Protein AF-A0A9P1CNX4-F1 (afdb_monomer_lite)

Organism: NCBI:txid2562237

Secondary structure (DSSP, 8-state):
------S---EEEEEE---------PPPPPGGGTTS---SSEEEEEEEEEE-TT--S--EEETTEEESEEEEEEEEETTT-HHHHHHHHHHHHTTTTTTEEE--BTTBEE-BPP--GGGTTS--SSTTSPPPEE--EEEBTT-SSEEES--TTTTT-TTPPBSS-TTSTT-EEE--BTTBTT-EETT-EEE--------------EEEEEEE-GGGBTTS-EEEEEEEE-SSB----EEE--EE--TT-EEEEE--SS-BSSS---TTT-TT---BTTB--PPEEEEEEPPSEE--EEESSSEEEETT--EEEEEEE--SS---BGGGTSSB-B-HHHHHHHHHHH-SSHHHHHHHHHHHHHHH-B--SSSSSTTSEEEEEEE-TT--EEEEEEEEPPP-SS--GGGTTTTTEEEEEEEPPTTEEEEEESS----B--TT-TTTEEE-TTHHHHHHHTTS--SSS--BHHHHHS--TTT--SSTTSPP-TTTTHHHHHHHHHHH-GGG-PPP-S-GGGS-S-EE-SSPBPHHHHHHHTS-S-TTSTT-TTSSGGGTTTT-------SSHHHHS-------SS-TTEEEEEEEEESS-SS-EEEEEES-GGG---EEEEHHHHHHSTT----GGGSS-BTTB--SS-TTSPPPHHHHHHHHHHHHGGGHHHHIIIIIHHHHHHHHHHHHHHHHHHHHH-SSHHHHHHHHHHHHHHHHHHHHHHHHHHHHHEETTEEE--TTSTT-EEE----HHHHHHTT--TTTTS---S---SS---SS-HHHHHHTT---HHHHHTTS-S---------SS-SS-SSSHHHHHHHHHHHHHHHSS-SS-------

Foldseek 3Di:
DDDDDDFDFWKAKAKDDDWDFDDDDAQDDDPVCPPAFWDRGKTKIKMKIAHDPPDPDDADDDVHDGDRMDIDIAIQGRRQPTRQSRLVVVCNVVRVRGGWTWGPDPQWRWFTDDPDPCQPQADDPDVVHDFDWAWQWWAFPPDSDTDTFDDCVRVVNPPTDTPDDPPDQQDKDQDAPPPGRGRRGNGTIMHGHGPDDPPPFQFPWWKKWKWFFLLLAPVSWTKIKIQGQGQAAFQFKFKFAKDFDDAQDKDFFFDQQRNHVVNFQDVPGGVLNHADVPGHGTHTQDIDGDDRMWFMFIAGSATAATLLLKGKYKTFAFWQAAADGVVRVGFAPDEPRRLRRVLNGPDNAPVSSLVSSLQNCQQRAYHFNDPDRLRQKMWMWIDHAARWTKIKIKGAFADDPPDPPVSPRRRRMWMKMFTADRQKMAMWTRHDQQFFDDPPPPPGMDTDPCNVVRCVRNVLDPPPDGCTPRSSIHDQQCQDPSGPLFGRALQRTQLLRVLLCCQFPVVVVDDRDSGSNVDHRIDRGPHRDYVVSVLVSLQDQSPPDPLNQQDDPQVPLQSNSEDDPDACVCSVPPDDHHDYSFYQSRQKMWMFIHYNDPWTWIFIWGGGSNQTATATDTSQLNVFDNPPFDSQQSRDDGPVDDDCADPVRGGHQNNLRSLLVVLCSVNVNCLSPPPRNVCRVVLNVVNVVQLVVLVVPDPTSVSSRVSRVVSVSVRSVVSNVSSVVSCQQQPPQWGQDDPVCRVDIGHNDGDPVNCVVLVNDPPVVPPPDPDPDPFDRDSDDPVVCVVVVPDTPVVVVPPDDDDDDDDDDDPDDPPDDPPPVVVVVVVVVVVVVVVVVPPDDDDDDDD

Sequence (847 aa):
MLSWVCPSFPWHVSFLHSPTIKRITVQQVPAEYANLPRLDGRAVIEFTVKRGPEAGTKVYSLDSELYNEAKFKLTVDGWSSPLSAGDFVDLVQRGFYDGMPIQRADGFIIQTGDPGPEKGGGFQPTPGGPVRLIPLEVGIRGRPETLYGETVDEARLVGKEVKIPFQADGTVALARREFDNDTAPTRRLLFALLGLQKTSGFDIDGCTSIIVNADAMVDGSAVASHANDCADCDWRVVYVPAKDHPKGSERMIYDGVWSQYPRLVDPSRSKQYQPALGITSSAILGRIPQVKHTYALWEASYGLMNEHGLGLGESTCSSFLVGTGISQGGTALFSIGNLMAIALERCKTARCAIQTMGDLGATYGFYGEDPGMGGAGEAVTLVDKTGEAWVFHICGGVPSKEANATWAHQRGALWAAQRVPSGHVAVVANSMIIREVDVHDKENFMVHPGLVDLLKEAKLWDGTAPLDWQKLVAPNMETFSYFPGLAPIPMYSTLRMWGVYRQAAPSANIHATKDLSSFPFSVPVDGKATILDVMNWFRTHYEGTEFDMRYGSLAGPFQTPNRFEGGDGPKAVPGQFARSTSIPRTSYTVLLQSGPISQPRVWYAPDASASSIFVPFFASALSGADGKFDVAAYGTGSMKSFSFASKDEIMPAWWAHDFVANWMDLCYQNMSEQYIYPKVSSLQREVYEETEDAIKKAENPMKLAELASGIQRKVTEEWWQLAEKMIVRYNDHFFNYPEFAPTSVGPVGYPAFWLEMIGYDQEFYRPHWFQRSPFVPSMLPETVQEQLGFASPIQVLSQAPAWAPMPSYGVLGFFLITPATALMTYFMGYRRGLQASQADGYSQLSA

InterPro domains:
  IPR002130 Cyclophilin-type peptidyl-prolyl cis-trans isomerase domain [PF00160] (70-184)
  IPR005322 Peptidase C69 [PF03577] (207-672)
  IPR005322 Peptidase C69 [PTHR12994] (205-717)
  IPR029000 Cyclophilin-like domain superfamily [G3DSA:2.40.100.10] (67-197)
  IPR029000 Cyclophilin-like domain superfamily [SSF50891] (72-178)

Structure (mmCIF, N/CA/C/O backbone):
data_AF-A0A9P1CNX4-F1
#
_entry.id   AF-A0A9P1CNX4-F1
#
loop_
_atom_site.group_PDB
_atom_site.id
_atom_site.type_symbol
_atom_site.label_atom_id
_atom_site.label_alt_id
_atom_site.label_comp_id
_atom_site.label_asym_id
_atom_site.label_entity_id
_atom_site.label_seq_id
_atom_site.pdbx_PDB_ins_code
_atom_site.Cartn_x
_atom_site.Cartn_y
_atom_site.Cartn_z
_atom_site.occupancy
_atom_site.B_iso_or_equiv
_atom_site.auth_seq_id
_atom_site.auth_comp_id
_atom_site.auth_asym_id
_atom_site.auth_atom_id
_atom_site.pdbx_PDB_model_num
ATOM 1 N N . MET A 1 1 ? 11.044 28.013 -7.253 1.00 24.77 1 MET A N 1
ATOM 2 C CA . MET A 1 1 ? 12.234 27.857 -8.120 1.00 24.77 1 MET A CA 1
ATOM 3 C C . MET A 1 1 ? 11.772 27.827 -9.569 1.00 24.77 1 MET A C 1
ATOM 5 O O . MET A 1 1 ? 10.769 27.190 -9.854 1.00 24.77 1 MET A O 1
ATOM 9 N N . LEU A 1 2 ? 12.418 28.585 -10.457 1.00 20.50 2 LEU A N 1
ATOM 10 C CA . LEU A 1 2 ? 12.000 28.745 -11.855 1.00 20.50 2 LEU A CA 1
ATOM 11 C C . LEU A 1 2 ? 12.333 27.493 -12.680 1.00 20.50 2 LEU A C 1
ATOM 13 O O . LEU A 1 2 ? 13.503 27.166 -12.863 1.00 20.50 2 LEU A O 1
ATOM 17 N N . SER A 1 3 ? 11.309 26.826 -13.209 1.00 19.81 3 SER A N 1
ATOM 18 C CA . SER A 1 3 ? 11.436 25.755 -14.201 1.00 19.81 3 SER A CA 1
ATOM 19 C C . SER A 1 3 ? 11.512 26.343 -15.612 1.00 19.81 3 SER A C 1
ATOM 21 O O . SER A 1 3 ? 10.605 27.074 -16.014 1.00 19.81 3 SER A O 1
ATOM 23 N N . TRP A 1 4 ? 12.522 25.978 -16.402 1.00 22.89 4 TRP A N 1
ATOM 24 C CA . TRP A 1 4 ? 12.503 26.194 -17.852 1.00 22.89 4 TRP A CA 1
ATOM 25 C C . TRP A 1 4 ? 13.163 25.023 -18.582 1.00 22.89 4 TRP A C 1
ATOM 27 O O . TRP A 1 4 ? 14.301 24.671 -18.283 1.00 22.89 4 TRP A O 1
ATOM 37 N N . VAL A 1 5 ? 12.426 24.474 -19.552 1.00 24.95 5 VAL A N 1
ATOM 38 C CA . VAL A 1 5 ? 12.809 23.425 -20.513 1.00 24.95 5 VAL A CA 1
ATOM 39 C C . VAL A 1 5 ? 12.940 24.062 -21.912 1.00 24.95 5 VAL A C 1
ATOM 41 O O . VAL A 1 5 ? 12.185 24.993 -22.206 1.00 24.95 5 VAL A O 1
ATOM 44 N N . CYS A 1 6 ? 13.852 23.519 -22.738 1.00 23.44 6 CYS A N 1
ATOM 45 C CA . CYS A 1 6 ? 14.101 23.655 -24.200 1.00 23.44 6 CYS A CA 1
ATOM 46 C C . CYS A 1 6 ? 15.483 24.214 -24.638 1.00 23.44 6 CYS A C 1
ATOM 48 O O . CYS A 1 6 ? 16.088 25.004 -23.913 1.00 23.44 6 CYS A O 1
ATOM 50 N N . PRO A 1 7 ? 15.986 23.781 -25.821 1.00 33.06 7 PRO A N 1
ATOM 51 C CA . PRO A 1 7 ? 17.408 23.690 -26.145 1.00 33.06 7 PRO A CA 1
ATOM 52 C C . PRO A 1 7 ? 17.974 24.968 -26.783 1.00 33.06 7 PRO A C 1
ATOM 54 O O . PRO A 1 7 ? 17.295 25.639 -27.555 1.00 33.06 7 PRO A O 1
ATOM 57 N N . SER A 1 8 ? 19.255 25.237 -26.497 1.00 32.25 8 SER A N 1
ATOM 58 C CA . SER A 1 8 ? 20.139 26.257 -27.105 1.00 32.25 8 SER A CA 1
ATOM 59 C C . SER A 1 8 ? 19.641 27.720 -27.091 1.00 32.25 8 SER A C 1
ATOM 61 O O . SER A 1 8 ? 18.754 28.098 -27.846 1.00 32.25 8 SER A O 1
ATOM 63 N N . PHE A 1 9 ? 20.291 28.582 -26.292 1.00 36.81 9 PHE A N 1
ATOM 64 C CA . PHE A 1 9 ? 20.092 30.046 -26.284 1.00 36.81 9 PHE A CA 1
ATOM 65 C C . PHE A 1 9 ? 21.429 30.804 -26.463 1.00 36.81 9 PHE A C 1
ATOM 67 O O . PHE A 1 9 ? 22.450 30.295 -26.008 1.00 36.81 9 PHE A O 1
ATOM 74 N N . PRO A 1 10 ? 21.450 32.029 -27.038 1.00 36.50 10 PRO A N 1
ATOM 75 C CA . PRO A 1 10 ? 22.666 32.827 -27.215 1.00 36.50 10 PRO A CA 1
ATOM 76 C C . PRO A 1 10 ? 22.800 33.936 -26.147 1.00 36.50 10 PRO A C 1
ATOM 78 O O . PRO A 1 10 ? 22.099 34.949 -26.184 1.00 36.50 10 PRO A O 1
ATOM 81 N N . TRP A 1 11 ? 23.731 33.778 -25.201 1.00 38.03 11 TRP A N 1
ATOM 82 C CA . TRP A 1 11 ? 24.048 34.750 -24.129 1.00 38.03 11 TRP A CA 1
ATOM 83 C C . TRP A 1 11 ? 25.535 35.078 -24.121 1.00 38.03 11 TRP A C 1
ATOM 85 O O . TRP A 1 11 ? 26.305 34.148 -24.264 1.00 38.03 11 TRP A O 1
ATOM 95 N N . HIS A 1 12 ? 25.955 36.331 -23.922 1.00 39.53 12 HIS A N 1
ATOM 96 C CA . HIS A 1 12 ? 27.375 36.728 -24.021 1.00 39.53 12 HIS A CA 1
ATOM 97 C C . HIS A 1 12 ? 27.977 37.090 -22.647 1.00 39.53 12 HIS A C 1
ATOM 99 O O . HIS A 1 12 ? 27.274 37.678 -21.823 1.00 39.53 12 HIS A O 1
ATOM 105 N N . VAL A 1 13 ? 29.261 36.787 -22.401 1.00 37.34 13 VAL A N 1
ATOM 106 C CA . VAL A 1 13 ? 29.996 37.142 -21.157 1.00 37.34 13 VAL A CA 1
ATOM 107 C C . VAL A 1 13 ? 30.951 38.325 -21.378 1.00 37.34 13 VAL A C 1
ATOM 109 O O . VAL A 1 13 ? 31.491 38.476 -22.466 1.00 37.34 13 VAL A O 1
ATOM 112 N N . SER A 1 14 ? 31.197 39.177 -20.379 1.00 33.53 14 SER A N 1
ATOM 113 C CA . SER A 1 14 ? 32.303 40.159 -20.379 1.00 33.53 14 SER A CA 1
ATOM 114 C C . SER A 1 14 ? 32.942 40.291 -18.995 1.00 33.53 14 SER A C 1
ATOM 116 O O . SER A 1 14 ? 32.216 40.411 -18.008 1.00 33.53 14 SER A O 1
ATOM 118 N N . PHE A 1 15 ? 34.270 40.295 -18.908 1.00 37.62 15 PHE A N 1
ATOM 119 C CA . PHE A 1 15 ? 35.031 40.329 -17.652 1.00 37.62 15 PHE A CA 1
ATOM 120 C C . PHE A 1 15 ? 35.589 41.734 -17.331 1.00 37.62 15 PHE A C 1
ATOM 122 O O . PHE A 1 15 ? 35.954 42.480 -18.234 1.00 37.62 15 PHE A O 1
ATOM 129 N N . LEU A 1 16 ? 35.656 42.117 -16.045 1.00 34.19 16 LEU A N 1
ATOM 130 C CA . LEU A 1 16 ? 36.257 43.382 -15.575 1.00 34.19 16 LEU A CA 1
ATOM 131 C C . LEU A 1 16 ? 37.658 43.158 -14.971 1.00 34.19 16 LEU A C 1
ATOM 133 O O . LEU A 1 16 ? 37.859 42.279 -14.131 1.00 34.19 16 LEU A O 1
ATOM 137 N N . HIS A 1 17 ? 38.632 43.985 -15.367 1.00 38.59 17 HIS A N 1
ATOM 138 C CA . HIS A 1 17 ? 40.053 43.834 -15.022 1.00 38.59 17 HIS A CA 1
ATOM 139 C C . HIS A 1 17 ? 40.451 44.577 -13.739 1.00 38.59 17 HIS A C 1
ATOM 141 O O . HIS A 1 17 ? 40.625 45.793 -13.788 1.00 38.59 17 HIS A O 1
ATOM 147 N N . SER A 1 18 ? 40.670 43.856 -12.625 1.00 33.84 18 SER A N 1
ATOM 148 C CA . SER A 1 18 ? 41.701 44.144 -11.588 1.00 33.84 18 SER A CA 1
ATOM 149 C C . SER A 1 18 ? 41.620 43.181 -10.378 1.00 33.84 18 SER A C 1
ATOM 151 O O . SER A 1 18 ? 40.831 43.426 -9.465 1.00 33.84 18 SER A O 1
ATOM 153 N N . PRO A 1 19 ? 42.442 42.114 -10.289 1.00 36.19 19 PRO A N 1
ATOM 154 C CA . PRO A 1 19 ? 42.494 41.262 -9.097 1.00 36.19 19 PRO A CA 1
ATOM 155 C C . PRO A 1 19 ? 43.424 41.834 -8.006 1.00 36.19 19 PRO A C 1
ATOM 157 O O . PRO A 1 19 ? 44.553 42.238 -8.277 1.00 36.19 19 PRO A O 1
ATOM 160 N N . THR A 1 20 ? 42.975 41.829 -6.745 1.00 36.09 20 THR A N 1
ATOM 161 C CA . THR A 1 20 ? 43.812 42.145 -5.569 1.00 36.09 20 THR A CA 1
ATOM 162 C C . THR A 1 20 ? 44.397 40.853 -4.982 1.00 36.09 20 THR A C 1
ATOM 164 O O . THR A 1 20 ? 43.640 39.958 -4.616 1.00 36.09 20 THR A O 1
ATOM 167 N N . ILE A 1 21 ? 45.728 40.745 -4.871 1.00 39.38 21 ILE A N 1
ATOM 168 C CA . ILE A 1 21 ? 46.435 39.520 -4.440 1.00 39.38 21 ILE A CA 1
ATOM 169 C C . ILE A 1 21 ? 46.967 39.685 -3.002 1.00 39.38 21 ILE A C 1
ATOM 171 O O . ILE A 1 21 ? 47.698 40.634 -2.720 1.00 39.38 21 ILE A O 1
ATOM 175 N N . LYS A 1 22 ? 46.658 38.747 -2.091 1.00 33.22 22 LYS A N 1
ATOM 176 C CA . LYS A 1 22 ? 47.314 38.604 -0.767 1.00 33.22 22 LYS A CA 1
ATOM 177 C C . LYS A 1 22 ? 48.237 37.370 -0.774 1.00 33.22 22 LYS A C 1
ATOM 179 O O . LYS A 1 22 ? 47.794 36.291 -1.150 1.00 33.22 22 LYS A O 1
ATOM 184 N N . ARG A 1 23 ? 49.508 37.526 -0.364 1.00 32.12 23 ARG A N 1
ATOM 185 C CA . ARG A 1 23 ? 50.580 36.497 -0.414 1.00 32.12 23 ARG A CA 1
ATOM 186 C C . ARG A 1 23 ? 50.770 35.743 0.911 1.00 32.12 23 ARG A C 1
ATOM 188 O O . ARG A 1 23 ? 51.099 36.418 1.880 1.00 32.12 23 ARG A O 1
ATOM 195 N N . ILE A 1 24 ? 50.718 34.397 0.896 1.00 36.91 24 ILE A N 1
ATOM 196 C CA . ILE A 1 24 ? 51.451 33.430 1.766 1.00 36.91 24 ILE A CA 1
ATOM 197 C C . ILE A 1 24 ? 51.664 32.100 0.978 1.00 36.91 24 ILE A C 1
ATOM 199 O O . ILE A 1 24 ? 50.866 31.791 0.099 1.00 36.91 24 ILE A O 1
ATOM 203 N N . THR A 1 25 ? 52.777 31.406 1.277 1.00 43.53 25 THR A N 1
ATOM 204 C CA . THR A 1 25 ? 53.411 30.143 0.800 1.00 43.53 25 THR A CA 1
ATOM 205 C C . THR A 1 25 ? 52.846 29.402 -0.427 1.00 43.53 25 THR A C 1
ATOM 207 O O . THR A 1 25 ? 51.726 28.906 -0.426 1.00 43.53 25 THR A O 1
ATOM 210 N N . VAL A 1 26 ? 53.703 29.256 -1.447 1.00 52.00 26 VAL A N 1
ATOM 211 C CA . VAL A 1 26 ? 53.408 28.759 -2.804 1.00 52.00 26 VAL A CA 1
ATOM 212 C C . VAL A 1 26 ? 53.739 27.268 -2.951 1.00 52.00 26 VAL A C 1
ATOM 214 O O . VAL A 1 26 ? 54.816 26.834 -2.540 1.00 52.00 26 VAL A O 1
ATOM 217 N N . GLN A 1 27 ? 52.846 26.495 -3.575 1.00 57.81 27 GLN A N 1
ATOM 218 C CA . GLN A 1 27 ? 53.094 25.102 -3.958 1.00 57.81 27 GLN A CA 1
ATOM 219 C C . GLN A 1 27 ? 54.127 25.036 -5.103 1.00 57.81 27 GLN A C 1
ATOM 221 O O . GLN A 1 27 ? 54.034 25.795 -6.068 1.00 57.81 27 GLN A O 1
ATOM 226 N N . GLN A 1 28 ? 55.140 24.163 -5.009 1.00 63.53 28 GLN A N 1
ATOM 227 C CA . GLN A 1 28 ? 56.135 24.023 -6.081 1.00 63.53 28 GLN A CA 1
ATOM 228 C C . GLN A 1 28 ? 55.520 23.308 -7.293 1.00 63.53 28 GLN A C 1
ATOM 230 O O . GLN A 1 28 ? 55.053 22.178 -7.185 1.00 63.53 28 GLN A O 1
ATOM 235 N N . VAL A 1 29 ? 55.526 23.989 -8.440 1.00 75.56 29 VAL A N 1
ATOM 236 C CA . VAL A 1 29 ? 55.130 23.440 -9.743 1.00 75.56 29 VAL A CA 1
ATOM 237 C C . VAL A 1 29 ? 56.359 22.789 -10.397 1.00 75.56 29 VAL A C 1
ATOM 239 O O . VAL A 1 29 ? 57.440 23.387 -10.324 1.00 75.56 29 VAL A O 1
ATOM 242 N N . PRO A 1 30 ? 56.231 21.611 -11.038 1.00 80.25 30 PRO A N 1
ATOM 243 C CA . PRO A 1 30 ? 57.327 20.969 -11.764 1.00 80.25 30 PRO A CA 1
ATOM 244 C C . PRO A 1 30 ? 58.002 21.892 -12.791 1.00 80.25 30 PRO A C 1
ATOM 246 O O . PRO A 1 30 ? 57.346 22.699 -13.451 1.00 80.25 30 PRO A O 1
ATOM 249 N N . ALA A 1 31 ? 59.324 21.758 -12.954 1.00 78.12 31 ALA A N 1
ATOM 250 C CA . ALA A 1 31 ? 60.123 22.630 -13.826 1.00 78.12 31 ALA A CA 1
ATOM 251 C C . ALA A 1 31 ? 59.689 22.581 -15.305 1.00 78.12 31 ALA A C 1
ATOM 253 O O . ALA A 1 31 ? 59.812 23.575 -16.018 1.00 78.12 31 ALA A O 1
ATOM 254 N N . GLU A 1 32 ? 59.137 21.453 -15.750 1.00 79.75 32 GLU A N 1
ATOM 255 C CA . GLU A 1 32 ? 58.577 21.257 -17.094 1.00 79.75 32 GLU A CA 1
ATOM 256 C C . GLU A 1 32 ? 57.364 22.155 -17.398 1.00 79.75 32 GLU A C 1
ATOM 258 O O . GLU A 1 32 ? 57.164 22.538 -18.550 1.00 79.75 32 GLU A O 1
ATOM 263 N N . TYR A 1 33 ? 56.621 22.595 -16.376 1.00 83.69 33 TYR A N 1
ATOM 264 C CA . TYR A 1 33 ? 55.483 23.513 -16.518 1.00 83.69 33 TYR A CA 1
ATOM 265 C C . TYR A 1 33 ? 55.819 24.962 -16.146 1.00 83.69 33 TYR A C 1
ATOM 267 O O . TYR A 1 33 ? 54.933 25.814 -16.125 1.00 83.69 33 TYR A O 1
ATOM 275 N N . ALA A 1 34 ? 57.092 25.282 -15.886 1.00 78.25 34 ALA A N 1
ATOM 276 C CA . ALA A 1 34 ? 57.512 26.621 -15.460 1.00 78.25 34 ALA A CA 1
ATOM 277 C C . ALA A 1 34 ? 57.191 27.730 -16.483 1.00 78.25 34 ALA A C 1
ATOM 279 O O . ALA A 1 34 ? 57.130 28.903 -16.123 1.00 78.25 34 ALA A O 1
ATOM 280 N N . ASN A 1 35 ? 56.973 27.357 -17.748 1.00 79.38 35 ASN A N 1
ATOM 281 C CA . ASN A 1 35 ? 56.637 28.275 -18.837 1.00 79.38 35 ASN A CA 1
ATOM 282 C C . ASN A 1 35 ? 55.123 28.543 -18.981 1.00 79.38 35 ASN A C 1
ATOM 284 O O . ASN A 1 35 ? 54.730 29.316 -19.857 1.00 79.38 35 ASN A O 1
ATOM 288 N N . LEU A 1 36 ? 54.268 27.908 -18.168 1.00 83.88 36 LEU A N 1
ATOM 289 C CA . LEU A 1 36 ? 52.816 28.115 -18.182 1.00 83.88 36 LEU A CA 1
ATOM 290 C C . LEU A 1 36 ? 52.390 29.231 -17.207 1.00 83.88 36 LEU A C 1
ATOM 292 O O . LEU A 1 36 ? 53.066 29.461 -16.200 1.00 83.88 36 LEU A O 1
ATOM 296 N N . PRO A 1 37 ? 51.269 29.934 -17.472 1.00 83.81 37 PRO A N 1
ATOM 297 C CA . PRO A 1 37 ? 50.722 30.896 -16.520 1.00 83.81 37 PRO A CA 1
ATOM 298 C C . PRO A 1 37 ? 50.397 30.233 -15.178 1.00 83.81 37 PRO A C 1
ATOM 300 O O . PRO A 1 37 ? 49.820 29.149 -15.135 1.00 83.81 37 PRO A O 1
ATOM 303 N N . ARG A 1 38 ? 50.734 30.911 -14.078 1.00 82.62 38 ARG A N 1
ATOM 304 C CA . ARG A 1 38 ? 50.548 30.411 -12.712 1.00 82.62 38 ARG A CA 1
ATOM 305 C C . ARG A 1 38 ? 49.868 31.454 -11.836 1.00 82.62 38 ARG A C 1
ATOM 307 O O . ARG A 1 38 ? 50.236 32.628 -11.888 1.00 82.62 38 ARG A O 1
ATOM 314 N N . LEU A 1 39 ? 48.926 31.027 -10.996 1.00 82.00 39 LEU A N 1
ATOM 315 C CA . LEU A 1 39 ? 48.323 31.875 -9.968 1.00 82.00 39 LEU A CA 1
ATOM 316 C C . LEU A 1 39 ? 48.838 31.502 -8.571 1.00 82.00 39 LEU A C 1
ATOM 318 O O . LEU A 1 39 ? 48.412 30.516 -7.984 1.00 82.00 39 LEU A O 1
ATOM 322 N N . ASP A 1 40 ? 49.703 32.342 -8.003 1.00 77.12 40 ASP A N 1
ATOM 323 C CA . ASP A 1 40 ? 50.265 32.161 -6.653 1.00 77.12 40 ASP A CA 1
ATOM 324 C C . ASP A 1 40 ? 49.397 32.807 -5.571 1.00 77.12 40 ASP A C 1
ATOM 326 O O . ASP A 1 40 ? 49.813 33.740 -4.874 1.00 77.12 40 ASP A O 1
ATOM 330 N N . GLY A 1 41 ? 48.149 32.363 -5.468 1.00 72.75 41 GLY A N 1
ATOM 331 C CA . GLY A 1 41 ? 47.185 32.974 -4.564 1.00 72.75 41 GLY A CA 1
ATOM 332 C C . GLY A 1 41 ? 45.745 32.730 -4.967 1.00 72.75 41 GLY A C 1
ATOM 333 O O . GLY A 1 41 ? 45.443 31.849 -5.762 1.00 72.75 41 GLY A O 1
ATOM 334 N N . ARG A 1 42 ? 44.851 33.575 -4.458 1.00 75.56 42 ARG A N 1
ATOM 335 C CA . ARG A 1 42 ? 43.487 33.691 -4.976 1.00 75.56 42 ARG A CA 1
ATOM 336 C C . ARG A 1 42 ? 43.355 34.933 -5.841 1.00 75.56 42 ARG A C 1
ATOM 338 O O . ARG A 1 42 ? 43.920 35.976 -5.513 1.00 75.56 42 ARG A O 1
ATOM 345 N N . ALA A 1 43 ? 42.579 34.826 -6.909 1.00 72.12 43 ALA A N 1
ATOM 346 C CA . ALA A 1 43 ? 42.130 35.959 -7.705 1.00 72.12 43 ALA A CA 1
ATOM 347 C C . ALA A 1 43 ? 40.614 36.084 -7.577 1.00 72.12 43 ALA A C 1
ATOM 349 O O . ALA A 1 43 ? 39.914 35.092 -7.416 1.00 72.12 43 ALA A O 1
ATOM 350 N N . VAL A 1 44 ? 40.102 37.305 -7.654 1.00 74.69 44 VAL A N 1
ATOM 351 C CA . VAL A 1 44 ? 38.664 37.552 -7.728 1.00 74.69 44 VAL A CA 1
ATOM 352 C C . VAL A 1 44 ? 38.379 38.167 -9.083 1.00 74.69 44 VAL A C 1
ATOM 354 O O . VAL A 1 44 ? 39.034 39.130 -9.477 1.00 74.69 44 VAL A O 1
ATOM 357 N N . ILE A 1 45 ? 37.433 37.573 -9.793 1.00 72.44 45 ILE A N 1
ATOM 358 C CA . ILE A 1 45 ? 37.060 37.917 -11.152 1.00 72.44 45 ILE A CA 1
ATOM 359 C C . ILE A 1 45 ? 35.595 38.328 -11.144 1.00 72.44 45 ILE A C 1
ATOM 361 O O . ILE A 1 45 ? 34.737 37.583 -10.675 1.00 72.44 45 ILE A O 1
ATOM 365 N N . GLU A 1 46 ? 35.305 39.506 -11.680 1.00 73.69 46 GLU A N 1
ATOM 366 C CA . GLU A 1 46 ? 33.936 39.966 -11.883 1.00 73.69 46 GLU A CA 1
ATOM 367 C C . GLU A 1 46 ? 33.587 39.848 -13.361 1.00 73.69 46 GLU A C 1
ATOM 369 O O . GLU A 1 46 ? 34.359 40.263 -14.229 1.00 73.69 46 GLU A O 1
ATOM 374 N N . PHE A 1 47 ? 32.434 39.256 -13.653 1.00 69.19 47 PHE A N 1
ATOM 375 C CA . PHE A 1 47 ? 31.969 39.083 -15.019 1.00 69.19 47 PHE A CA 1
ATOM 376 C C . PHE A 1 47 ? 30.489 39.353 -15.149 1.00 69.19 47 PHE A C 1
ATOM 378 O O . PHE A 1 47 ? 29.706 39.213 -14.217 1.00 69.19 47 PHE A O 1
ATOM 385 N N . THR A 1 48 ? 30.114 39.771 -16.340 1.00 71.31 48 THR A N 1
ATOM 386 C CA . THR A 1 48 ? 28.775 40.212 -16.669 1.00 71.31 48 THR A CA 1
ATOM 387 C C . THR A 1 48 ? 28.224 39.306 -17.747 1.00 71.31 48 THR A C 1
ATOM 389 O O . THR A 1 48 ? 28.855 39.142 -18.787 1.00 71.31 48 THR A O 1
ATOM 392 N N . VAL A 1 49 ? 27.045 38.741 -17.519 1.00 71.19 49 VAL A N 1
ATOM 393 C CA . VAL A 1 49 ? 26.305 37.980 -18.525 1.00 71.19 49 VAL A CA 1
ATOM 394 C C . VAL A 1 49 ? 25.195 38.864 -19.074 1.00 71.19 49 VAL A C 1
ATOM 396 O O . VAL A 1 49 ? 24.387 39.407 -18.317 1.00 71.19 49 VAL A O 1
ATOM 399 N N . LYS A 1 50 ? 25.166 39.018 -20.399 1.00 67.00 50 LYS A N 1
ATOM 400 C CA . LYS A 1 50 ? 24.204 39.857 -21.120 1.00 67.00 50 LYS A CA 1
ATOM 401 C C . LYS A 1 50 ? 23.357 39.037 -22.078 1.00 67.00 50 LYS A C 1
ATOM 403 O O . LYS A 1 50 ? 23.829 38.082 -22.702 1.00 67.00 50 LYS A O 1
ATOM 408 N N . ARG A 1 51 ? 22.103 39.461 -22.228 1.00 62.56 51 ARG A N 1
ATOM 409 C CA . ARG A 1 51 ? 21.167 38.904 -23.207 1.00 62.56 51 ARG A CA 1
ATOM 410 C C . ARG A 1 51 ? 21.646 39.162 -24.633 1.00 62.56 51 ARG A C 1
ATOM 412 O O . ARG A 1 51 ? 21.915 40.305 -24.994 1.00 62.56 51 ARG A O 1
ATOM 419 N N . GLY A 1 52 ? 21.739 38.103 -25.438 1.00 59.91 52 GLY A N 1
ATOM 420 C CA . GLY A 1 52 ? 22.025 38.217 -26.866 1.00 59.91 52 GLY A CA 1
ATOM 421 C C . GLY A 1 52 ? 20.801 38.689 -27.670 1.00 59.91 52 GLY A C 1
ATOM 422 O O . GLY A 1 52 ? 19.665 38.499 -27.227 1.00 59.91 52 GLY A O 1
ATOM 423 N N . PRO A 1 53 ? 21.007 39.276 -28.863 1.00 53.12 53 PRO A N 1
ATOM 424 C CA . PRO A 1 53 ? 19.940 39.852 -29.690 1.00 53.12 53 PRO A CA 1
ATOM 425 C C . PRO A 1 53 ? 18.881 38.848 -30.196 1.00 53.12 53 PRO A C 1
ATOM 427 O O . PRO A 1 53 ? 17.808 39.273 -30.609 1.00 53.12 53 PRO A O 1
ATOM 430 N N . GLU A 1 54 ? 19.131 37.536 -30.121 1.00 51.16 54 GLU A N 1
ATOM 431 C CA . GLU A 1 54 ? 18.218 36.475 -30.598 1.00 51.16 54 GLU A CA 1
ATOM 432 C C . GLU A 1 54 ? 17.398 35.789 -29.482 1.00 51.16 54 GLU A C 1
ATOM 434 O O . GLU A 1 54 ? 16.619 34.871 -29.735 1.00 51.16 54 GLU A O 1
ATOM 439 N N . ALA A 1 55 ? 17.539 36.210 -28.221 1.00 50.62 55 ALA A N 1
ATOM 440 C CA . ALA A 1 55 ? 16.773 35.632 -27.117 1.00 50.62 55 ALA A CA 1
ATOM 441 C C . ALA A 1 55 ? 15.308 36.127 -27.150 1.00 50.62 55 ALA A C 1
ATOM 443 O O . ALA A 1 55 ? 15.067 37.321 -26.984 1.00 50.62 55 ALA A O 1
ATOM 444 N N . GLY A 1 56 ? 14.327 35.231 -27.336 1.00 52.25 56 GLY A N 1
ATOM 445 C CA . GLY A 1 56 ? 12.877 35.530 -27.331 1.00 52.25 56 GLY A CA 1
ATOM 446 C C . GLY A 1 56 ? 12.322 36.132 -26.018 1.00 52.25 56 GLY A C 1
ATOM 447 O O . GLY A 1 56 ? 13.073 36.505 -25.129 1.00 52.25 56 GLY A O 1
ATOM 448 N N . THR A 1 57 ? 10.996 36.239 -25.849 1.00 46.53 57 THR A N 1
ATOM 449 C CA . THR A 1 57 ? 10.301 37.047 -24.802 1.00 46.53 57 THR A CA 1
ATOM 450 C C . THR A 1 57 ? 10.455 36.620 -23.325 1.00 46.53 57 THR A C 1
ATOM 452 O O . THR A 1 57 ? 9.818 37.217 -22.460 1.00 46.53 57 THR A O 1
ATOM 455 N N . LYS A 1 58 ? 11.286 35.629 -22.989 1.00 44.41 58 LYS A N 1
ATOM 456 C CA . LYS A 1 58 ? 11.476 35.148 -21.605 1.00 44.41 58 LYS A CA 1
ATOM 457 C C . LYS A 1 58 ? 12.687 35.825 -20.955 1.00 44.41 58 LYS A C 1
ATOM 459 O O . LYS A 1 58 ? 13.726 35.960 -21.595 1.00 44.41 58 LYS A O 1
ATOM 464 N N . VAL A 1 59 ? 12.555 36.247 -19.696 1.00 44.75 59 VAL A N 1
ATOM 465 C CA . VAL A 1 59 ? 13.553 37.075 -18.991 1.00 44.75 59 VAL A CA 1
ATOM 466 C C . VAL A 1 59 ? 14.020 36.390 -17.695 1.00 44.75 59 VAL A C 1
ATOM 468 O O . VAL A 1 59 ? 13.272 35.612 -17.104 1.00 44.75 59 VAL A O 1
ATOM 471 N N . TYR A 1 60 ? 15.266 36.648 -17.279 1.00 40.66 60 TYR A N 1
ATOM 472 C CA . TYR A 1 60 ? 15.819 36.211 -15.991 1.00 40.66 60 TYR A CA 1
ATOM 473 C C . TYR A 1 60 ? 14.986 36.785 -14.844 1.00 40.66 60 TYR A C 1
ATOM 475 O O . TYR A 1 60 ? 14.738 37.984 -14.844 1.00 40.66 60 TYR A O 1
ATOM 483 N N . SER A 1 61 ? 14.609 35.959 -13.868 1.00 44.53 61 SER A N 1
ATOM 484 C CA . SER A 1 61 ? 13.992 36.409 -12.618 1.00 44.53 61 SER A CA 1
ATOM 485 C C . SER A 1 61 ? 14.863 35.968 -11.446 1.00 44.53 61 SER A C 1
ATOM 487 O O . SER A 1 61 ? 14.872 34.785 -11.109 1.00 44.53 61 SER A O 1
ATOM 489 N N . LEU A 1 62 ? 15.559 36.908 -10.813 1.00 38.88 62 LEU A N 1
ATOM 490 C CA . LEU A 1 62 ? 15.955 36.763 -9.411 1.00 38.88 62 LEU A CA 1
ATOM 491 C C . LEU A 1 62 ? 14.913 37.518 -8.587 1.00 38.88 62 LEU A C 1
ATOM 493 O O . LEU A 1 62 ? 14.540 38.626 -8.955 1.00 38.88 62 LEU A O 1
ATOM 497 N N . ASP A 1 63 ? 14.385 36.892 -7.538 1.00 40.94 63 ASP A N 1
ATOM 498 C CA . ASP A 1 63 ? 13.440 37.516 -6.599 1.00 40.94 63 ASP A CA 1
ATOM 499 C C . ASP A 1 63 ? 12.199 38.177 -7.234 1.00 40.94 63 ASP A C 1
ATOM 501 O O . ASP A 1 63 ? 11.579 39.060 -6.650 1.00 40.94 63 ASP A O 1
ATOM 505 N N . SER A 1 64 ? 11.756 37.677 -8.394 1.00 41.69 64 SER A N 1
ATOM 506 C CA . SER A 1 64 ? 10.591 38.168 -9.156 1.00 41.69 64 SER A CA 1
ATOM 507 C C . SER A 1 64 ? 10.805 39.477 -9.934 1.00 41.69 64 SER A C 1
ATOM 509 O O . SER A 1 64 ? 9.834 40.032 -10.450 1.00 41.69 64 SER A O 1
ATOM 511 N N . GLU A 1 65 ? 12.049 39.940 -10.098 1.00 40.28 65 GLU A N 1
ATOM 512 C CA . GLU A 1 65 ? 12.396 41.079 -10.961 1.00 40.28 65 GLU A CA 1
ATOM 513 C C . GLU A 1 65 ? 13.152 40.655 -12.227 1.00 40.28 65 GLU A C 1
ATOM 515 O O . GLU A 1 65 ? 13.971 39.736 -12.216 1.00 40.28 65 GLU A O 1
ATOM 520 N N . LEU A 1 66 ? 12.868 41.337 -13.344 1.00 51.44 66 LEU A N 1
ATOM 521 C CA . LEU A 1 66 ? 13.396 40.999 -14.666 1.00 51.44 66 LEU A CA 1
ATOM 522 C C . LEU A 1 66 ? 14.698 41.755 -14.971 1.00 51.44 66 LEU A C 1
ATOM 524 O O . LEU A 1 66 ? 14.672 42.963 -15.201 1.00 51.44 66 LEU A O 1
ATOM 528 N N . TYR A 1 67 ? 15.828 41.044 -15.045 1.00 54.56 67 TYR A N 1
ATOM 529 C CA . TYR A 1 67 ? 17.142 41.649 -15.313 1.00 54.56 67 TYR A CA 1
ATOM 530 C C . TYR A 1 67 ? 17.628 41.379 -16.752 1.00 54.56 67 TYR A C 1
ATOM 532 O O . TYR A 1 67 ? 17.605 40.247 -17.234 1.00 54.56 67 TYR A O 1
ATOM 540 N N . ASN A 1 68 ? 18.099 42.425 -17.446 1.00 57.72 68 ASN A N 1
ATOM 541 C CA . ASN A 1 68 ? 18.696 42.336 -18.796 1.00 57.72 68 ASN A CA 1
ATOM 542 C C . ASN A 1 68 ? 20.203 42.004 -18.776 1.00 57.72 68 ASN A C 1
ATOM 544 O O . ASN A 1 68 ? 20.790 41.658 -19.804 1.00 57.72 68 ASN A O 1
ATOM 548 N N . GLU A 1 69 ? 20.816 42.133 -17.603 1.00 66.19 69 GLU A N 1
ATOM 549 C CA . GLU A 1 69 ? 22.236 41.961 -17.335 1.00 66.19 69 GLU A CA 1
ATOM 550 C C . GLU A 1 69 ? 22.386 41.390 -15.920 1.00 66.19 69 GLU A C 1
ATOM 552 O O . GLU A 1 69 ? 21.726 41.868 -14.998 1.00 66.19 69 GLU A O 1
ATOM 557 N N . ALA A 1 70 ? 23.246 40.387 -15.744 1.00 63.62 70 ALA A N 1
ATOM 558 C CA . ALA A 1 70 ? 23.585 39.831 -14.436 1.00 63.62 70 ALA A CA 1
ATOM 559 C C . ALA A 1 70 ? 25.096 39.925 -14.206 1.00 63.62 70 ALA A C 1
ATOM 561 O O . ALA A 1 70 ? 25.884 39.544 -15.073 1.00 63.62 70 ALA A O 1
ATOM 562 N N . LYS A 1 71 ? 25.499 40.433 -13.037 1.00 68.25 71 LYS A N 1
ATOM 563 C CA . LYS A 1 71 ? 26.904 40.545 -12.630 1.00 68.25 71 LYS A CA 1
ATOM 564 C C . LYS A 1 71 ? 27.235 39.454 -11.622 1.00 68.25 71 LYS A C 1
ATOM 566 O O . LYS A 1 71 ? 26.555 39.312 -10.612 1.00 68.25 71 LYS A O 1
ATOM 571 N N . PHE A 1 72 ? 28.298 38.717 -11.895 1.00 67.06 72 PHE A N 1
ATOM 572 C CA . PHE A 1 72 ? 28.797 37.614 -11.093 1.00 67.06 72 PHE A CA 1
ATOM 573 C C . PHE A 1 72 ? 30.191 37.932 -10.576 1.00 67.06 72 PHE A C 1
ATOM 575 O O . PHE A 1 72 ? 30.977 38.622 -11.228 1.00 67.06 72 PHE A O 1
ATOM 582 N N . LYS A 1 73 ? 30.503 37.380 -9.406 1.00 67.50 73 LYS A N 1
ATOM 583 C CA . LYS A 1 73 ? 31.810 37.480 -8.772 1.00 67.50 73 LYS A CA 1
ATOM 584 C C . LYS A 1 73 ? 32.315 36.078 -8.467 1.00 67.50 73 LYS A C 1
ATOM 586 O O . LYS A 1 73 ? 31.692 35.349 -7.704 1.00 67.50 73 LYS A O 1
ATOM 591 N N . LEU A 1 74 ? 33.436 35.713 -9.071 1.00 69.50 74 LEU A N 1
ATOM 592 C CA . LEU A 1 74 ? 34.073 34.408 -8.961 1.00 69.50 74 LEU A CA 1
ATOM 593 C C . LEU A 1 74 ? 35.401 34.547 -8.218 1.00 69.50 74 LEU A C 1
ATOM 595 O O . LEU A 1 74 ? 36.220 35.392 -8.570 1.00 69.50 74 LEU A O 1
ATOM 599 N N . THR A 1 75 ? 35.637 33.707 -7.212 1.00 73.00 75 THR A N 1
ATOM 600 C CA . THR A 1 75 ? 36.953 33.600 -6.566 1.00 73.00 75 THR A CA 1
ATOM 601 C C . THR A 1 75 ? 37.680 32.383 -7.127 1.00 73.00 75 THR A C 1
ATOM 603 O O . THR A 1 75 ? 37.210 31.263 -6.973 1.00 73.00 75 THR A O 1
ATOM 606 N N . VAL A 1 76 ? 38.820 32.601 -7.774 1.00 71.88 76 VAL A N 1
ATOM 607 C CA . VAL A 1 76 ? 39.665 31.570 -8.384 1.00 71.88 76 VAL A CA 1
ATOM 608 C C . VAL A 1 76 ? 40.784 31.197 -7.414 1.00 71.88 76 VAL A C 1
ATOM 610 O O . VAL A 1 76 ? 41.531 32.074 -6.973 1.00 71.88 76 VAL A O 1
ATOM 613 N N . ASP A 1 77 ? 40.898 29.908 -7.082 1.00 73.38 77 ASP A N 1
ATOM 614 C CA . ASP A 1 77 ? 41.855 29.393 -6.097 1.00 73.38 77 ASP A CA 1
ATOM 615 C C . ASP A 1 77 ? 43.119 28.805 -6.736 1.00 73.38 77 ASP A C 1
ATOM 617 O O . ASP A 1 77 ? 43.172 27.639 -7.114 1.00 73.38 77 ASP A O 1
ATOM 621 N N . GLY A 1 78 ? 44.176 29.609 -6.817 1.00 72.94 78 GLY A N 1
ATOM 622 C CA . GLY A 1 78 ? 45.497 29.168 -7.266 1.00 72.94 78 GLY A CA 1
ATOM 623 C C . GLY A 1 78 ? 46.320 28.458 -6.189 1.00 72.94 78 GLY A C 1
ATOM 624 O O . GLY A 1 78 ? 47.381 27.928 -6.494 1.00 72.94 78 GLY A O 1
ATOM 625 N N . TRP A 1 79 ? 45.853 28.395 -4.935 1.00 72.25 79 TRP A N 1
ATOM 626 C CA . TRP A 1 79 ? 46.537 27.613 -3.896 1.00 72.25 79 TRP A CA 1
ATOM 627 C C . TRP A 1 79 ? 46.429 26.109 -4.120 1.00 72.25 79 TRP A C 1
ATOM 629 O O . TRP A 1 79 ? 47.364 25.375 -3.811 1.00 72.25 79 TRP A O 1
ATOM 639 N N . SER A 1 80 ? 45.283 25.663 -4.625 1.00 72.81 80 SER A N 1
ATOM 640 C CA . SER A 1 80 ? 44.976 24.245 -4.793 1.00 72.81 80 SER A CA 1
ATOM 641 C C . SER A 1 80 ? 45.210 23.757 -6.228 1.00 72.81 80 SER A C 1
ATOM 643 O O . SER A 1 80 ? 45.490 22.576 -6.424 1.00 72.81 80 SER A O 1
ATOM 645 N N . SER A 1 81 ? 45.111 24.661 -7.210 1.00 77.75 81 SER A N 1
ATOM 646 C CA . SER A 1 81 ? 45.304 24.387 -8.642 1.00 77.75 81 SER A CA 1
ATOM 647 C C . SER A 1 81 ? 46.027 25.556 -9.347 1.00 77.75 81 SER A C 1
ATOM 649 O O . SER A 1 81 ? 45.387 26.324 -10.077 1.00 77.75 81 SER A O 1
ATOM 651 N N . PRO A 1 82 ? 47.328 25.776 -9.072 1.00 80.19 82 PRO A N 1
ATOM 652 C CA . PRO A 1 82 ? 48.079 26.945 -9.538 1.00 80.19 82 PRO A CA 1
ATOM 653 C C . PRO A 1 82 ? 48.170 27.103 -11.065 1.00 80.19 82 PRO A C 1
ATOM 655 O O . PRO A 1 82 ? 48.124 28.243 -11.539 1.00 80.19 82 PRO A O 1
ATOM 658 N N . LEU A 1 83 ? 48.290 26.017 -11.838 1.00 83.94 83 LEU A N 1
ATOM 659 C CA . LEU A 1 83 ? 48.378 26.082 -13.306 1.00 83.94 83 LEU A CA 1
ATOM 660 C C . LEU A 1 83 ? 47.007 26.297 -13.953 1.00 83.94 83 LEU A C 1
ATOM 662 O O . LEU A 1 83 ? 46.858 27.153 -14.824 1.00 83.94 83 LEU A O 1
ATOM 666 N N . SER A 1 84 ? 45.988 25.575 -13.486 1.00 81.00 84 SER A N 1
ATOM 667 C CA . SER A 1 84 ? 44.621 25.683 -14.012 1.00 81.00 84 SER A CA 1
ATOM 668 C C . SER A 1 84 ? 44.017 27.059 -13.716 1.00 81.00 84 SER A C 1
ATOM 670 O O . SER A 1 84 ? 43.414 27.693 -14.584 1.00 81.00 84 SER A O 1
ATOM 672 N N . ALA A 1 85 ? 44.230 27.562 -12.496 1.00 78.75 85 ALA A N 1
ATOM 673 C CA . ALA A 1 85 ? 43.818 28.902 -12.094 1.00 78.75 85 ALA A CA 1
ATOM 674 C C . ALA A 1 85 ? 44.611 29.998 -12.822 1.00 78.75 85 ALA A C 1
ATOM 676 O O . ALA A 1 85 ? 44.040 31.018 -13.212 1.00 78.75 85 ALA A O 1
ATOM 677 N N . GLY A 1 86 ? 45.921 29.793 -13.001 1.00 82.44 86 GLY A N 1
ATOM 678 C CA . GLY A 1 86 ? 46.803 30.723 -13.702 1.00 82.44 86 GLY A CA 1
ATOM 679 C C . GLY A 1 86 ? 46.404 30.920 -15.156 1.00 82.44 86 GLY A C 1
ATOM 680 O O . GLY A 1 86 ? 46.299 32.057 -15.617 1.00 82.44 86 GLY A O 1
ATOM 681 N N . ASP A 1 87 ? 46.130 29.827 -15.861 1.00 82.38 87 ASP A N 1
ATOM 682 C CA . ASP A 1 87 ? 45.703 29.871 -17.255 1.00 82.38 87 ASP A CA 1
ATOM 683 C C . ASP A 1 87 ? 44.330 30.542 -17.423 1.00 82.38 87 ASP A C 1
ATOM 685 O O . ASP A 1 87 ? 44.172 31.427 -18.267 1.00 82.38 87 ASP A O 1
ATOM 689 N N . PHE A 1 88 ? 43.365 30.224 -16.553 1.00 77.50 88 PHE A N 1
ATOM 690 C CA . PHE A 1 88 ? 42.056 30.877 -16.579 1.00 77.50 88 PHE A CA 1
ATOM 691 C C . PHE A 1 88 ? 42.155 32.397 -16.358 1.00 77.50 88 PHE A C 1
ATOM 693 O O . PHE A 1 88 ? 41.553 33.170 -17.109 1.00 77.50 88 PHE A O 1
ATOM 700 N N . VAL A 1 89 ? 42.954 32.843 -15.381 1.00 79.56 89 VAL A N 1
ATOM 701 C CA . VAL A 1 89 ? 43.184 34.274 -15.119 1.00 79.56 89 VAL A CA 1
ATOM 702 C C . VAL A 1 89 ? 43.908 34.958 -16.287 1.00 79.56 89 VAL A C 1
ATOM 704 O O . VAL A 1 89 ? 43.514 36.063 -16.660 1.00 79.56 89 VAL A O 1
ATOM 707 N N . ASP A 1 90 ? 44.919 34.326 -16.897 1.00 82.50 90 ASP A N 1
ATOM 708 C CA . ASP A 1 90 ? 45.634 34.866 -18.071 1.00 82.50 90 ASP A CA 1
ATOM 709 C C . ASP A 1 90 ? 44.683 35.067 -19.261 1.00 82.50 90 ASP A C 1
ATOM 711 O O . ASP A 1 90 ? 44.701 36.116 -19.907 1.00 82.50 90 ASP A O 1
ATOM 715 N N . LEU A 1 91 ? 43.790 34.109 -19.522 1.00 77.56 91 LEU A N 1
ATOM 716 C CA . LEU A 1 91 ? 42.800 34.228 -20.594 1.00 77.56 91 LEU A CA 1
ATOM 717 C C . LEU A 1 91 ? 41.741 35.300 -20.323 1.00 77.56 91 LEU A C 1
ATOM 719 O O . LEU A 1 91 ? 41.369 36.035 -21.242 1.00 77.56 91 LEU A O 1
ATOM 723 N N . VAL A 1 92 ? 41.298 35.443 -19.072 1.00 76.75 92 VAL A N 1
ATOM 724 C CA . VAL A 1 92 ? 40.416 36.547 -18.664 1.00 76.75 92 VAL A CA 1
ATOM 725 C C . VAL A 1 92 ? 41.108 37.897 -18.874 1.00 76.75 92 VAL A C 1
ATOM 727 O O . VAL A 1 92 ? 40.524 38.802 -19.464 1.00 76.75 92 VAL A O 1
ATOM 730 N N . GLN A 1 93 ? 42.379 38.035 -18.483 1.00 77.38 93 GLN A N 1
ATOM 731 C CA . GLN A 1 93 ? 43.138 39.275 -18.687 1.00 77.38 93 GLN A CA 1
ATOM 732 C C . GLN A 1 93 ? 43.305 39.632 -20.168 1.00 77.38 93 GLN A C 1
ATOM 734 O O . GLN A 1 93 ? 43.294 40.810 -20.522 1.00 77.38 93 GLN A O 1
ATOM 739 N N . ARG A 1 94 ? 43.400 38.625 -21.039 1.00 75.38 94 ARG A N 1
ATOM 740 C CA . ARG A 1 94 ? 43.490 38.789 -22.497 1.00 75.38 94 ARG A CA 1
ATOM 741 C C . ARG A 1 94 ? 42.144 39.066 -23.175 1.00 75.38 94 ARG A C 1
ATOM 743 O O . ARG A 1 94 ? 42.121 39.191 -24.397 1.00 75.38 94 ARG A O 1
ATOM 750 N N . GLY A 1 95 ? 41.044 39.134 -22.419 1.00 71.06 95 GLY A N 1
ATOM 751 C CA . GLY A 1 95 ? 39.693 39.326 -22.954 1.00 71.06 95 GLY A CA 1
ATOM 752 C C . GLY A 1 95 ? 39.211 38.144 -23.797 1.00 71.06 95 GLY A C 1
ATOM 753 O O . GLY A 1 95 ? 38.331 38.295 -24.638 1.00 71.06 95 GLY A O 1
ATOM 754 N N . PHE A 1 96 ? 39.803 36.957 -23.616 1.00 72.69 96 PHE A N 1
ATOM 755 C CA . PHE A 1 96 ? 39.528 35.795 -24.464 1.00 72.69 96 PHE A CA 1
ATOM 756 C C . PHE A 1 96 ? 38.055 35.373 -24.411 1.00 72.69 96 PHE A C 1
ATOM 758 O O . PHE A 1 96 ? 37.506 34.943 -25.419 1.00 72.69 96 PHE A O 1
ATOM 765 N N . TYR A 1 97 ? 37.419 35.526 -23.249 1.00 69.25 97 TYR A N 1
ATOM 766 C CA . TYR A 1 97 ? 36.028 35.141 -23.014 1.00 69.25 97 TYR A CA 1
ATOM 767 C C . TYR A 1 97 ? 35.013 36.264 -23.284 1.00 69.25 97 TYR A C 1
ATOM 769 O O . TYR A 1 97 ? 33.806 36.034 -23.174 1.00 69.25 97 TYR A O 1
ATOM 777 N N . ASP A 1 98 ? 35.472 37.470 -23.630 1.00 73.19 98 ASP A N 1
ATOM 778 C CA . ASP A 1 98 ? 34.588 38.611 -23.850 1.00 73.19 98 ASP A CA 1
ATOM 779 C C . ASP A 1 98 ? 33.773 38.424 -25.138 1.00 73.19 98 ASP A C 1
ATOM 781 O O . ASP A 1 98 ? 34.300 38.130 -26.210 1.00 73.19 98 ASP A O 1
ATOM 785 N N . GLY A 1 99 ? 32.456 38.585 -25.035 1.00 65.81 99 GLY A N 1
ATOM 786 C CA . GLY A 1 99 ? 31.525 38.382 -26.138 1.00 65.81 99 GLY A CA 1
ATOM 787 C C . GLY A 1 99 ? 31.281 36.912 -26.495 1.00 65.81 99 GLY A C 1
ATOM 788 O O . GLY A 1 99 ? 30.735 36.647 -27.560 1.00 65.81 99 GLY A O 1
ATOM 789 N N . MET A 1 100 ? 31.664 35.942 -25.656 1.00 67.56 100 MET A N 1
ATOM 790 C CA . MET A 1 100 ? 31.442 34.525 -25.978 1.00 67.56 100 MET A CA 1
ATOM 791 C C . MET A 1 100 ? 30.016 34.049 -25.661 1.00 67.56 100 MET A C 1
ATOM 793 O O . MET A 1 100 ? 29.552 34.292 -24.544 1.00 67.56 100 MET A O 1
ATOM 797 N N . PRO A 1 101 ? 29.353 33.313 -26.581 1.00 59.94 101 PRO A N 1
ATOM 798 C CA . PRO A 1 101 ? 28.060 32.693 -26.326 1.00 59.94 101 PRO A CA 1
ATOM 799 C C . PRO A 1 101 ? 28.150 31.562 -25.278 1.00 59.94 101 PRO A C 1
ATOM 801 O O . PRO A 1 101 ? 29.077 30.750 -25.326 1.00 59.94 101 PRO A O 1
ATOM 804 N N . ILE A 1 102 ? 27.171 31.478 -24.369 1.00 62.19 102 ILE A N 1
ATOM 805 C CA . ILE A 1 102 ? 27.050 30.443 -23.321 1.00 62.19 102 ILE A CA 1
ATOM 806 C C . ILE A 1 102 ? 25.966 29.424 -23.686 1.00 62.19 102 ILE A C 1
ATOM 808 O O . ILE A 1 102 ? 24.869 29.811 -24.092 1.00 62.19 102 ILE A O 1
ATOM 812 N N . GLN A 1 103 ? 26.240 28.135 -23.468 1.00 53.16 103 GLN A N 1
ATOM 813 C CA . GLN A 1 103 ? 25.257 27.047 -23.542 1.00 53.16 103 GLN A CA 1
ATOM 814 C C . GLN A 1 103 ? 24.978 26.456 -22.144 1.00 53.16 103 GLN A C 1
ATOM 816 O O . GLN A 1 103 ? 25.760 26.631 -21.211 1.00 53.16 103 GLN A O 1
ATOM 821 N N . ARG A 1 104 ? 23.824 25.797 -21.969 1.00 51.84 104 ARG A N 1
ATOM 822 C CA . ARG A 1 104 ? 23.420 25.130 -20.716 1.00 51.84 104 ARG A CA 1
ATOM 823 C C . ARG A 1 104 ? 23.147 23.650 -20.988 1.00 51.84 104 ARG A C 1
ATOM 825 O O . ARG A 1 104 ? 22.526 23.340 -22.001 1.00 51.84 104 ARG A O 1
ATOM 832 N N . ALA A 1 105 ? 23.532 22.782 -20.052 1.00 44.16 105 ALA A N 1
ATOM 833 C CA . ALA A 1 105 ? 23.095 21.387 -19.976 1.00 44.16 105 ALA A CA 1
ATOM 834 C C . ALA A 1 105 ? 22.434 21.123 -18.604 1.00 44.16 105 ALA A C 1
ATOM 836 O O . ALA A 1 105 ? 22.479 21.971 -17.711 1.00 44.16 105 ALA A O 1
ATOM 837 N N . ASP A 1 106 ? 21.756 19.993 -18.423 1.00 39.19 106 ASP A N 1
ATOM 838 C CA . ASP A 1 106 ? 21.053 19.708 -17.166 1.00 39.19 106 ASP A CA 1
ATOM 839 C C . ASP A 1 106 ? 22.037 19.488 -16.002 1.00 39.19 106 ASP A C 1
ATOM 841 O O . ASP A 1 106 ? 23.010 18.748 -16.117 1.00 39.19 106 ASP A O 1
ATOM 845 N N . GLY A 1 107 ? 21.810 20.189 -14.883 1.00 43.59 107 GLY A N 1
ATOM 846 C CA . GLY A 1 107 ? 22.645 20.140 -13.669 1.00 43.59 107 GLY A CA 1
ATOM 847 C C . GLY A 1 107 ? 23.941 20.968 -13.694 1.00 43.59 107 GLY A C 1
ATOM 848 O O . GLY A 1 107 ? 24.517 21.212 -12.639 1.00 43.59 107 GLY A O 1
ATOM 849 N N . PHE A 1 108 ? 24.374 21.465 -14.859 1.00 38.91 108 PHE A N 1
ATOM 850 C CA . PHE A 1 108 ? 25.621 22.224 -15.030 1.00 38.91 108 PHE A CA 1
ATOM 851 C C . PHE A 1 108 ? 25.462 23.305 -16.112 1.00 38.91 108 PHE A C 1
ATOM 853 O O . PHE A 1 108 ? 24.854 23.070 -17.155 1.00 38.91 108 PHE A O 1
ATOM 860 N N . ILE A 1 109 ? 26.067 24.487 -15.965 1.00 43.28 109 ILE A N 1
ATOM 861 C CA . ILE A 1 109 ? 26.263 25.349 -17.142 1.00 43.28 109 ILE A CA 1
ATOM 862 C C . ILE A 1 109 ? 27.437 24.750 -17.927 1.00 43.28 109 ILE A C 1
ATOM 864 O O . ILE A 1 109 ? 28.604 24.962 -17.588 1.00 43.28 109 ILE A O 1
ATOM 868 N N . ILE A 1 110 ? 27.116 23.949 -18.949 1.00 43.25 110 ILE A N 1
ATOM 869 C CA . ILE A 1 110 ? 28.100 23.366 -19.862 1.00 43.25 110 ILE A CA 1
ATOM 870 C C . ILE A 1 110 ? 28.180 24.200 -21.141 1.00 43.25 110 ILE A C 1
ATOM 872 O O . ILE A 1 110 ? 27.239 24.251 -21.929 1.00 43.25 110 ILE A O 1
ATOM 876 N N . GLN A 1 111 ? 29.396 24.705 -21.357 1.00 52.44 111 GLN A N 1
ATOM 877 C CA . GLN A 1 111 ? 30.064 24.979 -22.631 1.00 52.44 111 GLN A CA 1
ATOM 878 C C . GLN A 1 111 ? 30.188 26.444 -23.070 1.00 52.44 111 GLN A C 1
ATOM 880 O O . GLN A 1 111 ? 29.222 27.136 -23.388 1.00 52.44 111 GLN A O 1
ATOM 885 N N . THR A 1 112 ? 31.452 26.855 -23.187 1.00 50.09 112 THR A N 1
ATOM 886 C CA . THR A 1 112 ? 31.949 27.985 -23.977 1.00 50.09 112 THR A CA 1
ATOM 887 C C . THR A 1 112 ? 31.901 27.640 -25.469 1.00 50.09 112 THR A C 1
ATOM 889 O O . THR A 1 112 ? 32.280 26.539 -25.888 1.00 50.09 112 THR A O 1
ATOM 892 N N . GLY A 1 113 ? 31.398 28.581 -26.270 1.00 41.12 113 GLY A N 1
ATOM 893 C CA . GLY A 1 113 ? 31.218 28.430 -27.711 1.00 41.12 113 GLY A CA 1
ATOM 894 C C . GLY A 1 113 ? 32.490 28.066 -28.485 1.00 41.12 113 GLY A C 1
ATOM 895 O O . GLY A 1 113 ? 33.615 28.351 -28.079 1.00 41.12 113 GLY A O 1
ATOM 896 N N . ASP A 1 114 ? 32.294 27.438 -29.643 1.00 47.53 114 ASP A N 1
ATOM 897 C CA . ASP A 1 114 ? 33.327 27.353 -30.670 1.00 47.53 114 ASP A CA 1
ATOM 898 C C . ASP A 1 114 ? 33.601 28.780 -31.183 1.00 47.53 114 ASP A C 1
ATOM 900 O O . ASP A 1 114 ? 32.651 29.410 -31.653 1.00 47.53 114 ASP A O 1
ATOM 904 N N . PRO A 1 115 ? 34.827 29.339 -31.108 1.00 45.81 115 PRO A N 1
ATOM 905 C CA . PRO A 1 115 ? 35.107 30.721 -31.529 1.00 45.81 115 PRO A CA 1
ATOM 906 C C . PRO A 1 115 ? 35.029 30.941 -33.057 1.00 45.81 115 PRO A C 1
ATOM 908 O O . PRO A 1 115 ? 35.580 31.910 -33.579 1.00 45.81 115 PRO A O 1
ATOM 911 N N . GLY A 1 116 ? 34.338 30.054 -33.772 1.00 44.72 116 GLY A N 1
ATOM 912 C CA . GLY A 1 116 ? 34.249 30.003 -35.221 1.00 44.72 116 GLY A CA 1
ATOM 913 C C . GLY A 1 116 ? 35.454 29.303 -35.869 1.00 44.72 116 GLY A C 1
ATOM 914 O O . GLY A 1 116 ? 36.533 29.213 -35.273 1.00 44.72 116 GLY A O 1
ATOM 915 N N . PRO A 1 117 ? 35.291 28.823 -37.115 1.00 41.25 117 PRO A N 1
ATOM 916 C CA . PRO A 1 117 ? 36.308 28.065 -37.852 1.00 41.25 117 PRO A CA 1
ATOM 917 C C . PRO A 1 117 ? 37.623 28.833 -38.090 1.00 41.25 117 PRO A C 1
ATOM 919 O O . PRO A 1 117 ? 38.637 28.217 -38.405 1.00 41.25 117 PRO A O 1
ATOM 922 N N . GLU A 1 118 ? 37.645 30.152 -37.884 1.00 44.81 118 GLU A N 1
ATOM 923 C CA . GLU A 1 118 ? 38.828 30.998 -38.088 1.00 44.81 118 GLU A CA 1
ATOM 924 C C . GLU A 1 118 ? 39.795 31.045 -36.884 1.00 44.81 118 GLU A C 1
ATOM 926 O O . GLU A 1 118 ? 40.889 31.592 -37.004 1.00 44.81 118 GLU A O 1
ATOM 931 N N . LYS A 1 119 ? 39.446 30.451 -35.726 1.00 48.22 119 LYS A N 1
ATOM 932 C CA . LYS A 1 119 ? 40.268 30.480 -34.489 1.00 48.22 119 LYS A CA 1
ATOM 933 C C . LYS A 1 119 ? 40.671 29.102 -33.928 1.00 48.22 119 LYS A C 1
ATOM 935 O O . LYS A 1 119 ? 40.886 28.955 -32.728 1.00 48.22 119 LYS A O 1
ATOM 940 N N . GLY A 1 120 ? 40.812 28.089 -34.785 1.00 48.38 120 GLY A N 1
ATOM 941 C CA . GLY A 1 120 ? 41.788 27.000 -34.591 1.00 48.38 120 GLY A CA 1
ATOM 942 C C . GLY A 1 120 ? 41.784 26.191 -33.276 1.00 48.38 120 GLY A C 1
ATOM 943 O O . GLY A 1 120 ? 42.853 25.797 -32.820 1.00 48.38 120 GLY A O 1
ATOM 944 N N . GLY A 1 121 ? 40.628 25.891 -32.671 1.00 52.78 121 GLY A N 1
ATOM 945 C CA . GLY A 1 121 ? 40.496 24.788 -31.697 1.00 52.78 121 GLY A CA 1
ATOM 946 C C . GLY A 1 121 ? 41.087 24.971 -30.282 1.00 52.78 121 GLY A C 1
ATOM 947 O O . GLY A 1 121 ? 41.064 24.006 -29.516 1.00 52.78 121 GLY A O 1
ATOM 948 N N . GLY A 1 122 ? 41.558 26.165 -29.898 1.00 60.44 122 GLY A N 1
ATOM 949 C CA . GLY A 1 122 ? 42.056 26.503 -28.549 1.00 60.44 122 GLY A CA 1
ATOM 950 C C . GLY A 1 122 ? 42.895 27.792 -28.537 1.00 60.44 122 GLY A C 1
ATOM 951 O O . GLY A 1 122 ? 43.114 28.380 -29.596 1.00 60.44 122 GLY A O 1
ATOM 952 N N . PHE A 1 123 ? 43.365 28.264 -27.372 1.00 66.94 123 PHE A N 1
ATOM 953 C CA . PHE A 1 123 ? 44.207 29.468 -27.324 1.00 66.94 123 PHE A CA 1
ATOM 954 C C . PHE A 1 123 ? 45.597 29.172 -27.899 1.00 66.94 123 PHE A C 1
ATOM 956 O O . PHE A 1 123 ? 46.304 28.286 -27.420 1.00 66.94 123 PHE A O 1
ATOM 963 N N . GLN A 1 124 ? 46.002 29.936 -28.912 1.00 70.94 124 GLN A N 1
ATOM 964 C CA . GLN A 1 124 ? 47.340 29.880 -29.495 1.00 70.94 124 GLN A CA 1
ATOM 965 C C . GLN A 1 124 ? 48.125 31.116 -29.030 1.00 70.94 124 GLN A C 1
ATOM 967 O O . GLN A 1 124 ? 47.733 32.237 -29.361 1.00 70.94 124 GLN A O 1
ATOM 972 N N . PRO A 1 125 ? 49.233 30.958 -28.278 1.00 67.62 125 PRO A N 1
ATOM 973 C CA . PRO A 1 125 ? 50.027 32.093 -27.797 1.00 67.62 125 PRO A CA 1
ATOM 974 C C . PRO A 1 125 ? 50.616 32.960 -28.921 1.00 67.62 125 PRO A C 1
ATOM 976 O O . PRO A 1 125 ? 50.948 34.121 -28.695 1.00 67.62 125 PRO A O 1
ATOM 979 N N . THR A 1 126 ? 50.749 32.392 -30.124 1.00 68.06 126 THR A N 1
ATOM 980 C CA . THR A 1 126 ? 51.174 33.072 -31.352 1.00 68.06 126 THR A CA 1
ATOM 981 C C . THR A 1 126 ? 50.186 32.754 -32.481 1.00 68.06 126 THR A C 1
ATOM 983 O O . THR A 1 126 ? 49.727 31.612 -32.557 1.00 68.06 126 THR A O 1
ATOM 986 N N . PRO A 1 127 ? 49.830 33.717 -33.356 1.00 66.56 127 PRO A N 1
ATOM 987 C CA . PRO A 1 127 ? 48.899 33.464 -34.458 1.00 66.56 127 PRO A CA 1
ATOM 988 C C . PRO A 1 127 ? 49.389 32.323 -35.366 1.00 66.56 127 PRO A C 1
ATOM 990 O O . PRO A 1 127 ? 50.468 32.424 -35.946 1.00 66.56 127 PRO A O 1
ATOM 993 N N . GLY A 1 128 ? 48.611 31.239 -35.479 1.00 62.81 128 GLY A N 1
ATOM 994 C CA . GLY A 1 128 ? 48.960 30.054 -36.277 1.00 62.81 128 GLY A CA 1
ATOM 995 C C . GLY A 1 128 ? 49.924 29.068 -35.598 1.00 62.81 128 GLY A C 1
ATOM 996 O O . GLY A 1 128 ? 50.350 28.106 -36.235 1.00 62.81 128 GLY A O 1
ATOM 997 N N . GLY A 1 129 ? 50.283 29.299 -34.331 1.00 65.50 129 GLY A N 1
ATOM 998 C CA . GLY A 1 129 ? 51.123 28.410 -33.524 1.00 65.50 129 GLY A CA 1
ATOM 999 C C . GLY A 1 129 ? 50.349 27.258 -32.860 1.00 65.50 129 GLY A C 1
ATOM 1000 O O . GLY A 1 129 ? 49.130 27.154 -33.006 1.00 65.50 129 GLY A O 1
ATOM 1001 N N . PRO A 1 130 ? 51.030 26.372 -32.108 1.00 68.00 130 PRO A N 1
ATOM 1002 C CA . PRO A 1 130 ? 50.367 25.283 -31.396 1.00 68.00 130 PRO A CA 1
ATOM 1003 C C . PRO A 1 130 ? 49.420 25.809 -30.305 1.00 68.00 130 PRO A C 1
ATOM 1005 O O . PRO A 1 130 ? 49.656 26.856 -29.696 1.00 68.00 130 PRO A O 1
ATOM 1008 N N . VAL A 1 131 ? 48.347 25.057 -30.048 1.00 70.69 131 VAL A N 1
ATOM 1009 C CA . VAL A 1 131 ? 47.397 25.335 -28.960 1.00 70.69 131 VAL A CA 1
ATOM 1010 C C . VAL A 1 131 ? 48.091 25.134 -27.612 1.00 70.69 131 VAL A C 1
ATOM 1012 O O . VAL A 1 131 ? 48.791 24.142 -27.417 1.00 70.69 131 VAL A O 1
ATOM 1015 N N . ARG A 1 132 ? 47.887 26.064 -26.675 1.00 75.88 132 ARG A N 1
ATOM 1016 C CA . ARG A 1 132 ? 48.354 25.933 -25.293 1.00 75.88 132 ARG A CA 1
ATOM 1017 C C . ARG A 1 132 ? 47.566 24.828 -24.587 1.00 75.88 132 ARG A C 1
ATOM 1019 O O . ARG A 1 132 ? 46.336 24.884 -24.541 1.00 75.88 132 ARG A O 1
ATOM 1026 N N . LEU A 1 133 ? 48.290 23.880 -24.004 1.00 76.88 133 LEU A N 1
ATOM 1027 C CA . LEU A 1 133 ? 47.750 22.772 -23.223 1.00 76.88 133 LEU A CA 1
ATOM 1028 C C . LEU A 1 133 ? 48.133 22.925 -21.749 1.00 76.88 133 LEU A C 1
ATOM 1030 O O . LEU A 1 133 ? 49.235 23.387 -21.447 1.00 76.88 133 LEU A O 1
ATOM 1034 N N . ILE A 1 134 ? 47.217 22.550 -20.854 1.00 80.12 134 ILE A N 1
ATOM 1035 C CA . ILE A 1 134 ? 47.407 22.583 -19.398 1.00 80.12 134 ILE A CA 1
ATOM 1036 C C . ILE A 1 134 ? 47.308 21.147 -18.858 1.00 80.12 134 ILE A C 1
ATOM 1038 O O . ILE A 1 134 ? 46.307 20.478 -19.144 1.00 80.12 134 ILE A O 1
ATOM 1042 N N . PRO A 1 135 ? 48.287 20.660 -18.069 1.00 78.81 135 PRO A N 1
ATOM 1043 C CA . PRO A 1 135 ? 48.275 19.287 -17.566 1.00 78.81 135 PRO A CA 1
ATOM 1044 C C . PRO A 1 135 ? 47.112 19.035 -16.602 1.00 78.81 135 PRO A C 1
ATOM 1046 O O . PRO A 1 135 ? 46.502 19.978 -16.081 1.00 78.81 135 PRO A O 1
ATOM 1049 N N . LEU A 1 136 ? 46.761 17.765 -16.377 1.00 77.19 136 LEU A N 1
ATOM 1050 C CA . LEU A 1 136 ? 45.789 17.402 -15.337 1.00 77.19 136 LEU A CA 1
ATOM 1051 C C . LEU A 1 136 ? 46.365 17.721 -13.963 1.00 77.19 136 LEU A C 1
ATOM 1053 O O . LEU A 1 136 ? 47.353 17.127 -13.579 1.00 77.19 136 LEU A O 1
ATOM 1057 N N . GLU A 1 137 ? 45.756 18.654 -13.237 1.00 78.00 137 GLU A N 1
ATOM 1058 C CA . GLU A 1 137 ? 46.246 19.126 -11.942 1.00 78.00 137 GLU A CA 1
ATOM 1059 C C . GLU A 1 137 ? 45.281 18.686 -10.837 1.00 78.00 137 GLU A C 1
ATOM 1061 O O . GLU A 1 137 ? 44.167 19.205 -10.735 1.00 78.00 137 GLU A O 1
ATOM 1066 N N . VAL A 1 138 ? 45.687 17.705 -10.025 1.00 75.25 138 VAL A N 1
ATOM 1067 C CA . VAL A 1 138 ? 44.831 17.116 -8.981 1.00 75.25 138 VAL A CA 1
ATOM 1068 C C . VAL A 1 138 ? 45.540 17.132 -7.633 1.00 75.25 138 VAL A C 1
ATOM 1070 O O . VAL A 1 138 ? 46.441 16.342 -7.349 1.00 75.25 138 VAL A O 1
ATOM 1073 N N . GLY A 1 139 ? 45.118 18.043 -6.759 1.00 75.44 139 GLY A N 1
ATOM 1074 C CA . GLY A 1 139 ? 45.547 18.045 -5.364 1.00 75.44 139 GLY A CA 1
ATOM 1075 C C . GLY A 1 139 ? 44.787 16.993 -4.554 1.00 75.44 139 GLY A C 1
ATOM 1076 O O . GLY A 1 139 ? 43.563 16.955 -4.613 1.00 75.44 139 GLY A O 1
ATOM 1077 N N . ILE A 1 140 ? 45.481 16.191 -3.741 1.00 72.69 140 ILE A N 1
ATOM 1078 C CA . ILE A 1 140 ? 44.863 15.193 -2.844 1.00 72.69 140 ILE A CA 1
ATOM 1079 C C . ILE A 1 140 ? 44.894 15.686 -1.393 1.00 72.69 140 ILE A C 1
ATOM 1081 O O . ILE A 1 140 ? 45.931 16.152 -0.905 1.00 72.69 140 ILE A O 1
ATOM 1085 N N . ARG A 1 141 ? 43.762 15.608 -0.682 1.00 63.88 141 ARG A N 1
ATOM 1086 C CA . ARG A 1 141 ? 43.658 16.062 0.713 1.00 63.88 141 ARG A CA 1
ATOM 1087 C C . ARG A 1 141 ? 44.581 15.219 1.601 1.00 63.88 141 ARG A C 1
ATOM 1089 O O . ARG A 1 141 ? 44.624 13.997 1.503 1.00 63.88 141 ARG A O 1
ATOM 1096 N N . GLY A 1 142 ? 45.381 15.885 2.436 1.00 61.22 142 GLY A N 1
ATOM 1097 C CA . GLY A 1 142 ? 46.384 15.228 3.284 1.00 61.22 142 GLY A CA 1
ATOM 1098 C C . GLY A 1 142 ? 47.711 14.882 2.592 1.00 61.22 142 GLY A C 1
ATOM 1099 O O . GLY A 1 142 ? 48.609 14.377 3.261 1.00 61.22 142 GLY A O 1
ATOM 1100 N N . ARG A 1 143 ? 47.882 15.187 1.293 1.00 62.62 143 ARG A N 1
ATOM 1101 C CA . ARG A 1 143 ? 49.182 15.106 0.607 1.00 62.62 143 ARG A CA 1
ATOM 1102 C C . ARG A 1 143 ? 49.766 16.497 0.309 1.00 62.62 143 ARG A C 1
ATOM 1104 O O . ARG A 1 143 ? 49.037 17.395 -0.135 1.00 62.62 143 ARG A O 1
ATOM 1111 N N . PRO A 1 144 ? 51.078 16.700 0.538 1.00 58.09 144 PRO A N 1
ATOM 1112 C CA . PRO A 1 144 ? 51.742 17.956 0.192 1.00 58.09 144 PRO A CA 1
ATOM 1113 C C . PRO A 1 144 ? 51.898 18.127 -1.330 1.00 58.09 144 PRO A C 1
ATOM 1115 O O . PRO A 1 144 ? 51.806 19.245 -1.836 1.00 58.09 144 PRO A O 1
ATOM 1118 N N . GLU A 1 145 ? 52.059 17.026 -2.062 1.00 65.19 145 GLU A N 1
ATOM 1119 C CA . GLU A 1 145 ? 52.273 17.005 -3.512 1.00 65.19 145 GLU A CA 1
ATOM 1120 C C . GLU A 1 145 ? 50.943 16.971 -4.289 1.00 65.19 145 GLU A C 1
ATOM 1122 O O . GLU A 1 145 ? 49.974 16.340 -3.858 1.00 65.19 145 GLU A O 1
ATOM 1127 N N . THR A 1 146 ? 50.898 17.686 -5.417 1.00 75.75 146 THR A N 1
ATOM 1128 C CA . THR A 1 146 ? 49.792 17.671 -6.394 1.00 75.75 146 THR A CA 1
ATOM 1129 C C . THR A 1 146 ? 50.191 16.770 -7.555 1.00 75.75 146 THR A C 1
ATOM 1131 O O . THR A 1 146 ? 51.344 16.809 -7.981 1.00 75.75 146 THR A O 1
ATOM 1134 N N . LEU A 1 147 ? 49.245 15.971 -8.047 1.00 76.75 147 LEU A N 1
ATOM 1135 C CA . LEU A 1 147 ? 49.439 15.139 -9.230 1.00 76.75 147 LEU A CA 1
ATOM 1136 C C . LEU A 1 147 ? 49.365 16.019 -10.482 1.00 76.75 147 LEU A C 1
ATOM 1138 O O . LEU A 1 147 ? 48.480 16.876 -10.571 1.00 76.75 147 LEU A O 1
ATOM 1142 N N . TYR A 1 148 ? 50.281 15.792 -11.424 1.00 80.44 148 TYR A N 1
ATOM 1143 C CA . TYR A 1 148 ? 50.311 16.452 -12.727 1.00 80.44 148 TYR A CA 1
ATOM 1144 C C . TYR A 1 148 ? 50.291 15.394 -13.839 1.00 80.44 148 TYR A C 1
ATOM 1146 O O . TYR A 1 148 ? 51.126 14.496 -13.832 1.00 80.44 148 TYR A O 1
ATOM 1154 N N . GLY A 1 149 ? 49.339 15.494 -14.767 1.00 70.88 149 GLY A N 1
ATOM 1155 C CA . GLY A 1 149 ? 49.230 14.642 -15.964 1.00 70.88 149 GLY A CA 1
ATOM 1156 C C . GLY A 1 149 ? 48.726 13.212 -15.745 1.00 70.88 149 GLY A C 1
ATOM 1157 O O . GLY A 1 149 ? 48.596 12.445 -16.698 1.00 70.88 149 GLY A O 1
ATOM 1158 N N . GLU A 1 150 ? 48.355 12.862 -14.516 1.00 71.94 150 GLU A N 1
ATOM 1159 C CA . GLU A 1 150 ? 47.819 11.547 -14.159 1.00 71.94 150 GLU A CA 1
ATOM 1160 C C . GLU A 1 150 ? 46.519 11.657 -13.354 1.00 71.94 150 GLU A C 1
ATOM 1162 O O . GLU A 1 150 ? 46.299 12.600 -12.585 1.00 71.94 150 GLU A O 1
ATOM 1167 N N . THR A 1 151 ? 45.630 10.686 -13.547 1.00 70.88 151 THR A N 1
ATOM 1168 C CA . THR A 1 151 ? 44.374 10.556 -12.803 1.00 70.88 151 THR A CA 1
ATOM 1169 C C . THR A 1 151 ? 44.594 9.934 -11.422 1.00 70.88 151 THR A C 1
ATOM 1171 O O . THR A 1 151 ? 45.605 9.292 -11.137 1.00 70.88 151 THR A O 1
ATOM 1174 N N . VAL A 1 152 ? 43.595 10.075 -10.546 1.00 68.00 152 VAL A N 1
ATOM 1175 C CA . VAL A 1 152 ? 43.581 9.434 -9.220 1.00 68.00 152 VAL A CA 1
ATOM 1176 C C . VAL A 1 152 ? 43.659 7.903 -9.340 1.00 68.00 152 VAL A C 1
ATOM 1178 O O . VAL A 1 152 ? 44.282 7.253 -8.498 1.00 68.00 152 VAL A O 1
ATOM 1181 N N . ASP A 1 153 ? 43.085 7.334 -10.402 1.00 65.06 153 ASP A N 1
ATOM 1182 C CA . ASP A 1 153 ? 43.089 5.895 -10.666 1.00 65.06 153 ASP A CA 1
ATOM 1183 C C . ASP A 1 153 ? 44.468 5.404 -11.132 1.00 65.06 153 ASP A C 1
ATOM 1185 O O . ASP A 1 153 ? 44.979 4.415 -10.602 1.00 65.06 153 ASP A O 1
ATOM 1189 N N . GLU A 1 154 ? 45.119 6.131 -12.048 1.00 66.62 154 GLU A N 1
ATOM 1190 C CA . GLU A 1 154 ? 46.486 5.839 -12.514 1.00 66.62 154 GLU A CA 1
ATOM 1191 C C . GLU A 1 154 ? 47.510 5.945 -11.376 1.00 66.62 154 GLU A C 1
ATOM 1193 O O . GLU A 1 154 ? 48.371 5.074 -11.228 1.00 66.62 154 GLU A O 1
ATOM 1198 N N . ALA A 1 155 ? 47.335 6.929 -10.489 1.00 69.62 155 ALA A N 1
ATOM 1199 C CA . ALA A 1 155 ? 48.134 7.086 -9.276 1.00 69.62 155 ALA A CA 1
ATOM 1200 C C . ALA A 1 155 ? 47.808 6.045 -8.176 1.00 69.62 155 ALA A C 1
ATOM 1202 O O . ALA A 1 155 ? 48.447 6.040 -7.119 1.00 69.62 155 ALA A O 1
ATOM 1203 N N . ARG A 1 156 ? 46.832 5.145 -8.402 1.00 67.69 156 ARG A N 1
ATOM 1204 C CA . ARG A 1 156 ? 46.334 4.120 -7.456 1.00 67.69 156 ARG A CA 1
ATOM 1205 C C . ARG A 1 156 ? 45.787 4.693 -6.146 1.00 67.69 156 ARG A C 1
ATOM 1207 O O . ARG A 1 156 ? 45.972 4.120 -5.070 1.00 67.69 156 ARG A O 1
ATOM 1214 N N . LEU A 1 157 ? 45.110 5.831 -6.231 1.00 63.09 157 LEU A N 1
ATOM 1215 C CA . LEU A 1 157 ? 44.536 6.563 -5.100 1.00 63.09 157 LEU A CA 1
ATOM 1216 C C . LEU A 1 157 ? 43.000 6.533 -5.093 1.00 63.09 157 LEU A C 1
ATOM 1218 O O . LEU A 1 157 ? 42.375 7.415 -4.507 1.00 63.09 157 LEU A O 1
ATOM 1222 N N . VAL A 1 158 ? 42.395 5.515 -5.713 1.00 55.59 158 VAL A N 1
ATOM 1223 C CA . VAL A 1 158 ? 40.938 5.320 -5.800 1.00 55.59 158 VAL A CA 1
ATOM 1224 C C . VAL A 1 158 ? 40.285 5.469 -4.418 1.00 55.59 158 VAL A C 1
ATOM 1226 O O . VAL A 1 158 ? 40.693 4.822 -3.452 1.00 55.59 158 VAL A O 1
ATOM 1229 N N . GLY A 1 159 ? 39.290 6.353 -4.309 1.00 54.59 159 GLY A N 1
ATOM 1230 C CA . GLY A 1 159 ? 38.582 6.645 -3.055 1.00 54.59 159 GLY A CA 1
ATOM 1231 C C . GLY A 1 159 ? 39.259 7.667 -2.129 1.00 54.59 159 GLY A C 1
ATOM 1232 O O . GLY A 1 159 ? 38.795 7.863 -1.007 1.00 54.59 159 GLY A O 1
ATOM 1233 N N . LYS A 1 160 ? 40.350 8.326 -2.549 1.00 55.56 160 LYS A N 1
ATOM 1234 C CA . LYS A 1 160 ? 40.943 9.464 -1.820 1.00 55.56 160 LYS A CA 1
ATOM 1235 C C . LYS A 1 160 ? 40.307 10.791 -2.234 1.00 55.56 160 LYS A C 1
ATOM 1237 O O . LYS A 1 160 ? 40.085 11.048 -3.412 1.00 55.56 160 LYS A O 1
ATOM 1242 N N . GLU A 1 161 ? 40.057 11.648 -1.248 1.00 62.22 161 GLU A N 1
ATOM 1243 C CA . GLU A 1 161 ? 39.404 12.944 -1.439 1.00 62.22 161 GLU A CA 1
ATOM 1244 C C . GLU A 1 161 ? 40.348 13.972 -2.095 1.00 62.22 161 GLU A C 1
ATOM 1246 O O . GLU A 1 161 ? 41.506 14.137 -1.689 1.00 62.22 161 GLU A O 1
ATOM 1251 N N . VAL A 1 162 ? 39.852 14.688 -3.105 1.00 67.06 162 VAL A N 1
ATOM 1252 C CA . VAL A 1 162 ? 40.572 15.781 -3.780 1.00 67.06 162 VAL A CA 1
ATOM 1253 C C . VAL A 1 162 ? 40.486 17.083 -2.968 1.00 67.06 162 VAL A C 1
ATOM 1255 O O . VAL A 1 162 ? 39.495 17.336 -2.291 1.00 67.06 162 VAL A O 1
ATOM 1258 N N . LYS A 1 163 ? 41.516 17.940 -3.030 1.00 66.69 163 LYS A N 1
ATOM 1259 C CA . LYS A 1 163 ? 41.575 19.224 -2.295 1.00 66.69 163 LYS A CA 1
ATOM 1260 C C . LYS A 1 163 ? 40.460 20.194 -2.703 1.00 66.69 163 LYS A C 1
ATOM 1262 O O . LYS A 1 163 ? 40.004 20.960 -1.860 1.00 66.69 163 LYS A O 1
ATOM 1267 N N . ILE A 1 164 ? 40.044 20.161 -3.971 1.00 62.72 164 ILE A N 1
ATOM 1268 C CA . ILE A 1 164 ? 38.886 20.902 -4.484 1.00 62.72 164 ILE A CA 1
ATOM 1269 C C . ILE A 1 164 ? 37.865 19.875 -4.986 1.00 62.72 164 ILE A C 1
ATOM 1271 O O . ILE A 1 164 ? 38.039 19.344 -6.086 1.00 62.72 164 ILE A O 1
ATOM 1275 N N . PRO A 1 165 ? 36.819 19.552 -4.211 1.00 56.41 165 PRO A N 1
ATOM 1276 C CA . PRO A 1 165 ? 35.757 18.683 -4.690 1.00 56.41 165 PRO A CA 1
ATOM 1277 C C . PRO A 1 165 ? 34.954 19.394 -5.783 1.00 56.41 165 PRO A C 1
ATOM 1279 O O . PRO A 1 165 ? 34.592 20.562 -5.645 1.00 56.41 165 PRO A O 1
ATOM 1282 N N . PHE A 1 166 ? 34.603 18.670 -6.848 1.00 52.03 166 PHE A N 1
ATOM 1283 C CA . PHE A 1 166 ? 33.800 19.181 -7.971 1.00 52.03 166 PHE A CA 1
ATOM 1284 C C . PHE A 1 166 ? 32.333 19.519 -7.591 1.00 52.03 166 PHE A C 1
ATOM 1286 O O . PHE A 1 166 ? 31.500 19.773 -8.455 1.00 52.03 166 PHE A O 1
ATOM 1293 N N . GLN A 1 167 ? 32.013 19.520 -6.292 1.00 47.56 167 GLN A N 1
ATOM 1294 C CA . GLN A 1 167 ? 30.683 19.743 -5.717 1.00 47.56 167 GLN A CA 1
ATOM 1295 C C . GLN A 1 167 ? 30.545 21.078 -4.962 1.00 47.56 167 GLN A C 1
ATOM 1297 O O . GLN A 1 167 ? 29.471 21.361 -4.441 1.00 47.56 167 GLN A O 1
ATOM 1302 N N . ALA A 1 168 ? 31.592 21.910 -4.881 1.00 45.84 168 ALA A N 1
ATOM 1303 C CA . ALA A 1 168 ? 31.468 23.236 -4.272 1.00 45.84 168 ALA A CA 1
ATOM 1304 C C . ALA A 1 168 ? 30.773 24.222 -5.234 1.00 45.84 168 ALA A C 1
ATOM 1306 O O . ALA A 1 168 ? 31.128 24.299 -6.415 1.00 45.84 168 ALA A O 1
ATOM 1307 N N . ASP A 1 169 ? 29.801 24.993 -4.742 1.00 46.06 169 ASP A N 1
ATOM 1308 C CA . ASP A 1 169 ? 29.089 26.000 -5.539 1.00 46.06 169 ASP A CA 1
ATOM 1309 C C . ASP A 1 169 ? 30.058 27.002 -6.185 1.00 46.06 169 ASP A C 1
ATOM 1311 O O . ASP A 1 169 ? 30.909 27.595 -5.519 1.00 46.06 169 ASP A O 1
ATOM 1315 N N . GLY A 1 170 ? 29.933 27.199 -7.502 1.00 48.19 170 GLY A N 1
ATOM 1316 C CA . GLY A 1 170 ? 30.815 28.088 -8.262 1.00 48.19 170 GLY A CA 1
ATOM 1317 C C . GLY A 1 170 ? 32.154 27.468 -8.673 1.00 48.19 170 GLY A C 1
ATOM 1318 O O . GLY A 1 170 ? 33.038 28.202 -9.119 1.00 48.19 170 GLY A O 1
ATOM 1319 N N . THR A 1 171 ? 32.317 26.144 -8.559 1.00 54.12 171 THR A N 1
ATOM 1320 C CA . THR A 1 171 ? 33.514 25.446 -9.054 1.00 54.12 171 THR A CA 1
ATOM 1321 C C . THR A 1 171 ? 33.623 25.557 -10.570 1.00 54.12 171 THR A C 1
ATOM 1323 O O . THR A 1 171 ? 32.653 25.354 -11.308 1.00 54.12 171 THR A O 1
ATOM 1326 N N . VAL A 1 172 ? 34.841 25.864 -11.018 1.00 59.72 172 VAL A N 1
ATOM 1327 C CA . VAL A 1 172 ? 35.204 26.006 -12.423 1.00 59.72 172 VAL A CA 1
ATOM 1328 C C . VAL A 1 172 ? 36.198 24.917 -12.799 1.00 59.72 172 VAL A C 1
ATOM 1330 O O . VAL A 1 172 ? 37.247 24.804 -12.169 1.00 59.72 172 VAL A O 1
ATOM 1333 N N . ALA A 1 173 ? 35.886 24.129 -13.829 1.00 60.94 173 ALA A N 1
ATOM 1334 C CA . ALA A 1 173 ? 36.794 23.101 -14.344 1.00 60.94 173 ALA A CA 1
ATOM 1335 C C . ALA A 1 173 ? 37.134 23.304 -15.818 1.00 60.94 173 ALA A C 1
ATOM 1337 O O . ALA A 1 173 ? 36.314 23.785 -16.602 1.00 60.94 173 ALA A O 1
ATOM 1338 N N . LEU A 1 174 ? 38.345 22.879 -16.179 1.00 63.78 174 LEU A N 1
ATOM 1339 C CA . LEU A 1 174 ? 38.836 22.819 -17.550 1.00 63.78 174 LEU A CA 1
ATOM 1340 C C . LEU A 1 174 ? 38.447 21.475 -18.174 1.00 63.78 174 LEU A C 1
ATOM 1342 O O . LEU A 1 174 ? 38.778 20.422 -17.628 1.00 63.78 174 LEU A O 1
ATOM 1346 N N . ALA A 1 175 ? 37.764 21.494 -19.319 1.00 58.25 175 ALA A N 1
ATOM 1347 C CA . ALA A 1 175 ? 37.420 20.252 -20.011 1.00 58.25 175 ALA A CA 1
ATOM 1348 C C . ALA A 1 175 ? 38.624 19.673 -20.772 1.00 58.25 175 ALA A C 1
ATOM 1350 O O . ALA A 1 175 ? 39.415 20.407 -21.369 1.00 58.25 175 ALA A O 1
ATOM 1351 N N . ARG A 1 176 ? 38.717 18.342 -20.797 1.00 60.56 176 ARG A N 1
ATOM 1352 C CA . ARG A 1 176 ? 39.801 17.563 -21.421 1.00 60.56 176 ARG A CA 1
ATOM 1353 C C . ARG A 1 176 ? 39.239 16.624 -22.489 1.00 60.56 176 ARG A C 1
ATOM 1355 O O . ARG A 1 176 ? 38.022 16.446 -22.567 1.00 60.56 176 ARG A O 1
ATOM 1362 N N . ARG A 1 177 ? 40.096 16.056 -23.346 1.00 56.84 177 ARG A N 1
ATOM 1363 C CA . ARG A 1 177 ? 39.675 14.971 -24.250 1.00 56.84 177 ARG A CA 1
ATOM 1364 C C . ARG A 1 177 ? 39.571 13.675 -23.450 1.00 56.84 177 ARG A C 1
ATOM 1366 O O . ARG A 1 177 ? 40.346 13.459 -22.530 1.00 56.84 177 ARG A O 1
ATOM 1373 N N . GLU A 1 178 ? 38.624 12.826 -23.833 1.00 44.53 178 GLU A N 1
ATOM 1374 C CA . GLU A 1 178 ? 38.198 11.627 -23.092 1.00 44.53 178 GLU A CA 1
ATOM 1375 C C . GLU A 1 178 ? 39.326 10.623 -22.778 1.00 44.53 178 GLU A C 1
ATOM 1377 O O . GLU A 1 178 ? 39.209 9.865 -21.824 1.00 44.53 178 GLU A O 1
ATOM 1382 N N . PHE A 1 179 ? 40.436 10.650 -23.523 1.00 51.41 179 PHE A N 1
ATOM 1383 C CA . PHE A 1 179 ? 41.541 9.690 -23.386 1.00 51.41 179 PHE A CA 1
ATOM 1384 C C . PHE A 1 179 ? 42.929 10.347 -23.327 1.00 51.41 179 PHE A C 1
ATOM 1386 O O . PHE A 1 179 ? 43.921 9.702 -23.654 1.00 51.41 179 PHE A O 1
ATOM 1393 N N . ASP A 1 180 ? 43.013 11.636 -22.978 1.00 60.25 180 ASP A N 1
ATOM 1394 C CA . ASP A 1 180 ? 44.301 12.330 -22.871 1.00 60.25 180 ASP A CA 1
ATOM 1395 C C . ASP A 1 180 ? 44.290 13.377 -21.745 1.00 60.25 180 ASP A C 1
ATOM 1397 O O . ASP A 1 180 ? 43.684 14.453 -21.859 1.00 60.25 180 ASP A O 1
ATOM 1401 N N . ASN A 1 181 ? 44.984 13.044 -20.654 1.00 55.88 181 ASN A N 1
ATOM 1402 C CA . ASN A 1 181 ? 45.014 13.814 -19.413 1.00 55.88 181 ASN A CA 1
ATOM 1403 C C . ASN A 1 181 ? 45.631 15.204 -19.582 1.00 55.88 181 ASN A C 1
ATOM 1405 O O . ASN A 1 181 ? 45.223 16.125 -18.876 1.00 55.88 181 ASN A O 1
ATOM 1409 N N . ASP A 1 182 ? 46.530 15.407 -20.543 1.00 57.72 182 ASP A N 1
ATOM 1410 C CA . ASP A 1 182 ? 47.249 16.674 -20.717 1.00 57.72 182 ASP A CA 1
ATOM 1411 C C . ASP A 1 182 ? 46.655 17.555 -21.811 1.00 57.72 182 ASP A C 1
ATOM 1413 O O . ASP A 1 182 ? 47.155 18.639 -22.102 1.00 57.72 182 ASP A O 1
ATOM 1417 N N . THR A 1 183 ? 45.535 17.140 -22.403 1.00 57.16 183 THR A N 1
ATOM 1418 C CA . THR A 1 183 ? 44.971 17.840 -23.558 1.00 57.16 183 THR A CA 1
ATOM 1419 C C . THR A 1 183 ? 44.043 18.986 -23.250 1.00 57.16 183 THR A C 1
ATOM 1421 O O . THR A 1 183 ? 43.418 19.396 -24.218 1.00 57.16 183 THR A O 1
ATOM 1424 N N . ALA A 1 184 ? 43.917 19.510 -22.017 1.00 54.16 184 ALA A N 1
ATOM 1425 C CA . ALA A 1 184 ? 42.976 20.605 -21.730 1.00 54.16 184 ALA A CA 1
ATOM 1426 C C . ALA A 1 184 ? 43.158 21.723 -22.767 1.00 54.16 184 ALA A C 1
ATOM 1428 O O . ALA A 1 184 ? 44.085 22.531 -22.643 1.00 54.16 184 ALA A O 1
ATOM 1429 N N . PRO A 1 185 ? 42.326 21.771 -23.829 1.00 51.94 185 PRO A N 1
ATOM 1430 C CA . PRO A 1 185 ? 42.444 22.832 -24.786 1.00 51.94 185 PRO A CA 1
ATOM 1431 C C . PRO A 1 185 ? 41.873 24.006 -24.015 1.00 51.94 185 PRO A C 1
ATOM 1433 O O . PRO A 1 185 ? 40.874 23.862 -23.305 1.00 51.94 185 PRO A O 1
ATOM 1436 N N . THR A 1 186 ? 42.484 25.168 -24.151 1.00 50.91 186 THR A N 1
ATOM 1437 C CA . THR A 1 186 ? 42.080 26.440 -23.534 1.00 50.91 186 THR A CA 1
ATOM 1438 C C . THR A 1 186 ? 40.734 26.953 -24.093 1.00 50.91 186 THR A C 1
ATOM 1440 O O . THR A 1 186 ? 40.573 28.102 -24.485 1.00 50.91 186 THR A O 1
ATOM 1443 N N . ARG A 1 187 ? 39.762 26.047 -24.238 1.00 52.28 187 ARG A N 1
ATOM 1444 C CA . ARG A 1 187 ? 38.534 26.118 -25.023 1.00 52.28 187 ARG A CA 1
ATOM 1445 C C . ARG A 1 187 ? 37.293 25.918 -24.159 1.00 52.28 187 ARG A C 1
ATOM 1447 O O . ARG A 1 187 ? 36.231 26.292 -24.637 1.00 52.28 187 ARG A O 1
ATOM 1454 N N . ARG A 1 188 ? 37.359 25.299 -22.967 1.00 47.91 188 ARG A N 1
ATOM 1455 C CA . ARG A 1 188 ? 36.159 24.842 -22.231 1.00 47.91 188 ARG A CA 1
ATOM 1456 C C . ARG A 1 188 ? 36.244 25.019 -20.715 1.00 47.91 188 ARG A C 1
ATOM 1458 O O . ARG A 1 188 ? 36.981 24.288 -20.063 1.00 47.91 188 ARG A O 1
ATOM 1465 N N . LEU A 1 189 ? 35.429 25.933 -20.187 1.00 48.97 189 LEU A N 1
ATOM 1466 C CA . LEU A 1 189 ? 35.149 26.084 -18.754 1.00 48.97 189 LEU A CA 1
ATOM 1467 C C . LEU A 1 189 ? 33.754 25.540 -18.434 1.00 48.97 189 LEU A C 1
ATOM 1469 O O . LEU A 1 189 ? 32.796 25.852 -19.144 1.00 48.97 189 LEU A O 1
ATOM 1473 N N . LEU A 1 190 ? 33.641 24.752 -17.366 1.00 43.97 190 LEU A N 1
ATOM 1474 C CA . LEU A 1 190 ? 32.362 24.360 -16.763 1.00 43.97 190 LEU A CA 1
ATOM 1475 C C . LEU A 1 190 ? 32.048 25.276 -15.576 1.00 43.97 190 LEU A C 1
ATOM 1477 O O . LEU A 1 190 ? 32.932 25.493 -14.757 1.00 43.97 190 LEU A O 1
ATOM 1481 N N . PHE A 1 191 ? 30.806 25.751 -15.449 1.00 41.91 191 PHE A N 1
ATOM 1482 C CA . PHE A 1 191 ? 30.308 26.393 -14.225 1.00 41.91 191 PHE A CA 1
ATOM 1483 C C . PHE A 1 191 ? 29.300 25.460 -13.542 1.00 41.91 191 PHE A C 1
ATOM 1485 O O . PHE A 1 191 ? 28.231 25.181 -14.096 1.00 41.91 191 PHE A O 1
ATOM 1492 N N . ALA A 1 192 ? 29.615 24.992 -12.333 1.00 35.72 192 ALA A N 1
ATOM 1493 C CA . ALA A 1 192 ? 28.663 24.268 -11.494 1.00 35.72 192 ALA A CA 1
ATOM 1494 C C . ALA A 1 192 ? 27.833 25.265 -10.660 1.00 35.72 192 ALA A C 1
ATOM 1496 O O . ALA A 1 192 ? 28.335 25.887 -9.725 1.00 35.72 192 ALA A O 1
ATOM 1497 N N . LEU A 1 193 ? 26.559 25.432 -11.023 1.00 31.45 193 LEU A N 1
ATOM 1498 C CA . LEU A 1 193 ? 25.515 25.994 -10.161 1.00 31.45 193 LEU A CA 1
ATOM 1499 C C . LEU A 1 193 ? 24.617 24.816 -9.787 1.00 31.45 193 LEU A C 1
ATOM 1501 O O . LEU A 1 193 ? 23.739 24.439 -10.567 1.00 31.45 193 LEU A O 1
ATOM 1505 N N . LEU A 1 194 ? 24.885 24.187 -8.644 1.00 30.83 194 LEU A N 1
ATOM 1506 C CA . LEU A 1 194 ? 24.096 23.053 -8.181 1.00 30.83 194 LEU A CA 1
ATOM 1507 C C . LEU A 1 194 ? 22.766 23.575 -7.630 1.00 30.83 194 LEU A C 1
ATOM 1509 O O . LEU A 1 194 ? 22.650 24.027 -6.496 1.00 30.83 194 LEU A O 1
ATOM 1513 N N . GLY A 1 195 ? 21.715 23.473 -8.442 1.00 27.81 195 GLY A N 1
ATOM 1514 C CA . GLY A 1 195 ? 20.401 23.217 -7.869 1.00 27.81 195 GLY A CA 1
ATOM 1515 C C . GLY A 1 195 ? 20.475 21.837 -7.234 1.00 27.81 195 GLY A C 1
ATOM 1516 O O . GLY A 1 195 ? 20.697 20.884 -7.972 1.00 27.81 195 GLY A O 1
ATOM 1517 N N . LEU A 1 196 ? 20.365 21.773 -5.901 1.00 24.48 196 LEU A N 1
ATOM 1518 C CA . LEU A 1 196 ? 20.249 20.570 -5.064 1.00 24.48 196 LEU A CA 1
ATOM 1519 C C . LEU A 1 196 ? 19.845 19.327 -5.876 1.00 24.48 196 LEU A C 1
ATOM 1521 O O . LEU A 1 196 ? 18.659 19.035 -6.039 1.00 24.48 196 LEU A O 1
ATOM 1525 N N . GLN A 1 197 ? 20.828 18.589 -6.398 1.00 23.98 197 GLN A N 1
ATOM 1526 C CA . GLN A 1 197 ? 20.583 17.222 -6.818 1.00 23.98 197 GLN A CA 1
ATOM 1527 C C . GLN A 1 197 ? 20.403 16.447 -5.523 1.00 23.98 197 GLN A C 1
ATOM 1529 O O . GLN A 1 197 ? 21.329 16.355 -4.717 1.00 23.98 197 GLN A O 1
ATOM 1534 N N . LYS A 1 198 ? 19.189 15.928 -5.316 1.00 26.62 198 LYS A N 1
ATOM 1535 C CA . LYS A 1 198 ? 18.951 14.839 -4.376 1.00 26.62 198 LYS A CA 1
ATOM 1536 C C . LYS A 1 198 ? 20.043 13.803 -4.630 1.00 26.62 198 LYS A C 1
ATOM 1538 O O . LYS A 1 198 ? 20.053 13.164 -5.679 1.00 26.62 198 LYS A O 1
ATOM 1543 N N . THR A 1 199 ? 20.960 13.643 -3.681 1.00 24.61 199 THR A N 1
ATOM 1544 C CA . THR A 1 199 ? 21.605 12.349 -3.490 1.00 24.61 199 THR A CA 1
ATOM 1545 C C . THR A 1 199 ? 20.457 11.353 -3.441 1.00 24.61 199 THR A C 1
ATOM 1547 O O . THR A 1 199 ? 19.585 11.500 -2.583 1.00 24.61 199 THR A O 1
ATOM 1550 N N . SER A 1 200 ? 20.383 10.431 -4.398 1.00 30.59 200 SER A N 1
ATOM 1551 C CA . SER A 1 200 ? 19.473 9.297 -4.315 1.00 30.59 200 SER A CA 1
ATOM 1552 C C . SER A 1 200 ? 19.797 8.589 -3.003 1.00 30.59 200 SER A C 1
ATOM 1554 O O . SER A 1 200 ? 20.802 7.880 -2.904 1.00 30.59 200 SER A O 1
ATOM 1556 N N . GLY A 1 201 ? 19.010 8.881 -1.966 1.00 33.38 201 GLY A N 1
ATOM 1557 C CA . GLY A 1 201 ? 18.950 8.040 -0.789 1.00 33.38 201 GLY A CA 1
ATOM 1558 C C . GLY A 1 201 ? 18.603 6.635 -1.258 1.00 33.38 201 GLY A C 1
ATOM 1559 O O . GLY A 1 201 ? 17.989 6.461 -2.310 1.00 33.38 201 GLY A O 1
ATOM 1560 N N . PHE A 1 202 ? 19.058 5.634 -0.517 1.00 38.94 202 PHE A N 1
ATOM 1561 C CA . PHE A 1 202 ? 18.534 4.289 -0.693 1.00 38.94 202 PHE A CA 1
ATOM 1562 C C . PHE A 1 202 ? 17.026 4.379 -0.475 1.00 38.94 202 PHE A C 1
ATOM 1564 O O . PHE A 1 202 ? 16.611 4.688 0.641 1.00 38.94 202 PHE A O 1
ATOM 1571 N N . ASP A 1 203 ? 16.246 4.194 -1.537 1.00 47.38 203 ASP A N 1
ATOM 1572 C CA . ASP A 1 203 ? 14.805 4.070 -1.400 1.00 47.38 203 ASP A CA 1
ATOM 1573 C C . ASP A 1 203 ? 14.539 2.685 -0.816 1.00 47.38 203 ASP A C 1
ATOM 1575 O O . ASP A 1 203 ? 14.974 1.671 -1.371 1.00 47.38 203 ASP A O 1
ATOM 1579 N N . ILE A 1 204 ? 13.971 2.658 0.386 1.00 55.50 204 ILE A N 1
ATOM 1580 C CA . ILE A 1 204 ? 13.636 1.426 1.102 1.00 55.50 204 ILE A CA 1
ATOM 1581 C C . ILE A 1 204 ? 12.123 1.380 1.154 1.00 55.50 204 ILE A C 1
ATOM 1583 O O . ILE A 1 204 ? 11.531 1.431 2.231 1.00 55.50 204 ILE A O 1
ATOM 1587 N N . ASP A 1 205 ? 11.520 1.317 -0.024 1.00 65.12 205 ASP A N 1
ATOM 1588 C CA . ASP A 1 205 ? 10.088 1.172 -0.194 1.00 65.12 205 ASP A CA 1
ATOM 1589 C C . ASP A 1 205 ? 9.736 -0.305 -0.389 1.00 65.12 205 ASP A C 1
ATOM 1591 O O . ASP A 1 205 ? 10.569 -1.170 -0.685 1.00 65.12 205 ASP A O 1
ATOM 1595 N N . GLY A 1 206 ? 8.494 -0.646 -0.078 1.00 78.62 206 GLY A N 1
ATOM 1596 C CA . GLY A 1 206 ? 7.949 -1.945 -0.425 1.00 78.62 206 GLY A CA 1
ATOM 1597 C C . GLY A 1 206 ? 6.631 -2.195 0.272 1.00 78.62 206 GLY A C 1
ATOM 1598 O O . GLY A 1 206 ? 6.434 -1.747 1.387 1.00 78.62 206 GLY A O 1
ATOM 1599 N N . CYS A 1 207 ? 5.755 -2.969 -0.346 1.00 90.38 207 CYS A N 1
ATOM 1600 C CA . CYS A 1 207 ? 4.363 -3.011 0.068 1.00 90.38 207 CYS A CA 1
ATOM 1601 C C . CYS A 1 207 ? 3.899 -4.440 0.344 1.00 90.38 207 CYS A C 1
ATOM 1603 O O . CYS A 1 207 ? 4.557 -5.425 -0.013 1.00 90.38 207 CYS A O 1
ATOM 1605 N N . THR A 1 208 ? 2.745 -4.560 0.999 1.00 96.19 208 THR A N 1
ATOM 1606 C CA . THR A 1 208 ? 2.023 -5.834 1.115 1.00 96.19 208 THR A CA 1
ATOM 1607 C C . THR A 1 208 ? 0.574 -5.642 0.689 1.00 96.19 208 THR A C 1
ATOM 1609 O O . THR A 1 208 ? -0.119 -4.758 1.190 1.00 96.19 208 THR A O 1
ATOM 1612 N N . SER A 1 209 ? 0.108 -6.505 -0.206 1.00 97.81 209 SER A N 1
ATOM 1613 C CA . SER A 1 209 ? -1.251 -6.524 -0.740 1.00 97.81 209 SER A CA 1
ATOM 1614 C C . SER A 1 209 ? -1.917 -7.856 -0.403 1.00 97.81 209 SER A C 1
ATOM 1616 O O . SER A 1 209 ? -1.400 -8.918 -0.739 1.00 97.81 209 SER A O 1
ATOM 1618 N N . ILE A 1 210 ? -3.086 -7.813 0.228 1.00 98.62 210 ILE A N 1
ATOM 1619 C CA . ILE A 1 210 ? -3.948 -8.977 0.476 1.00 98.62 210 ILE A CA 1
ATOM 1620 C C . ILE A 1 210 ? -5.227 -8.812 -0.341 1.00 98.62 210 ILE A C 1
ATOM 1622 O O . ILE A 1 210 ? -5.835 -7.739 -0.346 1.00 98.62 210 ILE A O 1
ATOM 1626 N N . ILE A 1 211 ? -5.663 -9.877 -1.007 1.00 98.75 211 ILE A N 1
ATOM 1627 C CA . ILE A 1 211 ? -6.939 -9.899 -1.715 1.00 98.75 211 ILE A CA 1
ATOM 1628 C C . ILE A 1 211 ? -7.778 -11.107 -1.307 1.00 98.75 211 ILE A C 1
ATOM 1630 O O . ILE A 1 211 ? -7.302 -12.241 -1.312 1.00 98.75 211 ILE A O 1
ATOM 1634 N N . VAL A 1 212 ? -9.038 -10.855 -0.961 1.00 98.75 212 VAL A N 1
ATOM 1635 C CA . VAL A 1 212 ? -10.005 -11.850 -0.492 1.00 98.75 212 VAL A CA 1
ATOM 1636 C C . VAL A 1 212 ? -11.219 -11.842 -1.412 1.00 98.75 212 VAL A C 1
ATOM 1638 O O . VAL A 1 212 ? -11.813 -10.792 -1.673 1.00 98.75 212 VAL A O 1
ATOM 1641 N N . ASN A 1 213 ? -11.586 -13.018 -1.913 1.00 98.31 213 ASN A N 1
ATOM 1642 C CA . ASN A 1 213 ? -12.759 -13.191 -2.762 1.00 98.31 213 ASN A CA 1
ATOM 1643 C C . ASN A 1 213 ? -14.074 -13.040 -1.966 1.00 98.31 213 ASN A C 1
ATOM 1645 O O . ASN A 1 213 ? -14.138 -13.401 -0.792 1.00 98.31 213 ASN A O 1
ATOM 1649 N N . ALA A 1 214 ? -15.137 -12.579 -2.637 1.00 98.00 214 ALA A N 1
ATOM 1650 C CA . ALA A 1 214 ? -16.469 -12.377 -2.063 1.00 98.00 214 ALA A CA 1
ATOM 1651 C C . ALA A 1 214 ? -17.026 -13.568 -1.268 1.00 98.00 214 ALA A C 1
ATOM 1653 O O . ALA A 1 214 ? -17.557 -13.399 -0.169 1.00 98.00 214 ALA A O 1
ATOM 1654 N N . ASP A 1 215 ? -16.870 -14.786 -1.784 1.00 97.75 215 ASP A N 1
ATOM 1655 C CA . ASP A 1 215 ? -17.398 -15.986 -1.130 1.00 97.75 215 ASP A CA 1
ATOM 1656 C C . ASP A 1 215 ? -16.608 -16.378 0.126 1.00 97.75 215 ASP A C 1
ATOM 1658 O O . ASP A 1 215 ? -17.120 -17.118 0.971 1.00 97.75 215 ASP A O 1
ATOM 1662 N N . ALA A 1 216 ? -15.392 -15.846 0.277 1.00 98.00 216 ALA A N 1
ATOM 1663 C CA . ALA A 1 216 ? -14.559 -16.025 1.458 1.00 98.00 216 ALA A CA 1
ATOM 1664 C C . ALA A 1 216 ? -14.883 -15.015 2.571 1.00 98.00 216 ALA A C 1
ATOM 1666 O O . ALA A 1 216 ? -14.349 -15.148 3.666 1.00 98.00 216 ALA A O 1
ATOM 1667 N N . MET A 1 217 ? -15.759 -14.033 2.333 1.00 98.38 217 MET A N 1
ATOM 1668 C CA . MET A 1 217 ? -16.155 -13.037 3.332 1.00 98.38 217 MET A CA 1
ATOM 1669 C C . MET A 1 217 ? -17.552 -13.316 3.898 1.00 98.38 217 MET A C 1
ATOM 1671 O O . MET A 1 217 ? -18.446 -13.840 3.220 1.00 98.38 217 MET A O 1
ATOM 1675 N N . VAL A 1 218 ? -17.759 -12.960 5.170 1.00 98.00 218 VAL A N 1
ATOM 1676 C CA . VAL A 1 218 ? -19.032 -13.168 5.888 1.00 98.00 218 VAL A CA 1
ATOM 1677 C C . VAL A 1 218 ? -20.179 -12.378 5.257 1.00 98.00 218 VAL A C 1
ATOM 1679 O O . VAL A 1 218 ? -21.284 -12.901 5.126 1.00 98.00 218 VAL A O 1
ATOM 1682 N N . ASP A 1 219 ? -19.917 -11.143 4.841 1.00 96.56 219 ASP A N 1
ATOM 1683 C CA . ASP A 1 219 ? -20.907 -10.216 4.280 1.00 96.56 219 ASP A CA 1
ATOM 1684 C C . ASP A 1 219 ? -21.056 -10.317 2.750 1.00 96.56 219 ASP A C 1
ATOM 1686 O O . ASP A 1 219 ? -21.829 -9.567 2.155 1.00 96.56 219 ASP A O 1
ATOM 1690 N N . GLY A 1 220 ? -20.325 -11.239 2.110 1.00 96.88 220 GLY A N 1
ATOM 1691 C CA . GLY A 1 220 ? -20.302 -11.400 0.656 1.00 96.88 220 GLY A CA 1
ATOM 1692 C C . GLY A 1 220 ? -19.560 -10.286 -0.090 1.00 96.88 220 GLY A C 1
ATOM 1693 O O . GLY A 1 220 ? -19.697 -10.188 -1.308 1.00 96.88 220 GLY A O 1
ATOM 1694 N N . SER A 1 221 ? -18.809 -9.429 0.610 1.00 98.06 221 SER A N 1
ATOM 1695 C CA . SER A 1 221 ? -17.944 -8.418 -0.004 1.00 98.06 221 SER A CA 1
ATOM 1696 C C . SER A 1 221 ? -16.624 -9.022 -0.484 1.00 98.06 221 SER A C 1
ATOM 1698 O O . SER A 1 221 ? -16.122 -9.955 0.119 1.00 98.06 221 SER A O 1
ATOM 1700 N N . ALA A 1 222 ? -16.028 -8.485 -1.545 1.00 98.56 222 ALA A N 1
ATOM 1701 C CA . ALA A 1 222 ? -14.634 -8.754 -1.895 1.00 98.56 222 ALA A CA 1
ATOM 1702 C C . ALA A 1 222 ? -13.742 -7.638 -1.334 1.00 98.56 222 ALA A C 1
ATOM 1704 O O . ALA A 1 222 ? -14.154 -6.473 -1.294 1.00 98.56 222 ALA A O 1
ATOM 1705 N N . VAL A 1 223 ? -12.516 -7.977 -0.931 1.00 98.81 223 VAL A N 1
ATOM 1706 C CA . VAL A 1 223 ? -11.577 -7.021 -0.324 1.00 98.81 223 VAL A CA 1
ATOM 1707 C C . VAL A 1 223 ? -10.240 -7.058 -1.053 1.00 98.81 223 VAL A C 1
ATOM 1709 O O . VAL A 1 223 ? -9.605 -8.103 -1.098 1.00 98.81 223 VAL A O 1
ATOM 1712 N N . ALA A 1 224 ? -9.804 -5.923 -1.595 1.00 98.75 224 ALA A N 1
ATOM 1713 C CA . ALA A 1 224 ? -8.406 -5.674 -1.967 1.00 98.75 224 ALA A CA 1
ATOM 1714 C C . ALA A 1 224 ? -7.740 -4.819 -0.881 1.00 98.75 224 ALA A C 1
ATOM 1716 O O . ALA A 1 224 ? -8.433 -4.201 -0.073 1.00 98.75 224 ALA A O 1
ATOM 1717 N N . SER A 1 225 ? -6.414 -4.752 -0.831 1.00 98.38 225 SER A N 1
ATOM 1718 C CA . SER A 1 225 ? -5.728 -3.957 0.192 1.00 98.38 225 SER A CA 1
ATOM 1719 C C . SER A 1 225 ? -4.348 -3.509 -0.244 1.00 98.38 225 SER A C 1
ATOM 1721 O O . SER A 1 225 ? -3.832 -3.985 -1.248 1.00 98.38 225 SER A O 1
ATOM 1723 N N . HIS A 1 226 ? -3.775 -2.579 0.513 1.00 97.00 226 HIS A N 1
ATOM 1724 C CA . HIS A 1 226 ? -2.423 -2.083 0.313 1.00 97.00 226 HIS A CA 1
ATOM 1725 C C . HIS A 1 226 ? -1.879 -1.543 1.644 1.00 97.00 226 HIS A C 1
ATOM 1727 O O . HIS A 1 226 ? -2.414 -0.564 2.167 1.00 97.00 226 HIS A O 1
ATOM 1733 N N . ALA A 1 227 ? -0.833 -2.166 2.188 1.00 96.69 227 ALA A N 1
ATOM 1734 C CA . ALA A 1 227 ? 0.074 -1.538 3.149 1.00 96.69 227 ALA A CA 1
ATOM 1735 C C . ALA A 1 227 ? 1.183 -0.821 2.373 1.00 96.69 227 ALA A C 1
ATOM 1737 O O . ALA A 1 227 ? 2.045 -1.482 1.790 1.00 96.69 227 ALA A O 1
ATOM 1738 N N . ASN A 1 228 ? 1.078 0.507 2.304 1.00 94.19 228 ASN A N 1
ATOM 1739 C CA . ASN A 1 2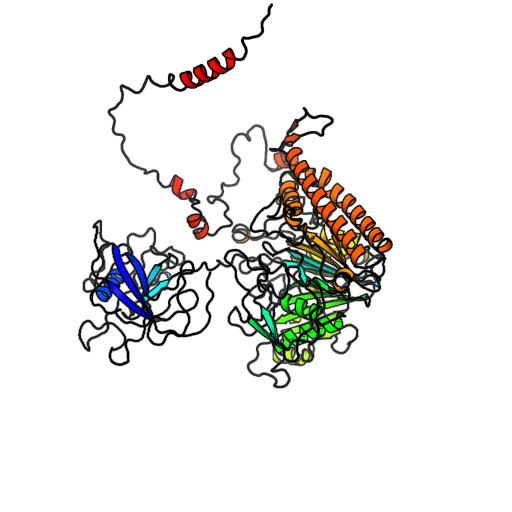28 ? 2.003 1.369 1.581 1.00 94.19 228 ASN A CA 1
ATOM 1740 C C . ASN A 1 228 ? 3.196 1.684 2.486 1.00 94.19 228 ASN A C 1
ATOM 1742 O O . ASN A 1 228 ? 3.175 2.691 3.208 1.00 94.19 228 ASN A O 1
ATOM 1746 N N . ASP A 1 229 ? 4.205 0.809 2.486 1.00 91.19 229 ASP A N 1
ATOM 1747 C CA . ASP A 1 229 ? 5.417 1.014 3.277 1.00 91.19 229 ASP A CA 1
ATOM 1748 C C . ASP A 1 229 ? 6.406 1.884 2.498 1.00 91.19 229 ASP A C 1
ATOM 1750 O O . ASP A 1 229 ? 7.266 1.397 1.764 1.00 91.19 229 ASP A O 1
ATOM 1754 N N . CYS A 1 230 ? 6.246 3.191 2.695 1.00 86.44 230 CYS A N 1
ATOM 1755 C CA . CYS A 1 230 ? 7.006 4.248 2.056 1.00 86.44 230 CYS A CA 1
ATOM 1756 C C . CYS A 1 230 ? 7.419 5.295 3.090 1.00 86.44 230 CYS A C 1
ATOM 1758 O O . CYS A 1 230 ? 6.569 5.841 3.804 1.00 86.44 230 CYS A O 1
ATOM 1760 N N . ALA A 1 231 ? 8.719 5.581 3.168 1.00 80.50 231 ALA A N 1
ATOM 1761 C CA . ALA A 1 231 ? 9.295 6.377 4.254 1.00 80.50 231 ALA A CA 1
ATOM 1762 C C . ALA A 1 231 ? 8.954 7.876 4.181 1.00 80.50 231 ALA A C 1
ATOM 1764 O O . ALA A 1 231 ? 9.061 8.579 5.189 1.00 80.50 231 ALA A O 1
ATOM 1765 N N . ASP A 1 232 ? 8.585 8.393 3.006 1.00 83.00 232 ASP A N 1
ATOM 1766 C CA . ASP A 1 232 ? 8.259 9.812 2.852 1.00 83.00 232 ASP A CA 1
ATOM 1767 C C . ASP A 1 232 ? 7.155 10.141 1.834 1.00 83.00 232 ASP A C 1
ATOM 1769 O O . ASP A 1 232 ? 7.040 11.286 1.364 1.00 83.00 232 ASP A O 1
ATOM 1773 N N . CYS A 1 233 ? 6.291 9.164 1.552 1.00 88.81 233 CYS A N 1
ATOM 1774 C CA . CYS A 1 233 ? 5.131 9.352 0.695 1.00 88.81 233 CYS A CA 1
ATOM 1775 C C . CYS A 1 233 ? 4.135 10.352 1.291 1.00 88.81 233 CYS A C 1
ATOM 1777 O O . CYS A 1 233 ? 3.881 10.433 2.492 1.00 88.81 233 CYS A O 1
ATOM 1779 N N . ASP A 1 234 ? 3.497 11.117 0.414 1.00 90.06 234 ASP A N 1
ATOM 1780 C CA . ASP A 1 234 ? 2.346 11.929 0.767 1.00 90.06 234 ASP A CA 1
ATOM 1781 C C . ASP A 1 234 ? 1.205 10.987 1.179 1.00 90.06 234 ASP A C 1
ATOM 1783 O O . ASP A 1 234 ? 0.711 10.197 0.390 1.00 90.06 234 ASP A O 1
ATOM 1787 N N . TRP A 1 235 ? 0.765 11.023 2.425 1.00 91.56 235 TRP A N 1
ATOM 1788 C CA . TRP A 1 235 ? -0.281 10.122 2.921 1.00 91.56 235 TRP A CA 1
ATOM 1789 C C . TRP A 1 235 ? -1.686 10.710 2.748 1.00 91.56 235 TRP A C 1
ATOM 1791 O O . TRP A 1 235 ? -2.676 10.028 2.959 1.00 91.56 235 TRP A O 1
ATOM 1801 N N . ARG A 1 236 ? -1.822 11.986 2.370 1.00 92.69 236 ARG A N 1
ATOM 1802 C CA . ARG A 1 236 ? -3.127 12.667 2.401 1.00 92.69 236 ARG A CA 1
ATOM 1803 C C . ARG A 1 236 ? -4.181 11.948 1.548 1.00 92.69 236 ARG A C 1
ATOM 1805 O O . ARG A 1 236 ? -3.930 11.653 0.384 1.00 92.69 236 ARG A O 1
ATOM 1812 N N . VAL A 1 237 ? -5.382 11.749 2.078 1.00 94.06 237 VAL A N 1
ATOM 1813 C CA . VAL A 1 237 ? -6.536 11.315 1.284 1.00 94.06 237 VAL A CA 1
ATOM 1814 C C . VAL A 1 237 ? -7.089 12.518 0.524 1.00 94.06 237 VAL A C 1
ATOM 1816 O O . VAL A 1 237 ? -7.330 13.591 1.084 1.00 94.06 237 VAL A O 1
ATOM 1819 N N . VAL A 1 238 ? -7.295 12.345 -0.774 1.00 91.25 238 VAL A N 1
ATOM 1820 C CA . VAL A 1 238 ? -7.731 13.373 -1.708 1.00 91.25 238 VAL A CA 1
ATOM 1821 C C . VAL A 1 238 ? -9.012 12.936 -2.400 1.00 91.25 238 VAL A C 1
ATOM 1823 O O . VAL A 1 238 ? -9.169 11.799 -2.836 1.00 91.25 238 VAL A O 1
ATOM 1826 N N . TYR A 1 239 ? -9.936 13.885 -2.501 1.00 91.31 239 TYR A N 1
ATOM 1827 C CA . TYR A 1 239 ? -11.117 13.768 -3.341 1.00 91.31 239 TYR A CA 1
ATOM 1828 C C . TYR A 1 239 ? -10.796 14.315 -4.733 1.00 91.31 239 TYR A C 1
ATOM 1830 O O . TYR A 1 239 ? -10.404 15.481 -4.864 1.00 91.31 239 TYR A O 1
ATOM 1838 N N . VAL A 1 240 ? -11.000 13.495 -5.761 1.00 91.75 240 VAL A N 1
ATOM 1839 C CA . VAL A 1 240 ? -10.935 13.907 -7.166 1.00 91.75 240 VAL A CA 1
ATOM 1840 C C . VAL A 1 240 ? -12.362 13.885 -7.731 1.00 91.75 240 VAL A C 1
ATOM 1842 O O . VAL A 1 240 ? -12.992 12.827 -7.717 1.00 91.75 240 VAL A O 1
ATOM 1845 N N . PRO A 1 241 ? -12.906 15.023 -8.200 1.00 91.44 241 PRO A N 1
ATOM 1846 C CA . PRO A 1 241 ? -14.266 15.097 -8.717 1.00 91.44 241 PRO A CA 1
ATOM 1847 C C . PRO A 1 241 ? -14.405 14.463 -10.102 1.00 91.44 241 PRO A C 1
ATOM 1849 O O . PRO A 1 241 ? -13.489 14.516 -10.926 1.00 91.44 241 PRO A O 1
ATOM 1852 N N . ALA A 1 242 ? -15.607 13.958 -10.383 1.00 92.81 242 ALA A N 1
ATOM 1853 C CA . ALA A 1 242 ? -16.019 13.593 -11.731 1.00 92.81 242 ALA A CA 1
ATOM 1854 C C . ALA A 1 242 ? -16.001 14.827 -12.647 1.00 92.81 242 ALA A C 1
ATOM 1856 O O . ALA A 1 242 ? -16.251 15.955 -12.203 1.00 92.81 242 ALA A O 1
ATOM 1857 N N . LYS A 1 243 ? -15.706 14.629 -13.934 1.00 92.38 243 LYS A N 1
ATOM 1858 C CA . LYS A 1 243 ? -15.544 15.741 -14.877 1.00 92.38 243 LYS A CA 1
ATOM 1859 C C . LYS A 1 243 ? -15.954 15.363 -16.290 1.00 92.38 243 LYS A C 1
ATOM 1861 O O . LYS A 1 243 ? -15.578 14.315 -16.807 1.00 92.38 243 LYS A O 1
ATOM 1866 N N . ASP A 1 244 ? -16.674 16.273 -16.938 1.00 95.50 244 ASP A N 1
ATOM 1867 C CA . ASP A 1 244 ? -16.919 16.212 -18.374 1.00 95.50 244 ASP A CA 1
ATOM 1868 C C . ASP A 1 244 ? -15.822 16.955 -19.141 1.00 95.50 244 ASP A C 1
ATOM 1870 O O . ASP A 1 244 ? -15.381 18.046 -18.765 1.00 95.50 244 ASP A O 1
ATOM 1874 N N . HIS A 1 245 ? -15.407 16.370 -20.259 1.00 95.19 245 HIS A N 1
ATOM 1875 C CA . HIS A 1 245 ? -14.351 16.890 -21.112 1.00 95.19 245 HIS A CA 1
ATOM 1876 C C . HIS A 1 245 ? -14.864 17.147 -22.537 1.00 95.19 245 HIS A C 1
ATOM 1878 O O . HIS A 1 245 ? -15.542 16.294 -23.124 1.00 95.19 245 HIS A O 1
ATOM 1884 N N . PRO A 1 246 ? -14.514 18.297 -23.147 1.00 96.69 246 PRO A N 1
ATOM 1885 C CA . PRO A 1 246 ? -14.776 18.546 -24.560 1.00 96.69 246 PRO A CA 1
ATOM 1886 C C . PRO A 1 246 ? -14.156 17.474 -25.464 1.00 96.69 246 PRO A C 1
ATOM 1888 O O . PRO A 1 246 ? -13.094 16.918 -25.170 1.00 96.69 246 PRO A O 1
ATOM 1891 N N . LYS A 1 247 ? -14.783 17.219 -26.616 1.00 95.50 247 LYS A N 1
ATOM 1892 C CA . LYS A 1 247 ? -14.239 16.303 -27.627 1.00 95.50 247 LYS A CA 1
ATOM 1893 C C . LYS A 1 247 ? -12.846 16.767 -28.077 1.00 95.50 247 LYS A C 1
ATOM 1895 O O . LYS A 1 247 ? -12.671 17.934 -28.406 1.00 95.50 247 LYS A O 1
ATOM 1900 N N . GLY A 1 248 ? -11.891 15.838 -28.136 1.00 94.12 248 GLY A N 1
ATOM 1901 C CA . GLY A 1 248 ? -10.504 16.125 -28.524 1.00 94.12 248 GLY A CA 1
ATOM 1902 C C . GLY A 1 248 ? -9.620 16.634 -27.383 1.00 94.12 248 GLY A C 1
ATOM 1903 O O . GLY A 1 248 ? -8.478 16.995 -27.635 1.00 94.12 248 GLY A O 1
ATOM 1904 N N . SER A 1 249 ? -10.126 16.658 -26.144 1.00 96.19 249 SER A N 1
ATOM 1905 C CA . SER A 1 249 ? -9.300 16.952 -24.969 1.00 96.19 249 SER A CA 1
ATOM 1906 C C . SER A 1 249 ? -8.221 15.884 -24.764 1.00 96.19 249 SER A C 1
ATOM 1908 O O . SER A 1 249 ? -8.390 14.724 -25.148 1.00 96.19 249 SER A O 1
ATOM 1910 N N . GLU A 1 250 ? -7.142 16.268 -24.090 1.00 95.44 250 GLU A N 1
ATOM 1911 C CA . GLU A 1 250 ? -6.039 15.380 -23.722 1.00 95.44 250 GLU A CA 1
ATOM 1912 C C . GLU A 1 250 ? -5.917 15.273 -22.196 1.00 95.44 250 GLU A C 1
ATOM 1914 O O . GLU A 1 250 ? -6.152 16.240 -21.468 1.00 95.44 250 GLU A O 1
ATOM 1919 N N . ARG A 1 251 ? -5.545 14.088 -21.706 1.00 94.56 251 ARG A N 1
ATOM 1920 C CA . ARG A 1 251 ? -5.211 13.819 -20.304 1.00 94.56 251 ARG A CA 1
ATOM 1921 C C . ARG A 1 251 ? -3.698 13.923 -20.149 1.00 94.56 251 ARG A C 1
ATOM 1923 O O . ARG A 1 251 ? -2.965 13.128 -20.733 1.00 94.56 251 ARG A O 1
ATOM 1930 N N . MET A 1 252 ? -3.250 14.912 -19.378 1.00 94.00 252 MET A N 1
ATOM 1931 C CA . MET A 1 252 ? -1.833 15.123 -19.058 1.00 94.00 252 MET A CA 1
ATOM 1932 C C . MET A 1 252 ? -1.335 14.004 -18.156 1.00 94.00 252 MET A C 1
ATOM 1934 O O . MET A 1 252 ? -2.026 13.677 -17.200 1.00 94.00 252 MET A O 1
ATOM 1938 N N . ILE A 1 253 ? -0.166 13.441 -18.429 1.00 93.56 253 ILE A N 1
ATOM 1939 C CA . ILE A 1 253 ? 0.508 12.472 -17.561 1.00 93.56 253 ILE A CA 1
ATOM 1940 C C . ILE A 1 253 ? 1.633 13.205 -16.847 1.00 93.56 253 ILE A C 1
ATOM 1942 O O . ILE A 1 253 ? 2.413 13.901 -17.498 1.00 93.56 253 ILE A O 1
ATOM 1946 N N . TYR A 1 254 ? 1.678 13.093 -15.525 1.00 89.19 254 TYR A N 1
ATOM 1947 C CA . TYR A 1 254 ? 2.635 13.806 -14.687 1.00 89.19 254 TYR A CA 1
ATOM 1948 C C . TYR A 1 254 ? 3.741 12.876 -14.219 1.00 89.19 254 TYR A C 1
ATOM 1950 O O . TYR A 1 254 ? 3.529 11.671 -14.114 1.00 89.19 254 TYR A O 1
ATOM 1958 N N . ASP A 1 255 ? 4.894 13.462 -13.914 1.00 80.94 255 ASP A N 1
ATOM 1959 C CA . ASP A 1 255 ? 6.005 12.742 -13.304 1.00 80.94 255 ASP A CA 1
ATOM 1960 C C . ASP A 1 255 ? 5.565 12.194 -11.945 1.00 80.94 255 ASP A C 1
ATOM 1962 O O . ASP A 1 255 ? 5.252 12.955 -11.030 1.00 80.94 255 ASP A O 1
ATOM 1966 N N . GLY A 1 256 ? 5.436 10.872 -11.873 1.00 62.22 256 GLY A N 1
ATOM 1967 C CA . GLY A 1 256 ? 4.762 10.162 -10.786 1.00 62.22 256 GLY A CA 1
ATOM 1968 C C . GLY A 1 256 ? 5.668 9.196 -10.038 1.00 62.22 256 GLY A C 1
ATOM 1969 O O . GLY A 1 256 ? 5.162 8.209 -9.528 1.00 62.22 256 GLY A O 1
ATOM 1970 N N . VAL A 1 257 ? 6.986 9.423 -10.041 1.00 55.94 257 VAL A N 1
ATOM 1971 C CA . VAL A 1 257 ? 7.958 8.413 -9.581 1.00 55.94 257 VAL A CA 1
ATOM 1972 C C . VAL A 1 257 ? 8.041 8.310 -8.057 1.00 55.94 257 VAL A C 1
ATOM 1974 O O . VAL A 1 257 ? 8.381 7.254 -7.563 1.00 55.94 257 VAL A O 1
ATOM 1977 N N . TRP A 1 258 ? 7.722 9.361 -7.294 1.00 62.69 258 TRP A N 1
ATOM 1978 C CA . TRP A 1 258 ? 8.151 9.386 -5.885 1.00 62.69 258 TRP A CA 1
ATOM 1979 C C . TRP A 1 258 ? 7.041 9.494 -4.851 1.00 62.69 258 TRP A C 1
ATOM 1981 O O . TRP A 1 258 ? 7.357 9.480 -3.673 1.00 62.69 258 TRP A O 1
ATOM 1991 N N . SER A 1 259 ? 5.772 9.687 -5.241 1.00 77.75 259 SER A N 1
ATOM 1992 C CA . SER A 1 259 ? 4.617 9.832 -4.324 1.00 77.75 259 SER A CA 1
ATOM 1993 C C . SER A 1 259 ? 4.776 10.836 -3.152 1.00 77.75 259 SER A C 1
ATOM 1995 O O . SER A 1 259 ? 3.868 10.982 -2.339 1.00 77.75 259 SER A O 1
ATOM 1997 N N . GLN A 1 260 ? 5.890 11.570 -3.084 1.00 83.06 260 GLN A N 1
ATOM 1998 C CA . GLN A 1 260 ? 6.366 12.430 -2.003 1.00 83.06 260 GLN A CA 1
ATOM 1999 C C . GLN A 1 260 ? 5.618 13.744 -1.949 1.00 83.06 260 GLN A C 1
ATOM 2001 O O . GLN A 1 260 ? 5.248 14.291 -2.979 1.00 83.06 260 GLN A O 1
ATOM 2006 N N . TYR A 1 261 ? 5.479 14.326 -0.760 1.00 82.44 261 TYR A N 1
ATOM 2007 C CA . TYR A 1 261 ? 4.775 15.598 -0.617 1.00 82.44 261 TYR A CA 1
ATOM 2008 C C . TYR A 1 261 ? 5.496 16.780 -1.315 1.00 82.44 261 TYR A C 1
ATOM 2010 O O . TYR A 1 261 ? 6.663 17.044 -1.006 1.00 82.44 261 TYR A O 1
ATOM 2018 N N . PRO A 1 262 ? 4.788 17.589 -2.134 1.00 81.25 262 PRO A N 1
ATOM 2019 C CA . PRO A 1 262 ? 3.448 17.341 -2.671 1.00 81.25 262 PRO A CA 1
ATOM 2020 C C . PRO A 1 262 ? 3.502 16.346 -3.841 1.00 81.25 262 PRO A C 1
ATOM 2022 O O . PRO A 1 262 ? 4.218 16.592 -4.812 1.00 81.25 262 PRO A O 1
ATOM 2025 N N . ARG A 1 263 ? 2.697 15.269 -3.790 1.00 86.38 263 ARG A N 1
ATOM 2026 C CA . ARG A 1 263 ? 2.766 14.197 -4.812 1.00 86.38 263 ARG A CA 1
ATOM 2027 C C . ARG A 1 263 ? 2.391 14.682 -6.211 1.00 86.38 263 ARG A C 1
ATOM 2029 O O . ARG A 1 263 ? 2.819 14.141 -7.222 1.00 86.38 263 ARG A O 1
ATOM 2036 N N . LEU A 1 264 ? 1.528 15.692 -6.248 1.00 87.75 264 LEU A N 1
ATOM 2037 C CA . LEU A 1 264 ? 0.995 16.309 -7.445 1.00 87.75 264 LEU A CA 1
ATOM 2038 C C . LEU A 1 264 ? 0.613 17.752 -7.126 1.00 87.75 264 LEU A C 1
ATOM 2040 O O . LEU A 1 264 ? 0.008 18.040 -6.090 1.00 87.75 264 LEU A O 1
ATOM 2044 N N . VAL A 1 265 ? 0.928 18.649 -8.053 1.00 88.31 265 VAL A N 1
ATOM 2045 C CA . VAL A 1 265 ? 0.457 20.031 -8.058 1.00 88.31 265 VAL A CA 1
ATOM 2046 C C . VAL A 1 265 ? -0.292 20.268 -9.364 1.00 88.31 265 VAL A C 1
ATOM 2048 O O . VAL A 1 265 ? 0.298 20.630 -10.384 1.00 88.31 265 VAL A O 1
ATOM 2051 N N . ASP A 1 266 ? -1.600 20.028 -9.306 1.00 88.62 266 ASP A N 1
ATOM 2052 C CA . ASP A 1 266 ? -2.577 20.292 -10.360 1.00 88.62 266 ASP A CA 1
ATOM 2053 C C . ASP A 1 266 ? -3.889 20.787 -9.721 1.00 88.62 266 ASP A C 1
ATOM 2055 O O . ASP A 1 266 ? -4.769 19.986 -9.376 1.00 88.62 266 ASP A O 1
ATOM 2059 N N . PRO A 1 267 ? -4.058 22.116 -9.589 1.00 86.56 267 PRO A N 1
ATOM 2060 C CA . PRO A 1 267 ? -5.272 22.712 -9.038 1.00 86.56 267 PRO A CA 1
ATOM 2061 C C . PRO A 1 267 ? -6.546 22.344 -9.802 1.00 86.56 267 PRO A C 1
ATOM 2063 O O . PRO A 1 267 ? -7.643 22.478 -9.263 1.00 86.56 267 PRO A O 1
ATOM 2066 N N . SER A 1 268 ? -6.422 21.908 -11.062 1.00 86.44 268 SER A N 1
ATOM 2067 C CA . SER A 1 268 ? -7.560 21.515 -11.891 1.00 86.44 268 SER A CA 1
ATOM 2068 C C . SER A 1 268 ? -8.050 20.090 -11.612 1.00 86.44 268 SER A C 1
ATOM 2070 O O . SER A 1 268 ? -9.180 19.767 -11.999 1.00 86.44 268 SER A O 1
ATOM 2072 N N . ARG A 1 269 ? -7.226 19.265 -10.941 1.00 88.19 269 ARG A N 1
ATOM 2073 C CA . ARG A 1 269 ? -7.563 17.907 -10.493 1.00 88.19 269 ARG A CA 1
ATOM 2074 C C . ARG A 1 269 ? -8.261 17.913 -9.142 1.00 88.19 269 ARG A C 1
ATOM 2076 O O . ARG A 1 269 ? -9.256 17.221 -8.988 1.00 88.19 269 ARG A O 1
ATOM 2083 N N . SER A 1 270 ? -7.752 18.658 -8.160 1.00 87.75 270 SER A N 1
ATOM 2084 C CA . SER A 1 270 ? -8.348 18.688 -6.820 1.00 87.75 270 SER A CA 1
ATOM 2085 C C . SER A 1 270 ? -8.012 19.963 -6.045 1.00 87.75 270 SER A C 1
ATOM 2087 O O . SER A 1 270 ? -6.931 20.538 -6.192 1.00 87.75 270 SER A O 1
ATOM 2089 N N . LYS A 1 271 ? -8.911 20.362 -5.132 1.00 84.88 271 LYS A N 1
ATOM 2090 C CA . LYS A 1 271 ? -8.670 21.468 -4.190 1.00 84.88 271 LYS A CA 1
ATOM 2091 C C . LYS A 1 271 ? -7.493 21.184 -3.245 1.00 84.88 271 LYS A C 1
ATOM 2093 O O . LYS A 1 271 ? -6.932 22.134 -2.721 1.00 84.88 271 LYS A O 1
ATOM 2098 N N . GLN A 1 272 ? -7.089 19.922 -3.055 1.00 83.31 272 GLN A N 1
ATOM 2099 C CA . GLN A 1 272 ? -5.932 19.542 -2.229 1.00 83.31 272 GLN A CA 1
ATOM 2100 C C . GLN A 1 272 ? -4.579 19.595 -2.972 1.00 83.31 272 GLN A C 1
ATOM 2102 O O . GLN A 1 272 ? -3.530 19.580 -2.323 1.00 83.31 272 GLN A O 1
ATOM 2107 N N . TYR A 1 273 ? -4.578 19.688 -4.308 1.00 87.00 273 TYR A N 1
ATOM 2108 C CA . TYR A 1 273 ? -3.365 19.722 -5.144 1.00 87.00 273 TYR A CA 1
ATOM 2109 C C . TYR A 1 273 ? -2.979 21.148 -5.555 1.00 87.00 273 TYR A C 1
ATOM 2111 O O . TYR A 1 273 ? -2.752 21.448 -6.728 1.00 87.00 273 TYR A O 1
ATOM 2119 N N . GLN A 1 274 ? -2.923 22.041 -4.566 1.00 83.00 274 GLN A N 1
ATOM 2120 C CA . GLN A 1 274 ? -2.533 23.441 -4.752 1.00 83.00 274 GLN A CA 1
ATOM 2121 C C . GLN A 1 274 ? -1.008 23.623 -4.693 1.00 83.00 274 GLN A C 1
ATOM 2123 O O . GLN A 1 274 ? -0.318 22.810 -4.071 1.00 83.00 274 GLN A O 1
ATOM 2128 N N . PRO A 1 275 ? -0.466 24.700 -5.296 1.00 77.62 275 PRO A N 1
ATOM 2129 C CA . PRO A 1 275 ? 0.940 25.057 -5.149 1.00 77.62 275 PRO A CA 1
ATOM 2130 C C . PRO A 1 275 ? 1.332 25.262 -3.682 1.00 77.62 275 PRO A C 1
ATOM 2132 O O . PRO A 1 275 ? 0.545 25.760 -2.875 1.00 77.62 275 PRO A O 1
ATOM 2135 N N . ALA A 1 276 ? 2.580 24.933 -3.357 1.00 67.06 276 ALA A N 1
ATOM 2136 C CA . ALA A 1 276 ? 3.175 25.140 -2.039 1.00 67.06 276 ALA A CA 1
ATOM 2137 C C . ALA A 1 276 ? 4.371 26.103 -2.136 1.00 67.06 276 ALA A C 1
ATOM 2139 O O . ALA A 1 276 ? 4.837 26.432 -3.229 1.00 67.06 276 ALA A O 1
ATOM 2140 N N . LEU A 1 277 ? 4.887 26.580 -0.997 1.00 57.47 277 LEU A N 1
ATOM 2141 C CA . LEU A 1 277 ? 6.019 27.513 -0.984 1.00 57.47 277 LEU A CA 1
ATOM 2142 C C . LEU A 1 277 ? 7.228 26.894 -1.711 1.00 57.47 277 LEU A C 1
ATOM 2144 O O . LEU A 1 277 ? 7.772 25.885 -1.277 1.00 57.47 277 LEU A O 1
ATOM 2148 N N . GLY A 1 278 ? 7.628 27.495 -2.834 1.00 61.19 278 GLY A N 1
ATOM 2149 C CA . GLY A 1 278 ? 8.742 27.022 -3.662 1.00 61.19 278 GLY A CA 1
ATOM 2150 C C . GLY A 1 278 ? 8.384 26.014 -4.767 1.00 61.19 278 GLY A C 1
ATOM 2151 O O . GLY A 1 278 ? 9.231 25.811 -5.641 1.00 61.19 278 GLY A O 1
ATOM 2152 N N . ILE A 1 279 ? 7.154 25.474 -4.795 1.00 67.31 279 ILE A N 1
ATOM 2153 C CA . ILE A 1 279 ? 6.691 24.423 -5.724 1.00 67.31 279 ILE A CA 1
ATOM 2154 C C . ILE A 1 279 ? 5.434 24.895 -6.474 1.00 67.31 279 ILE A C 1
ATOM 2156 O O . ILE A 1 279 ? 4.375 25.068 -5.873 1.00 67.31 279 ILE A O 1
ATOM 2160 N N . THR A 1 280 ? 5.541 25.104 -7.791 1.00 70.50 280 THR A N 1
ATOM 2161 C CA . THR A 1 280 ? 4.488 25.750 -8.599 1.00 70.50 280 THR A CA 1
ATOM 2162 C C . THR A 1 280 ? 3.597 24.789 -9.392 1.00 70.50 280 THR A C 1
ATOM 2164 O O . THR A 1 280 ? 2.389 25.007 -9.432 1.00 70.50 280 THR A O 1
ATOM 2167 N N . SER A 1 281 ? 4.137 23.754 -10.046 1.00 79.75 281 SER A N 1
ATOM 2168 C CA . SER A 1 281 ? 3.363 22.750 -10.807 1.00 79.75 281 SER A CA 1
ATOM 2169 C C . SER A 1 281 ? 4.177 21.476 -11.035 1.00 79.75 281 SER A C 1
ATOM 2171 O O . SER A 1 281 ? 5.398 21.555 -11.179 1.00 79.75 281 SER A O 1
ATOM 2173 N N . SER A 1 282 ? 3.509 20.322 -11.110 1.00 85.94 282 SER A N 1
ATOM 2174 C CA . SER A 1 282 ? 4.162 19.052 -11.461 1.00 85.94 282 SER A CA 1
ATOM 2175 C C . SER A 1 282 ? 4.572 19.013 -12.936 1.00 85.94 282 SER A C 1
ATOM 2177 O O . SER A 1 282 ? 3.886 19.561 -13.802 1.00 85.94 282 SER A O 1
ATOM 2179 N N . ALA A 1 283 ? 5.692 18.348 -13.229 1.00 85.62 283 ALA A N 1
ATOM 2180 C CA . ALA A 1 283 ? 6.186 18.178 -14.592 1.00 85.62 283 ALA A CA 1
ATOM 2181 C C . ALA A 1 283 ? 5.270 17.242 -15.396 1.00 85.62 283 ALA A C 1
ATOM 2183 O O . ALA A 1 283 ? 4.827 16.214 -14.889 1.00 85.62 283 ALA A O 1
ATOM 2184 N N . ILE A 1 284 ? 4.994 17.599 -16.652 1.00 90.44 284 ILE A N 1
ATOM 2185 C CA . ILE A 1 284 ? 4.204 16.782 -17.581 1.00 90.44 284 ILE A CA 1
ATOM 2186 C C . ILE A 1 284 ? 5.166 15.886 -18.369 1.00 90.44 284 ILE A C 1
ATOM 2188 O O . ILE A 1 284 ? 6.038 16.404 -19.064 1.00 90.44 284 ILE A O 1
ATOM 2192 N N . LEU A 1 285 ? 4.975 14.568 -18.298 1.00 90.94 285 LEU A N 1
ATOM 2193 C CA . LEU A 1 285 ? 5.735 13.567 -19.058 1.00 90.94 285 LEU A CA 1
ATOM 2194 C C . LEU A 1 285 ? 5.163 13.326 -20.455 1.00 90.94 285 LEU A C 1
ATOM 2196 O O . LEU A 1 285 ? 5.902 13.075 -21.403 1.00 90.94 285 LEU A O 1
ATOM 2200 N N . GLY A 1 286 ? 3.842 13.411 -20.600 1.00 93.69 286 GLY A N 1
ATOM 2201 C CA . GLY A 1 286 ? 3.180 13.145 -21.870 1.00 93.69 286 GLY A CA 1
ATOM 2202 C C . GLY A 1 286 ? 1.679 13.366 -21.811 1.00 93.69 286 GLY A C 1
ATOM 2203 O O . GLY A 1 286 ? 1.152 13.946 -20.860 1.00 93.69 286 GLY A O 1
ATOM 2204 N N . ARG A 1 287 ? 0.985 12.950 -22.870 1.00 95.06 287 ARG A N 1
ATOM 2205 C CA . ARG A 1 287 ? -0.455 13.158 -23.041 1.00 95.06 287 ARG A CA 1
ATOM 2206 C C . ARG A 1 287 ? -1.086 11.947 -23.704 1.00 95.06 287 ARG A C 1
ATOM 2208 O O . ARG A 1 287 ? -0.483 11.356 -24.595 1.00 95.06 287 ARG A O 1
ATOM 2215 N N . ILE A 1 288 ? -2.311 11.628 -23.303 1.00 96.62 288 ILE A N 1
ATOM 2216 C CA . ILE A 1 288 ? -3.151 10.631 -23.976 1.00 96.62 288 ILE A CA 1
ATOM 2217 C C . ILE A 1 288 ? -4.515 11.229 -24.333 1.00 96.62 288 ILE A C 1
ATOM 2219 O O . ILE A 1 288 ? -4.947 12.186 -23.680 1.00 96.62 288 ILE A O 1
ATOM 2223 N N . PRO A 1 289 ? -5.244 10.661 -25.310 1.00 96.75 289 PRO A N 1
ATOM 2224 C CA . PRO A 1 289 ? -6.621 11.058 -25.574 1.00 96.75 289 PRO A CA 1
ATOM 2225 C C . PRO A 1 289 ? -7.482 10.974 -24.309 1.00 96.75 289 PRO A C 1
ATOM 2227 O O . PRO A 1 289 ? -7.424 9.984 -23.566 1.00 96.75 289 PRO A O 1
ATOM 2230 N N . GLN A 1 290 ? -8.277 12.016 -24.059 1.00 96.31 290 GLN A N 1
ATOM 2231 C CA . GLN A 1 290 ? -9.180 12.053 -22.915 1.00 96.31 290 GLN A CA 1
ATOM 2232 C C . GLN A 1 290 ? -10.562 11.496 -23.264 1.00 96.31 290 GLN A C 1
ATOM 2234 O O . GLN A 1 290 ? -11.071 11.672 -24.374 1.00 96.31 290 GLN A O 1
ATOM 2239 N N . VAL A 1 291 ? -11.181 10.829 -22.291 1.00 96.62 291 VAL A N 1
ATOM 2240 C CA . VAL A 1 291 ? -12.564 10.345 -22.391 1.00 96.62 291 VAL A CA 1
ATOM 2241 C C . VAL A 1 291 ? -13.561 11.483 -22.167 1.00 96.62 291 VAL A C 1
ATOM 2243 O O . VAL A 1 291 ? -13.244 12.479 -21.526 1.00 96.62 291 VAL A O 1
ATOM 2246 N N . LYS A 1 292 ? -14.792 11.341 -22.674 1.00 97.06 292 LYS A N 1
ATOM 2247 C CA . LYS A 1 292 ? -15.836 12.373 -22.529 1.00 97.06 292 LYS A CA 1
ATOM 2248 C C . LYS A 1 292 ? -16.177 12.671 -21.063 1.00 97.06 292 LYS A C 1
ATOM 2250 O O . LYS A 1 292 ? -16.494 13.811 -20.754 1.00 97.06 292 LYS A O 1
ATOM 2255 N N . HIS A 1 293 ? -16.136 11.659 -20.204 1.00 96.75 293 HIS A N 1
ATOM 2256 C CA . HIS A 1 293 ? -16.513 11.750 -18.801 1.00 96.75 293 HIS A CA 1
ATOM 2257 C C . HIS A 1 293 ? -15.545 10.920 -17.960 1.00 96.75 293 HIS A C 1
ATOM 2259 O O . HIS A 1 293 ? -15.276 9.772 -18.324 1.00 96.75 293 HIS A O 1
ATOM 2265 N N . THR A 1 294 ? -15.041 11.491 -16.869 1.00 96.50 294 THR A N 1
ATOM 2266 C CA . THR A 1 294 ? -14.264 10.782 -15.847 1.00 96.50 294 THR A CA 1
ATOM 2267 C C . THR A 1 294 ? -15.044 10.691 -14.547 1.00 96.50 294 THR A C 1
ATOM 2269 O O . THR A 1 294 ? -15.730 11.644 -14.181 1.00 96.50 294 THR A O 1
ATOM 2272 N N . TYR A 1 295 ? -14.886 9.579 -13.835 1.00 95.94 295 TYR A N 1
ATOM 2273 C CA . TYR A 1 295 ? -15.528 9.344 -12.543 1.00 95.94 295 TYR A CA 1
ATOM 2274 C C . TYR A 1 295 ? -14.818 10.050 -11.388 1.00 95.94 295 TYR A C 1
ATOM 2276 O O . TYR A 1 295 ? -13.626 10.356 -11.465 1.00 95.94 295 TYR A O 1
ATOM 2284 N N . ALA A 1 296 ? -15.556 10.271 -10.303 1.00 94.44 296 ALA A N 1
ATOM 2285 C CA . ALA A 1 296 ? -14.997 10.725 -9.038 1.00 94.44 296 ALA A CA 1
ATOM 2286 C C . ALA A 1 296 ? -14.274 9.575 -8.316 1.00 94.44 296 ALA A C 1
ATOM 2288 O O . ALA A 1 296 ? -14.724 8.425 -8.370 1.00 94.44 296 ALA A O 1
ATOM 2289 N N . LEU A 1 297 ? -13.181 9.876 -7.607 1.00 94.25 297 LEU A N 1
ATOM 2290 C CA . LEU A 1 297 ? -12.416 8.887 -6.842 1.00 94.25 297 LEU A CA 1
ATOM 2291 C C . LEU A 1 297 ? -11.804 9.432 -5.547 1.00 94.25 297 LEU A C 1
ATOM 2293 O O . LEU A 1 297 ? -11.516 10.625 -5.417 1.00 94.25 297 LEU A O 1
ATOM 2297 N N . TRP A 1 298 ? -11.585 8.513 -4.608 1.00 95.31 298 TRP A N 1
ATOM 2298 C CA . TRP A 1 298 ? -10.651 8.666 -3.501 1.00 95.31 298 TRP A CA 1
ATOM 2299 C C . TRP A 1 298 ? -9.243 8.306 -3.974 1.00 95.31 298 TRP A C 1
ATOM 2301 O O . TRP A 1 298 ? -9.035 7.261 -4.595 1.00 95.31 298 TRP A O 1
ATOM 2311 N N . GLU A 1 299 ? -8.281 9.163 -3.662 1.00 93.50 299 GLU A N 1
ATOM 2312 C CA . GLU A 1 299 ? -6.879 9.039 -4.062 1.00 93.50 299 GLU A CA 1
ATOM 2313 C C . GLU A 1 299 ? -5.975 9.298 -2.851 1.00 93.50 299 GLU A C 1
ATOM 2315 O O . GLU A 1 299 ? -6.240 10.197 -2.060 1.00 93.50 299 GLU A O 1
ATOM 2320 N N . ALA A 1 300 ? -4.916 8.510 -2.692 1.00 93.06 300 ALA A N 1
ATOM 2321 C CA . ALA A 1 300 ? -3.794 8.802 -1.804 1.00 93.06 300 ALA A CA 1
ATOM 2322 C C . ALA A 1 300 ? -2.513 8.725 -2.644 1.00 93.06 300 ALA A C 1
ATOM 2324 O O . ALA A 1 300 ? -2.438 9.398 -3.674 1.00 93.06 300 ALA A O 1
ATOM 2325 N N . SER A 1 301 ? -1.475 7.980 -2.231 1.00 90.31 301 SER A N 1
ATOM 2326 C CA . SER A 1 301 ? -0.280 7.804 -3.093 1.00 90.31 301 SER A CA 1
ATOM 2327 C C . SER A 1 301 ? -0.665 7.094 -4.382 1.00 90.31 301 SER A C 1
ATOM 2329 O O . SER A 1 301 ? -0.165 7.424 -5.450 1.00 90.31 301 SER A O 1
ATOM 2331 N N . TYR A 1 302 ? -1.662 6.220 -4.268 1.00 92.81 302 TYR A N 1
ATOM 2332 C CA . TYR A 1 302 ? -2.283 5.496 -5.359 1.00 92.81 302 TYR A CA 1
ATOM 2333 C C . TYR A 1 302 ? -3.774 5.828 -5.421 1.00 92.81 302 TYR A C 1
ATOM 2335 O O . TYR A 1 302 ? -4.378 6.316 -4.458 1.00 92.81 302 TYR A O 1
ATOM 2343 N N . GLY A 1 303 ? -4.390 5.541 -6.564 1.00 94.69 303 GLY A N 1
ATOM 2344 C CA . GLY A 1 303 ? -5.842 5.582 -6.683 1.00 94.69 303 GLY A CA 1
ATOM 2345 C C . GLY A 1 303 ? -6.479 4.492 -5.817 1.00 94.69 303 GLY A C 1
ATOM 2346 O O . GLY A 1 303 ? -6.109 3.331 -5.947 1.00 94.69 303 GLY A O 1
ATOM 2347 N N . LEU A 1 304 ? -7.430 4.853 -4.949 1.00 97.62 304 LEU A N 1
ATOM 2348 C CA . LEU A 1 304 ? -8.001 3.932 -3.959 1.00 97.62 304 LEU A CA 1
ATOM 2349 C C . LEU A 1 304 ? -9.306 3.305 -4.455 1.00 97.62 304 LEU A C 1
ATOM 2351 O O . LEU A 1 304 ? -9.391 2.099 -4.662 1.00 97.62 304 LEU A O 1
ATOM 2355 N N . MET A 1 305 ? -10.349 4.117 -4.640 1.00 98.12 305 MET A N 1
ATOM 2356 C CA . MET A 1 305 ? -11.675 3.637 -5.039 1.00 98.12 305 MET A CA 1
ATOM 2357 C C . MET A 1 305 ? -12.471 4.735 -5.738 1.00 98.12 305 MET A C 1
ATOM 2359 O O . MET A 1 305 ? -12.432 5.887 -5.310 1.00 98.12 305 MET A O 1
ATOM 2363 N N . ASN A 1 306 ? -13.230 4.385 -6.779 1.00 97.50 306 ASN A N 1
ATOM 2364 C CA . ASN A 1 306 ? -14.114 5.330 -7.467 1.00 97.50 306 ASN A CA 1
ATOM 2365 C C . ASN A 1 306 ? -15.579 5.240 -7.017 1.00 97.50 306 ASN A C 1
ATOM 2367 O O . ASN A 1 306 ? -15.978 4.343 -6.273 1.00 97.50 306 ASN A O 1
ATOM 2371 N N . GLU A 1 307 ? -16.411 6.159 -7.505 1.00 95.25 307 GLU A N 1
ATOM 2372 C CA . GLU A 1 307 ? -17.843 6.241 -7.173 1.00 95.25 307 GLU A CA 1
ATOM 2373 C C . GLU A 1 307 ? -18.657 4.989 -7.555 1.00 95.25 307 GLU A C 1
ATOM 2375 O O . GLU A 1 307 ? -19.754 4.744 -7.044 1.00 95.25 307 GLU A O 1
ATOM 2380 N N . HIS A 1 308 ? -18.112 4.146 -8.434 1.00 96.44 308 HIS A N 1
ATOM 2381 C CA . HIS A 1 308 ? -18.714 2.877 -8.821 1.00 96.44 308 HIS A CA 1
ATOM 2382 C C . HIS A 1 308 ? -18.327 1.715 -7.905 1.00 96.44 308 HIS A C 1
ATOM 2384 O O . HIS A 1 308 ? -18.886 0.632 -8.064 1.00 96.44 308 HIS A O 1
ATOM 2390 N N . GLY A 1 309 ? -17.464 1.935 -6.911 1.00 97.25 309 GLY A N 1
ATOM 2391 C CA . GLY A 1 309 ? -16.982 0.898 -6.003 1.00 97.25 309 GLY A CA 1
ATOM 2392 C C . GLY A 1 309 ? -15.910 0.000 -6.621 1.00 97.25 309 GLY A C 1
ATOM 2393 O O . GLY A 1 309 ? -15.672 -1.080 -6.097 1.00 97.25 309 GLY A O 1
ATOM 2394 N N . LEU A 1 310 ? -15.275 0.401 -7.725 1.00 98.69 310 LEU A N 1
ATOM 2395 C CA . LEU A 1 310 ? -14.044 -0.245 -8.185 1.00 98.69 310 LEU A CA 1
ATOM 2396 C C . LEU A 1 310 ? -12.911 0.186 -7.249 1.00 98.69 310 LEU A C 1
ATOM 2398 O O . LEU A 1 310 ? -12.663 1.386 -7.141 1.00 98.69 310 LEU A O 1
ATOM 2402 N N . GLY A 1 311 ? -12.261 -0.767 -6.582 1.00 98.56 311 GLY A N 1
ATOM 2403 C CA . GLY A 1 311 ? -11.140 -0.537 -5.669 1.00 98.56 311 GLY A CA 1
ATOM 2404 C C . GLY A 1 311 ? -9.857 -1.210 -6.155 1.00 98.56 311 GLY A C 1
ATOM 2405 O O . GLY A 1 311 ? -9.918 -2.343 -6.633 1.00 98.56 311 GLY A O 1
ATOM 2406 N N . LEU A 1 312 ? -8.721 -0.513 -6.032 1.00 98.69 312 LEU A N 1
ATOM 2407 C CA . LEU A 1 312 ? -7.390 -0.963 -6.453 1.00 98.69 312 LEU A CA 1
ATOM 24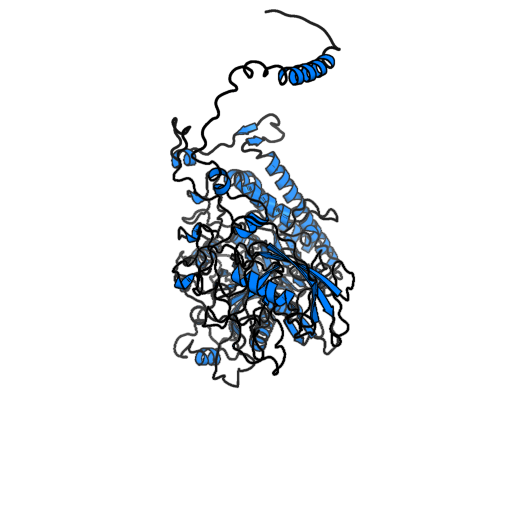08 C C . LEU A 1 312 ? -6.363 -0.879 -5.304 1.00 98.69 312 LEU A C 1
ATOM 2410 O O . LEU A 1 312 ? -6.036 0.213 -4.846 1.00 98.69 312 LEU A O 1
ATOM 2414 N N . GLY A 1 313 ? -5.857 -2.021 -4.841 1.00 97.38 313 GLY A N 1
ATOM 2415 C CA . GLY A 1 313 ? -4.676 -2.116 -3.978 1.00 97.38 313 GLY A CA 1
ATOM 2416 C C . GLY A 1 313 ? -3.417 -2.385 -4.803 1.00 97.38 313 GLY A C 1
ATOM 2417 O O . GLY A 1 313 ? -3.522 -2.725 -5.980 1.00 97.38 313 GLY A O 1
ATOM 2418 N N . GLU A 1 314 ? -2.236 -2.232 -4.214 1.00 94.25 314 GLU A N 1
ATOM 2419 C CA . GLU A 1 314 ? -0.958 -2.268 -4.935 1.00 94.25 314 GLU A CA 1
ATOM 2420 C C . GLU A 1 314 ? 0.126 -2.978 -4.089 1.00 94.25 314 GLU A C 1
ATOM 2422 O O . GLU A 1 314 ? 0.072 -2.977 -2.852 1.00 94.25 314 GLU A O 1
ATOM 2427 N N . SER A 1 315 ? 1.038 -3.696 -4.745 1.00 94.12 315 SER A N 1
ATOM 2428 C CA . SER A 1 315 ? 2.348 -4.039 -4.200 1.00 94.12 315 SER A CA 1
ATOM 2429 C C . SER A 1 315 ? 3.410 -4.066 -5.297 1.00 94.12 315 SER A C 1
ATOM 2431 O O . SER A 1 315 ? 3.338 -4.901 -6.208 1.00 94.12 315 SER A O 1
ATOM 2433 N N . THR A 1 316 ? 4.483 -3.306 -5.084 1.00 91.56 316 THR A N 1
ATOM 2434 C CA . THR A 1 316 ? 5.705 -3.354 -5.896 1.00 91.56 316 THR A CA 1
ATOM 2435 C C . THR A 1 316 ? 6.206 -4.771 -6.077 1.00 91.56 316 THR A C 1
ATOM 2437 O O . THR A 1 316 ? 5.994 -5.604 -5.205 1.00 91.56 316 THR A O 1
ATOM 2440 N N . CYS A 1 317 ? 6.831 -5.106 -7.203 1.00 92.44 317 CYS A N 1
ATOM 2441 C CA . CYS A 1 317 ? 7.310 -6.454 -7.500 1.00 92.44 317 CYS A CA 1
ATOM 2442 C C . CYS A 1 317 ? 8.645 -6.435 -8.251 1.00 92.44 317 CYS A C 1
ATOM 2444 O O . CYS A 1 317 ? 8.829 -5.734 -9.244 1.00 92.44 317 CYS A O 1
ATOM 2446 N N . SER A 1 318 ? 9.571 -7.306 -7.854 1.00 90.50 318 SER A N 1
ATOM 2447 C CA . SER A 1 318 ? 10.811 -7.464 -8.611 1.00 90.50 318 SER A CA 1
ATOM 2448 C C . SER A 1 318 ? 10.574 -8.087 -9.983 1.00 90.50 318 SER A C 1
ATOM 2450 O O . SER A 1 318 ? 9.801 -9.036 -10.134 1.00 90.50 318 SER A O 1
ATOM 2452 N N . SER A 1 319 ? 11.282 -7.569 -10.984 1.00 91.69 319 SER A N 1
ATOM 2453 C CA . SER A 1 319 ? 11.193 -8.010 -12.374 1.00 91.69 319 SER A CA 1
ATOM 2454 C C . SER A 1 319 ? 12.540 -7.856 -13.072 1.00 91.69 319 SER A C 1
ATOM 2456 O O . SER A 1 319 ? 13.264 -6.889 -12.844 1.00 91.69 319 SER A O 1
ATOM 2458 N N . PHE A 1 320 ? 12.881 -8.787 -13.962 1.00 88.69 320 PHE A N 1
ATOM 2459 C CA . PHE A 1 320 ? 14.045 -8.620 -14.839 1.00 88.69 320 PHE A CA 1
ATOM 2460 C C . PHE A 1 320 ? 13.737 -7.797 -16.096 1.00 88.69 320 PHE A C 1
ATOM 2462 O O . PHE A 1 320 ? 14.657 -7.328 -16.769 1.00 88.69 320 PHE A O 1
ATOM 2469 N N . LEU A 1 321 ? 12.456 -7.614 -16.422 1.00 90.31 321 LEU A N 1
ATOM 2470 C CA . LEU A 1 321 ? 12.011 -6.719 -17.482 1.00 90.31 321 LEU A CA 1
ATOM 2471 C C . LEU A 1 321 ? 11.845 -5.318 -16.909 1.00 90.31 321 LEU A C 1
ATOM 2473 O O . LEU A 1 321 ? 10.878 -5.039 -16.198 1.00 90.31 321 LEU A O 1
ATOM 2477 N N . VAL A 1 322 ? 12.815 -4.459 -17.219 1.00 90.44 322 VAL A N 1
ATOM 2478 C CA . VAL A 1 322 ? 12.918 -3.095 -16.699 1.00 90.44 322 VAL A CA 1
ATOM 2479 C C . VAL A 1 322 ? 12.515 -2.106 -17.786 1.00 90.44 322 VAL A C 1
ATOM 2481 O O . VAL A 1 322 ? 13.137 -2.044 -18.848 1.00 90.44 322 VAL A O 1
ATOM 2484 N N . GLY A 1 323 ? 11.478 -1.320 -17.514 1.00 89.06 323 GLY A N 1
ATOM 2485 C CA . GLY A 1 323 ? 11.155 -0.139 -18.304 1.00 89.06 323 GLY A CA 1
ATOM 2486 C C . GLY A 1 323 ? 11.836 1.100 -17.734 1.00 89.06 323 GLY A C 1
ATOM 2487 O O . GLY A 1 323 ? 11.981 1.230 -16.523 1.00 89.06 323 GLY A O 1
ATOM 2488 N N . THR A 1 324 ? 12.247 2.023 -18.600 1.00 88.00 324 THR A N 1
ATOM 2489 C CA . THR A 1 324 ? 12.840 3.301 -18.183 1.00 88.00 324 THR A CA 1
ATOM 2490 C C . THR A 1 324 ? 11.882 4.433 -18.524 1.00 88.00 324 THR A C 1
ATOM 2492 O O . THR A 1 324 ? 11.486 4.581 -19.687 1.00 88.00 324 THR A O 1
ATOM 2495 N N . GLY A 1 325 ? 11.510 5.218 -17.513 1.00 88.12 325 GLY A N 1
ATOM 2496 C CA . GLY A 1 325 ? 10.596 6.348 -17.660 1.00 88.12 325 GLY A CA 1
ATOM 2497 C C . GLY A 1 325 ? 11.178 7.488 -18.497 1.00 88.12 325 GLY A C 1
ATOM 2498 O O . GLY A 1 325 ? 12.395 7.675 -18.555 1.00 88.12 325 GLY A O 1
ATOM 2499 N N . ILE A 1 326 ? 10.311 8.288 -19.123 1.00 89.00 326 ILE A N 1
ATOM 2500 C CA . ILE A 1 326 ? 10.712 9.463 -19.925 1.00 89.00 326 ILE A CA 1
ATOM 2501 C C . ILE A 1 326 ? 11.539 10.463 -19.100 1.00 89.00 326 ILE A C 1
ATOM 2503 O O . ILE A 1 326 ? 12.530 10.994 -19.602 1.00 89.00 326 ILE A O 1
ATOM 2507 N N . SER A 1 327 ? 11.192 10.687 -17.826 1.00 81.44 327 SER A N 1
ATOM 2508 C CA . SER A 1 327 ? 11.958 11.567 -16.925 1.00 81.44 327 SER A CA 1
ATOM 2509 C C . SER A 1 327 ? 13.375 11.062 -16.639 1.00 81.44 327 SER A C 1
ATOM 2511 O O . SER A 1 327 ? 14.242 11.851 -16.278 1.00 81.44 327 SER A O 1
ATOM 2513 N N . GLN A 1 328 ? 13.630 9.772 -16.859 1.00 81.25 328 GLN A N 1
ATOM 2514 C CA . GLN A 1 328 ? 14.928 9.121 -16.674 1.00 81.25 328 GLN A CA 1
ATOM 2515 C C . GLN A 1 328 ? 15.649 8.859 -18.012 1.00 81.25 328 GLN A C 1
ATOM 2517 O O . GLN A 1 328 ? 16.597 8.081 -18.070 1.00 81.25 328 GLN A O 1
ATOM 2522 N N . GLY A 1 329 ? 15.204 9.491 -19.107 1.00 85.62 329 GLY A N 1
ATOM 2523 C CA . GLY A 1 329 ? 15.801 9.339 -20.440 1.00 85.62 329 GLY A CA 1
ATOM 2524 C C . GLY A 1 329 ? 15.363 8.084 -21.202 1.00 85.62 329 GLY A C 1
ATOM 2525 O O . GLY A 1 329 ? 15.950 7.758 -22.234 1.00 85.62 329 GLY A O 1
ATOM 2526 N N . GLY A 1 330 ? 14.346 7.376 -20.710 1.00 88.25 330 GLY A N 1
ATOM 2527 C CA . GLY A 1 330 ? 13.744 6.233 -21.384 1.00 88.25 330 GLY A CA 1
ATOM 2528 C C . GLY A 1 330 ? 12.555 6.600 -22.274 1.00 88.25 330 GLY A C 1
ATOM 2529 O O . GLY A 1 330 ? 12.390 7.740 -22.704 1.00 88.25 330 GLY A O 1
ATOM 2530 N N . THR A 1 331 ? 11.719 5.605 -22.573 1.00 89.88 331 THR A N 1
ATOM 2531 C CA . THR A 1 331 ? 10.559 5.748 -23.477 1.00 89.88 331 THR A CA 1
ATOM 2532 C C . THR A 1 331 ? 9.223 5.446 -22.810 1.00 89.88 331 THR A C 1
ATOM 2534 O O . THR A 1 331 ? 8.185 5.733 -23.400 1.00 89.88 331 THR A O 1
ATOM 2537 N N . ALA A 1 332 ? 9.230 4.887 -21.599 1.00 92.12 332 ALA A N 1
ATOM 2538 C CA . ALA A 1 332 ? 8.010 4.509 -20.911 1.00 92.12 332 ALA A CA 1
ATOM 2539 C C . ALA A 1 332 ? 7.307 5.733 -20.315 1.00 92.12 332 ALA A C 1
ATOM 2541 O O . ALA A 1 332 ? 7.917 6.539 -19.608 1.00 92.12 332 ALA A O 1
ATOM 2542 N N . LEU A 1 333 ? 6.016 5.868 -20.608 1.00 94.25 333 LEU A N 1
ATOM 2543 C CA . LEU A 1 333 ? 5.213 7.006 -20.172 1.00 94.25 333 LEU A CA 1
ATOM 2544 C C . LEU A 1 333 ? 4.594 6.812 -18.784 1.00 94.25 333 LEU A C 1
ATOM 2546 O O . LEU A 1 333 ? 4.359 7.804 -18.099 1.00 94.25 333 LEU A O 1
ATOM 2550 N N . PHE A 1 334 ? 4.299 5.574 -18.385 1.00 94.88 334 PHE A N 1
ATOM 2551 C CA . PHE A 1 334 ? 3.453 5.304 -17.224 1.00 94.88 334 PHE A CA 1
ATOM 2552 C C . PHE A 1 334 ? 4.181 4.620 -16.066 1.00 94.88 334 PHE A C 1
ATOM 2554 O O . PHE A 1 334 ? 4.765 3.555 -16.263 1.00 94.88 334 PHE A O 1
ATOM 2561 N N . SER A 1 335 ? 4.022 5.178 -14.860 1.00 92.81 335 SER A N 1
ATOM 2562 C CA . SER A 1 335 ? 4.128 4.434 -13.596 1.00 92.81 335 SER A CA 1
ATOM 2563 C C . SER A 1 335 ? 2.793 3.776 -13.227 1.00 92.81 335 SER A C 1
ATOM 2565 O O . SER A 1 335 ? 1.745 4.088 -13.814 1.00 92.81 335 SER A O 1
ATOM 2567 N N . ILE A 1 336 ? 2.792 2.892 -12.225 1.00 93.69 336 ILE A N 1
ATOM 2568 C CA . ILE A 1 336 ? 1.565 2.205 -11.800 1.00 93.69 336 ILE A CA 1
ATOM 2569 C C . ILE A 1 336 ? 0.553 3.149 -11.163 1.00 93.69 336 ILE A C 1
ATOM 2571 O O . ILE A 1 336 ? -0.629 3.078 -11.507 1.00 93.69 336 ILE A O 1
ATOM 2575 N N . GLY A 1 337 ? 1.002 4.123 -10.362 1.00 92.81 337 GLY A N 1
ATOM 2576 C CA . GLY A 1 337 ? 0.128 5.162 -9.816 1.00 92.81 337 GLY A CA 1
ATOM 2577 C C . GLY A 1 337 ? -0.648 5.917 -10.906 1.00 92.81 337 GLY A C 1
ATOM 2578 O O . GLY A 1 337 ? -1.847 6.175 -10.762 1.00 92.81 337 GLY A O 1
ATOM 2579 N N . ASN A 1 338 ? -0.018 6.203 -12.055 1.00 94.12 338 ASN A N 1
ATOM 2580 C CA . ASN A 1 338 ? -0.714 6.812 -13.193 1.00 94.12 338 ASN A CA 1
ATOM 2581 C C . ASN A 1 338 ? -1.763 5.875 -13.809 1.00 94.12 338 ASN A C 1
ATOM 2583 O O . ASN A 1 338 ? -2.876 6.317 -14.109 1.00 94.12 338 ASN A O 1
ATOM 2587 N N . LEU A 1 339 ? -1.416 4.601 -14.011 1.00 97.06 339 LEU A N 1
ATOM 2588 C CA . LEU A 1 339 ? -2.317 3.607 -14.597 1.00 97.06 339 LEU A CA 1
ATOM 2589 C C . LEU A 1 339 ? -3.542 3.365 -13.710 1.00 97.06 339 LEU A C 1
ATOM 2591 O O . LEU A 1 339 ? -4.665 3.390 -14.217 1.00 97.06 339 LEU A O 1
ATOM 2595 N N . MET A 1 340 ? -3.348 3.218 -12.397 1.00 97.44 340 MET A N 1
ATOM 2596 C CA . MET A 1 340 ? -4.430 3.046 -11.422 1.00 97.44 340 MET A CA 1
ATOM 2597 C C . MET A 1 340 ? -5.379 4.248 -11.414 1.00 97.44 340 MET A C 1
ATOM 2599 O O . MET A 1 340 ? -6.598 4.076 -11.486 1.00 97.44 340 MET A O 1
ATOM 2603 N N . ALA A 1 341 ? -4.840 5.473 -11.397 1.00 95.81 341 ALA A N 1
ATOM 2604 C CA . ALA A 1 341 ? -5.650 6.689 -11.452 1.00 95.81 341 ALA A CA 1
ATOM 2605 C C . ALA A 1 341 ? -6.495 6.753 -12.737 1.00 95.81 341 ALA A C 1
ATOM 2607 O O . ALA A 1 341 ? -7.696 7.017 -12.683 1.00 95.81 341 ALA A O 1
ATOM 2608 N N . ILE A 1 342 ? -5.901 6.453 -13.898 1.00 97.69 342 ILE A N 1
ATOM 2609 C CA . ILE A 1 342 ? -6.614 6.449 -15.185 1.00 97.69 342 ILE A CA 1
ATOM 2610 C C . ILE A 1 342 ? -7.674 5.344 -15.238 1.00 97.69 342 ILE A C 1
ATOM 2612 O O . ILE A 1 342 ? -8.763 5.561 -15.776 1.00 97.69 342 ILE A O 1
ATOM 2616 N N . ALA A 1 343 ? -7.387 4.166 -14.682 1.00 98.56 343 ALA A N 1
ATOM 2617 C CA . ALA A 1 343 ? -8.352 3.080 -14.604 1.00 98.56 343 ALA A CA 1
ATOM 2618 C C . ALA A 1 343 ? -9.571 3.487 -13.766 1.00 98.56 343 ALA A C 1
ATOM 2620 O O . ALA A 1 343 ? -10.703 3.331 -14.222 1.00 98.56 343 ALA A O 1
ATOM 2621 N N . LEU A 1 344 ? -9.366 4.086 -12.591 1.00 98.56 344 LEU A N 1
ATOM 2622 C CA . LEU A 1 344 ? -10.458 4.573 -11.743 1.00 98.56 344 LEU A CA 1
ATOM 2623 C C . LEU A 1 344 ? -11.244 5.723 -12.379 1.00 98.56 344 LEU A C 1
ATOM 2625 O O . LEU A 1 344 ? -12.465 5.765 -12.232 1.00 98.56 344 LEU A O 1
ATOM 2629 N N . GLU A 1 345 ? -10.581 6.602 -13.132 1.00 97.69 345 GLU A N 1
ATOM 2630 C CA . GLU A 1 345 ? -11.230 7.675 -13.895 1.00 97.69 345 GLU A CA 1
ATOM 2631 C C . GLU A 1 345 ? -12.163 7.132 -14.995 1.00 97.69 345 GLU A C 1
ATOM 2633 O O . GLU A 1 345 ? -13.113 7.818 -15.368 1.00 97.69 345 GLU A O 1
ATOM 2638 N N . ARG A 1 346 ? -11.908 5.932 -15.543 1.00 98.06 346 ARG A N 1
ATOM 2639 C CA . ARG A 1 346 ? -12.546 5.446 -16.788 1.00 98.06 346 ARG A CA 1
ATOM 2640 C C . ARG A 1 346 ? -13.405 4.192 -16.630 1.00 98.06 346 ARG A C 1
ATOM 2642 O O . ARG A 1 346 ? -14.313 3.974 -17.436 1.00 98.06 346 ARG A O 1
ATOM 2649 N N . CYS A 1 347 ? -13.148 3.368 -15.619 1.00 98.56 347 CYS A N 1
ATOM 2650 C CA . CYS A 1 347 ? -13.719 2.029 -15.491 1.00 98.56 347 CYS A CA 1
ATOM 2651 C C . CYS A 1 347 ? -14.657 1.863 -14.298 1.00 98.56 347 CYS A C 1
ATOM 2653 O O . CYS A 1 347 ? -14.541 2.537 -13.284 1.00 98.56 347 CYS A O 1
ATOM 2655 N N . LYS A 1 348 ? -15.586 0.907 -14.416 1.00 98.00 348 LYS A N 1
ATOM 2656 C CA . LYS A 1 348 ? -16.519 0.526 -13.336 1.00 98.00 348 LYS A CA 1
ATOM 2657 C C . LYS A 1 348 ? -16.242 -0.855 -12.741 1.00 98.00 348 LYS A C 1
ATOM 2659 O O . LYS A 1 348 ? -16.796 -1.185 -11.702 1.00 98.00 348 LYS A O 1
ATOM 2664 N N . THR A 1 349 ? -15.436 -1.661 -13.427 1.00 98.56 349 THR A N 1
ATOM 2665 C CA . THR A 1 349 ? -15.211 -3.085 -13.137 1.00 98.56 349 THR A CA 1
ATOM 2666 C C . THR A 1 349 ? -13.721 -3.410 -13.181 1.00 98.56 349 THR A C 1
ATOM 2668 O O . THR A 1 349 ? -13.006 -2.803 -13.986 1.00 98.56 349 THR A O 1
ATOM 2671 N N . ALA A 1 350 ? -13.283 -4.420 -12.433 1.00 98.62 350 ALA A N 1
ATOM 2672 C CA . ALA A 1 350 ? -11.917 -4.925 -12.378 1.00 98.62 350 ALA A CA 1
ATOM 2673 C C . ALA A 1 350 ? -11.401 -5.308 -13.771 1.00 98.62 350 ALA A C 1
ATOM 2675 O O . ALA A 1 350 ? -10.335 -4.857 -14.175 1.00 98.62 350 ALA A O 1
ATOM 2676 N N . ARG A 1 351 ? -12.196 -6.026 -14.575 1.00 98.69 351 ARG A N 1
ATOM 2677 C CA . ARG A 1 351 ? -11.807 -6.417 -15.945 1.00 98.69 351 ARG A CA 1
ATOM 2678 C C . ARG A 1 351 ? -11.536 -5.219 -16.862 1.00 98.69 351 ARG A C 1
ATOM 2680 O O . ARG A 1 351 ? -10.524 -5.187 -17.554 1.00 98.69 351 ARG A O 1
ATOM 2687 N N . CYS A 1 352 ? -12.402 -4.201 -16.834 1.00 98.69 352 CYS A N 1
ATOM 2688 C CA . CYS A 1 352 ? -12.166 -2.937 -17.551 1.00 98.69 352 CYS A CA 1
ATOM 2689 C C . CYS A 1 352 ? -10.856 -2.276 -17.108 1.00 98.69 352 CYS A C 1
ATOM 2691 O O . CYS A 1 352 ? -10.094 -1.807 -17.954 1.00 98.69 352 CYS A O 1
ATOM 2693 N N . ALA A 1 353 ? -10.597 -2.239 -15.797 1.00 98.75 353 ALA A N 1
ATOM 2694 C CA . ALA A 1 353 ? -9.391 -1.639 -15.244 1.00 98.75 353 ALA A CA 1
ATOM 2695 C C . ALA A 1 353 ? -8.132 -2.391 -15.696 1.00 98.75 353 ALA A C 1
ATOM 2697 O O . ALA A 1 353 ? -7.224 -1.757 -16.221 1.00 98.75 353 ALA A O 1
ATOM 2698 N N . ILE A 1 354 ? -8.122 -3.725 -15.592 1.00 98.88 354 ILE A N 1
ATOM 2699 C CA . ILE A 1 354 ? -7.034 -4.596 -16.071 1.00 98.88 354 ILE A CA 1
ATOM 2700 C C . ILE A 1 354 ? -6.732 -4.312 -17.541 1.00 98.88 354 ILE A C 1
ATOM 2702 O O . ILE A 1 354 ? -5.591 -4.023 -17.890 1.00 98.88 354 ILE A O 1
ATOM 2706 N N . GLN A 1 355 ? -7.761 -4.333 -18.391 1.00 98.69 355 GLN A N 1
ATOM 2707 C CA . GLN A 1 355 ? -7.589 -4.095 -19.821 1.00 98.69 355 GLN A CA 1
ATOM 2708 C C . GLN A 1 355 ? -7.056 -2.682 -20.097 1.00 98.69 355 GLN A C 1
ATOM 2710 O O . GLN A 1 355 ? -6.113 -2.516 -20.860 1.00 98.69 355 GLN A O 1
ATOM 2715 N N . THR A 1 356 ? -7.615 -1.664 -19.436 1.00 98.62 356 THR A N 1
ATOM 2716 C CA . THR A 1 356 ? -7.200 -0.265 -19.618 1.00 98.62 356 THR A CA 1
ATOM 2717 C C . THR A 1 356 ? -5.746 -0.049 -19.206 1.00 98.62 356 THR A C 1
ATOM 2719 O O . THR A 1 356 ? -4.994 0.582 -19.945 1.00 98.62 356 THR A O 1
ATOM 2722 N N . MET A 1 357 ? -5.338 -0.569 -18.044 1.00 98.69 357 MET A N 1
ATOM 2723 C CA . MET A 1 357 ? -3.957 -0.457 -17.568 1.00 98.69 357 MET A CA 1
ATOM 2724 C C . MET A 1 357 ? -2.998 -1.224 -18.481 1.00 98.69 357 MET A C 1
ATOM 2726 O O . MET A 1 357 ? -1.973 -0.678 -18.889 1.00 98.69 357 MET A O 1
ATOM 2730 N N . GLY A 1 358 ? -3.363 -2.453 -18.852 1.00 98.44 358 GLY A N 1
ATOM 2731 C CA . GLY A 1 358 ? -2.583 -3.303 -19.742 1.00 98.44 358 GLY A CA 1
ATOM 2732 C C . GLY A 1 358 ? -2.371 -2.693 -21.128 1.00 98.44 358 GLY A C 1
ATOM 2733 O O . GLY A 1 358 ? -1.239 -2.649 -21.605 1.00 98.44 358 GLY A O 1
ATOM 2734 N N . ASP A 1 359 ? -3.424 -2.168 -21.758 1.00 97.94 359 ASP A N 1
ATOM 2735 C CA . ASP A 1 359 ? -3.348 -1.551 -23.089 1.00 97.94 359 ASP A CA 1
ATOM 2736 C C . ASP A 1 359 ? -2.508 -0.271 -23.081 1.00 97.94 359 ASP A C 1
ATOM 2738 O O . ASP A 1 359 ? -1.717 -0.034 -23.998 1.00 97.94 359 ASP A O 1
ATOM 2742 N N . LEU A 1 360 ? -2.654 0.559 -22.044 1.00 97.81 360 LEU A N 1
ATOM 2743 C CA . LEU A 1 360 ? -1.873 1.786 -21.899 1.00 97.81 360 LEU A CA 1
ATOM 2744 C C . LEU A 1 360 ? -0.391 1.488 -21.666 1.00 97.81 360 LEU A C 1
ATOM 2746 O O . LEU A 1 360 ? 0.448 2.078 -22.348 1.00 97.81 360 LEU A O 1
ATOM 2750 N N . GLY A 1 361 ? -0.071 0.556 -20.763 1.00 97.06 361 GLY A N 1
ATOM 2751 C CA . GLY A 1 361 ? 1.306 0.129 -20.510 1.00 97.06 361 GLY A CA 1
ATOM 2752 C C . GLY A 1 361 ? 1.948 -0.502 -21.746 1.00 97.06 361 GLY A C 1
ATOM 2753 O O . GLY A 1 361 ? 3.061 -0.141 -22.121 1.00 97.06 361 GLY A O 1
ATOM 2754 N N . ALA A 1 362 ? 1.224 -1.380 -22.443 1.00 96.31 362 ALA A N 1
ATOM 2755 C CA . ALA A 1 362 ? 1.682 -1.987 -23.690 1.00 96.31 362 ALA A CA 1
ATOM 2756 C C . ALA A 1 362 ? 1.965 -0.929 -24.770 1.00 96.31 362 ALA A C 1
ATOM 2758 O O . ALA A 1 362 ? 3.000 -0.979 -25.438 1.00 96.31 362 ALA A O 1
ATOM 2759 N N . THR A 1 363 ? 1.068 0.050 -24.919 1.00 95.25 363 THR A N 1
ATOM 2760 C CA . THR A 1 363 ? 1.132 1.040 -26.003 1.00 95.25 363 THR A CA 1
ATOM 2761 C C . THR A 1 363 ? 2.169 2.134 -25.771 1.00 95.25 363 THR A C 1
ATOM 2763 O O . THR A 1 363 ? 2.909 2.497 -26.684 1.00 95.25 363 THR A O 1
ATOM 2766 N N . TYR A 1 364 ? 2.214 2.686 -24.559 1.00 95.50 364 TYR A N 1
ATOM 2767 C CA . TYR A 1 364 ? 3.019 3.871 -24.240 1.00 95.50 364 TYR A CA 1
ATOM 2768 C C . TYR A 1 364 ? 4.209 3.567 -23.324 1.00 95.50 364 TYR A C 1
ATOM 2770 O O . TYR A 1 364 ? 4.966 4.468 -22.973 1.00 95.50 364 TYR A O 1
ATOM 2778 N N . GLY A 1 365 ? 4.386 2.304 -22.947 1.00 94.88 365 GLY A N 1
ATOM 2779 C CA . GLY A 1 365 ? 5.453 1.854 -22.071 1.00 94.88 365 GLY A CA 1
ATOM 2780 C C . GLY A 1 365 ? 5.127 2.009 -20.591 1.00 94.88 365 GLY A C 1
ATOM 2781 O O . GLY A 1 365 ? 4.493 2.976 -20.162 1.00 94.88 365 GLY A O 1
ATOM 2782 N N . PHE A 1 366 ? 5.611 1.039 -19.824 1.00 95.06 366 PHE A N 1
ATOM 2783 C CA . PHE A 1 366 ? 5.511 0.982 -18.373 1.00 95.06 366 PHE A CA 1
ATOM 2784 C C . PHE A 1 366 ? 6.909 1.019 -17.751 1.00 95.06 366 PHE A C 1
ATOM 2786 O O . PHE A 1 366 ? 7.820 0.367 -18.264 1.00 95.06 366 PHE A O 1
ATOM 2793 N N . TYR A 1 367 ? 7.077 1.767 -16.666 1.00 91.75 367 TYR A N 1
ATOM 2794 C CA . TYR A 1 367 ? 8.261 1.723 -15.813 1.00 91.75 367 TYR A CA 1
ATOM 2795 C C . TYR A 1 367 ? 7.821 1.556 -14.357 1.00 91.75 367 TYR A C 1
ATOM 2797 O O . TYR A 1 367 ? 6.797 2.108 -13.953 1.00 91.75 367 TYR A O 1
ATOM 2805 N N . GLY A 1 368 ? 8.576 0.765 -13.601 1.00 85.38 368 GLY A N 1
ATOM 2806 C CA . GLY A 1 368 ? 8.298 0.531 -12.187 1.00 85.38 368 GLY A CA 1
ATOM 2807 C C . GLY A 1 368 ? 8.813 1.657 -11.289 1.00 85.38 368 GLY A C 1
ATOM 2808 O O . GLY A 1 368 ? 9.531 2.547 -11.758 1.00 85.38 368 GLY A O 1
ATOM 2809 N N . GLU A 1 369 ? 8.386 1.652 -10.030 1.00 76.00 369 GLU A N 1
ATOM 2810 C CA . GLU A 1 369 ? 8.627 2.759 -9.095 1.00 76.00 369 GLU A CA 1
ATOM 2811 C C . GLU A 1 369 ? 10.078 2.806 -8.598 1.00 76.00 369 GLU A C 1
ATOM 2813 O O . GLU A 1 369 ? 10.689 3.879 -8.593 1.00 76.00 369 GLU A O 1
ATOM 2818 N N . ASP A 1 370 ? 10.680 1.644 -8.325 1.00 73.62 370 ASP A N 1
ATOM 2819 C CA . ASP A 1 370 ? 12.078 1.569 -7.899 1.00 73.62 370 ASP A CA 1
ATOM 2820 C C . ASP A 1 370 ? 13.035 1.450 -9.099 1.00 73.62 370 ASP A C 1
ATOM 2822 O O . ASP A 1 370 ? 12.810 0.656 -10.023 1.00 73.62 370 ASP A O 1
ATOM 2826 N N . PRO A 1 371 ? 14.181 2.156 -9.089 1.00 65.19 371 PRO A N 1
ATOM 2827 C CA . PRO A 1 371 ? 15.190 1.991 -10.123 1.00 65.19 371 PRO A CA 1
ATOM 2828 C C . PRO A 1 371 ? 15.793 0.578 -10.102 1.00 65.19 371 PRO A C 1
ATOM 2830 O O . PRO A 1 371 ? 16.161 0.028 -9.064 1.00 65.19 371 PRO A O 1
ATOM 2833 N N . GLY A 1 372 ? 16.000 0.011 -11.291 1.00 78.62 372 GLY A N 1
ATOM 2834 C CA . GLY A 1 372 ? 16.594 -1.317 -11.448 1.00 78.62 372 GLY A CA 1
ATOM 2835 C C . GLY A 1 372 ? 15.564 -2.439 -11.340 1.00 78.62 372 GLY A C 1
ATOM 2836 O O . GLY A 1 372 ? 14.398 -2.244 -11.636 1.00 78.62 372 GLY A O 1
ATOM 2837 N N . MET A 1 373 ? 16.006 -3.648 -10.985 1.00 84.12 373 MET A N 1
ATOM 2838 C CA . MET A 1 373 ? 15.149 -4.846 -10.997 1.00 84.12 373 MET A CA 1
ATOM 2839 C C . MET A 1 373 ? 14.276 -5.004 -9.740 1.00 84.12 373 MET A C 1
ATOM 2841 O O . MET A 1 373 ? 13.360 -5.825 -9.753 1.00 84.12 373 MET A O 1
ATOM 2845 N N . GLY A 1 374 ? 14.568 -4.261 -8.662 1.00 80.06 374 GLY A N 1
ATOM 2846 C CA . GLY A 1 374 ? 13.903 -4.386 -7.355 1.00 80.06 374 GLY A CA 1
ATOM 2847 C C . GLY A 1 374 ? 12.407 -4.091 -7.427 1.00 80.06 374 GLY A C 1
ATOM 2848 O O . GLY A 1 374 ? 11.614 -4.932 -7.016 1.00 80.06 374 GLY A O 1
ATOM 2849 N N . GLY A 1 375 ? 12.035 -2.993 -8.082 1.00 82.00 375 GLY A N 1
ATOM 2850 C CA . GLY A 1 375 ? 10.646 -2.604 -8.331 1.00 82.00 375 GLY A CA 1
ATOM 2851 C C . GLY A 1 375 ? 10.388 -2.291 -9.797 1.00 82.00 375 GLY A C 1
ATOM 2852 O O . GLY A 1 375 ? 9.753 -1.304 -10.116 1.00 82.00 375 GLY A O 1
ATOM 2853 N N . ALA A 1 376 ? 10.910 -3.116 -10.711 1.00 87.88 376 ALA A N 1
ATOM 2854 C CA . ALA A 1 376 ? 10.656 -2.985 -12.152 1.00 87.88 376 ALA A CA 1
ATOM 2855 C C . ALA A 1 376 ? 9.280 -3.510 -12.602 1.00 87.88 376 ALA A C 1
ATOM 2857 O O . ALA A 1 376 ? 8.906 -3.357 -13.771 1.00 87.88 376 ALA A O 1
ATOM 2858 N N . GLY A 1 377 ? 8.561 -4.196 -11.719 1.00 92.94 377 GLY A N 1
ATOM 2859 C CA . GLY A 1 377 ? 7.211 -4.682 -11.945 1.00 92.94 377 GLY A CA 1
ATOM 2860 C C . GLY A 1 377 ? 6.303 -4.320 -10.781 1.00 92.94 377 GLY A C 1
ATOM 2861 O O . GLY A 1 377 ? 6.761 -3.925 -9.718 1.00 92.94 377 GLY A O 1
ATOM 2862 N N . GLU A 1 378 ? 5.002 -4.462 -10.988 1.00 94.69 378 GLU A N 1
ATOM 2863 C CA . GLU A 1 378 ? 3.987 -4.030 -10.026 1.00 94.69 378 GLU A CA 1
ATOM 2864 C C . GLU A 1 378 ? 2.825 -5.015 -10.038 1.00 94.69 378 GLU A C 1
ATOM 2866 O O . GLU A 1 378 ? 2.525 -5.640 -11.068 1.00 94.69 378 GLU A O 1
ATOM 2871 N N . ALA A 1 379 ? 2.163 -5.136 -8.893 1.00 97.19 379 ALA A N 1
ATOM 2872 C CA . ALA A 1 379 ? 0.983 -5.958 -8.726 1.00 97.19 379 ALA A CA 1
ATOM 2873 C C . ALA A 1 379 ? -0.188 -5.122 -8.229 1.00 97.19 379 ALA A C 1
ATOM 2875 O O . ALA A 1 379 ? -0.142 -4.557 -7.146 1.00 97.19 379 ALA A O 1
ATOM 2876 N N . VAL A 1 380 ? -1.288 -5.119 -8.974 1.00 98.50 380 VAL A N 1
ATOM 2877 C CA . VAL A 1 380 ? -2.528 -4.464 -8.557 1.00 98.50 380 VAL A CA 1
ATOM 2878 C C . VAL A 1 380 ? -3.525 -5.525 -8.117 1.00 98.50 380 VAL A C 1
ATOM 2880 O O . VAL A 1 380 ? -3.814 -6.463 -8.862 1.00 98.50 380 VAL A O 1
ATOM 2883 N N . THR A 1 381 ? -4.077 -5.373 -6.917 1.00 98.69 381 THR A N 1
ATOM 2884 C CA . THR A 1 381 ? -5.218 -6.160 -6.438 1.00 98.69 381 THR A CA 1
ATOM 2885 C C . THR A 1 381 ? -6.506 -5.398 -6.735 1.00 98.69 381 THR A C 1
ATOM 2887 O O . THR A 1 381 ? -6.636 -4.230 -6.388 1.00 98.69 381 THR A O 1
ATOM 2890 N N . LEU A 1 382 ? -7.468 -6.020 -7.417 1.00 98.81 382 LEU A N 1
ATOM 2891 C CA . LEU A 1 382 ? -8.680 -5.345 -7.886 1.00 98.81 382 LEU A CA 1
ATOM 2892 C C . LEU A 1 382 ? -9.932 -6.026 -7.360 1.00 98.81 382 LEU A C 1
ATOM 2894 O O . LEU A 1 382 ? -10.077 -7.240 -7.498 1.00 98.81 382 LEU A O 1
ATOM 2898 N N . VAL A 1 383 ? -10.868 -5.222 -6.861 1.00 98.81 383 VAL A N 1
ATOM 2899 C CA . VAL A 1 383 ? -12.231 -5.655 -6.533 1.00 98.81 383 VAL A CA 1
ATOM 2900 C C . VAL A 1 383 ? -13.263 -4.676 -7.069 1.00 98.81 383 VAL A C 1
ATOM 2902 O O . VAL A 1 383 ? -13.001 -3.480 -7.207 1.00 98.81 383 VAL A O 1
ATOM 2905 N N . ASP A 1 384 ? -14.462 -5.163 -7.364 1.00 98.25 384 ASP A N 1
ATOM 2906 C CA . ASP A 1 384 ? -15.570 -4.323 -7.814 1.00 98.25 384 ASP A CA 1
ATOM 2907 C C . ASP A 1 384 ? -16.930 -4.818 -7.295 1.00 98.25 384 ASP A C 1
ATOM 2909 O O . ASP A 1 384 ? -17.026 -5.833 -6.606 1.00 98.25 384 ASP A O 1
ATOM 2913 N N . LYS A 1 385 ? -18.008 -4.102 -7.643 1.00 96.69 385 LYS A N 1
ATOM 2914 C CA . LYS A 1 385 ? -19.380 -4.409 -7.201 1.00 96.69 385 LYS A CA 1
ATOM 2915 C C . LYS A 1 385 ? -19.929 -5.761 -7.666 1.00 96.69 385 LYS A C 1
ATOM 2917 O O . LYS A 1 385 ? -20.953 -6.196 -7.148 1.00 96.69 385 LYS A O 1
ATOM 2922 N N . THR A 1 386 ? -19.298 -6.419 -8.634 1.00 95.75 386 THR A N 1
ATOM 2923 C CA . THR A 1 386 ? -19.705 -7.764 -9.066 1.00 95.75 386 THR A CA 1
ATOM 2924 C C . THR A 1 386 ? -19.266 -8.842 -8.073 1.00 95.75 386 THR A C 1
ATOM 2926 O O . THR A 1 386 ? -19.796 -9.948 -8.113 1.00 95.75 386 THR A O 1
ATOM 2929 N N . GLY A 1 387 ? -18.334 -8.520 -7.167 1.00 95.25 387 GLY A N 1
ATOM 2930 C CA . GLY A 1 387 ? -17.721 -9.473 -6.239 1.00 95.25 387 GLY A CA 1
ATOM 2931 C C . GLY A 1 387 ? -16.498 -10.181 -6.824 1.00 95.25 387 GLY A C 1
ATOM 2932 O O . GLY A 1 387 ? -15.917 -11.042 -6.164 1.00 95.25 387 GLY A O 1
ATOM 2933 N N . GLU A 1 388 ? -16.085 -9.833 -8.047 1.00 96.44 388 GLU A N 1
ATOM 2934 C CA . GLU A 1 388 ? -14.830 -10.319 -8.608 1.00 96.44 388 GLU A CA 1
ATOM 2935 C C . GLU A 1 388 ? -13.618 -9.758 -7.856 1.00 96.44 388 GLU A C 1
ATOM 2937 O O . GLU A 1 388 ? -13.581 -8.585 -7.485 1.00 96.44 388 GLU A O 1
ATOM 2942 N N . ALA A 1 389 ? -12.615 -10.618 -7.683 1.00 98.62 389 ALA A N 1
ATOM 2943 C CA . ALA A 1 389 ? -11.323 -10.318 -7.088 1.00 98.62 389 ALA A CA 1
ATOM 2944 C C . ALA A 1 389 ? -10.220 -10.771 -8.055 1.00 98.62 389 ALA A C 1
ATOM 2946 O O . ALA A 1 389 ? -10.235 -11.917 -8.508 1.00 98.62 389 ALA A O 1
ATOM 2947 N N . TRP A 1 390 ? -9.283 -9.885 -8.388 1.00 98.88 390 TRP A N 1
ATOM 2948 C CA . TRP A 1 390 ? -8.229 -10.126 -9.377 1.00 98.88 390 TRP A CA 1
ATOM 2949 C C . TRP A 1 390 ? -6.860 -9.654 -8.895 1.00 98.88 390 TRP A C 1
ATOM 2951 O O . TRP A 1 390 ? -6.755 -8.625 -8.235 1.00 98.88 390 TRP A O 1
ATOM 2961 N N . VAL A 1 391 ? -5.810 -10.367 -9.298 1.00 98.88 391 VAL A N 1
ATOM 2962 C CA . VAL A 1 391 ? -4.417 -9.911 -9.200 1.00 98.88 391 VAL A CA 1
ATOM 2963 C C . VAL A 1 391 ? -3.916 -9.637 -10.613 1.00 98.88 391 VAL A C 1
ATOM 2965 O O . VAL A 1 391 ? -3.984 -10.524 -11.460 1.00 98.88 391 VAL A O 1
ATOM 2968 N N . PHE A 1 392 ? -3.433 -8.426 -10.874 1.00 98.81 392 PHE A N 1
ATOM 2969 C CA . PHE A 1 392 ? -2.853 -7.989 -12.144 1.00 98.81 392 PHE A CA 1
ATOM 2970 C C . PHE A 1 392 ? -1.370 -7.695 -11.959 1.00 98.81 392 PHE A C 1
ATOM 2972 O O . PHE A 1 392 ? -1.020 -6.836 -11.163 1.00 98.81 392 PHE A O 1
ATOM 2979 N N . HIS A 1 393 ? -0.515 -8.369 -12.717 1.00 98.62 393 HIS A N 1
ATOM 2980 C CA . HIS A 1 393 ? 0.914 -8.101 -12.783 1.00 98.62 393 HIS A CA 1
ATOM 2981 C C . HIS A 1 393 ? 1.269 -7.361 -14.065 1.00 98.62 393 HIS A C 1
ATOM 2983 O O . HIS A 1 393 ? 0.833 -7.752 -15.150 1.00 98.62 393 HIS A O 1
ATOM 2989 N N . ILE A 1 394 ? 2.130 -6.356 -13.944 1.00 97.94 394 ILE A N 1
ATOM 2990 C CA . ILE A 1 394 ? 2.722 -5.627 -15.066 1.00 97.94 394 ILE A CA 1
ATOM 2991 C C . ILE A 1 394 ? 4.221 -5.432 -14.838 1.00 97.94 394 ILE A C 1
ATOM 2993 O O . ILE A 1 394 ? 4.683 -5.317 -13.708 1.00 97.94 394 ILE A O 1
ATOM 2997 N N . CYS A 1 395 ? 4.994 -5.427 -15.917 1.00 95.81 395 CYS A N 1
ATOM 2998 C CA . CYS A 1 395 ? 6.425 -5.145 -15.900 1.00 95.81 395 CYS A CA 1
ATOM 2999 C C . CYS A 1 395 ? 6.860 -4.477 -17.209 1.00 95.81 395 CYS A C 1
ATOM 3001 O O . CYS A 1 395 ? 6.049 -4.279 -18.122 1.00 95.81 395 CYS A O 1
ATOM 3003 N N . GLY A 1 396 ? 8.144 -4.119 -17.295 1.00 93.12 396 GLY A N 1
ATOM 3004 C CA . GLY A 1 396 ? 8.727 -3.536 -18.495 1.00 93.12 396 GLY A CA 1
ATOM 3005 C C . GLY A 1 396 ? 8.506 -4.381 -19.754 1.00 93.12 396 GLY A C 1
ATOM 3006 O O . GLY A 1 396 ? 8.272 -5.590 -19.722 1.00 93.12 396 GLY A O 1
ATOM 3007 N N . GLY A 1 397 ? 8.567 -3.714 -20.900 1.00 89.81 397 GLY A N 1
ATOM 3008 C CA . GLY A 1 397 ? 8.473 -4.353 -22.204 1.00 89.81 397 GLY A CA 1
ATOM 3009 C C . GLY A 1 397 ? 9.657 -5.257 -22.551 1.00 89.81 397 GLY A C 1
ATOM 3010 O O . GLY A 1 397 ? 10.719 -5.207 -21.932 1.00 89.81 397 GLY A O 1
ATOM 3011 N N . VAL A 1 398 ? 9.508 -6.046 -23.617 1.00 84.31 398 VAL A N 1
ATOM 3012 C CA . VAL A 1 398 ? 10.607 -6.861 -24.157 1.00 84.31 398 VAL A CA 1
ATOM 3013 C C . VAL A 1 398 ? 11.499 -6.039 -25.102 1.00 84.31 398 VAL A C 1
ATOM 3015 O O . VAL A 1 398 ? 10.988 -5.477 -26.080 1.00 84.31 398 VAL A O 1
ATOM 3018 N N . PRO A 1 399 ? 12.828 -5.981 -24.889 1.00 72.00 399 PRO A N 1
ATOM 3019 C CA . PRO A 1 399 ? 13.746 -5.303 -25.800 1.00 72.00 399 PRO A CA 1
ATOM 3020 C C . PRO A 1 399 ? 14.021 -6.178 -27.035 1.00 72.00 399 PRO A C 1
ATOM 3022 O O . PRO A 1 399 ? 14.470 -7.312 -26.899 1.00 72.00 399 PRO A O 1
ATOM 3025 N N . SER A 1 400 ? 13.795 -5.678 -28.257 1.00 62.84 400 SER A N 1
ATOM 3026 C CA . SER A 1 400 ? 14.223 -6.384 -29.481 1.00 62.84 400 SER A CA 1
ATOM 3027 C C . SER A 1 400 ? 14.613 -5.432 -30.605 1.00 62.84 400 SER A C 1
ATOM 3029 O O . SER A 1 400 ? 13.986 -4.393 -30.809 1.00 62.84 400 SER A O 1
ATOM 3031 N N . LYS A 1 401 ? 15.649 -5.832 -31.354 1.00 58.00 401 LYS A N 1
ATOM 3032 C CA . LYS A 1 401 ? 16.085 -5.206 -32.614 1.00 58.00 401 LYS A CA 1
ATOM 3033 C C . LYS A 1 401 ? 15.334 -5.763 -33.830 1.00 58.00 401 LYS A C 1
ATOM 3035 O O . LYS A 1 401 ? 15.216 -5.073 -34.836 1.00 58.00 401 LYS A O 1
ATOM 3040 N N . GLU A 1 402 ? 14.822 -6.987 -33.724 1.00 60.03 402 GLU A N 1
ATOM 3041 C CA . GLU A 1 402 ? 14.017 -7.678 -34.734 1.00 60.03 402 GLU A CA 1
ATOM 3042 C C . GLU A 1 402 ? 12.580 -7.725 -34.216 1.00 60.03 402 GLU A C 1
ATOM 3044 O O . GLU A 1 402 ? 12.126 -8.715 -33.648 1.00 60.03 402 GLU A O 1
ATOM 3049 N N . ALA A 1 403 ? 11.893 -6.587 -34.301 1.00 62.69 403 ALA A N 1
ATOM 3050 C CA . ALA A 1 403 ? 10.528 -6.473 -33.812 1.00 62.69 403 ALA A CA 1
ATOM 3051 C C . ALA A 1 403 ? 9.571 -7.210 -34.751 1.00 62.69 403 ALA A C 1
ATOM 3053 O O . ALA A 1 403 ? 9.499 -6.879 -35.939 1.00 62.69 403 ALA A O 1
ATOM 3054 N N . ASN A 1 404 ? 8.774 -8.142 -34.224 1.00 67.00 404 ASN A N 1
ATOM 3055 C CA . ASN A 1 404 ? 7.585 -8.575 -34.943 1.00 67.00 404 ASN A CA 1
ATOM 3056 C C . ASN A 1 404 ? 6.693 -7.346 -35.187 1.00 67.00 404 ASN A C 1
ATOM 3058 O O . ASN A 1 404 ? 6.200 -6.722 -34.243 1.00 67.00 404 ASN A O 1
ATOM 3062 N N . ALA A 1 405 ? 6.479 -6.997 -36.460 1.00 74.94 405 ALA A N 1
ATOM 3063 C CA . ALA A 1 405 ? 5.698 -5.823 -36.851 1.00 74.94 405 ALA A CA 1
ATOM 3064 C C . ALA A 1 405 ? 4.276 -5.832 -36.257 1.00 74.94 405 ALA A C 1
ATOM 3066 O O . ALA A 1 405 ? 3.710 -4.768 -36.022 1.00 74.94 405 ALA A O 1
ATOM 3067 N N . THR A 1 406 ? 3.733 -7.017 -35.958 1.00 85.12 406 THR A N 1
ATOM 3068 C CA . THR A 1 406 ? 2.408 -7.204 -35.347 1.00 85.12 406 THR A CA 1
ATOM 3069 C C . THR A 1 406 ? 2.289 -6.504 -33.992 1.00 85.12 406 THR A C 1
ATOM 3071 O O . THR A 1 406 ? 1.264 -5.891 -33.707 1.00 85.12 406 THR A O 1
ATOM 3074 N N . TRP A 1 407 ? 3.343 -6.554 -33.172 1.00 86.81 407 TRP A N 1
ATOM 3075 C CA . TRP A 1 407 ? 3.327 -6.070 -31.785 1.00 86.81 407 TRP A CA 1
ATOM 3076 C C . TRP A 1 407 ? 4.194 -4.825 -31.570 1.00 86.81 407 TRP A C 1
ATOM 3078 O O . TRP A 1 407 ? 4.393 -4.397 -30.434 1.00 86.81 407 TRP A O 1
ATOM 3088 N N . ALA A 1 408 ? 4.692 -4.205 -32.646 1.00 82.94 408 ALA A N 1
ATOM 3089 C CA . ALA A 1 408 ? 5.628 -3.081 -32.574 1.00 82.94 408 ALA A CA 1
ATOM 3090 C C . ALA A 1 408 ? 5.117 -1.911 -31.710 1.00 82.94 408 ALA A C 1
ATOM 3092 O O . ALA A 1 408 ? 5.901 -1.292 -30.994 1.00 82.94 408 ALA A O 1
ATOM 3093 N N . HIS A 1 409 ? 3.807 -1.648 -31.733 1.00 86.38 409 HIS A N 1
ATOM 3094 C CA . HIS A 1 409 ? 3.161 -0.581 -30.963 1.00 86.38 409 HIS A CA 1
ATOM 3095 C C . HIS A 1 409 ? 2.604 -1.025 -29.606 1.00 86.38 409 HIS A C 1
ATOM 3097 O O . HIS A 1 409 ? 1.957 -0.219 -28.959 1.00 86.38 409 HIS A O 1
ATOM 3103 N N . GLN A 1 410 ? 2.790 -2.283 -29.194 1.00 88.19 410 GLN A N 1
ATOM 3104 C CA . GLN A 1 410 ? 2.251 -2.822 -27.935 1.00 88.19 410 GLN A CA 1
ATOM 3105 C C . GLN A 1 410 ? 3.324 -3.514 -27.081 1.00 88.19 410 GLN A C 1
ATOM 3107 O O . GLN A 1 410 ? 3.025 -4.224 -26.134 1.00 88.19 410 GLN A O 1
ATOM 3112 N N . ARG A 1 411 ? 4.605 -3.323 -27.397 1.00 90.19 411 ARG A N 1
ATOM 3113 C CA . ARG A 1 411 ? 5.704 -3.997 -26.691 1.00 90.19 411 ARG A CA 1
ATOM 3114 C C . ARG A 1 411 ? 6.191 -3.271 -25.438 1.00 90.19 411 ARG A C 1
ATOM 3116 O O . ARG A 1 411 ? 7.176 -3.713 -24.859 1.00 90.19 411 ARG A O 1
ATOM 3123 N N . GLY A 1 412 ? 5.588 -2.138 -25.076 1.00 92.62 412 GLY A N 1
ATOM 3124 C CA . GLY A 1 412 ? 6.064 -1.246 -24.015 1.00 92.62 412 GLY A CA 1
ATOM 3125 C C . GLY A 1 412 ? 5.946 -1.819 -22.600 1.00 92.62 412 GLY A C 1
ATOM 3126 O O . GLY A 1 412 ? 6.630 -1.342 -21.695 1.00 92.62 412 GLY A O 1
ATOM 3127 N N . ALA A 1 413 ? 5.127 -2.855 -22.423 1.00 95.75 413 ALA A N 1
ATOM 3128 C CA . ALA A 1 413 ? 4.952 -3.587 -21.177 1.00 95.75 413 ALA A CA 1
ATOM 3129 C C . ALA A 1 413 ? 4.539 -5.033 -21.466 1.00 95.75 413 ALA A C 1
ATOM 3131 O O . ALA A 1 413 ? 3.905 -5.305 -22.487 1.00 95.75 413 ALA A O 1
ATOM 3132 N N . LEU A 1 414 ? 4.831 -5.942 -20.537 1.00 96.56 414 LEU A N 1
ATOM 3133 C CA . LEU A 1 414 ? 4.175 -7.246 -20.462 1.00 96.56 414 LEU A CA 1
ATOM 3134 C C . LEU A 1 414 ? 3.292 -7.303 -19.222 1.00 96.56 414 LEU A C 1
ATOM 3136 O O . LEU A 1 414 ? 3.664 -6.798 -18.163 1.00 96.56 414 LEU A O 1
ATOM 3140 N N . TRP A 1 415 ? 2.130 -7.942 -19.349 1.00 98.06 415 TRP A N 1
ATOM 3141 C CA . TRP A 1 415 ? 1.190 -8.080 -18.245 1.00 98.06 415 TRP A CA 1
ATOM 3142 C C . TRP A 1 415 ? 0.360 -9.364 -18.319 1.00 98.06 415 TRP A C 1
ATOM 3144 O O . TRP A 1 415 ? 0.072 -9.889 -19.403 1.00 98.06 415 TRP A O 1
ATOM 3154 N N . ALA A 1 416 ? -0.050 -9.837 -17.145 1.00 98.56 416 ALA A N 1
ATOM 3155 C CA . ALA A 1 416 ? -0.964 -10.954 -16.947 1.00 98.56 416 ALA A CA 1
ATOM 3156 C C . ALA A 1 416 ? -1.783 -10.730 -15.672 1.00 98.56 416 ALA A C 1
ATOM 3158 O O . ALA A 1 416 ? -1.300 -10.138 -14.712 1.00 98.56 416 ALA A O 1
ATOM 3159 N N . ALA A 1 417 ? -3.016 -11.217 -15.644 1.00 98.81 417 ALA A N 1
ATOM 3160 C CA . ALA A 1 417 ? -3.891 -11.165 -14.487 1.00 98.81 417 ALA A CA 1
ATOM 3161 C C . ALA A 1 417 ? -4.579 -12.506 -14.266 1.00 98.81 417 ALA A C 1
ATOM 3163 O O . ALA A 1 417 ? -4.959 -13.180 -15.227 1.00 98.81 417 ALA A O 1
ATOM 3164 N N . GLN A 1 418 ? -4.780 -12.846 -12.997 1.00 98.81 418 GLN A N 1
ATOM 3165 C CA . GLN A 1 418 ? -5.465 -14.055 -12.568 1.00 98.81 418 GLN A CA 1
ATOM 3166 C C . GLN A 1 418 ? -6.578 -13.709 -11.577 1.00 98.81 418 GLN A C 1
ATOM 3168 O O . GLN A 1 418 ? -6.386 -12.921 -10.645 1.00 98.81 418 GLN A O 1
ATOM 3173 N N . ARG A 1 419 ? -7.752 -14.305 -11.780 1.00 98.75 419 ARG A N 1
ATOM 3174 C CA . ARG A 1 419 ? -8.887 -14.192 -10.865 1.00 98.75 419 ARG A CA 1
ATOM 3175 C C . ARG A 1 419 ? -8.603 -14.984 -9.597 1.00 98.75 419 ARG A C 1
ATOM 3177 O O . ARG A 1 419 ? -8.174 -16.135 -9.663 1.00 98.75 419 ARG A O 1
ATOM 3184 N N . VAL A 1 420 ? -8.891 -14.397 -8.442 1.00 98.69 420 VAL A N 1
ATOM 3185 C CA . VAL A 1 420 ? -8.862 -15.109 -7.161 1.00 98.69 420 VAL A CA 1
ATOM 3186 C C . VAL A 1 420 ? -10.072 -16.048 -7.110 1.00 98.69 420 VAL A C 1
ATOM 3188 O O . VAL A 1 420 ? -11.203 -15.559 -7.240 1.00 98.69 420 VAL A O 1
ATOM 3191 N N . PRO A 1 421 ? -9.872 -17.370 -6.934 1.00 98.19 421 PRO A N 1
ATOM 3192 C CA . PRO A 1 421 ? -10.970 -18.328 -6.888 1.00 98.19 421 PRO A CA 1
ATOM 3193 C C . PRO A 1 421 ? -12.004 -18.000 -5.806 1.00 98.19 421 PRO A C 1
ATOM 3195 O O . PRO A 1 421 ? -11.712 -17.333 -4.810 1.00 98.19 421 PRO A O 1
ATOM 3198 N N . SER A 1 422 ? -13.227 -18.497 -5.997 1.00 97.69 422 SER A N 1
ATOM 3199 C CA . SER A 1 422 ? -14.282 -18.422 -4.980 1.00 97.69 422 SER A CA 1
ATOM 3200 C C . SER A 1 422 ? -13.785 -18.999 -3.648 1.00 97.69 422 SER A C 1
ATOM 3202 O O . SER A 1 422 ? -13.177 -20.068 -3.625 1.00 97.69 422 SER A O 1
ATOM 3204 N N . GLY A 1 423 ? -14.001 -18.278 -2.544 1.00 97.56 423 GLY A N 1
ATOM 3205 C CA . GLY A 1 423 ? -13.608 -18.721 -1.200 1.00 97.56 423 GLY A CA 1
ATOM 3206 C C . GLY A 1 423 ? -12.111 -18.613 -0.874 1.00 97.56 423 GLY A C 1
ATOM 3207 O O . GLY A 1 423 ? -11.693 -19.080 0.184 1.00 97.56 423 GLY A O 1
ATOM 3208 N N . HIS A 1 424 ? -11.295 -18.024 -1.756 1.00 98.56 424 HIS A N 1
ATOM 3209 C CA . HIS A 1 424 ? -9.843 -17.935 -1.576 1.00 98.56 424 HIS A CA 1
ATOM 3210 C C . HIS A 1 424 ? -9.347 -16.550 -1.129 1.00 98.56 424 HIS A C 1
ATOM 3212 O O . HIS A 1 424 ? -9.993 -15.520 -1.345 1.00 98.56 424 HIS A O 1
ATOM 3218 N N . VAL A 1 425 ? -8.135 -16.551 -0.566 1.00 98.69 425 VAL A N 1
ATOM 3219 C CA . VAL A 1 425 ? -7.284 -15.386 -0.295 1.00 98.69 425 VAL A CA 1
ATOM 3220 C C . VAL A 1 425 ? -5.946 -15.522 -1.030 1.00 98.69 425 VAL A C 1
ATOM 3222 O O . VAL A 1 425 ? -5.378 -16.614 -1.096 1.00 98.69 425 VAL A O 1
ATOM 3225 N N . ALA A 1 426 ? -5.427 -14.419 -1.568 1.00 98.56 426 ALA A N 1
ATOM 3226 C CA . ALA A 1 426 ? -4.078 -14.322 -2.127 1.00 98.56 426 ALA A CA 1
ATOM 3227 C C . ALA A 1 426 ? -3.302 -13.173 -1.473 1.00 98.56 426 ALA A C 1
ATOM 3229 O O . ALA A 1 426 ? -3.891 -12.177 -1.047 1.00 98.56 426 ALA A O 1
ATOM 3230 N N . VAL A 1 427 ? -1.978 -13.311 -1.405 1.00 98.31 427 VAL A N 1
ATOM 3231 C CA . VAL A 1 427 ? -1.083 -12.327 -0.781 1.00 98.31 427 VAL A CA 1
ATOM 3232 C C . VAL A 1 427 ? 0.078 -12.033 -1.715 1.00 98.31 427 VAL A C 1
ATOM 3234 O O . VAL A 1 427 ? 0.823 -12.940 -2.078 1.00 98.31 427 VAL A O 1
ATOM 3237 N N . VAL A 1 428 ? 0.248 -10.762 -2.067 1.00 97.69 428 VAL A N 1
ATOM 3238 C CA . VAL A 1 428 ? 1.396 -10.249 -2.815 1.00 97.69 428 VAL A CA 1
ATOM 3239 C C . VAL A 1 428 ? 2.294 -9.476 -1.855 1.00 97.69 428 VAL A C 1
ATOM 3241 O O . VAL A 1 428 ? 1.835 -8.584 -1.143 1.00 97.69 428 VAL A O 1
ATOM 3244 N N . ALA A 1 429 ? 3.576 -9.830 -1.821 1.00 94.69 429 ALA A N 1
ATOM 3245 C CA . ALA A 1 429 ? 4.548 -9.262 -0.894 1.00 94.69 429 ALA A CA 1
ATOM 3246 C C . ALA A 1 429 ? 5.872 -8.997 -1.621 1.00 94.69 429 ALA A C 1
ATOM 3248 O O . ALA A 1 429 ? 6.780 -9.823 -1.589 1.00 94.69 429 ALA A O 1
ATOM 3249 N N . ASN A 1 430 ? 5.988 -7.865 -2.311 1.00 92.31 430 ASN A N 1
ATOM 3250 C CA . ASN A 1 430 ? 7.178 -7.506 -3.094 1.00 92.31 430 ASN A CA 1
ATOM 3251 C C . ASN A 1 430 ? 7.621 -8.509 -4.181 1.00 92.31 430 ASN A C 1
ATOM 3253 O O . ASN A 1 430 ? 8.792 -8.551 -4.559 1.00 92.31 430 ASN A O 1
ATOM 3257 N N . SER A 1 431 ? 6.734 -9.381 -4.658 1.00 91.38 431 SER A N 1
ATOM 3258 C CA . SER A 1 431 ? 7.082 -10.436 -5.615 1.00 91.38 431 SER A CA 1
ATOM 3259 C C . SER A 1 431 ? 5.868 -10.928 -6.391 1.00 91.38 431 SER A C 1
ATOM 3261 O O . SER A 1 431 ? 4.784 -11.068 -5.829 1.00 91.38 431 SER A O 1
ATOM 3263 N N . MET A 1 432 ? 6.081 -11.261 -7.666 1.00 94.75 432 MET A N 1
ATOM 3264 C CA . MET A 1 432 ? 5.054 -11.827 -8.542 1.00 94.75 432 MET A CA 1
ATOM 3265 C C . MET A 1 432 ? 4.609 -13.208 -8.036 1.00 94.75 432 MET A C 1
ATOM 3267 O O . MET A 1 432 ? 5.448 -14.068 -7.785 1.00 94.75 432 MET A O 1
ATOM 3271 N N . ILE A 1 433 ? 3.296 -13.441 -7.947 1.00 96.69 433 ILE A N 1
ATOM 3272 C CA . ILE A 1 433 ? 2.708 -14.705 -7.446 1.00 96.69 433 ILE A CA 1
ATOM 3273 C C . ILE A 1 433 ? 1.902 -15.516 -8.480 1.00 96.69 433 ILE A C 1
ATOM 3275 O O . ILE A 1 433 ? 1.475 -16.632 -8.189 1.00 96.69 433 ILE A O 1
ATOM 3279 N N . ILE A 1 434 ? 1.648 -14.973 -9.678 1.00 98.00 434 ILE A N 1
ATOM 3280 C CA . ILE A 1 434 ? 0.914 -15.688 -10.734 1.00 98.00 434 ILE A CA 1
ATOM 3281 C C . ILE A 1 434 ? 1.845 -16.777 -11.262 1.00 98.00 434 ILE A C 1
ATOM 3283 O O . ILE A 1 434 ? 2.990 -16.499 -11.626 1.00 98.00 434 ILE A O 1
ATOM 3287 N N . ARG A 1 435 ? 1.347 -18.014 -11.263 1.00 95.50 435 ARG A N 1
ATOM 3288 C CA . ARG A 1 435 ? 2.090 -19.217 -11.649 1.00 95.50 435 ARG A CA 1
ATOM 3289 C C . ARG A 1 435 ? 1.805 -19.556 -13.109 1.00 95.50 435 ARG A C 1
ATOM 3291 O O . ARG A 1 435 ? 1.998 -18.718 -13.985 1.00 95.50 435 ARG A O 1
ATOM 3298 N N . GLU A 1 436 ? 1.369 -20.778 -13.380 1.00 95.94 436 GLU A N 1
ATOM 3299 C CA . GLU A 1 436 ? 1.022 -21.228 -14.722 1.00 95.94 436 GLU A CA 1
ATOM 3300 C C . GLU A 1 436 ? -0.196 -20.463 -15.252 1.00 95.94 436 GLU A C 1
ATOM 3302 O O . GLU A 1 436 ? -1.259 -20.449 -14.631 1.00 95.94 436 GLU A O 1
ATOM 3307 N N . VAL A 1 437 ? -0.022 -19.818 -16.403 1.00 97.19 437 VAL A N 1
ATOM 3308 C CA . VAL A 1 437 ? -1.061 -19.047 -17.085 1.00 97.19 437 VAL A CA 1
ATOM 3309 C C . VAL A 1 437 ? -1.613 -19.854 -18.251 1.00 97.19 437 VAL A C 1
ATOM 3311 O O . VAL A 1 437 ? -0.888 -20.167 -19.199 1.00 97.19 437 VAL A O 1
ATOM 3314 N N . ASP A 1 438 ? -2.919 -20.118 -18.224 1.00 95.69 438 ASP A N 1
ATOM 3315 C CA . ASP A 1 438 ? -3.640 -20.632 -19.385 1.00 95.69 438 ASP A CA 1
ATOM 3316 C C . ASP A 1 438 ? -4.208 -19.465 -20.202 1.00 95.69 438 ASP A C 1
ATOM 3318 O O . ASP A 1 438 ? -5.193 -18.822 -19.838 1.00 95.69 438 ASP A O 1
ATOM 3322 N N . VAL A 1 439 ? -3.587 -19.188 -21.350 1.00 95.00 439 VAL A N 1
ATOM 3323 C CA . VAL A 1 439 ? -4.012 -18.102 -22.246 1.00 95.00 439 VAL A CA 1
ATOM 3324 C C . VAL A 1 439 ? -5.370 -18.360 -22.910 1.00 95.00 439 VAL A C 1
ATOM 3326 O O . VAL A 1 439 ? -5.935 -17.429 -23.495 1.00 95.00 439 VAL A O 1
ATOM 3329 N N . HIS A 1 440 ? -5.896 -19.585 -22.854 1.00 94.94 440 HIS A N 1
ATOM 3330 C CA . HIS A 1 440 ? -7.199 -19.954 -23.405 1.00 94.94 440 HIS A CA 1
ATOM 3331 C C . HIS A 1 440 ? -8.335 -19.834 -22.383 1.00 94.94 440 HIS A C 1
ATOM 3333 O O . HIS A 1 440 ? -9.477 -19.598 -22.787 1.00 94.94 440 HIS A O 1
ATOM 3339 N N . ASP A 1 441 ? -8.037 -19.904 -21.086 1.00 97.56 441 ASP A N 1
ATOM 3340 C CA . ASP A 1 441 ? -9.008 -19.680 -20.017 1.00 97.56 441 ASP A CA 1
ATOM 3341 C C . ASP A 1 441 ? -9.242 -18.177 -19.797 1.00 97.56 441 ASP A C 1
ATOM 3343 O O . ASP A 1 441 ? -8.627 -17.519 -18.960 1.00 97.56 441 ASP A O 1
ATOM 3347 N N . LYS A 1 442 ? -10.174 -17.621 -20.575 1.00 96.31 442 LYS A N 1
ATOM 3348 C CA . LYS A 1 442 ? -10.578 -16.208 -20.480 1.00 96.31 442 LYS A CA 1
ATOM 3349 C C . LYS A 1 442 ? -11.437 -15.891 -19.252 1.00 96.31 442 LYS A C 1
ATOM 3351 O O . LYS A 1 442 ? -11.710 -14.716 -18.993 1.00 96.31 442 LYS A O 1
ATOM 3356 N N . GLU A 1 443 ? -11.888 -16.909 -18.521 1.00 96.94 443 GLU A N 1
ATOM 3357 C CA . GLU A 1 443 ? -12.696 -16.706 -17.322 1.00 96.94 443 GLU A CA 1
ATOM 3358 C C . GLU A 1 443 ? -11.808 -16.377 -16.125 1.00 96.94 443 GLU A C 1
ATOM 3360 O O . GLU A 1 443 ? -12.111 -15.433 -15.389 1.00 96.94 443 GLU A O 1
ATOM 3365 N N . ASN A 1 444 ? -10.698 -17.107 -15.978 1.00 98.12 444 ASN A N 1
ATOM 3366 C CA . ASN A 1 444 ? -9.771 -16.950 -14.860 1.00 98.12 444 ASN A CA 1
ATOM 3367 C C . ASN A 1 444 ? -8.506 -16.161 -15.207 1.00 98.12 444 ASN A C 1
ATOM 3369 O O . ASN A 1 444 ? -7.847 -15.684 -14.283 1.00 98.12 444 ASN A O 1
ATOM 3373 N N . PHE A 1 445 ? -8.181 -15.976 -16.492 1.00 98.69 445 PHE A N 1
ATOM 3374 C CA . PHE A 1 445 ? -7.008 -15.215 -16.918 1.00 98.69 445 PHE A CA 1
ATOM 3375 C C . PHE A 1 445 ? -7.337 -14.092 -17.904 1.00 98.69 445 PHE A C 1
ATOM 3377 O O . PHE A 1 445 ? -8.117 -14.232 -18.848 1.00 98.69 445 PHE A O 1
ATOM 3384 N N . MET A 1 446 ? -6.650 -12.966 -17.720 1.00 98.62 446 MET A N 1
ATOM 3385 C CA . MET A 1 446 ? -6.549 -11.890 -18.704 1.00 98.62 446 MET A CA 1
ATOM 3386 C C . MET A 1 446 ? -5.070 -11.631 -18.958 1.00 98.62 446 MET A C 1
ATOM 3388 O O . MET A 1 446 ? -4.297 -11.506 -18.018 1.00 98.62 446 MET A O 1
ATOM 3392 N N . VAL A 1 447 ? -4.648 -11.572 -20.216 1.00 98.00 447 VAL A N 1
ATOM 3393 C CA . VAL A 1 447 ? -3.224 -11.479 -20.567 1.00 98.00 447 VAL A CA 1
ATOM 3394 C C . VAL A 1 447 ? -3.007 -10.501 -21.700 1.00 98.00 447 VAL A C 1
ATOM 3396 O O . VAL A 1 447 ? -3.906 -10.294 -22.521 1.00 98.00 447 VAL A O 1
ATOM 3399 N N . HIS A 1 448 ? -1.785 -9.979 -21.789 1.00 96.88 448 HIS A N 1
ATOM 3400 C CA . HIS A 1 448 ? -1.334 -9.252 -22.963 1.00 96.88 448 HIS A CA 1
ATOM 3401 C C . HIS A 1 448 ? -1.648 -10.062 -24.245 1.00 96.88 448 HIS A C 1
ATOM 3403 O O . HIS A 1 448 ? -1.237 -11.223 -24.340 1.00 96.88 448 HIS A O 1
ATOM 3409 N N . PRO A 1 449 ? -2.335 -9.494 -25.257 1.00 94.06 449 PRO A N 1
ATOM 3410 C CA . PRO A 1 449 ? -2.760 -10.250 -26.441 1.00 94.06 449 PRO A CA 1
ATOM 3411 C C . PRO A 1 449 ? -1.609 -10.940 -27.190 1.00 94.06 449 PRO A C 1
ATOM 3413 O O . PRO A 1 449 ? -1.761 -12.058 -27.672 1.00 94.06 449 PRO A O 1
ATOM 3416 N N . GLY A 1 450 ? -0.442 -10.294 -27.232 1.00 93.12 450 GLY A N 1
ATOM 3417 C CA . GLY A 1 450 ? 0.797 -10.823 -27.808 1.00 93.12 450 GLY A CA 1
ATOM 3418 C C . GLY A 1 450 ? 1.720 -11.570 -26.846 1.00 93.12 450 GLY A C 1
ATOM 3419 O O . GLY A 1 450 ? 2.888 -11.736 -27.177 1.00 93.12 450 GLY A O 1
ATOM 3420 N N . LEU A 1 451 ? 1.257 -11.975 -25.654 1.00 94.12 451 LEU A N 1
ATOM 3421 C CA . LEU A 1 451 ? 2.119 -12.529 -24.597 1.00 94.12 451 LEU A CA 1
ATOM 3422 C C . LEU A 1 451 ? 3.025 -13.664 -25.103 1.00 94.12 451 LEU A C 1
ATOM 3424 O O . LEU A 1 451 ? 4.239 -13.613 -24.930 1.00 94.12 451 LEU A O 1
ATOM 3428 N N . VAL A 1 452 ? 2.440 -14.665 -25.767 1.00 93.19 452 VAL A N 1
ATOM 3429 C CA . VAL A 1 452 ? 3.171 -15.836 -26.281 1.00 93.19 452 VAL A CA 1
ATOM 3430 C C . VAL A 1 452 ? 4.238 -15.438 -27.301 1.00 93.19 452 VAL A C 1
ATOM 3432 O O . VAL A 1 452 ? 5.371 -15.915 -27.221 1.00 93.19 452 VAL A O 1
ATOM 3435 N N . ASP A 1 453 ? 3.891 -14.567 -28.246 1.00 91.75 453 ASP A N 1
ATOM 3436 C CA . ASP A 1 453 ? 4.801 -14.146 -29.312 1.00 91.75 453 ASP A CA 1
ATOM 3437 C C . ASP A 1 453 ? 5.961 -13.320 -28.754 1.00 91.75 453 ASP A C 1
ATOM 3439 O O . ASP A 1 453 ? 7.114 -13.561 -29.105 1.00 91.75 453 ASP A O 1
ATOM 3443 N N . LEU A 1 454 ? 5.666 -12.383 -27.849 1.00 92.00 454 LEU A N 1
ATOM 3444 C CA . LEU A 1 454 ? 6.659 -11.501 -27.240 1.00 92.00 454 LEU A CA 1
ATOM 3445 C C . LEU A 1 454 ? 7.626 -12.269 -26.328 1.00 92.00 454 LEU A C 1
ATOM 3447 O O . LEU A 1 454 ? 8.826 -11.999 -26.357 1.00 92.00 454 LEU A O 1
ATOM 3451 N N . LEU A 1 455 ? 7.143 -13.259 -25.569 1.00 91.44 455 LEU A N 1
ATOM 3452 C CA . LEU A 1 455 ? 8.005 -14.119 -24.748 1.00 91.44 455 LEU A CA 1
ATOM 3453 C C . LEU A 1 455 ? 8.938 -14.990 -25.603 1.00 91.44 455 LEU A C 1
ATOM 3455 O O . LEU A 1 455 ? 10.110 -15.156 -25.255 1.00 91.44 455 LEU A O 1
ATOM 3459 N N . LYS A 1 456 ? 8.442 -15.519 -26.729 1.00 89.69 456 LYS A N 1
ATOM 3460 C CA . LYS A 1 456 ? 9.255 -16.282 -27.690 1.00 89.69 456 LYS A CA 1
ATOM 3461 C C . LYS A 1 456 ? 10.282 -15.398 -28.395 1.00 89.69 456 LYS A C 1
ATOM 3463 O O . LYS A 1 456 ? 11.444 -15.785 -28.491 1.00 89.69 456 LYS A O 1
ATOM 3468 N N . GLU A 1 457 ? 9.882 -14.202 -28.835 1.00 85.94 457 GLU A N 1
ATOM 3469 C CA . GLU A 1 457 ? 10.777 -13.196 -29.431 1.00 85.94 457 GLU A CA 1
ATOM 3470 C C . GLU A 1 457 ? 11.920 -12.845 -28.468 1.00 85.94 457 GLU A C 1
ATOM 3472 O O . GLU A 1 457 ? 13.088 -12.830 -28.860 1.00 85.94 457 GLU A O 1
ATOM 3477 N N . ALA A 1 458 ? 11.598 -12.644 -27.188 1.00 86.44 458 ALA A N 1
ATOM 3478 C CA . ALA A 1 458 ? 12.566 -12.338 -26.140 1.00 86.44 458 ALA A CA 1
ATOM 3479 C C . ALA A 1 458 ? 13.390 -13.549 -25.666 1.00 86.44 458 ALA A C 1
ATOM 3481 O O . ALA A 1 458 ? 14.284 -13.384 -24.838 1.00 86.44 458 ALA A O 1
ATOM 3482 N N . LYS A 1 459 ? 13.109 -14.758 -26.176 1.00 88.94 459 LYS A N 1
ATOM 3483 C CA . LYS A 1 459 ? 13.723 -16.027 -25.741 1.00 88.94 459 LYS A CA 1
ATOM 3484 C C . LYS A 1 459 ? 13.557 -16.303 -24.242 1.00 88.94 459 LYS A C 1
ATOM 3486 O O . LYS A 1 459 ? 14.380 -16.991 -23.645 1.00 88.94 459 LYS A O 1
ATOM 3491 N N . LEU A 1 460 ? 12.487 -15.777 -23.650 1.00 88.69 460 LEU A N 1
ATOM 3492 C CA . LEU A 1 460 ? 12.107 -16.053 -22.266 1.00 88.69 460 LEU A CA 1
ATOM 3493 C C . LEU A 1 460 ? 11.338 -17.370 -22.159 1.00 88.69 460 LEU A C 1
ATOM 3495 O O . LEU A 1 460 ? 11.411 -18.042 -21.138 1.00 88.69 460 LEU A O 1
ATOM 3499 N N . TRP A 1 461 ? 10.637 -17.761 -23.227 1.00 91.62 461 TRP A N 1
ATOM 3500 C CA . TRP A 1 461 ? 9.862 -18.995 -23.276 1.00 91.62 461 TRP A CA 1
ATOM 3501 C C . TRP A 1 461 ? 10.007 -19.689 -24.631 1.00 91.62 461 TRP A C 1
ATOM 3503 O O . TRP A 1 461 ? 9.871 -19.058 -25.678 1.00 91.62 461 TRP A O 1
ATOM 3513 N N . ASP A 1 462 ? 10.263 -20.996 -24.620 1.00 88.31 462 ASP A N 1
ATOM 3514 C CA . ASP A 1 462 ? 10.451 -21.802 -25.834 1.00 88.31 462 ASP A CA 1
ATOM 3515 C C . ASP A 1 462 ? 9.135 -22.337 -26.428 1.00 88.31 462 ASP A C 1
ATOM 3517 O O . ASP A 1 462 ? 9.107 -22.834 -27.555 1.00 88.31 462 ASP A O 1
ATOM 3521 N N . GLY A 1 463 ? 8.023 -22.197 -25.700 1.00 88.19 463 GLY A N 1
ATOM 3522 C CA . GLY A 1 463 ? 6.712 -22.696 -26.108 1.00 88.19 463 GLY A CA 1
ATOM 3523 C C . GLY A 1 463 ? 6.431 -24.156 -25.754 1.00 88.19 463 GLY A C 1
ATOM 3524 O O . GLY A 1 463 ? 5.391 -24.660 -26.171 1.00 88.19 463 GLY A O 1
ATOM 3525 N N . THR A 1 464 ? 7.334 -24.837 -25.043 1.00 89.00 464 THR A N 1
ATOM 3526 C CA . THR A 1 464 ? 7.199 -26.258 -24.681 1.00 89.00 464 THR A CA 1
ATOM 3527 C C . THR A 1 464 ? 6.951 -26.469 -23.191 1.00 89.00 464 THR A C 1
ATOM 3529 O O . THR A 1 464 ? 6.175 -27.349 -22.822 1.00 89.00 464 THR A O 1
ATOM 3532 N N . ALA A 1 465 ? 7.567 -25.650 -22.336 1.00 88.81 465 ALA A N 1
ATOM 3533 C CA . ALA A 1 465 ? 7.319 -25.668 -20.898 1.00 88.81 465 ALA A CA 1
ATOM 3534 C C . ALA A 1 465 ? 5.976 -24.995 -20.544 1.00 88.81 465 ALA A C 1
ATOM 3536 O O . ALA A 1 465 ? 5.504 -24.155 -21.313 1.00 88.81 465 ALA A O 1
ATOM 3537 N N . PRO A 1 466 ? 5.373 -25.278 -19.374 1.00 91.94 466 PRO A N 1
ATOM 3538 C CA . PRO A 1 466 ? 4.268 -24.471 -18.854 1.00 91.94 466 PRO A CA 1
ATOM 3539 C C . PRO A 1 466 ? 4.631 -22.978 -18.785 1.00 91.94 466 PRO A C 1
ATOM 3541 O O . PRO A 1 466 ? 5.770 -22.625 -18.467 1.00 91.94 466 PRO A O 1
ATOM 3544 N N . LEU A 1 467 ? 3.669 -22.096 -19.081 1.00 94.56 467 LEU A N 1
ATOM 3545 C CA . LEU A 1 467 ? 3.855 -20.639 -19.035 1.00 94.56 467 LEU A CA 1
ATOM 3546 C C . LEU A 1 467 ? 3.762 -20.153 -17.579 1.00 94.56 467 LEU A C 1
ATOM 3548 O O . LEU A 1 467 ? 2.760 -19.584 -17.159 1.00 94.56 467 LEU A O 1
ATOM 3552 N N . ASP A 1 468 ? 4.795 -20.443 -16.791 1.00 95.12 468 ASP A N 1
ATOM 3553 C CA . ASP A 1 468 ? 4.917 -20.053 -15.381 1.00 95.12 468 ASP A CA 1
ATOM 3554 C C . ASP A 1 468 ? 5.342 -18.578 -15.272 1.00 95.12 468 ASP A C 1
ATOM 3556 O O . ASP A 1 468 ? 6.531 -18.258 -15.327 1.00 95.12 468 ASP A O 1
ATOM 3560 N N . TRP A 1 469 ? 4.363 -17.674 -15.164 1.00 95.75 469 TRP A N 1
ATOM 3561 C CA . TRP A 1 469 ? 4.558 -16.222 -15.226 1.00 95.75 469 TRP A CA 1
ATOM 3562 C C . TRP A 1 469 ? 5.633 -15.732 -14.257 1.00 95.75 469 TRP A C 1
ATOM 3564 O O . TRP A 1 469 ? 6.558 -15.053 -14.692 1.00 95.75 469 TRP A O 1
ATOM 3574 N N . GLN A 1 470 ? 5.572 -16.111 -12.976 1.00 94.56 470 GLN A N 1
ATOM 3575 C CA . GLN A 1 470 ? 6.565 -15.691 -11.985 1.00 94.56 470 GLN A CA 1
ATOM 3576 C C . GLN A 1 470 ? 7.991 -16.017 -12.447 1.00 94.56 470 GLN A C 1
ATOM 3578 O O . GLN A 1 470 ? 8.846 -15.135 -12.446 1.00 94.56 470 GLN A O 1
ATOM 3583 N N . LYS A 1 471 ? 8.261 -17.261 -12.860 1.00 92.31 471 LYS A N 1
ATOM 3584 C CA . LYS A 1 471 ? 9.610 -17.658 -13.305 1.00 92.31 471 LYS A CA 1
ATOM 3585 C C . LYS A 1 471 ? 10.041 -16.947 -14.591 1.00 92.31 471 LYS A C 1
ATOM 3587 O O . LYS A 1 471 ? 11.235 -16.799 -14.833 1.00 92.31 471 LYS A O 1
ATOM 3592 N N . LEU A 1 472 ? 9.072 -16.542 -15.410 1.00 92.38 472 LEU A N 1
ATOM 3593 C CA . LEU A 1 472 ? 9.268 -15.900 -16.706 1.00 92.38 472 LEU A CA 1
ATOM 3594 C C . LEU A 1 472 ? 9.392 -14.378 -16.652 1.00 92.38 472 LEU A C 1
ATOM 3596 O O . LEU A 1 472 ? 9.659 -13.803 -17.703 1.00 92.38 472 LEU A O 1
ATOM 3600 N N . VAL A 1 473 ? 9.168 -13.718 -15.511 1.00 92.06 473 VAL A N 1
ATOM 3601 C CA . VAL A 1 473 ? 9.341 -12.252 -15.407 1.00 92.06 473 VAL A CA 1
ATOM 3602 C C . VAL A 1 473 ? 10.043 -11.784 -14.132 1.00 92.06 473 VAL A C 1
ATOM 3604 O O . VAL A 1 473 ? 10.599 -10.687 -14.123 1.00 92.06 473 VAL A O 1
ATOM 3607 N N . ALA A 1 474 ? 10.062 -12.589 -13.066 1.00 91.69 474 ALA A N 1
ATOM 3608 C CA . ALA A 1 474 ? 10.616 -12.208 -11.769 1.00 91.69 474 ALA A CA 1
ATOM 3609 C C . ALA A 1 474 ? 11.946 -12.923 -11.462 1.00 91.69 474 ALA A C 1
ATOM 3611 O O . ALA A 1 474 ? 12.156 -14.067 -11.879 1.00 91.69 474 ALA A O 1
ATOM 3612 N N . PRO A 1 475 ? 12.861 -12.277 -10.718 1.00 89.44 475 PRO A N 1
ATOM 3613 C CA . PRO A 1 475 ? 14.105 -12.903 -10.290 1.00 89.44 475 PRO A CA 1
ATOM 3614 C C . PRO A 1 475 ? 13.886 -13.918 -9.152 1.00 89.44 475 PRO A C 1
ATOM 3616 O O . PRO A 1 475 ? 12.883 -13.893 -8.439 1.00 89.44 475 PRO A O 1
ATOM 3619 N N . ASN A 1 476 ? 14.866 -14.804 -8.940 1.00 87.81 476 ASN A N 1
ATOM 3620 C CA . ASN A 1 476 ? 14.876 -15.701 -7.782 1.00 87.81 476 ASN A CA 1
ATOM 3621 C C . ASN A 1 476 ? 15.378 -14.960 -6.531 1.00 87.81 476 ASN A C 1
ATOM 3623 O O . ASN A 1 476 ? 16.577 -14.685 -6.419 1.00 87.81 476 ASN A O 1
ATOM 3627 N N . MET A 1 477 ? 14.474 -14.717 -5.579 1.00 83.25 477 MET A N 1
ATOM 3628 C CA . MET A 1 477 ? 14.725 -13.995 -4.323 1.00 83.25 477 MET A CA 1
ATOM 3629 C C . MET A 1 477 ? 15.797 -14.623 -3.421 1.00 83.25 477 MET A C 1
ATOM 3631 O O . MET A 1 477 ? 16.388 -13.921 -2.606 1.00 83.25 477 MET A O 1
ATOM 3635 N N . GLU A 1 478 ? 16.114 -15.913 -3.570 1.00 85.69 478 GLU A N 1
ATOM 3636 C CA . GLU A 1 478 ? 17.225 -16.522 -2.824 1.00 85.69 478 GLU A CA 1
ATOM 3637 C C . GLU A 1 478 ? 18.593 -15.993 -3.270 1.00 85.69 478 GLU A C 1
ATOM 3639 O O . GLU A 1 478 ? 19.546 -15.962 -2.493 1.00 85.69 478 GLU A O 1
ATOM 3644 N N . THR A 1 479 ? 18.685 -15.580 -4.533 1.00 86.12 479 THR A N 1
ATOM 3645 C CA . THR A 1 479 ? 19.926 -15.120 -5.174 1.00 86.12 479 THR A CA 1
ATOM 3646 C C . THR A 1 479 ? 19.909 -13.636 -5.514 1.00 86.12 479 THR A C 1
ATOM 3648 O O . THR A 1 479 ? 20.958 -13.039 -5.745 1.00 86.12 479 THR A O 1
ATOM 3651 N N . PHE A 1 480 ? 18.723 -13.040 -5.556 1.00 85.19 480 PHE A N 1
ATOM 3652 C CA . PHE A 1 480 ? 18.503 -11.660 -5.934 1.00 85.19 480 PHE A CA 1
ATOM 3653 C C . PHE A 1 480 ? 18.426 -10.771 -4.697 1.00 85.19 480 PHE A C 1
ATOM 3655 O O . PHE A 1 480 ? 17.679 -11.050 -3.761 1.00 85.19 480 PHE A O 1
ATOM 3662 N N . SER A 1 481 ? 19.182 -9.675 -4.711 1.00 79.69 481 SER A N 1
ATOM 3663 C CA . SER A 1 481 ? 19.001 -8.614 -3.730 1.00 79.69 481 SER A CA 1
ATOM 3664 C C . SER A 1 481 ? 18.031 -7.580 -4.271 1.00 79.69 481 SER A C 1
ATOM 3666 O O . SER A 1 481 ? 18.315 -6.944 -5.285 1.00 79.69 481 SER A O 1
ATOM 3668 N N . TYR A 1 482 ? 16.925 -7.390 -3.550 1.00 74.94 482 TYR A N 1
ATOM 3669 C CA . TYR A 1 482 ? 15.964 -6.321 -3.815 1.00 74.94 482 TYR A CA 1
ATOM 3670 C C . TYR A 1 482 ? 16.645 -4.948 -3.790 1.00 74.94 482 TYR A C 1
ATOM 3672 O O . TYR A 1 482 ? 16.426 -4.125 -4.673 1.00 74.94 482 TYR A O 1
ATOM 3680 N N . PHE A 1 483 ? 17.549 -4.744 -2.826 1.00 73.12 483 PHE A N 1
ATOM 3681 C CA . PHE A 1 483 ? 18.315 -3.513 -2.676 1.00 73.12 483 PHE A CA 1
ATOM 3682 C C . PHE A 1 483 ? 19.707 -3.658 -3.302 1.00 73.12 483 PHE A C 1
ATOM 3684 O O . PHE A 1 483 ? 20.509 -4.486 -2.842 1.00 73.12 483 PHE A O 1
ATOM 3691 N N . PRO A 1 484 ? 20.044 -2.853 -4.325 1.00 69.56 484 PRO A N 1
ATOM 3692 C CA . PRO A 1 484 ? 21.375 -2.866 -4.916 1.00 69.56 484 PRO A CA 1
ATOM 3693 C C . PRO A 1 484 ? 22.472 -2.657 -3.861 1.00 69.56 484 PRO A C 1
ATOM 3695 O O . PRO A 1 484 ? 22.419 -1.726 -3.059 1.00 69.56 484 PRO A O 1
ATOM 3698 N N . GLY A 1 485 ? 23.483 -3.528 -3.861 1.00 72.19 485 GLY A N 1
ATOM 3699 C CA . GLY A 1 485 ? 24.620 -3.450 -2.934 1.00 72.19 485 GLY A CA 1
ATOM 3700 C C . GLY A 1 485 ? 24.401 -4.092 -1.559 1.00 72.19 485 GLY A C 1
ATOM 3701 O O . GLY A 1 485 ? 25.343 -4.125 -0.770 1.00 72.19 485 GLY A O 1
ATOM 3702 N N . LEU A 1 486 ? 23.211 -4.633 -1.279 1.00 75.06 486 LEU A N 1
ATOM 3703 C CA . LEU A 1 486 ? 22.962 -5.489 -0.116 1.00 75.06 486 LEU A CA 1
ATOM 3704 C C . LEU A 1 486 ? 22.971 -6.973 -0.505 1.00 75.06 486 LEU A C 1
ATOM 3706 O O . LEU A 1 486 ? 22.904 -7.332 -1.683 1.00 75.06 486 LEU A O 1
ATOM 3710 N N . ALA A 1 487 ? 23.100 -7.843 0.497 1.00 80.75 487 ALA A N 1
ATOM 3711 C CA . ALA A 1 487 ? 22.931 -9.278 0.305 1.00 80.75 487 ALA A CA 1
ATOM 3712 C C . ALA A 1 487 ? 21.445 -9.616 0.048 1.00 80.75 487 ALA A C 1
ATOM 3714 O O . ALA A 1 487 ? 20.574 -8.921 0.576 1.00 80.75 487 ALA A O 1
ATOM 3715 N N . PRO A 1 488 ? 21.142 -10.693 -0.707 1.00 83.44 488 PRO A N 1
ATOM 3716 C CA . PRO A 1 488 ? 19.779 -11.199 -0.849 1.00 83.44 488 PRO A CA 1
ATOM 3717 C C . PRO A 1 488 ? 19.090 -11.408 0.502 1.00 83.44 488 PRO A C 1
ATOM 3719 O O . PRO A 1 488 ? 19.731 -11.822 1.471 1.00 83.44 488 PRO A O 1
ATOM 3722 N N . ILE A 1 489 ? 17.774 -11.178 0.539 1.00 84.56 489 ILE A N 1
ATOM 3723 C CA . ILE A 1 489 ? 16.915 -11.428 1.704 1.00 84.56 489 ILE A CA 1
ATOM 3724 C C . ILE A 1 489 ? 15.899 -12.514 1.310 1.00 84.56 489 ILE A C 1
ATOM 3726 O O . ILE A 1 489 ? 14.775 -12.199 0.914 1.00 84.56 489 ILE A O 1
ATOM 3730 N N . PRO A 1 490 ? 16.264 -13.809 1.385 1.00 84.69 490 PRO A N 1
ATOM 3731 C CA . PRO A 1 490 ? 15.485 -14.887 0.770 1.00 84.69 490 PRO A CA 1
ATOM 3732 C C . PRO A 1 490 ? 14.053 -15.021 1.293 1.00 84.69 490 PRO A C 1
ATOM 3734 O O . PRO A 1 490 ? 13.176 -15.487 0.577 1.00 84.69 490 PRO A O 1
ATOM 3737 N N . MET A 1 491 ? 13.807 -14.625 2.545 1.00 90.94 491 MET A N 1
ATOM 3738 C CA . MET A 1 491 ? 12.490 -14.736 3.181 1.00 90.94 491 MET A CA 1
ATOM 3739 C C . MET A 1 491 ? 11.730 -13.402 3.269 1.00 90.94 491 MET A C 1
ATOM 3741 O O . MET A 1 491 ? 10.742 -13.306 3.996 1.00 90.94 491 MET A O 1
ATOM 3745 N N . TYR A 1 492 ? 12.167 -12.376 2.527 1.00 88.38 492 TYR A N 1
ATOM 3746 C CA . TYR A 1 492 ? 11.559 -11.037 2.523 1.00 88.38 492 TYR A CA 1
ATOM 3747 C C . TYR A 1 492 ? 10.069 -11.054 2.153 1.00 88.38 492 TYR A C 1
ATOM 3749 O O . TYR A 1 492 ? 9.261 -10.309 2.712 1.00 88.38 492 TYR A O 1
ATOM 3757 N N . SER A 1 493 ? 9.700 -11.915 1.206 1.00 92.00 493 SER A N 1
ATOM 3758 C CA . SER A 1 493 ? 8.334 -12.050 0.689 1.00 92.00 493 SER A CA 1
ATOM 3759 C C . SER A 1 493 ? 7.585 -13.201 1.353 1.00 92.00 493 SER A C 1
ATOM 3761 O O . SER A 1 493 ? 6.460 -13.039 1.826 1.00 92.00 493 SER A O 1
ATOM 3763 N N . THR A 1 494 ? 8.231 -14.364 1.439 1.00 94.50 494 THR A N 1
ATOM 3764 C CA . THR A 1 494 ? 7.591 -15.615 1.859 1.00 94.50 494 THR A CA 1
ATOM 3765 C C . THR A 1 494 ? 7.141 -15.603 3.314 1.00 94.50 494 THR A C 1
ATOM 3767 O O . THR A 1 494 ? 6.094 -16.176 3.612 1.00 94.50 494 THR A O 1
ATOM 3770 N N . LEU A 1 495 ? 7.856 -14.920 4.221 1.00 95.12 495 LEU A N 1
ATOM 3771 C CA . LEU A 1 495 ? 7.413 -14.803 5.615 1.00 95.12 495 LEU A CA 1
ATOM 3772 C C . LEU A 1 495 ? 6.102 -14.031 5.733 1.00 95.12 495 LEU A C 1
ATOM 3774 O O . LEU A 1 495 ? 5.226 -14.473 6.467 1.00 95.12 495 LEU A O 1
ATOM 3778 N N . ARG A 1 496 ? 5.918 -12.945 4.972 1.00 96.06 496 ARG A N 1
ATOM 3779 C CA . ARG A 1 496 ? 4.675 -12.155 5.002 1.00 96.06 496 ARG A CA 1
ATOM 3780 C C . ARG A 1 496 ? 3.499 -12.944 4.450 1.00 96.06 496 ARG A C 1
ATOM 3782 O O . ARG A 1 496 ? 2.447 -12.995 5.082 1.00 96.06 496 ARG A O 1
ATOM 3789 N N . MET A 1 497 ? 3.703 -13.620 3.319 1.00 97.00 497 MET A N 1
ATOM 3790 C CA . MET A 1 497 ? 2.697 -14.512 2.732 1.00 97.00 497 MET A CA 1
ATOM 3791 C C . MET A 1 497 ? 2.296 -15.609 3.723 1.00 97.00 497 MET A C 1
ATOM 3793 O O . MET A 1 497 ? 1.114 -15.798 4.006 1.00 97.00 497 MET A O 1
ATOM 3797 N N . TRP A 1 498 ? 3.282 -16.284 4.317 1.00 97.38 498 TRP A N 1
ATOM 3798 C CA . TRP A 1 498 ? 3.052 -17.294 5.347 1.00 97.38 498 TRP A CA 1
ATOM 3799 C C . TRP A 1 498 ? 2.348 -16.726 6.586 1.00 97.38 498 TRP A C 1
ATOM 3801 O O . TRP A 1 498 ? 1.422 -17.352 7.095 1.00 97.38 498 TRP A O 1
ATOM 3811 N N . GLY A 1 499 ? 2.738 -15.536 7.048 1.00 96.44 499 GLY A N 1
ATOM 3812 C CA . GLY A 1 499 ? 2.172 -14.856 8.214 1.00 96.44 499 GLY A CA 1
ATOM 3813 C C . GLY A 1 499 ? 0.683 -14.544 8.081 1.00 96.44 499 GLY A C 1
ATOM 3814 O O . GLY A 1 499 ? -0.054 -14.630 9.065 1.00 96.44 499 GLY A O 1
ATOM 3815 N N . VAL A 1 500 ? 0.224 -14.242 6.867 1.00 97.19 500 VAL A N 1
ATOM 3816 C CA . VAL A 1 500 ? -1.204 -14.087 6.565 1.00 97.19 500 VAL A CA 1
ATOM 3817 C C . VAL A 1 500 ? -1.875 -15.455 6.435 1.00 97.19 500 VAL A C 1
ATOM 3819 O O . VAL A 1 500 ? -2.896 -15.697 7.076 1.00 97.19 500 VAL A O 1
ATOM 3822 N N . TYR A 1 501 ? -1.296 -16.391 5.676 1.00 97.62 501 TYR A N 1
ATOM 3823 C CA . TYR A 1 501 ? -1.901 -17.712 5.465 1.00 97.62 501 TYR A CA 1
ATOM 3824 C C . TYR A 1 501 ? -2.041 -18.529 6.753 1.00 97.62 501 TYR A C 1
ATOM 3826 O O . TYR A 1 501 ? -3.051 -19.203 6.921 1.00 97.62 501 TYR A O 1
ATOM 3834 N N . ARG A 1 502 ? -1.122 -18.413 7.720 1.00 95.38 502 ARG A N 1
ATOM 3835 C CA . ARG A 1 502 ? -1.273 -19.063 9.038 1.00 95.38 502 ARG A CA 1
ATOM 3836 C C . ARG A 1 502 ? -2.467 -18.541 9.843 1.00 95.38 502 ARG A C 1
ATOM 3838 O O . ARG A 1 502 ? -2.894 -19.220 10.768 1.00 95.38 502 ARG A O 1
ATOM 3845 N N . GLN A 1 503 ? -2.952 -17.334 9.548 1.00 95.12 503 GLN A N 1
ATOM 3846 C CA . GLN A 1 503 ? -4.112 -16.735 10.211 1.00 95.12 503 GLN A CA 1
ATOM 3847 C C . GLN A 1 503 ? -5.398 -17.016 9.427 1.00 95.12 503 GLN A C 1
ATOM 3849 O O . GLN A 1 503 ? -6.413 -17.354 10.025 1.00 95.12 503 GLN A O 1
ATOM 3854 N N . ALA A 1 504 ? -5.350 -16.892 8.099 1.00 97.00 504 ALA A N 1
ATOM 3855 C CA . ALA A 1 504 ? -6.512 -17.043 7.224 1.00 97.00 504 ALA A CA 1
ATOM 3856 C C . ALA A 1 504 ? -6.855 -18.509 6.899 1.00 97.00 504 ALA A C 1
ATOM 3858 O O . ALA A 1 504 ? -8.024 -18.868 6.778 1.00 97.00 504 ALA A O 1
ATOM 3859 N N . ALA A 1 505 ? -5.839 -19.356 6.738 1.00 96.75 505 ALA A N 1
ATOM 3860 C CA . ALA A 1 505 ? -5.973 -20.739 6.293 1.00 96.75 505 ALA A CA 1
ATOM 3861 C C . ALA A 1 505 ? -5.005 -21.704 7.019 1.00 96.75 505 ALA A C 1
ATOM 3863 O O . ALA A 1 505 ? -4.182 -22.354 6.364 1.00 96.75 505 ALA A O 1
ATOM 3864 N N . PRO A 1 506 ? -5.054 -21.819 8.365 1.00 95.12 506 PRO A N 1
ATOM 3865 C CA . PRO A 1 506 ? -4.243 -22.790 9.104 1.00 95.12 506 PRO A CA 1
ATOM 3866 C C . PRO A 1 506 ? -4.295 -24.218 8.532 1.00 95.12 506 PRO A C 1
ATOM 3868 O O . PRO A 1 506 ? -3.270 -24.903 8.499 1.00 95.12 506 PRO A O 1
ATOM 3871 N N . SER A 1 507 ? -5.461 -24.667 8.051 1.00 95.88 507 SER A N 1
ATOM 3872 C CA . SER A 1 507 ? -5.655 -26.016 7.506 1.00 95.88 507 SER A CA 1
ATOM 3873 C C . SER A 1 507 ? -4.911 -26.267 6.192 1.00 95.88 507 SER A C 1
ATOM 3875 O O . SER A 1 507 ? -4.618 -27.421 5.875 1.00 95.88 507 SER A O 1
ATOM 3877 N N . ALA A 1 508 ? -4.527 -25.209 5.465 1.00 94.31 508 ALA A N 1
ATOM 3878 C CA . ALA A 1 508 ? -3.701 -25.319 4.264 1.00 94.31 508 ALA A CA 1
ATOM 3879 C C . ALA A 1 508 ? -2.266 -25.788 4.574 1.00 94.31 508 ALA A C 1
ATOM 3881 O O . ALA A 1 508 ? -1.557 -26.211 3.662 1.00 94.31 508 ALA A O 1
ATOM 3882 N N . ASN A 1 509 ? -1.840 -25.729 5.846 1.00 92.62 509 ASN A N 1
ATOM 3883 C CA . ASN A 1 509 ? -0.545 -26.209 6.336 1.00 92.62 509 ASN A CA 1
ATOM 3884 C C . ASN A 1 509 ? 0.653 -25.702 5.500 1.00 92.62 509 ASN A C 1
ATOM 3886 O O . ASN A 1 509 ? 1.582 -26.445 5.181 1.00 92.62 509 ASN A O 1
ATOM 3890 N N . ILE A 1 510 ? 0.619 -24.419 5.125 1.00 94.19 510 ILE A N 1
ATOM 3891 C CA . ILE A 1 510 ? 1.725 -23.757 4.429 1.00 94.19 510 ILE A CA 1
ATOM 3892 C C . ILE A 1 510 ? 2.862 -23.520 5.428 1.00 94.19 510 ILE A C 1
ATOM 3894 O O . ILE A 1 510 ? 2.664 -22.920 6.486 1.00 94.19 510 ILE A O 1
ATOM 3898 N N . HIS A 1 511 ? 4.067 -23.974 5.089 1.00 93.38 511 HIS A N 1
ATOM 3899 C CA . HIS A 1 511 ? 5.259 -23.799 5.915 1.00 93.38 511 HIS A CA 1
ATOM 3900 C C . HIS A 1 511 ? 6.099 -22.611 5.437 1.00 93.38 511 HIS A C 1
ATOM 3902 O O . HIS A 1 511 ? 6.194 -22.347 4.239 1.00 93.38 511 HIS A O 1
ATOM 3908 N N . ALA A 1 512 ? 6.740 -21.909 6.373 1.00 93.12 512 ALA A N 1
ATOM 3909 C CA . ALA A 1 512 ? 7.702 -20.868 6.037 1.00 93.12 512 ALA A CA 1
ATOM 3910 C C . ALA A 1 512 ? 8.904 -21.482 5.298 1.00 93.12 512 ALA A C 1
ATOM 3912 O O . ALA A 1 512 ? 9.499 -22.462 5.744 1.00 93.12 512 ALA A O 1
ATOM 3913 N N . THR A 1 513 ? 9.268 -20.903 4.157 1.00 93.50 513 THR A N 1
ATOM 3914 C CA . THR A 1 513 ? 10.360 -21.385 3.301 1.00 93.50 513 THR A CA 1
ATOM 3915 C C . THR A 1 513 ? 10.968 -20.230 2.513 1.00 93.50 513 THR A C 1
ATOM 3917 O O . THR A 1 513 ? 10.363 -19.168 2.393 1.00 93.50 513 THR A O 1
ATOM 3920 N N . LYS A 1 514 ? 12.189 -20.415 2.012 1.00 92.00 514 LYS A N 1
ATOM 3921 C CA . LYS A 1 514 ? 12.873 -19.453 1.134 1.00 92.00 514 LYS A CA 1
ATOM 3922 C C . LYS A 1 514 ? 12.389 -19.553 -0.314 1.00 92.00 514 LYS A C 1
ATOM 3924 O O . LYS A 1 514 ? 12.415 -18.561 -1.035 1.00 92.00 514 LYS A O 1
ATOM 3929 N N . ASP A 1 515 ? 11.889 -20.725 -0.709 1.00 91.94 515 ASP A N 1
ATOM 3930 C CA . ASP A 1 515 ? 11.407 -20.958 -2.066 1.00 91.94 515 ASP A CA 1
ATOM 3931 C C . ASP A 1 515 ? 10.022 -20.336 -2.262 1.00 91.94 515 ASP A C 1
ATOM 3933 O O . ASP A 1 515 ? 8.992 -20.943 -1.956 1.00 91.94 515 ASP A O 1
ATOM 3937 N N . LEU A 1 516 ? 9.994 -19.128 -2.825 1.00 90.75 516 LEU A N 1
ATOM 3938 C CA . LEU A 1 516 ? 8.758 -18.448 -3.207 1.00 90.75 516 LEU A CA 1
ATOM 3939 C C . LEU A 1 516 ? 7.895 -19.294 -4.157 1.00 90.75 516 LEU A C 1
ATOM 3941 O O . LEU A 1 516 ? 6.673 -19.232 -4.080 1.00 90.75 516 LEU A O 1
ATOM 3945 N N . SER A 1 517 ? 8.499 -20.109 -5.031 1.00 90.75 517 SER A N 1
ATOM 3946 C CA . SER A 1 517 ? 7.744 -20.915 -6.000 1.00 90.75 517 SER A CA 1
ATOM 3947 C C . SER A 1 517 ? 6.956 -22.063 -5.380 1.00 90.75 517 SER A C 1
ATOM 3949 O O . SER A 1 517 ? 6.112 -22.643 -6.061 1.00 90.75 517 SER A O 1
ATOM 3951 N N . SER A 1 518 ? 7.217 -22.393 -4.116 1.00 91.81 518 SER A N 1
ATOM 3952 C CA . SER A 1 518 ? 6.440 -23.386 -3.375 1.00 91.81 518 SER A CA 1
ATOM 3953 C C . SER A 1 518 ? 5.089 -22.852 -2.882 1.00 91.81 518 SER A C 1
ATOM 3955 O O . SER A 1 518 ? 4.206 -23.645 -2.551 1.00 91.81 518 SER A O 1
ATOM 3957 N N . PHE A 1 519 ? 4.903 -21.527 -2.846 1.00 94.50 519 PHE A N 1
ATOM 3958 C CA . PHE A 1 519 ? 3.630 -20.926 -2.466 1.00 94.50 519 PHE A CA 1
ATOM 3959 C C . PHE A 1 519 ? 2.631 -21.007 -3.629 1.00 94.50 519 PHE A C 1
ATOM 3961 O O . PHE A 1 519 ? 2.981 -20.690 -4.770 1.00 94.50 519 PHE A O 1
ATOM 3968 N N . PRO A 1 520 ? 1.370 -21.394 -3.368 1.00 95.38 520 PRO A N 1
ATOM 3969 C CA . PRO A 1 520 ? 0.327 -21.320 -4.378 1.00 95.38 520 PRO A CA 1
ATOM 3970 C C . PRO A 1 520 ? -0.047 -19.857 -4.658 1.00 95.38 520 PRO A C 1
ATOM 3972 O O . PRO A 1 520 ? 0.165 -18.976 -3.824 1.00 95.38 520 PRO A O 1
ATOM 3975 N N . PHE A 1 521 ? -0.687 -19.615 -5.806 1.00 97.56 521 PHE A N 1
ATOM 3976 C CA . PHE A 1 521 ? -1.255 -18.301 -6.136 1.00 97.56 521 PHE A CA 1
ATOM 3977 C C . PHE A 1 521 ? -2.229 -17.802 -5.052 1.00 97.56 521 PHE A C 1
ATOM 3979 O O . PHE A 1 521 ? -2.237 -16.625 -4.709 1.00 97.56 521 PHE A O 1
ATOM 3986 N N . SER A 1 522 ? -3.055 -18.699 -4.508 1.00 98.19 522 SER A N 1
ATOM 3987 C CA . SER A 1 522 ? -4.017 -18.409 -3.441 1.00 98.19 522 SER A CA 1
ATOM 3988 C C . SER A 1 522 ? -4.316 -19.667 -2.622 1.00 98.19 522 SER A C 1
ATOM 3990 O O . SER A 1 522 ? -4.041 -20.781 -3.077 1.00 98.19 522 SER A O 1
ATOM 3992 N N . VAL A 1 523 ? -4.912 -19.500 -1.441 1.00 98.06 523 VAL A N 1
ATOM 3993 C CA . VAL A 1 523 ? -5.379 -20.598 -0.576 1.00 98.06 523 VAL A CA 1
ATOM 3994 C C . VAL A 1 523 ? -6.851 -20.403 -0.198 1.00 98.06 523 VAL A C 1
ATOM 3996 O O . VAL A 1 523 ? -7.286 -19.254 -0.074 1.00 98.06 523 VAL A O 1
ATOM 3999 N N . PRO A 1 524 ? -7.634 -21.481 -0.013 1.00 98.00 524 PRO A N 1
ATOM 4000 C CA . PRO A 1 524 ? -8.981 -21.372 0.538 1.00 98.00 524 PRO A CA 1
ATOM 4001 C C . PRO A 1 524 ? -8.910 -20.896 1.990 1.00 98.00 524 PRO A C 1
ATOM 4003 O O . PRO A 1 524 ? -8.071 -21.372 2.751 1.00 98.00 524 PRO A O 1
ATOM 4006 N N . VAL A 1 525 ? -9.781 -19.968 2.377 1.00 97.81 525 VAL A N 1
ATOM 4007 C CA . VAL A 1 525 ? -9.879 -19.519 3.775 1.00 97.81 525 VAL A CA 1
ATOM 4008 C C . VAL A 1 525 ? -10.599 -20.606 4.591 1.00 97.81 525 VAL A C 1
ATOM 4010 O O . VAL A 1 525 ? -11.616 -21.132 4.138 1.00 97.81 525 VAL A O 1
ATOM 4013 N N . ASP A 1 526 ? -10.102 -20.950 5.788 1.00 93.75 526 ASP A N 1
ATOM 4014 C CA . ASP A 1 526 ? -10.650 -22.050 6.619 1.00 93.75 526 ASP A CA 1
ATOM 4015 C C . ASP A 1 526 ? -12.109 -21.805 7.055 1.00 93.75 526 ASP A C 1
ATOM 4017 O O . ASP A 1 526 ? -12.879 -22.735 7.303 1.00 93.75 526 ASP A O 1
ATOM 4021 N N . GLY A 1 527 ? -12.495 -20.534 7.138 1.00 92.88 527 GLY A N 1
ATOM 4022 C CA . GLY A 1 527 ? -13.853 -20.064 7.366 1.00 92.88 527 GLY A CA 1
ATOM 4023 C C . GLY A 1 527 ? -14.050 -18.707 6.702 1.00 92.88 527 GLY A C 1
ATOM 4024 O O . GLY A 1 527 ? -13.099 -18.091 6.233 1.00 92.88 527 GLY A O 1
ATOM 4025 N N . LYS A 1 528 ? -15.288 -18.212 6.650 1.00 97.06 528 LYS A N 1
ATOM 4026 C CA . LYS A 1 528 ? -15.522 -16.872 6.104 1.00 97.06 528 LYS A CA 1
ATOM 4027 C C . LYS A 1 528 ? -14.883 -15.810 7.004 1.00 97.06 528 LYS A C 1
ATOM 4029 O O . LYS A 1 528 ? -15.172 -15.781 8.198 1.00 97.06 528 LYS A O 1
ATOM 4034 N N . ALA A 1 529 ? -14.066 -14.934 6.429 1.00 98.06 529 ALA A N 1
ATOM 4035 C CA . ALA A 1 529 ? -13.417 -13.831 7.125 1.00 98.06 529 ALA A CA 1
ATOM 4036 C C . ALA A 1 529 ? -14.360 -12.628 7.285 1.00 98.06 529 ALA A C 1
ATOM 4038 O O . ALA A 1 529 ? -15.232 -12.354 6.454 1.00 98.06 529 ALA A O 1
ATOM 4039 N N . THR A 1 530 ? -14.182 -11.886 8.370 1.00 98.31 530 THR A N 1
ATOM 4040 C CA . THR A 1 530 ? -14.767 -10.557 8.563 1.00 98.31 530 THR A CA 1
ATOM 4041 C C . THR A 1 530 ? -13.777 -9.481 8.129 1.00 98.31 530 THR A C 1
ATOM 4043 O O . THR A 1 530 ? -12.575 -9.724 8.025 1.00 98.31 530 THR A O 1
ATOM 4046 N N . ILE A 1 531 ? -14.248 -8.246 7.929 1.00 98.19 531 ILE A N 1
ATOM 4047 C CA . ILE A 1 531 ? -13.335 -7.130 7.645 1.00 98.19 531 ILE A CA 1
ATOM 4048 C C . ILE A 1 531 ? -12.342 -6.884 8.796 1.00 98.19 531 ILE A C 1
ATOM 4050 O O . ILE A 1 531 ? -11.201 -6.504 8.549 1.00 98.19 531 ILE A O 1
ATOM 4054 N N . LEU A 1 532 ? -12.741 -7.161 10.044 1.00 98.31 532 LEU A N 1
ATOM 4055 C CA . LEU A 1 532 ? -11.868 -7.052 11.215 1.00 98.31 532 LEU A CA 1
ATOM 4056 C C . LEU A 1 532 ? -10.741 -8.094 11.190 1.00 98.31 532 LEU A C 1
ATOM 4058 O O . LEU A 1 532 ? -9.630 -7.786 11.616 1.00 98.31 532 LEU A O 1
ATOM 4062 N N . ASP A 1 533 ? -10.995 -9.294 10.659 1.00 98.25 533 ASP A N 1
ATOM 4063 C CA . ASP A 1 533 ? -9.952 -10.313 10.481 1.00 98.25 533 ASP A CA 1
ATOM 4064 C C . ASP A 1 533 ? -8.904 -9.835 9.474 1.00 98.25 533 ASP A C 1
ATOM 4066 O O . ASP A 1 533 ? -7.710 -9.876 9.767 1.00 98.25 533 ASP A O 1
ATOM 4070 N N . VAL A 1 534 ? -9.345 -9.276 8.340 1.00 98.50 534 VAL A N 1
ATOM 4071 C CA . VAL A 1 534 ? -8.438 -8.719 7.322 1.00 98.50 534 VAL A CA 1
ATOM 4072 C C . VAL A 1 534 ? -7.614 -7.555 7.884 1.00 98.50 534 VAL A C 1
ATOM 4074 O O . VAL A 1 534 ? -6.411 -7.492 7.640 1.00 98.50 534 VAL A O 1
ATOM 4077 N N . MET A 1 535 ? -8.215 -6.666 8.689 1.00 98.44 535 MET A N 1
ATOM 4078 C CA . MET A 1 535 ? -7.472 -5.610 9.398 1.00 98.44 535 MET A CA 1
ATOM 4079 C C . MET A 1 535 ? -6.392 -6.200 10.312 1.00 98.44 535 MET A C 1
ATOM 4081 O O . MET A 1 535 ? -5.274 -5.694 10.351 1.00 98.44 535 MET A O 1
ATOM 4085 N N . ASN A 1 536 ? -6.700 -7.280 11.035 1.00 97.50 536 ASN A N 1
ATOM 4086 C CA . ASN A 1 536 ? -5.756 -7.917 11.952 1.00 97.50 536 ASN A CA 1
ATOM 4087 C C . ASN A 1 536 ? -4.616 -8.647 11.232 1.00 97.50 536 ASN A C 1
ATOM 4089 O O . ASN A 1 536 ? -3.505 -8.672 11.759 1.00 97.50 536 ASN A O 1
ATOM 4093 N N . TRP A 1 537 ? -4.830 -9.163 10.017 1.00 97.62 537 TRP A N 1
ATOM 4094 C CA . TRP A 1 537 ? -3.753 -9.770 9.224 1.00 97.62 537 TRP A CA 1
ATOM 4095 C C . TRP A 1 537 ? -2.624 -8.788 8.896 1.00 97.62 537 TRP A C 1
ATOM 4097 O O . TRP A 1 537 ? -1.488 -9.221 8.729 1.00 97.62 537 TRP A O 1
ATOM 4107 N N . PHE A 1 538 ? -2.903 -7.481 8.879 1.00 97.81 538 PHE A N 1
ATOM 4108 C CA . PHE A 1 538 ? -1.883 -6.444 8.722 1.00 97.81 538 PHE A CA 1
ATOM 4109 C C . PHE A 1 538 ? -1.151 -6.083 10.017 1.00 97.81 538 PHE A C 1
ATOM 4111 O O . PHE A 1 538 ? -0.098 -5.462 9.937 1.00 97.81 538 PHE A O 1
ATOM 4118 N N . ARG A 1 539 ? -1.643 -6.479 11.198 1.00 96.12 539 ARG A N 1
ATOM 4119 C CA . ARG A 1 539 ? -1.118 -6.046 12.510 1.00 96.12 539 ARG A CA 1
ATOM 4120 C C . ARG A 1 539 ? -0.021 -6.936 13.098 1.00 96.12 539 ARG A C 1
ATOM 4122 O O . ARG A 1 539 ? 0.446 -6.660 14.197 1.00 96.12 539 ARG A O 1
ATOM 4129 N N . THR A 1 540 ? 0.355 -8.014 12.416 1.00 93.31 540 THR A N 1
ATOM 4130 C CA . THR A 1 540 ? 1.236 -9.037 12.990 1.00 93.31 540 THR A CA 1
ATOM 4131 C C . THR A 1 540 ? 2.721 -8.711 12.854 1.00 93.31 540 THR A C 1
ATOM 4133 O O . THR A 1 540 ? 3.173 -8.193 11.831 1.00 93.31 540 THR A O 1
ATOM 4136 N N . HIS A 1 541 ? 3.481 -9.142 13.858 1.00 95.44 541 HIS A N 1
ATOM 4137 C CA . HIS A 1 541 ? 4.938 -9.282 13.853 1.00 95.44 541 HIS A CA 1
ATOM 4138 C C . HIS A 1 541 ? 5.348 -10.739 14.126 1.00 95.44 541 HIS A C 1
ATOM 4140 O O . HIS A 1 541 ? 6.372 -11.008 14.753 1.00 95.44 541 HIS A O 1
ATOM 4146 N N . TYR A 1 542 ? 4.520 -11.678 13.653 1.00 96.19 542 TYR A N 1
ATOM 4147 C CA . TYR A 1 542 ? 4.662 -13.129 13.798 1.00 96.19 542 TYR A CA 1
ATOM 4148 C C . TYR A 1 542 ? 4.495 -13.656 15.225 1.00 96.19 542 TYR A C 1
ATOM 4150 O O . TYR A 1 542 ? 5.121 -14.647 15.609 1.00 96.19 542 TYR A O 1
ATOM 4158 N N . GLU A 1 543 ? 3.602 -13.035 15.993 1.00 94.38 543 GLU A N 1
ATOM 4159 C CA . GLU A 1 543 ? 3.358 -13.362 17.392 1.00 94.38 543 GLU A CA 1
ATOM 4160 C C . GLU A 1 543 ? 3.064 -14.858 17.594 1.00 94.38 543 GLU A C 1
ATOM 4162 O O . GLU A 1 543 ? 2.284 -15.477 16.849 1.00 94.38 543 GLU A O 1
ATOM 4167 N N . GLY A 1 544 ? 3.712 -15.441 18.607 1.00 93.75 544 GLY A N 1
ATOM 4168 C CA . GLY A 1 544 ? 3.564 -16.857 18.961 1.00 93.75 544 GLY A CA 1
ATOM 4169 C C . GLY A 1 544 ? 4.288 -17.833 18.026 1.00 93.75 544 GLY A C 1
ATOM 4170 O O . GLY A 1 544 ? 3.906 -19.001 17.959 1.00 93.75 544 GLY A O 1
ATOM 4171 N N . THR A 1 545 ? 5.302 -17.376 17.289 1.00 94.81 545 THR A N 1
ATOM 4172 C CA . THR A 1 545 ? 6.116 -18.210 16.387 1.00 94.81 545 THR A CA 1
ATOM 4173 C C . THR A 1 545 ? 7.607 -17.999 16.635 1.00 94.81 545 THR A C 1
ATOM 4175 O O . THR A 1 545 ? 8.001 -17.080 17.347 1.00 94.81 545 THR A O 1
ATOM 4178 N N . GLU A 1 546 ? 8.456 -18.816 16.010 1.00 93.38 546 GLU A N 1
ATOM 4179 C CA . GLU A 1 546 ? 9.914 -18.620 16.043 1.00 93.38 546 GLU A CA 1
ATOM 4180 C C . GLU A 1 546 ? 10.382 -17.322 15.356 1.00 93.38 546 GLU A C 1
ATOM 4182 O O . GLU A 1 546 ? 11.515 -16.894 15.564 1.00 93.38 546 GLU A O 1
ATOM 4187 N N . PHE A 1 547 ? 9.511 -16.679 14.570 1.00 94.38 547 PHE A N 1
ATOM 4188 C CA . PHE A 1 547 ? 9.776 -15.408 13.894 1.00 94.38 547 PHE A CA 1
ATOM 4189 C C . PHE A 1 547 ? 9.238 -14.192 14.661 1.00 94.38 547 PHE A C 1
ATOM 4191 O O . PHE A 1 547 ? 9.317 -13.083 14.135 1.00 94.38 547 PHE A O 1
ATOM 4198 N N . ASP A 1 548 ? 8.680 -14.381 15.866 1.00 95.56 548 ASP A N 1
ATOM 4199 C CA . ASP A 1 548 ? 8.114 -13.297 16.678 1.00 95.56 548 ASP A CA 1
ATOM 4200 C C . ASP A 1 548 ? 9.173 -12.224 16.958 1.00 95.56 548 ASP A C 1
ATOM 4202 O O . ASP A 1 548 ? 10.150 -12.431 17.686 1.00 95.56 548 ASP A O 1
ATOM 4206 N N . MET A 1 549 ? 8.968 -11.053 16.360 1.00 95.06 549 MET A N 1
ATOM 4207 C CA . MET A 1 549 ? 9.956 -9.980 16.358 1.00 95.06 549 MET A CA 1
ATOM 4208 C C . MET A 1 549 ? 10.053 -9.265 17.712 1.00 95.06 549 MET A C 1
ATOM 4210 O O . MET A 1 549 ? 10.949 -8.449 17.905 1.00 95.06 549 MET A O 1
ATOM 4214 N N . ARG A 1 550 ? 9.195 -9.563 18.688 1.00 93.06 550 ARG A N 1
ATOM 4215 C CA . ARG A 1 550 ? 9.276 -8.962 20.032 1.00 93.06 550 ARG A CA 1
ATOM 4216 C C . ARG A 1 550 ? 10.353 -9.605 20.908 1.00 93.06 550 ARG A C 1
ATOM 4218 O O . ARG A 1 550 ? 10.666 -9.092 21.978 1.00 93.06 550 ARG A O 1
ATOM 4225 N N . TYR A 1 551 ? 10.956 -10.703 20.456 1.00 90.31 551 TYR A N 1
ATOM 4226 C CA . TYR A 1 551 ? 11.993 -11.416 21.195 1.00 90.31 551 TYR A CA 1
ATOM 4227 C C . TYR A 1 551 ? 13.382 -11.291 20.557 1.00 90.31 551 TYR A C 1
ATOM 4229 O O . TYR A 1 551 ? 13.555 -10.910 19.397 1.00 90.31 551 TYR A O 1
ATOM 4237 N N . GLY A 1 552 ? 14.395 -11.649 21.347 1.00 87.56 552 GLY A N 1
ATOM 4238 C CA . GLY A 1 552 ? 15.800 -11.619 20.952 1.00 87.56 552 GLY A CA 1
ATOM 4239 C C . GLY A 1 552 ? 16.487 -10.285 21.243 1.00 87.56 552 GLY A C 1
ATOM 4240 O O . GLY A 1 552 ? 15.862 -9.294 21.615 1.00 87.56 552 GLY A O 1
ATOM 4241 N N . SER A 1 553 ? 17.808 -10.259 21.065 1.00 87.06 553 SER A N 1
ATOM 4242 C CA . SER A 1 553 ? 18.643 -9.092 21.388 1.00 87.06 553 SER A CA 1
ATOM 4243 C C . SER A 1 553 ? 18.255 -7.832 20.607 1.00 87.06 553 SER A C 1
ATOM 4245 O O . SER A 1 553 ? 18.402 -6.726 21.119 1.00 87.06 553 SER A O 1
ATOM 4247 N N . LEU A 1 554 ? 17.719 -7.997 19.394 1.00 87.94 554 LEU A N 1
ATOM 4248 C CA . LEU A 1 554 ? 17.267 -6.898 18.538 1.00 87.94 554 LEU A CA 1
ATOM 4249 C C . LEU A 1 554 ? 15.988 -6.220 19.034 1.00 87.94 554 LEU A C 1
ATOM 4251 O O . LEU A 1 554 ? 15.749 -5.075 18.671 1.00 87.94 554 LEU A O 1
ATOM 4255 N N . ALA A 1 555 ? 15.179 -6.897 19.852 1.00 91.25 555 ALA A N 1
ATOM 4256 C CA . ALA A 1 555 ? 13.965 -6.312 20.413 1.00 91.25 555 ALA A CA 1
ATOM 4257 C C . ALA A 1 555 ? 14.247 -5.402 21.623 1.00 91.25 555 ALA A C 1
ATOM 4259 O O . ALA A 1 555 ? 13.361 -4.701 22.117 1.00 91.25 555 ALA A O 1
ATOM 4260 N N . GLY A 1 556 ? 15.496 -5.389 22.097 1.00 92.25 556 GLY A N 1
ATOM 4261 C CA . GLY A 1 556 ? 15.916 -4.557 23.212 1.00 92.25 556 GLY A CA 1
ATOM 4262 C C . GLY A 1 556 ? 15.274 -4.957 24.550 1.00 92.25 556 GLY A C 1
ATOM 4263 O O . GLY A 1 556 ? 14.607 -5.988 24.663 1.00 92.25 556 GLY A O 1
ATOM 4264 N N . PRO A 1 557 ? 15.452 -4.129 25.591 1.00 92.31 557 PRO A N 1
ATOM 4265 C CA . PRO A 1 557 ? 14.901 -4.395 26.918 1.00 92.31 557 PRO A CA 1
ATOM 4266 C C . PRO A 1 557 ? 13.371 -4.333 26.961 1.00 92.31 557 PRO A C 1
ATOM 4268 O O . PRO A 1 557 ? 12.767 -4.931 27.842 1.00 92.31 557 PRO A O 1
ATOM 4271 N N . PHE A 1 558 ? 12.737 -3.616 26.031 1.00 94.06 558 PHE A N 1
ATOM 4272 C CA . PHE A 1 558 ? 11.291 -3.384 26.042 1.00 94.06 558 PHE A CA 1
ATOM 4273 C C . PHE A 1 558 ? 10.543 -4.114 24.922 1.00 94.06 558 PHE A C 1
ATOM 4275 O O . PHE A 1 558 ? 9.372 -3.824 24.711 1.00 94.06 558 PHE A O 1
ATOM 4282 N N . GLN A 1 559 ? 11.183 -5.081 24.256 1.00 93.62 559 GLN A N 1
ATOM 4283 C CA . GLN A 1 559 ? 10.552 -5.996 23.296 1.00 93.62 559 GLN A CA 1
ATOM 4284 C C . GLN A 1 559 ? 9.917 -5.314 22.066 1.00 93.62 559 GLN A C 1
ATOM 4286 O O . GLN A 1 559 ? 8.850 -5.721 21.608 1.00 93.62 559 GLN A O 1
ATOM 4291 N N . THR A 1 560 ? 10.558 -4.280 21.510 1.00 94.81 560 THR A N 1
ATOM 4292 C CA . THR A 1 560 ? 10.064 -3.651 20.272 1.00 94.81 560 THR A CA 1
ATOM 4293 C C . THR A 1 560 ? 10.269 -4.584 19.065 1.00 94.81 560 THR A C 1
ATOM 4295 O O . THR A 1 560 ? 11.371 -5.108 18.868 1.00 94.81 560 THR A O 1
ATOM 4298 N N . PRO A 1 561 ? 9.248 -4.828 18.222 1.00 94.81 561 PRO A N 1
ATOM 4299 C CA . PRO A 1 561 ? 9.393 -5.557 16.971 1.00 94.81 561 PRO A CA 1
ATOM 4300 C C . PRO A 1 561 ? 9.950 -4.680 15.852 1.00 94.81 561 PRO A C 1
ATOM 4302 O O . PRO A 1 561 ? 10.287 -5.195 14.792 1.00 94.81 561 PRO A O 1
ATOM 4305 N N . ASN A 1 562 ? 10.094 -3.374 16.067 1.00 92.31 562 ASN A N 1
ATOM 4306 C CA . ASN A 1 562 ? 10.543 -2.456 15.036 1.00 92.31 562 ASN A CA 1
ATOM 4307 C C . ASN A 1 562 ? 12.008 -2.729 14.670 1.00 92.31 562 ASN A C 1
ATOM 4309 O O . ASN A 1 562 ? 12.860 -2.971 15.531 1.00 92.31 562 ASN A O 1
ATOM 4313 N N . ARG A 1 563 ? 12.304 -2.759 13.366 1.00 87.56 563 ARG A N 1
ATOM 4314 C CA . ARG A 1 563 ? 13.651 -2.978 12.824 1.00 87.56 563 ARG A CA 1
ATOM 4315 C C . ARG A 1 563 ? 14.007 -1.833 11.895 1.00 87.56 563 ARG A C 1
ATOM 4317 O O . ARG A 1 563 ? 13.238 -1.490 11.004 1.00 87.56 563 ARG A O 1
ATOM 4324 N N . PHE A 1 564 ? 15.185 -1.261 12.111 1.00 78.00 564 PHE A N 1
ATOM 4325 C CA . PHE A 1 564 ? 15.707 -0.181 11.285 1.00 78.00 564 PHE A CA 1
ATOM 4326 C C . PHE A 1 564 ? 16.475 -0.793 10.111 1.00 78.00 564 PHE A C 1
ATOM 4328 O O . PHE A 1 564 ? 17.608 -1.253 10.261 1.00 78.00 564 PHE A O 1
ATOM 4335 N N . GLU A 1 565 ? 15.807 -0.873 8.962 1.00 72.69 565 GLU A N 1
ATOM 4336 C CA . GLU A 1 565 ? 16.393 -1.322 7.698 1.00 72.69 565 GLU A CA 1
ATOM 4337 C C . GLU A 1 565 ? 17.262 -0.203 7.091 1.00 72.69 565 GLU A C 1
ATOM 4339 O O . GLU A 1 565 ? 16.973 0.983 7.250 1.00 72.69 565 GLU A O 1
ATOM 4344 N N . GLY A 1 566 ? 18.336 -0.569 6.385 1.00 71.12 566 GLY A N 1
ATOM 4345 C CA . GLY A 1 566 ? 19.241 0.392 5.745 1.00 71.12 566 GLY A CA 1
ATOM 4346 C C . GLY A 1 566 ? 20.399 0.888 6.620 1.00 71.12 566 GLY A C 1
ATOM 4347 O O . GLY A 1 566 ? 20.755 0.291 7.634 1.00 71.12 566 GLY A O 1
ATOM 4348 N N . GLY A 1 567 ? 21.044 1.970 6.178 1.00 70.94 567 GLY A N 1
ATOM 4349 C CA . GLY A 1 567 ? 22.271 2.495 6.789 1.00 70.94 567 GLY A CA 1
ATOM 4350 C C . GLY A 1 567 ? 23.526 1.663 6.482 1.00 70.94 567 GLY A C 1
ATOM 4351 O O . GLY A 1 567 ? 23.503 0.710 5.702 1.00 70.94 567 GLY A O 1
ATOM 4352 N N . ASP A 1 568 ? 24.658 2.043 7.078 1.00 73.75 568 ASP A N 1
ATOM 4353 C CA . ASP A 1 568 ? 25.952 1.399 6.796 1.00 73.75 568 ASP A CA 1
ATOM 4354 C C . ASP A 1 568 ? 26.171 0.089 7.567 1.00 73.75 568 ASP A C 1
ATOM 4356 O O . ASP A 1 568 ? 26.980 -0.742 7.157 1.00 73.75 568 ASP A O 1
ATOM 4360 N N . GLY A 1 569 ? 25.413 -0.138 8.646 1.00 75.44 569 GLY A N 1
ATOM 4361 C CA . GLY A 1 569 ? 25.480 -1.365 9.445 1.00 75.44 569 GLY A CA 1
ATOM 4362 C C . GLY A 1 569 ? 25.207 -2.628 8.619 1.00 75.44 569 GLY A C 1
ATOM 4363 O O . GLY A 1 569 ? 26.094 -3.476 8.537 1.00 75.44 569 GLY A O 1
ATOM 4364 N N . PRO A 1 570 ? 24.046 -2.746 7.944 1.00 75.31 570 PRO A N 1
ATOM 4365 C CA . PRO A 1 570 ? 23.729 -3.892 7.085 1.00 75.31 570 PRO A CA 1
ATOM 4366 C C . PRO A 1 570 ? 24.669 -4.081 5.883 1.00 75.31 570 PRO A C 1
ATOM 4368 O O . PRO A 1 570 ? 24.788 -5.192 5.373 1.00 75.31 570 PRO A O 1
ATOM 4371 N N . LYS A 1 571 ? 25.364 -3.022 5.437 1.00 73.88 571 LYS A N 1
ATOM 4372 C CA . LYS A 1 571 ? 26.419 -3.128 4.411 1.00 73.88 571 LYS A CA 1
ATOM 4373 C C . LYS A 1 571 ? 27.702 -3.737 4.979 1.00 73.88 571 LYS A C 1
ATOM 4375 O O . LYS A 1 571 ? 28.387 -4.486 4.289 1.00 73.88 571 LYS A O 1
ATOM 4380 N N . ALA A 1 572 ? 28.040 -3.397 6.223 1.00 79.50 572 ALA A N 1
ATOM 4381 C CA . ALA A 1 572 ? 29.240 -3.880 6.901 1.00 79.50 572 ALA A CA 1
ATOM 4382 C C . ALA A 1 572 ? 29.068 -5.295 7.472 1.00 79.50 572 ALA A C 1
ATOM 4384 O O . ALA A 1 572 ? 30.009 -6.088 7.459 1.00 79.50 572 ALA A O 1
ATOM 4385 N N . VAL A 1 573 ? 27.873 -5.610 7.975 1.00 81.00 573 VAL A N 1
ATOM 4386 C CA . VAL A 1 573 ? 27.533 -6.901 8.575 1.00 81.00 573 VAL A CA 1
ATOM 4387 C C . VAL A 1 573 ? 26.310 -7.465 7.850 1.00 81.00 573 VAL A C 1
ATOM 4389 O O . VAL A 1 573 ? 25.181 -7.106 8.192 1.00 81.00 573 VAL A O 1
ATOM 4392 N N . PRO A 1 574 ? 26.512 -8.332 6.841 1.00 77.31 574 PRO A N 1
ATOM 4393 C CA . PRO A 1 574 ? 25.405 -8.894 6.084 1.00 77.31 574 PRO A CA 1
ATOM 4394 C C . PRO A 1 574 ? 24.544 -9.792 6.979 1.00 77.31 574 PRO A C 1
ATOM 4396 O O . PRO A 1 574 ? 25.051 -10.632 7.725 1.00 77.31 574 PRO A O 1
ATOM 4399 N N . GLY A 1 575 ? 23.229 -9.625 6.880 1.00 81.44 575 GLY A N 1
ATOM 4400 C CA . GLY A 1 575 ? 22.239 -10.365 7.654 1.00 81.44 575 GLY A CA 1
ATOM 4401 C C . GLY A 1 575 ? 20.823 -10.077 7.163 1.00 81.44 575 GLY A C 1
ATOM 4402 O O . GLY A 1 575 ? 20.627 -9.283 6.246 1.00 81.44 575 GLY A O 1
ATOM 4403 N N . GLN A 1 576 ? 19.837 -10.730 7.777 1.00 82.25 576 GLN A N 1
ATOM 4404 C CA . GLN A 1 576 ? 18.422 -10.510 7.484 1.00 82.25 576 GLN A CA 1
ATOM 4405 C C . GLN A 1 576 ? 17.623 -10.340 8.773 1.00 82.25 576 GLN A C 1
ATOM 4407 O O . GLN A 1 576 ? 17.861 -11.040 9.760 1.00 82.25 576 GLN A O 1
ATOM 4412 N N . PHE A 1 577 ? 16.638 -9.449 8.729 1.00 84.50 577 PHE A N 1
ATOM 4413 C CA . PHE A 1 577 ? 15.553 -9.406 9.699 1.00 84.50 577 PHE A CA 1
ATOM 4414 C C . PHE A 1 577 ? 14.311 -10.034 9.071 1.00 84.50 577 PHE A C 1
ATOM 4416 O O . PHE A 1 577 ? 14.139 -10.002 7.851 1.00 84.50 577 PHE A O 1
ATOM 4423 N N . ALA A 1 578 ? 13.439 -10.613 9.896 1.00 88.44 578 ALA A N 1
ATOM 4424 C CA . ALA A 1 578 ? 12.085 -10.887 9.438 1.00 88.44 578 ALA A CA 1
ATOM 4425 C C . ALA A 1 578 ? 11.425 -9.550 9.064 1.00 88.44 578 ALA A C 1
ATOM 4427 O O . ALA A 1 578 ? 11.560 -8.575 9.800 1.00 88.44 578 ALA A O 1
ATOM 4428 N N . ARG A 1 579 ? 10.727 -9.502 7.928 1.00 90.38 579 ARG A N 1
ATOM 4429 C CA . ARG A 1 579 ? 9.896 -8.357 7.539 1.00 90.38 579 ARG A CA 1
ATOM 4430 C C . ARG A 1 579 ? 8.450 -8.694 7.851 1.00 90.38 579 ARG A C 1
ATOM 4432 O O . ARG A 1 579 ? 7.920 -9.634 7.265 1.00 90.38 579 ARG A O 1
ATOM 4439 N N . SER A 1 580 ? 7.821 -7.971 8.765 1.00 92.69 580 SER A N 1
ATOM 4440 C CA . SER A 1 580 ? 6.394 -8.091 9.087 1.00 92.69 580 SER A CA 1
ATOM 4441 C C . SER A 1 580 ? 5.510 -7.339 8.084 1.00 92.69 580 SER A C 1
ATOM 4443 O O . SER A 1 580 ? 6.002 -6.650 7.186 1.00 92.69 580 SER A O 1
ATOM 4445 N N . THR A 1 581 ? 4.191 -7.498 8.215 1.00 93.56 581 THR A N 1
ATOM 4446 C CA . THR A 1 581 ? 3.196 -6.705 7.471 1.00 93.56 581 THR A CA 1
ATOM 4447 C C . THR A 1 581 ? 2.971 -5.325 8.087 1.00 93.56 581 THR A C 1
ATOM 4449 O O . THR A 1 581 ? 2.604 -4.409 7.367 1.00 93.56 581 THR A O 1
ATOM 4452 N N . SER A 1 582 ? 3.183 -5.179 9.400 1.00 94.81 582 SER A N 1
ATOM 4453 C CA . SER A 1 582 ? 3.189 -3.890 10.100 1.00 94.81 582 SER A CA 1
ATOM 4454 C C . SER A 1 582 ? 4.630 -3.488 10.379 1.00 94.81 582 SER A C 1
ATOM 4456 O O . SER A 1 582 ? 5.339 -4.231 11.061 1.00 94.81 582 SER A O 1
ATOM 4458 N N . ILE A 1 583 ? 5.066 -2.340 9.859 1.00 93.00 583 ILE A N 1
ATOM 4459 C CA . ILE A 1 583 ? 6.416 -1.801 10.080 1.00 93.00 583 ILE A CA 1
ATOM 4460 C C . ILE A 1 583 ? 6.396 -0.272 10.270 1.00 93.00 583 ILE A C 1
ATOM 4462 O O . ILE A 1 583 ? 5.488 0.379 9.756 1.00 93.00 583 ILE A O 1
ATOM 4466 N N . PRO A 1 584 ? 7.407 0.333 10.927 1.00 90.88 584 PRO A N 1
ATOM 4467 C CA . PRO A 1 584 ? 7.426 1.774 11.242 1.00 90.88 584 PRO A CA 1
ATOM 4468 C C . PRO A 1 584 ? 7.407 2.728 10.049 1.00 90.88 584 PRO A C 1
ATOM 4470 O O . PRO A 1 584 ? 7.095 3.897 10.206 1.00 90.88 584 PRO A O 1
ATOM 4473 N N . ARG A 1 585 ? 7.792 2.261 8.857 1.00 89.38 585 ARG A N 1
ATOM 4474 C CA . ARG A 1 585 ? 7.804 3.080 7.632 1.00 89.38 585 ARG A CA 1
ATOM 4475 C C . ARG A 1 585 ? 6.506 2.980 6.829 1.00 89.38 585 ARG A C 1
ATOM 4477 O O . ARG A 1 585 ? 6.474 3.362 5.665 1.00 89.38 585 ARG A O 1
ATOM 4484 N N . THR A 1 586 ? 5.449 2.424 7.418 1.00 93.44 586 THR A N 1
ATOM 4485 C CA . THR A 1 586 ? 4.131 2.375 6.781 1.00 93.44 586 THR A CA 1
ATOM 4486 C C . THR A 1 586 ? 3.587 3.795 6.686 1.00 93.44 586 THR A C 1
ATOM 4488 O O . THR A 1 586 ? 3.329 4.421 7.699 1.00 93.44 586 THR A O 1
ATOM 4491 N N . SER A 1 587 ? 3.366 4.325 5.485 1.00 94.06 587 SER A N 1
ATOM 4492 C CA . SER A 1 587 ? 2.685 5.616 5.334 1.00 94.06 587 SER A CA 1
ATOM 4493 C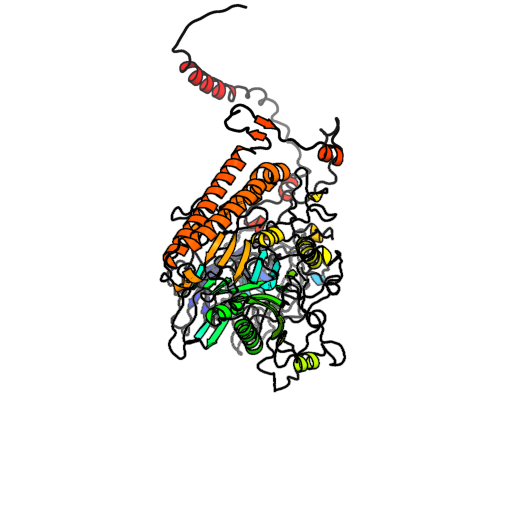 C . SER A 1 587 ? 1.205 5.488 5.697 1.00 94.06 587 SER A C 1
ATOM 4495 O O . SER A 1 587 ? 0.645 6.324 6.410 1.00 94.06 587 SER A O 1
ATOM 4497 N N . TYR A 1 588 ? 0.558 4.441 5.188 1.00 96.50 588 TYR A N 1
ATOM 4498 C CA . TYR A 1 588 ? -0.816 4.076 5.514 1.00 96.50 588 TYR A CA 1
ATOM 4499 C C . TYR A 1 588 ? -1.109 2.637 5.095 1.00 96.50 588 TYR A C 1
ATOM 4501 O O . TYR A 1 588 ? -0.439 2.075 4.230 1.00 96.50 588 TYR A O 1
ATOM 4509 N N . THR A 1 589 ? -2.170 2.066 5.655 1.00 98.38 589 THR A N 1
ATOM 4510 C CA . THR A 1 589 ? -2.771 0.817 5.175 1.00 98.38 589 THR A CA 1
ATOM 4511 C C . THR A 1 589 ? -4.218 1.057 4.762 1.00 98.38 589 THR A C 1
ATOM 4513 O O . THR A 1 589 ? -4.972 1.727 5.470 1.00 98.38 589 THR A O 1
ATOM 4516 N N . VAL A 1 590 ? -4.630 0.500 3.623 1.00 98.56 590 VAL A N 1
ATOM 4517 C CA . VAL A 1 590 ? -6.017 0.555 3.143 1.00 98.56 590 VAL A CA 1
ATOM 4518 C C . VAL A 1 590 ? -6.606 -0.827 2.903 1.00 98.56 590 VAL A C 1
ATOM 4520 O O . VAL A 1 590 ? -5.929 -1.699 2.364 1.00 98.56 590 VAL A O 1
ATOM 4523 N N . LEU A 1 591 ? -7.892 -0.997 3.225 1.00 98.81 591 LEU A N 1
ATOM 4524 C CA . LEU A 1 591 ? -8.726 -2.105 2.747 1.00 98.81 591 LEU A CA 1
ATOM 4525 C C . LEU A 1 591 ? -9.857 -1.554 1.878 1.00 98.81 591 LEU A C 1
ATOM 4527 O O . LEU A 1 591 ? -10.625 -0.691 2.296 1.00 98.81 591 LEU A O 1
ATOM 4531 N N . LEU A 1 592 ? -9.978 -2.062 0.665 1.00 98.75 592 LEU A N 1
ATOM 4532 C CA . LEU A 1 592 ? -10.935 -1.633 -0.342 1.00 98.75 592 LEU A CA 1
ATOM 4533 C C . LEU A 1 592 ? -12.030 -2.680 -0.414 1.00 98.75 592 LEU A C 1
ATOM 4535 O O . LEU A 1 592 ? -11.861 -3.727 -1.032 1.00 98.75 592 LEU A O 1
ATOM 4539 N N . GLN A 1 593 ? -13.136 -2.404 0.264 1.00 98.62 593 GLN A N 1
ATOM 4540 C CA . GLN A 1 593 ? -14.244 -3.331 0.414 1.00 98.62 593 GLN A CA 1
ATOM 4541 C C . GLN A 1 593 ? -15.322 -3.022 -0.627 1.00 98.62 593 GLN A C 1
ATOM 4543 O O . GLN A 1 593 ? -15.926 -1.943 -0.626 1.00 98.62 593 GLN A O 1
ATOM 4548 N N . SER A 1 594 ? -15.566 -3.979 -1.516 1.00 98.25 594 SER A N 1
ATOM 4549 C CA . SER A 1 594 ? -16.554 -3.887 -2.590 1.00 98.25 594 SER A CA 1
ATOM 4550 C C . SER A 1 594 ? -17.306 -5.208 -2.759 1.00 98.25 594 SER A C 1
ATOM 4552 O O . SER A 1 594 ? -17.332 -6.026 -1.853 1.00 98.25 594 SER A O 1
ATOM 4554 N N . GLY A 1 595 ? -17.973 -5.422 -3.884 1.00 95.44 595 GLY A N 1
ATOM 4555 C CA . GLY A 1 595 ? -18.857 -6.561 -4.118 1.00 95.44 595 GLY A CA 1
ATOM 4556 C C . GLY A 1 595 ? -20.332 -6.170 -4.055 1.00 95.44 595 GLY A C 1
ATOM 4557 O O . GLY A 1 595 ? -20.655 -4.976 -4.080 1.00 95.44 595 GLY A O 1
ATOM 4558 N N . PRO A 1 596 ? -21.246 -7.151 -3.973 1.00 93.25 596 PRO A N 1
ATOM 4559 C CA . PRO A 1 596 ? -22.694 -6.932 -3.966 1.00 93.25 596 PRO A CA 1
ATOM 4560 C C . PRO A 1 596 ? -23.224 -6.317 -2.651 1.00 93.25 596 PRO A C 1
ATOM 4562 O O . PRO A 1 596 ? -24.350 -6.587 -2.237 1.00 93.25 596 PRO A O 1
ATOM 4565 N N . ILE A 1 597 ? -22.431 -5.464 -1.997 1.00 94.75 597 ILE A N 1
ATOM 4566 C CA . ILE A 1 597 ? -22.807 -4.687 -0.816 1.00 94.75 597 ILE A CA 1
ATOM 4567 C C . ILE A 1 597 ? -23.340 -3.304 -1.212 1.00 94.75 597 ILE A C 1
ATOM 4569 O O . ILE A 1 597 ? -22.957 -2.716 -2.226 1.00 94.75 597 ILE A O 1
ATOM 4573 N N . SER A 1 598 ? -24.225 -2.745 -0.384 1.00 89.88 598 SER A N 1
ATOM 4574 C CA . SER A 1 598 ? -24.907 -1.474 -0.674 1.00 89.88 598 SER A CA 1
ATOM 4575 C C . SER A 1 598 ? -23.978 -0.257 -0.638 1.00 89.88 598 SER A C 1
ATOM 4577 O O . SER A 1 598 ? -24.196 0.708 -1.370 1.00 89.88 598 SER A O 1
ATOM 4579 N N . GLN A 1 599 ? -22.942 -0.302 0.200 1.00 94.81 599 GLN A N 1
ATOM 4580 C CA . GLN A 1 599 ? -22.029 0.812 0.437 1.00 94.81 599 GLN A CA 1
ATOM 4581 C C . GLN A 1 599 ? -20.568 0.345 0.320 1.00 94.81 599 GLN A C 1
ATOM 4583 O O . GLN A 1 599 ? -19.946 0.055 1.341 1.00 94.81 599 GLN A O 1
ATOM 4588 N N . PRO A 1 600 ? -19.989 0.237 -0.890 1.00 97.06 600 PRO A N 1
ATOM 4589 C CA . PRO A 1 600 ? -18.547 0.040 -1.031 1.00 97.06 600 PRO A CA 1
ATOM 4590 C C . PRO A 1 600 ? -17.769 1.177 -0.376 1.00 97.06 600 PRO A C 1
ATOM 4592 O O . PRO A 1 600 ? -18.225 2.329 -0.368 1.00 97.06 600 PRO A O 1
ATOM 4595 N N . ARG A 1 601 ? -16.612 0.853 0.198 1.00 97.44 601 ARG A N 1
ATOM 4596 C CA . ARG A 1 601 ? -15.830 1.805 0.990 1.00 97.44 601 ARG A CA 1
ATOM 4597 C C . ARG A 1 601 ? -14.355 1.440 1.061 1.00 97.44 601 ARG A C 1
ATOM 4599 O O . ARG A 1 601 ? -13.976 0.280 0.928 1.00 97.44 601 ARG A O 1
ATOM 4606 N N . VAL A 1 602 ? -13.550 2.453 1.339 1.00 98.38 602 VAL A N 1
ATOM 4607 C CA . VAL A 1 602 ? -12.159 2.324 1.762 1.00 98.38 602 VAL A CA 1
ATOM 4608 C C . VAL A 1 602 ? -12.115 2.375 3.282 1.00 98.38 602 VAL A C 1
ATOM 4610 O O . VAL A 1 602 ? -12.675 3.284 3.886 1.00 98.38 602 VAL A O 1
ATOM 4613 N N . TRP A 1 603 ? -11.433 1.426 3.896 1.00 98.69 603 TRP A N 1
ATOM 4614 C CA . TRP A 1 603 ? -10.991 1.489 5.279 1.00 98.69 603 TRP A CA 1
ATOM 4615 C C . TRP A 1 603 ? -9.556 1.993 5.277 1.00 98.69 603 TRP A C 1
ATOM 4617 O O . TRP A 1 603 ? -8.694 1.316 4.731 1.00 98.69 603 TRP A O 1
ATOM 4627 N N . TYR A 1 604 ? -9.302 3.170 5.834 1.00 98.56 604 TYR A N 1
ATOM 4628 C CA . TYR A 1 604 ? -7.996 3.828 5.794 1.00 98.56 604 TYR A CA 1
ATOM 4629 C C . TYR A 1 604 ? -7.404 3.921 7.201 1.00 98.56 604 TYR A C 1
ATOM 4631 O O . TYR A 1 604 ? -8.062 4.456 8.091 1.00 98.56 604 TYR A O 1
ATOM 4639 N N . ALA A 1 605 ? -6.178 3.441 7.393 1.00 98.25 605 ALA A N 1
ATOM 4640 C CA . ALA A 1 605 ? -5.409 3.576 8.627 1.00 98.25 605 ALA A CA 1
ATOM 4641 C C . ALA A 1 605 ? -4.112 4.356 8.344 1.00 98.25 605 ALA A C 1
ATOM 4643 O O . ALA A 1 605 ? -3.328 3.913 7.503 1.00 98.25 605 ALA A O 1
ATOM 4644 N N . PRO A 1 606 ? -3.868 5.508 8.996 1.00 96.50 606 PRO A N 1
ATOM 4645 C CA . PRO A 1 606 ? -2.581 6.197 8.911 1.00 96.50 606 PRO A CA 1
ATOM 4646 C C . PRO A 1 606 ? -1.492 5.407 9.643 1.00 96.50 606 PRO A C 1
ATOM 4648 O O . PRO A 1 606 ? -1.797 4.796 10.660 1.00 96.50 606 PRO A O 1
ATOM 4651 N N . ASP A 1 607 ? -0.241 5.482 9.192 1.00 95.69 607 ASP A N 1
ATOM 4652 C CA . ASP A 1 607 ? 0.907 4.840 9.856 1.00 95.69 607 ASP A CA 1
ATOM 4653 C C . ASP A 1 607 ? 0.780 3.292 9.994 1.00 95.69 607 ASP A C 1
ATOM 4655 O O . ASP A 1 607 ? -0.061 2.659 9.342 1.00 95.69 607 ASP A O 1
ATOM 4659 N N . ALA A 1 608 ? 1.642 2.650 10.788 1.00 95.50 608 ALA A N 1
ATOM 4660 C CA . ALA A 1 608 ? 1.695 1.211 11.014 1.00 95.50 608 ALA A CA 1
ATOM 4661 C C . ALA A 1 608 ? 0.379 0.638 11.573 1.00 95.50 608 ALA A C 1
ATOM 4663 O O . ALA A 1 608 ? -0.100 1.006 12.648 1.00 95.50 608 ALA A O 1
ATOM 4664 N N . SER A 1 609 ? -0.178 -0.360 10.877 1.00 96.00 609 SER A N 1
ATOM 4665 C CA . SER A 1 609 ? -1.477 -0.967 11.208 1.00 96.00 609 SER A CA 1
ATOM 4666 C C . SER A 1 609 ? -1.591 -1.491 12.646 1.00 96.00 609 SER A C 1
ATOM 4668 O O . SER A 1 609 ? -2.692 -1.480 13.210 1.00 96.00 609 SER A O 1
ATOM 4670 N N . ALA A 1 610 ? -0.493 -1.965 13.251 1.00 96.75 610 ALA A N 1
ATOM 4671 C CA . ALA A 1 610 ? -0.498 -2.494 14.618 1.00 96.75 610 ALA A CA 1
ATOM 4672 C C . ALA A 1 610 ? -0.917 -1.455 15.674 1.00 96.75 610 ALA A C 1
ATOM 4674 O O . ALA A 1 610 ? -1.560 -1.810 16.662 1.00 96.75 610 ALA A O 1
ATOM 4675 N N . SER A 1 611 ? -0.607 -0.178 15.448 1.00 96.88 611 SER A N 1
ATOM 4676 C CA . SER A 1 611 ? -0.899 0.943 16.351 1.00 96.88 611 SER A CA 1
ATOM 4677 C C . SER A 1 611 ? -1.952 1.907 15.801 1.00 96.88 611 SER A C 1
ATOM 4679 O O . SER A 1 611 ? -2.124 2.994 16.354 1.00 96.88 611 SER A O 1
ATOM 4681 N N . SER A 1 612 ? -2.688 1.502 14.759 1.00 97.62 612 SER A N 1
ATOM 4682 C CA . SER A 1 612 ? -3.608 2.385 14.039 1.00 97.62 612 SER A CA 1
ATOM 4683 C C . SER A 1 612 ? -5.030 1.861 13.881 1.00 97.62 612 SER A C 1
ATOM 4685 O O . SER A 1 612 ? -5.309 0.658 13.974 1.00 97.62 612 SER A O 1
ATOM 4687 N N . ILE A 1 613 ? -5.948 2.802 13.638 1.00 98.50 613 ILE A N 1
ATOM 4688 C CA . ILE A 1 613 ? -7.376 2.549 13.439 1.00 98.50 613 ILE A CA 1
ATOM 4689 C C . ILE A 1 613 ? -7.757 2.784 11.990 1.00 98.50 613 ILE A C 1
ATOM 4691 O O . ILE A 1 613 ? -7.479 3.830 11.409 1.00 98.50 613 ILE A O 1
ATOM 4695 N N . PHE A 1 614 ? -8.481 1.821 11.439 1.00 98.75 614 PHE A N 1
ATOM 4696 C CA . PHE A 1 614 ? -9.092 1.933 10.131 1.00 98.75 614 PHE A CA 1
ATOM 4697 C C . PHE A 1 614 ? -10.411 2.703 10.216 1.00 98.75 614 PHE A C 1
ATOM 4699 O O . PHE A 1 614 ? -11.319 2.284 10.938 1.00 98.75 614 PHE A O 1
ATOM 4706 N N . VAL A 1 615 ? -10.544 3.775 9.430 1.00 98.44 615 VAL A N 1
ATOM 4707 C CA . VAL A 1 615 ? -11.761 4.602 9.324 1.00 98.44 615 VAL A CA 1
ATOM 4708 C C . VAL A 1 615 ? -12.397 4.530 7.927 1.00 98.44 615 VAL A C 1
ATOM 4710 O O . VAL A 1 615 ? -11.680 4.322 6.946 1.00 98.44 615 VAL A O 1
ATOM 4713 N N . PRO A 1 616 ? -13.727 4.706 7.794 1.00 97.12 616 PRO A N 1
ATOM 4714 C CA . PRO A 1 616 ? -14.421 4.509 6.522 1.00 97.12 616 PRO A CA 1
ATOM 4715 C C . PRO A 1 616 ? -14.398 5.749 5.610 1.00 97.12 616 PRO A C 1
ATOM 4717 O O . PRO A 1 616 ? -14.688 6.862 6.045 1.00 97.12 616 PRO A O 1
ATOM 4720 N N . PHE A 1 617 ? -14.188 5.539 4.310 1.00 96.19 617 PHE A N 1
ATOM 4721 C CA . PHE A 1 617 ? -14.439 6.487 3.219 1.00 96.19 617 PHE A CA 1
ATOM 4722 C C . PHE A 1 617 ? -15.330 5.819 2.163 1.00 96.19 617 PHE A C 1
ATOM 4724 O O . PHE A 1 617 ? -14.906 4.917 1.443 1.00 96.19 617 PHE A O 1
ATOM 4731 N N . PHE A 1 618 ? -16.590 6.238 2.068 1.00 95.12 618 PHE A N 1
ATOM 4732 C CA . PHE A 1 618 ? -17.584 5.580 1.214 1.00 95.12 618 PHE A CA 1
ATOM 4733 C C . PHE A 1 618 ? -17.482 5.989 -0.260 1.00 95.12 618 PHE A C 1
ATOM 4735 O O . PHE A 1 618 ? -17.288 7.163 -0.577 1.00 95.12 618 PHE A O 1
ATOM 4742 N N . ALA A 1 619 ? -17.708 5.044 -1.175 1.00 94.31 619 ALA A N 1
ATOM 4743 C CA . ALA A 1 619 ? -17.793 5.322 -2.611 1.00 94.31 619 ALA A CA 1
ATOM 4744 C C . ALA A 1 619 ? -19.017 6.183 -2.964 1.00 94.31 619 ALA A C 1
ATOM 4746 O O . ALA A 1 619 ? -18.940 7.061 -3.817 1.00 94.31 619 ALA A O 1
ATOM 4747 N N . SER A 1 620 ? -20.148 5.972 -2.283 1.00 89.81 620 SER A N 1
ATOM 4748 C CA . SER A 1 620 ? -21.394 6.717 -2.516 1.00 89.81 620 SER A CA 1
ATOM 4749 C C . SER A 1 620 ? -21.262 8.208 -2.203 1.00 89.81 620 SER A C 1
ATOM 4751 O O . SER A 1 620 ? -21.907 9.027 -2.865 1.00 89.81 620 SER A O 1
ATOM 4753 N N . ALA A 1 621 ? -20.381 8.567 -1.262 1.00 87.50 621 ALA A N 1
ATOM 4754 C CA . ALA A 1 621 ? -20.037 9.953 -0.976 1.00 87.50 621 ALA A CA 1
ATOM 4755 C C . ALA A 1 621 ? -19.521 10.659 -2.240 1.00 87.50 621 ALA A C 1
ATOM 4757 O O . ALA A 1 621 ? -19.962 11.756 -2.544 1.00 87.50 621 ALA A O 1
ATOM 4758 N N . LEU A 1 622 ? -18.688 10.008 -3.055 1.00 88.44 622 LEU A N 1
ATOM 4759 C CA . LEU A 1 622 ? -18.087 10.619 -4.247 1.00 88.44 622 LEU A CA 1
ATOM 4760 C C . LEU A 1 622 ? -19.128 11.162 -5.242 1.00 88.44 622 LEU A C 1
ATOM 4762 O O . LEU A 1 622 ? -18.976 12.270 -5.746 1.00 88.44 622 LEU A O 1
ATOM 4766 N N . SER A 1 623 ? -20.204 10.407 -5.473 1.00 74.94 623 SER A N 1
ATOM 4767 C CA . SER A 1 623 ? -21.278 10.773 -6.411 1.00 74.94 623 SER A CA 1
ATOM 4768 C C . SER A 1 623 ? -22.357 11.692 -5.822 1.00 74.94 623 SER A C 1
ATOM 4770 O O . SER A 1 623 ? -23.123 12.301 -6.563 1.00 74.94 623 SER A O 1
ATOM 4772 N N . GLY A 1 624 ? -22.484 11.744 -4.490 1.00 63.72 624 GLY A N 1
ATOM 4773 C CA . GLY A 1 624 ? -23.755 12.083 -3.845 1.00 63.72 624 GLY A CA 1
ATOM 4774 C C . GLY A 1 624 ? -23.801 13.359 -3.002 1.00 63.72 624 GLY A C 1
ATOM 4775 O O . GLY A 1 624 ? -24.871 13.665 -2.477 1.00 63.72 624 GLY A O 1
ATOM 4776 N N . ALA A 1 625 ? -22.705 14.114 -2.858 1.00 60.34 625 ALA A N 1
ATOM 4777 C CA . ALA A 1 625 ? -22.803 15.492 -2.344 1.00 60.34 625 ALA A CA 1
ATOM 4778 C C . ALA A 1 625 ? -21.834 16.493 -2.974 1.00 60.34 625 ALA A C 1
ATOM 4780 O O . ALA A 1 625 ? -21.165 17.259 -2.275 1.00 60.34 625 ALA A O 1
ATOM 4781 N N . ASP A 1 626 ? -21.782 16.512 -4.305 1.00 58.84 626 ASP A N 1
ATOM 4782 C CA . ASP A 1 626 ? -21.173 17.599 -5.084 1.00 58.84 626 ASP A CA 1
ATOM 4783 C C . ASP A 1 626 ? -19.727 17.949 -4.671 1.00 58.84 626 ASP A C 1
ATOM 4785 O O . ASP A 1 626 ? -19.31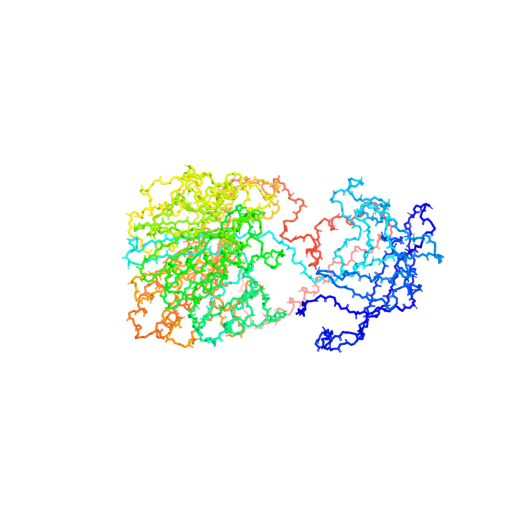3 19.108 -4.708 1.00 58.84 626 ASP A O 1
ATOM 4789 N N . GLY A 1 627 ? -18.947 16.965 -4.209 1.00 53.88 627 GLY A N 1
ATOM 4790 C CA . GLY A 1 627 ? -17.570 17.184 -3.758 1.00 53.88 627 GLY A CA 1
ATOM 4791 C C . GLY A 1 627 ? -17.402 18.038 -2.494 1.00 53.88 627 GLY A C 1
ATOM 4792 O O . GLY A 1 627 ? -16.300 18.524 -2.226 1.00 53.88 627 GLY A O 1
ATOM 4793 N N . LYS A 1 628 ? -18.463 18.224 -1.698 1.00 55.59 628 LYS A N 1
ATOM 4794 C CA . LYS A 1 628 ? -18.445 19.027 -0.460 1.00 55.59 628 LYS A CA 1
ATOM 4795 C C . LYS A 1 628 ? -17.807 18.336 0.745 1.00 55.59 628 LYS A C 1
ATOM 4797 O O . LYS A 1 628 ? -17.827 18.901 1.835 1.00 55.59 628 LYS A O 1
ATOM 4802 N N . PHE A 1 629 ? -17.238 17.146 0.585 1.00 61.19 629 PHE A N 1
ATOM 4803 C CA . PHE A 1 629 ? -16.767 16.385 1.734 1.00 61.19 629 PHE A CA 1
ATOM 4804 C C . PHE A 1 629 ? -15.420 16.851 2.249 1.00 61.19 629 PHE A C 1
ATOM 4806 O O . PHE A 1 629 ? -14.496 17.219 1.509 1.00 61.19 629 PHE A O 1
ATOM 4813 N N . ASP A 1 630 ? -15.374 16.854 3.568 1.00 59.81 630 ASP A N 1
ATOM 4814 C CA . ASP A 1 630 ? -14.243 17.243 4.362 1.00 59.81 630 ASP A CA 1
ATOM 4815 C C . ASP A 1 630 ? -13.379 16.006 4.603 1.00 59.81 630 ASP A C 1
ATOM 4817 O O . ASP A 1 630 ? -13.801 15.057 5.259 1.00 59.81 630 ASP A O 1
ATOM 4821 N N . VAL A 1 631 ? -12.178 16.002 4.028 1.00 71.31 631 VAL A N 1
ATOM 4822 C CA . VAL A 1 631 ? -11.118 15.062 4.412 1.00 71.31 631 VAL A CA 1
ATOM 4823 C C . VAL A 1 631 ? -10.244 15.657 5.516 1.00 71.31 631 VAL A C 1
ATOM 4825 O O . VAL A 1 631 ? -9.201 15.087 5.779 1.00 71.31 631 VAL A O 1
ATOM 4828 N N . ALA A 1 632 ? -10.624 16.790 6.129 1.00 81.56 632 ALA A N 1
ATOM 4829 C CA . ALA A 1 632 ? -9.901 17.589 7.125 1.00 81.56 632 ALA A CA 1
ATOM 4830 C C . ALA A 1 632 ? -8.616 16.942 7.650 1.00 81.56 632 ALA A C 1
ATOM 4832 O O . ALA A 1 632 ? -7.543 17.157 7.088 1.00 81.56 632 ALA A O 1
ATOM 4833 N N . ALA A 1 633 ? -8.736 16.117 8.692 1.00 89.00 633 ALA A N 1
ATOM 4834 C CA . ALA A 1 633 ? -7.604 15.519 9.387 1.00 89.00 633 ALA A CA 1
ATOM 4835 C C . ALA A 1 633 ? -6.799 14.541 8.511 1.00 89.00 633 ALA A C 1
ATOM 4837 O O . ALA A 1 633 ? -5.587 14.425 8.667 1.00 89.00 633 ALA A O 1
ATOM 4838 N N . TYR A 1 634 ? -7.449 13.861 7.568 1.00 93.38 634 TYR A N 1
ATOM 4839 C CA . TYR A 1 634 ? -6.845 12.855 6.690 1.00 93.38 634 TYR A CA 1
ATOM 4840 C C . TYR A 1 634 ? -6.279 13.446 5.391 1.00 93.38 634 TYR A C 1
ATOM 4842 O O . TYR A 1 634 ? -5.539 12.770 4.687 1.00 93.38 634 TYR A O 1
ATOM 4850 N N . GLY A 1 635 ? -6.607 14.695 5.061 1.00 90.25 635 GLY A N 1
ATOM 4851 C CA . GLY A 1 635 ? -6.231 15.382 3.826 1.00 90.25 635 GLY A CA 1
ATOM 4852 C C . GLY A 1 635 ? -5.309 16.586 4.030 1.00 90.25 635 GLY A C 1
ATOM 4853 O O . GLY A 1 635 ? -5.070 17.326 3.074 1.00 90.25 635 GLY A O 1
ATOM 4854 N N . THR A 1 636 ? -4.805 16.807 5.249 1.00 87.12 636 THR A N 1
ATOM 4855 C CA . THR A 1 636 ? -3.965 17.959 5.622 1.00 87.12 636 THR A CA 1
ATOM 4856 C C . THR A 1 636 ? -2.672 17.526 6.304 1.00 87.12 636 THR A C 1
ATOM 4858 O O . THR A 1 636 ? -2.676 16.567 7.056 1.00 87.12 636 THR A O 1
ATOM 4861 N N . GLY A 1 637 ? -1.575 18.256 6.098 1.00 85.94 637 GLY A N 1
ATOM 4862 C CA . GLY A 1 637 ? -0.270 17.964 6.705 1.00 85.94 637 GLY A CA 1
ATOM 4863 C C . GLY A 1 637 ? 0.755 17.373 5.733 1.00 85.94 637 GLY A C 1
ATOM 4864 O O . GLY A 1 637 ? 0.482 17.175 4.551 1.00 85.94 637 GLY A O 1
ATOM 4865 N N . SER A 1 638 ? 1.974 17.152 6.226 1.00 85.44 638 SER A N 1
ATOM 4866 C CA . SER A 1 638 ? 3.051 16.477 5.496 1.00 85.44 638 SER A CA 1
ATOM 4867 C C . SER A 1 638 ? 4.058 15.880 6.477 1.00 85.44 638 SER A C 1
ATOM 4869 O O . SER A 1 638 ? 4.255 16.429 7.558 1.00 85.44 638 SER A O 1
ATOM 4871 N N . MET A 1 639 ? 4.766 14.823 6.072 1.00 85.06 639 MET A N 1
ATOM 4872 C CA . MET A 1 639 ? 5.875 14.252 6.857 1.00 85.06 639 MET A CA 1
ATOM 4873 C C . MET A 1 639 ? 7.090 15.195 6.962 1.00 85.06 639 MET A C 1
ATOM 4875 O O . MET A 1 639 ? 8.039 14.927 7.689 1.00 85.06 639 MET A O 1
ATOM 4879 N N . LYS A 1 640 ? 7.088 16.319 6.230 1.00 80.94 640 LYS A N 1
ATOM 4880 C CA . LYS A 1 640 ? 8.176 17.311 6.241 1.00 80.94 640 LYS A CA 1
ATOM 4881 C C . LYS A 1 640 ? 7.964 18.413 7.287 1.00 80.94 640 LYS A C 1
ATOM 4883 O O . LYS A 1 640 ? 8.859 19.227 7.492 1.00 80.94 640 LYS A O 1
ATOM 4888 N N . SER A 1 641 ? 6.787 18.479 7.917 1.00 79.81 641 SER A N 1
ATOM 4889 C CA . SER A 1 641 ? 6.480 19.468 8.952 1.00 79.81 641 SER A CA 1
ATOM 4890 C C . SER A 1 641 ? 5.514 18.895 9.982 1.00 79.81 641 SER A C 1
ATOM 4892 O O . SER A 1 641 ? 4.333 18.693 9.690 1.00 79.81 641 SER A O 1
ATOM 4894 N N . PHE A 1 642 ? 6.007 18.716 11.207 1.00 84.19 642 PHE A N 1
ATOM 4895 C CA . PHE A 1 642 ? 5.171 18.367 12.349 1.00 84.19 642 PHE A CA 1
ATOM 4896 C C . PHE A 1 642 ? 4.170 19.487 12.667 1.00 84.19 642 PHE A C 1
ATOM 4898 O O . PHE A 1 642 ? 4.462 20.674 12.489 1.00 84.19 642 PHE A O 1
ATOM 4905 N N . SER A 1 643 ? 2.975 19.111 13.118 1.00 74.12 643 SER A N 1
ATOM 4906 C CA . SER A 1 643 ? 1.893 20.041 13.420 1.00 74.12 643 SER A CA 1
ATOM 4907 C C . SER A 1 643 ? 0.876 19.368 14.342 1.00 74.12 643 SER A C 1
ATOM 4909 O O . SER A 1 643 ? 0.256 18.381 13.954 1.00 74.12 643 SER A O 1
ATOM 4911 N N . PHE A 1 644 ? 0.684 19.926 15.543 1.00 74.75 644 PHE A N 1
ATOM 4912 C CA . PHE A 1 644 ? -0.444 19.564 16.415 1.00 74.75 644 PHE A CA 1
ATOM 4913 C C . PHE A 1 644 ? -1.775 20.039 15.819 1.00 74.75 644 PHE A C 1
ATOM 4915 O O . PHE A 1 644 ? -2.793 19.377 15.957 1.00 74.75 644 PHE A O 1
ATOM 4922 N N . ALA A 1 645 ? -1.751 21.171 15.114 1.00 66.19 645 ALA A N 1
ATOM 4923 C CA . ALA A 1 645 ? -2.871 21.711 14.361 1.00 66.19 645 ALA A CA 1
ATOM 4924 C C . ALA A 1 645 ? -2.351 22.450 13.123 1.00 66.19 645 ALA A C 1
ATOM 4926 O O . ALA A 1 645 ? -1.338 23.162 13.181 1.00 66.19 645 ALA A O 1
ATOM 4927 N N . SER A 1 646 ? -3.010 22.242 11.985 1.00 60.44 646 SER A N 1
ATOM 4928 C CA . SER A 1 646 ? -2.708 22.941 10.736 1.00 60.44 646 SER A CA 1
ATOM 4929 C C . SER A 1 646 ? -3.063 24.432 10.842 1.00 60.44 646 SER A C 1
ATOM 4931 O O . SER A 1 646 ? -3.616 24.884 11.843 1.00 60.44 646 SER A O 1
ATOM 4933 N N . LYS A 1 647 ? -2.758 25.220 9.799 1.00 57.06 647 LYS A N 1
ATOM 4934 C CA . LYS A 1 647 ? -3.079 26.663 9.753 1.00 57.06 647 LYS A CA 1
ATOM 4935 C C . LYS A 1 647 ? -4.565 26.975 9.996 1.00 57.06 647 LYS A C 1
ATOM 4937 O O . LYS A 1 647 ? -4.865 28.093 10.395 1.00 57.06 647 LYS A O 1
ATOM 4942 N N . ASP A 1 648 ? -5.438 25.989 9.793 1.00 62.22 648 ASP A N 1
ATOM 4943 C CA . ASP A 1 648 ? -6.891 26.080 9.957 1.00 62.22 648 ASP A CA 1
ATOM 4944 C C . ASP A 1 648 ? -7.389 25.373 11.239 1.00 62.22 648 ASP A C 1
ATOM 4946 O O . ASP A 1 648 ? -8.537 24.948 11.302 1.00 62.22 648 ASP A O 1
ATOM 4950 N N . GLU A 1 649 ? -6.519 25.176 12.238 1.00 71.06 649 GLU A N 1
ATOM 4951 C CA . GLU A 1 649 ? -6.807 24.503 13.524 1.00 71.06 649 GLU A CA 1
ATOM 4952 C C . GLU A 1 649 ? -7.204 23.015 13.420 1.00 71.06 649 GLU A C 1
ATOM 4954 O O . GLU A 1 649 ? -7.533 22.370 14.413 1.00 71.06 649 GLU A O 1
ATOM 4959 N N . ILE A 1 650 ? -7.114 22.417 12.230 1.00 79.19 650 ILE A N 1
ATOM 4960 C CA . ILE A 1 650 ? -7.388 20.990 12.022 1.00 79.19 650 ILE A CA 1
ATOM 4961 C C . ILE A 1 650 ? -6.171 20.169 12.445 1.00 79.19 650 ILE A C 1
ATOM 4963 O O . ILE A 1 650 ? -5.086 20.358 11.887 1.00 79.19 650 ILE A O 1
ATOM 4967 N N . MET A 1 651 ? -6.360 19.224 13.365 1.00 83.31 651 MET A N 1
ATOM 4968 C CA . MET A 1 651 ? -5.322 18.288 13.799 1.00 83.31 651 MET A CA 1
ATOM 4969 C C . MET A 1 651 ? -5.100 17.183 12.745 1.00 83.31 651 MET A C 1
ATOM 4971 O O . MET A 1 651 ? -6.053 16.471 12.418 1.00 83.31 651 MET A O 1
ATOM 4975 N N . PRO A 1 652 ? -3.886 17.011 12.185 1.00 90.75 652 PRO A N 1
ATOM 4976 C CA . PRO A 1 652 ? -3.620 15.967 11.193 1.00 90.75 652 PRO A CA 1
ATOM 4977 C C . PRO A 1 652 ? -3.738 14.559 11.796 1.00 90.75 652 PRO A C 1
ATOM 4979 O O . PRO A 1 652 ? -3.101 14.253 12.804 1.00 90.75 652 PRO A O 1
ATOM 4982 N N . ALA A 1 653 ? -4.514 13.680 11.157 1.00 93.88 653 ALA A N 1
ATOM 4983 C CA . ALA A 1 653 ? -4.745 12.313 11.623 1.00 93.88 653 ALA A CA 1
ATOM 4984 C C . ALA A 1 653 ? -3.464 11.474 11.597 1.00 93.88 653 ALA A C 1
ATOM 4986 O O . ALA A 1 653 ? -3.227 10.702 12.520 1.00 93.88 653 ALA A O 1
ATOM 4987 N N . TRP A 1 654 ? -2.629 11.640 10.568 1.00 94.75 654 TRP A N 1
ATOM 4988 C CA . TRP A 1 654 ? -1.387 10.877 10.442 1.00 94.75 654 TRP A CA 1
ATOM 4989 C C . TRP A 1 654 ? -0.402 11.180 11.569 1.00 94.75 654 TRP A C 1
ATOM 4991 O O . TRP A 1 654 ? 0.069 10.249 12.204 1.00 94.75 654 TRP A O 1
ATOM 5001 N N . TRP A 1 655 ? -0.183 12.459 11.903 1.00 94.00 655 TRP A N 1
ATOM 5002 C CA . TRP A 1 655 ? 0.706 12.833 13.011 1.00 94.00 655 TRP A CA 1
ATOM 5003 C C . TRP A 1 655 ? 0.216 12.318 14.368 1.00 94.00 655 TRP A C 1
ATOM 5005 O O . TRP A 1 655 ? 1.041 12.009 15.218 1.00 94.00 655 TRP A O 1
ATOM 5015 N N . ALA A 1 656 ? -1.098 12.181 14.570 1.00 94.69 656 ALA A N 1
ATOM 5016 C CA . ALA A 1 656 ? -1.637 11.578 15.788 1.00 94.69 656 ALA A CA 1
ATOM 5017 C C . ALA A 1 656 ? -1.214 10.104 15.926 1.00 94.69 656 ALA A C 1
ATOM 5019 O O . ALA A 1 656 ? -0.831 9.658 17.005 1.00 94.69 656 ALA A O 1
ATOM 5020 N N . HIS A 1 657 ? -1.290 9.353 14.825 1.00 96.75 657 HIS A N 1
ATOM 5021 C CA . HIS A 1 657 ? -0.960 7.928 14.777 1.00 96.75 657 HIS A CA 1
ATOM 5022 C C . HIS A 1 657 ? 0.550 7.696 14.839 1.00 96.75 657 HIS A C 1
ATOM 5024 O O . HIS A 1 657 ? 1.002 6.979 15.730 1.00 96.75 657 HIS A O 1
ATOM 5030 N N . ASP A 1 658 ? 1.311 8.399 13.999 1.00 95.19 658 ASP A N 1
ATOM 5031 C CA . ASP A 1 658 ? 2.776 8.358 13.976 1.00 95.19 658 ASP A CA 1
ATOM 5032 C C . ASP A 1 658 ? 3.376 8.729 15.339 1.00 95.19 658 ASP A C 1
ATOM 5034 O O . ASP A 1 658 ? 4.254 8.030 15.849 1.00 95.19 658 ASP A O 1
ATOM 5038 N N . PHE A 1 659 ? 2.855 9.767 16.006 1.00 95.25 659 PHE A N 1
ATOM 5039 C CA . PHE A 1 659 ? 3.341 10.144 17.332 1.00 95.25 659 PHE A CA 1
ATOM 5040 C C . PHE A 1 659 ? 3.118 9.028 18.359 1.00 95.25 659 PHE A C 1
ATOM 5042 O O . PHE A 1 659 ? 4.029 8.709 19.122 1.00 95.25 659 PHE A O 1
ATOM 5049 N N . VAL A 1 660 ? 1.927 8.416 18.390 1.00 96.94 660 VAL A N 1
ATOM 5050 C CA . VAL A 1 660 ? 1.637 7.296 19.302 1.00 96.94 660 VAL A CA 1
ATOM 5051 C C . VAL A 1 660 ? 2.554 6.108 19.012 1.00 96.94 660 VAL A C 1
ATOM 5053 O O . VAL A 1 660 ? 3.103 5.539 19.956 1.00 96.94 660 VAL A O 1
ATOM 5056 N N . ALA A 1 661 ? 2.752 5.754 17.740 1.00 95.69 661 ALA A N 1
ATOM 5057 C CA . ALA A 1 661 ? 3.598 4.634 17.340 1.00 95.69 661 ALA A CA 1
ATOM 5058 C C . ALA A 1 661 ? 5.071 4.848 17.721 1.00 95.69 661 ALA A C 1
ATOM 5060 O O . ALA A 1 661 ? 5.688 3.964 18.313 1.00 95.69 661 ALA A O 1
ATOM 5061 N N . ASN A 1 662 ? 5.617 6.039 17.471 1.00 93.38 662 ASN A N 1
ATOM 5062 C CA . ASN A 1 662 ? 6.996 6.368 17.830 1.00 93.38 662 ASN A CA 1
ATOM 5063 C C . ASN A 1 662 ? 7.184 6.498 19.349 1.00 93.38 662 ASN A C 1
ATOM 5065 O O . ASN A 1 662 ? 8.192 6.050 19.892 1.00 93.38 662 ASN A O 1
ATOM 5069 N N . TRP A 1 663 ? 6.219 7.082 20.069 1.00 94.75 663 TRP A N 1
ATOM 5070 C CA . TRP A 1 663 ? 6.310 7.197 21.529 1.00 94.75 663 TRP A CA 1
ATOM 5071 C C . TRP A 1 663 ? 6.228 5.830 22.213 1.00 94.75 663 TRP A C 1
ATOM 5073 O O . TRP A 1 663 ? 6.901 5.607 23.222 1.00 94.75 663 TRP A O 1
ATOM 5083 N N . MET A 1 664 ? 5.447 4.906 21.638 1.00 95.31 664 MET A N 1
ATOM 5084 C CA . MET A 1 664 ? 5.336 3.520 22.092 1.00 95.31 664 MET A CA 1
ATOM 5085 C C . MET A 1 664 ? 6.705 2.838 22.203 1.00 95.31 664 MET A C 1
ATOM 5087 O O . MET A 1 664 ? 6.933 2.100 23.157 1.00 95.31 664 MET A O 1
ATOM 5091 N N . ASP A 1 665 ? 7.643 3.112 21.292 1.00 92.69 665 ASP A N 1
ATOM 5092 C CA . ASP A 1 665 ? 8.954 2.449 21.268 1.00 92.69 665 ASP A CA 1
ATOM 5093 C C . ASP A 1 665 ? 9.818 2.704 22.514 1.00 92.69 665 ASP A C 1
ATOM 5095 O O . ASP A 1 665 ? 10.675 1.880 22.846 1.00 92.69 665 ASP A O 1
ATOM 5099 N N . LEU A 1 666 ? 9.566 3.781 23.269 1.00 91.81 666 LEU A N 1
ATOM 5100 C CA . LEU A 1 666 ? 10.303 4.089 24.502 1.00 91.81 666 LEU A CA 1
ATOM 5101 C C . LEU A 1 666 ? 10.111 3.027 25.595 1.00 91.81 666 LEU A C 1
ATOM 5103 O O . LEU A 1 666 ? 10.997 2.816 26.427 1.00 91.81 666 LEU A O 1
ATOM 5107 N N . CYS A 1 667 ? 8.948 2.374 25.620 1.00 93.88 667 CYS A N 1
ATOM 5108 C CA . CYS A 1 667 ? 8.622 1.301 26.555 1.00 93.88 667 CYS A CA 1
ATOM 5109 C C . CYS A 1 667 ? 7.614 0.336 25.914 1.00 93.88 667 CYS A C 1
ATOM 5111 O O . CYS A 1 667 ? 6.521 0.112 26.445 1.00 93.88 667 CYS A O 1
ATOM 5113 N N . TYR A 1 668 ? 7.999 -0.209 24.755 1.00 95.19 668 TYR A N 1
ATOM 5114 C CA . TYR A 1 668 ? 7.102 -0.889 23.819 1.00 95.19 668 TYR A CA 1
ATOM 5115 C C . TYR A 1 668 ? 6.179 -1.907 24.478 1.00 95.19 668 TYR A C 1
ATOM 5117 O O . TYR A 1 668 ? 4.966 -1.743 24.395 1.00 95.19 668 TYR A O 1
ATOM 5125 N N . GLN A 1 669 ? 6.710 -2.913 25.179 1.00 94.69 669 GLN A N 1
ATOM 5126 C CA . GLN A 1 669 ? 5.890 -3.950 25.809 1.00 94.69 669 GLN A CA 1
ATOM 5127 C C . GLN A 1 669 ? 4.802 -3.350 26.710 1.00 94.69 669 GLN A C 1
ATOM 5129 O O . GLN A 1 669 ? 3.625 -3.663 26.561 1.00 94.69 669 GLN A O 1
ATOM 5134 N N . ASN A 1 670 ? 5.171 -2.441 27.614 1.00 94.00 670 ASN A N 1
ATOM 5135 C CA . ASN A 1 670 ? 4.222 -1.900 28.581 1.00 94.00 670 ASN A CA 1
ATOM 5136 C C . ASN A 1 670 ? 3.193 -0.977 27.917 1.00 94.00 670 ASN A C 1
ATOM 5138 O O . ASN A 1 670 ? 2.000 -1.102 28.182 1.00 94.00 670 ASN A O 1
ATOM 5142 N N . MET A 1 671 ? 3.633 -0.059 27.055 1.00 96.00 671 MET A N 1
ATOM 5143 C CA . MET A 1 671 ? 2.734 0.881 26.378 1.00 96.00 671 MET A CA 1
ATOM 5144 C C . MET A 1 671 ? 1.785 0.163 25.412 1.00 96.00 671 MET A C 1
ATOM 5146 O O . MET A 1 671 ? 0.580 0.440 25.411 1.00 96.00 671 MET A O 1
ATOM 5150 N N . SER A 1 672 ? 2.313 -0.781 24.626 1.00 96.75 672 SER A N 1
ATOM 5151 C CA . SER A 1 672 ? 1.536 -1.565 23.664 1.00 96.75 672 SER A CA 1
ATOM 5152 C C . SER A 1 672 ? 0.494 -2.436 24.364 1.00 96.75 672 SER A C 1
ATOM 5154 O O . SER A 1 672 ? -0.695 -2.308 24.076 1.00 96.75 672 SER A O 1
ATOM 5156 N N . GLU A 1 673 ? 0.896 -3.256 25.338 1.00 95.19 673 GLU A N 1
ATOM 5157 C CA . GLU A 1 673 ? 0.010 -4.234 25.975 1.00 95.19 673 GLU A CA 1
ATOM 5158 C C . GLU A 1 673 ? -1.006 -3.594 26.933 1.00 95.19 673 GLU A C 1
ATOM 5160 O O . GLU A 1 673 ? -2.133 -4.079 27.038 1.00 95.19 673 GLU A O 1
ATOM 5165 N N . GLN A 1 674 ? -0.649 -2.503 27.623 1.00 93.94 674 GLN A N 1
ATOM 5166 C CA . GLN A 1 674 ? -1.527 -1.901 28.638 1.00 93.94 674 GLN A CA 1
ATOM 5167 C C . GLN A 1 674 ? -2.472 -0.836 28.077 1.00 93.94 674 GLN A C 1
ATOM 5169 O O . GLN A 1 674 ? -3.572 -0.662 28.606 1.00 93.94 674 GLN A O 1
ATOM 5174 N N . TYR A 1 675 ? -2.060 -0.106 27.036 1.00 96.25 675 TYR A N 1
ATOM 5175 C CA . TYR A 1 675 ? -2.803 1.060 26.555 1.00 96.25 675 TYR A CA 1
ATOM 5176 C C . TYR A 1 675 ? -3.144 0.982 25.073 1.00 96.25 675 TYR A C 1
ATOM 5178 O O . TYR A 1 675 ? -4.320 1.098 24.725 1.00 96.25 675 TYR A O 1
ATOM 5186 N N . ILE A 1 676 ? -2.152 0.784 24.205 1.00 98.00 676 ILE A N 1
ATOM 5187 C CA . ILE A 1 676 ? -2.334 0.993 22.764 1.00 98.00 676 ILE A CA 1
ATOM 5188 C C . ILE A 1 676 ? -3.110 -0.164 22.134 1.00 98.00 676 ILE A C 1
ATOM 5190 O O . ILE A 1 676 ? -4.169 0.076 21.568 1.00 98.00 676 ILE A O 1
ATOM 5194 N N . TYR A 1 677 ? -2.690 -1.421 22.290 1.00 97.56 677 TYR A N 1
ATOM 5195 C CA . TYR A 1 677 ? -3.402 -2.571 21.716 1.00 97.56 677 TYR A CA 1
ATOM 5196 C C . TYR A 1 677 ? -4.821 -2.767 22.271 1.00 97.56 677 TYR A C 1
ATOM 5198 O O . TYR A 1 677 ? -5.738 -3.006 21.476 1.00 97.56 677 TYR A O 1
ATOM 5206 N N . PRO A 1 678 ? -5.084 -2.593 23.583 1.00 98.06 678 PRO A N 1
ATOM 5207 C CA . PRO A 1 678 ? -6.453 -2.572 24.094 1.00 98.06 678 PRO A CA 1
ATOM 5208 C C . PRO A 1 678 ? -7.303 -1.448 23.487 1.00 98.06 678 PRO A C 1
ATOM 5210 O O . PRO A 1 678 ? -8.475 -1.672 23.161 1.00 98.06 678 PRO A O 1
ATOM 5213 N N . LYS A 1 679 ? -6.732 -0.250 23.286 1.00 98.25 679 LYS A N 1
ATOM 5214 C CA . LYS A 1 679 ? -7.439 0.875 22.656 1.00 98.25 679 LYS A CA 1
ATOM 5215 C C . LYS A 1 679 ? -7.667 0.634 21.165 1.00 98.25 679 LYS A C 1
ATOM 5217 O O . LYS A 1 679 ? -8.773 0.883 20.703 1.00 98.25 679 LYS A O 1
ATOM 5222 N N . VAL A 1 680 ? -6.699 0.062 20.447 1.00 98.44 680 VAL A N 1
ATOM 5223 C CA . VAL A 1 680 ? -6.847 -0.380 19.051 1.00 98.44 680 VAL A CA 1
ATOM 5224 C C . VAL A 1 680 ? -7.991 -1.382 18.932 1.00 98.44 680 VAL A C 1
ATOM 5226 O O . VAL A 1 680 ? -8.906 -1.174 18.145 1.00 98.44 680 VAL A O 1
ATOM 5229 N N . SER A 1 681 ? -8.004 -2.431 19.757 1.00 97.50 681 SER A N 1
ATOM 5230 C CA . SER A 1 681 ? -9.050 -3.462 19.725 1.00 97.50 681 SER A CA 1
ATOM 5231 C C . SER A 1 681 ? -10.444 -2.909 20.045 1.00 97.50 681 SER A C 1
ATOM 5233 O O . SER A 1 681 ? -11.414 -3.218 19.351 1.00 97.50 681 SER A O 1
ATOM 5235 N N . SER A 1 682 ? -10.559 -2.084 21.090 1.00 98.19 682 SER A N 1
ATOM 5236 C CA . SER A 1 682 ? -11.850 -1.522 21.508 1.00 98.19 682 SER A CA 1
ATOM 5237 C C . SER A 1 682 ? -12.360 -0.440 20.553 1.00 98.19 682 SER A C 1
ATOM 5239 O O . SER A 1 682 ? -13.494 -0.556 20.091 1.00 98.19 682 SER A O 1
ATOM 5241 N N . LEU A 1 683 ? -11.532 0.547 20.187 1.00 98.62 683 LEU A N 1
ATOM 5242 C CA . LEU A 1 683 ? -11.945 1.619 19.279 1.00 98.62 683 LEU A CA 1
ATOM 5243 C C . LEU A 1 683 ? -12.166 1.106 17.853 1.00 98.62 683 LEU A C 1
ATOM 5245 O O . LEU A 1 683 ? -13.098 1.557 17.202 1.00 98.62 683 LEU A O 1
ATOM 5249 N N . GLN A 1 684 ? -11.390 0.129 17.361 1.00 98.69 684 GLN A N 1
ATOM 5250 C CA . GLN A 1 684 ? -11.639 -0.438 16.028 1.00 98.69 684 GLN A CA 1
ATOM 5251 C C . GLN A 1 684 ? -13.016 -1.106 15.940 1.00 98.69 684 GLN A C 1
ATOM 5253 O O . GLN A 1 684 ? -13.695 -0.974 14.919 1.00 98.69 684 GLN A O 1
ATOM 5258 N N . ARG A 1 685 ? -13.429 -1.820 16.996 1.00 98.50 685 ARG A N 1
ATOM 5259 C CA . ARG A 1 685 ? -14.756 -2.444 17.067 1.00 98.50 685 ARG A CA 1
ATOM 5260 C C . ARG A 1 685 ? -15.856 -1.389 17.103 1.00 98.50 685 ARG A C 1
ATOM 5262 O O . ARG A 1 685 ? -16.814 -1.499 16.350 1.00 98.50 685 ARG A O 1
ATOM 5269 N N . GLU A 1 686 ? -15.681 -0.357 17.921 1.00 98.62 686 GLU A N 1
ATOM 5270 C CA . GLU A 1 686 ? -16.616 0.765 18.009 1.00 98.62 686 GLU A CA 1
ATOM 5271 C C . GLU A 1 686 ? -16.754 1.493 16.665 1.00 98.62 686 GLU A C 1
ATOM 5273 O O . GLU A 1 686 ? -17.865 1.711 16.199 1.00 98.62 686 GLU A O 1
ATOM 5278 N N . VAL A 1 687 ? -15.643 1.778 15.979 1.00 98.75 687 VAL A N 1
ATOM 5279 C CA . VAL A 1 687 ? -15.643 2.380 14.636 1.00 98.75 687 VAL A CA 1
ATOM 5280 C C . VAL A 1 687 ? -16.377 1.496 13.630 1.00 98.75 687 VAL A C 1
ATOM 5282 O O . VAL A 1 687 ? -17.142 2.009 12.813 1.00 98.75 687 VAL A O 1
ATOM 5285 N N . TYR A 1 688 ? -16.183 0.177 13.679 1.00 98.56 688 TYR A N 1
ATOM 5286 C CA . TYR A 1 688 ? -16.924 -0.756 12.830 1.00 98.56 688 TYR A CA 1
ATOM 5287 C C . TYR A 1 688 ? -18.435 -0.705 13.113 1.00 98.56 688 TYR A C 1
ATOM 5289 O O . TYR A 1 688 ? -19.227 -0.537 12.186 1.00 98.56 688 TYR A O 1
ATOM 5297 N N . GLU A 1 689 ? -18.838 -0.780 14.382 1.00 98.56 689 GLU A N 1
ATOM 5298 C CA . GLU A 1 689 ? -20.245 -0.716 14.797 1.00 98.56 689 GLU A CA 1
ATOM 5299 C C . GLU A 1 689 ? -20.897 0.621 14.412 1.00 98.56 689 GLU A C 1
ATOM 5301 O O . GLU A 1 689 ? -21.975 0.630 13.817 1.00 98.56 689 GLU A O 1
ATOM 5306 N N . GLU A 1 690 ? -20.221 1.745 14.663 1.00 98.50 690 GLU A N 1
ATOM 5307 C CA . GLU A 1 690 ? -20.668 3.087 14.274 1.00 98.50 690 GLU A CA 1
ATOM 5308 C C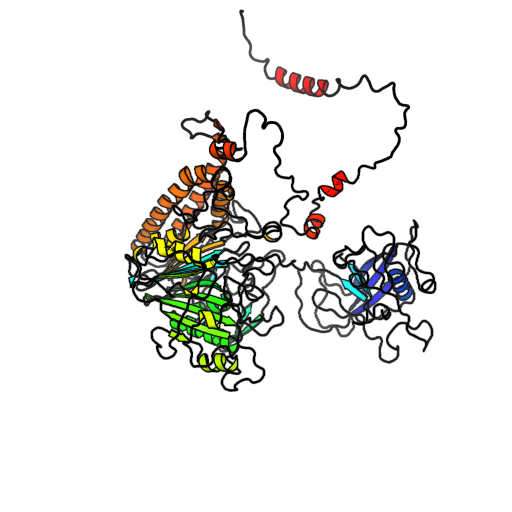 . GLU A 1 690 ? -20.787 3.238 12.756 1.00 98.50 690 GLU A C 1
ATOM 5310 O O . GLU A 1 690 ? -21.714 3.891 12.274 1.00 98.50 690 GLU A O 1
ATOM 5315 N N . THR A 1 691 ? -19.889 2.611 11.993 1.00 98.12 691 THR A N 1
ATOM 5316 C CA . THR A 1 691 ? -19.951 2.605 10.526 1.00 98.12 691 THR A CA 1
ATOM 5317 C C . THR A 1 691 ? -21.195 1.867 10.037 1.00 98.12 691 THR A C 1
ATOM 5319 O O . THR A 1 691 ? -21.929 2.387 9.195 1.00 98.12 691 THR A O 1
ATOM 5322 N N . GLU A 1 692 ? -21.477 0.682 10.579 1.00 97.50 692 GLU A N 1
ATOM 5323 C CA . GLU A 1 692 ? -22.668 -0.092 10.213 1.00 97.50 692 GLU A CA 1
ATOM 5324 C C . GLU A 1 692 ? -23.966 0.604 10.646 1.00 97.50 692 GLU A C 1
ATOM 5326 O O . GLU A 1 692 ? -24.974 0.582 9.934 1.00 97.50 692 GLU A O 1
ATOM 5331 N N . ASP A 1 693 ? -23.943 1.297 11.780 1.00 98.00 693 ASP A N 1
ATOM 5332 C CA . ASP A 1 693 ? -25.029 2.165 12.218 1.00 98.00 693 ASP A CA 1
ATOM 5333 C C . ASP A 1 693 ? -25.221 3.379 11.304 1.00 98.00 693 ASP A C 1
ATOM 5335 O O . ASP A 1 693 ? -26.360 3.751 11.007 1.00 98.00 693 ASP A O 1
ATOM 5339 N N . ALA A 1 694 ? -24.133 3.991 10.832 1.00 96.75 694 ALA A N 1
ATOM 5340 C CA . ALA A 1 694 ? -24.185 5.120 9.914 1.00 96.75 694 ALA A CA 1
ATOM 5341 C C . ALA A 1 694 ? -24.851 4.733 8.588 1.00 96.75 694 ALA A C 1
ATOM 5343 O O . ALA A 1 694 ? -25.689 5.481 8.090 1.00 96.75 694 ALA A O 1
ATOM 5344 N N . ILE A 1 695 ? -24.562 3.540 8.061 1.00 96.12 695 ILE A N 1
ATOM 5345 C CA . ILE A 1 695 ? -25.212 3.010 6.851 1.00 96.12 695 ILE A CA 1
ATOM 5346 C C . ILE A 1 695 ? -26.718 2.868 7.041 1.00 96.12 695 ILE A C 1
ATOM 5348 O O . ILE A 1 695 ? -27.480 3.230 6.149 1.00 96.12 695 ILE A O 1
ATOM 5352 N N . LYS A 1 696 ? -27.156 2.346 8.192 1.00 96.38 696 LYS A N 1
ATOM 5353 C CA . LYS A 1 696 ? -28.584 2.151 8.490 1.00 96.38 696 LYS A CA 1
ATOM 5354 C C . LYS A 1 696 ? -29.319 3.478 8.683 1.00 96.38 696 LYS A C 1
ATOM 5356 O O . LYS A 1 696 ? -30.480 3.586 8.304 1.00 96.38 696 LYS A O 1
ATOM 5361 N N . LYS A 1 697 ? -28.664 4.463 9.307 1.00 95.81 697 LYS A N 1
ATOM 5362 C CA . LYS A 1 697 ? -29.241 5.782 9.629 1.00 95.81 697 LYS A CA 1
ATOM 5363 C C . LYS A 1 697 ? -29.211 6.753 8.449 1.00 95.81 697 LYS A C 1
ATOM 5365 O O . LYS A 1 697 ? -29.968 7.720 8.444 1.00 95.81 697 LYS A O 1
ATOM 5370 N N . ALA A 1 698 ? -28.320 6.551 7.482 1.00 93.06 698 ALA A N 1
ATOM 5371 C CA . ALA A 1 698 ? -28.169 7.469 6.368 1.00 93.06 698 ALA A CA 1
ATOM 5372 C C . ALA A 1 698 ? -29.343 7.376 5.385 1.00 93.06 698 ALA A C 1
ATOM 5374 O O . ALA A 1 698 ? -29.541 6.374 4.705 1.00 93.06 698 ALA A O 1
ATOM 5375 N N . GLU A 1 699 ? -30.078 8.476 5.249 1.00 91.69 699 GLU A N 1
ATOM 5376 C CA . GLU A 1 699 ? -31.180 8.603 4.287 1.00 91.69 699 GLU A CA 1
ATOM 5377 C C . GLU A 1 699 ? -30.687 8.855 2.853 1.00 91.69 699 GLU A C 1
ATOM 5379 O O . GLU A 1 699 ? -31.396 8.616 1.878 1.00 91.69 699 GLU A O 1
ATOM 5384 N N . ASN A 1 700 ? -29.470 9.384 2.718 1.00 90.25 700 ASN A N 1
ATOM 5385 C CA . ASN A 1 700 ? -28.848 9.742 1.451 1.00 90.25 700 ASN A CA 1
ATOM 5386 C C . ASN A 1 700 ? -27.310 9.746 1.588 1.00 90.25 700 ASN A C 1
ATOM 5388 O O . ASN A 1 700 ? -26.790 9.756 2.711 1.00 90.25 700 ASN A O 1
ATOM 5392 N N . PRO A 1 701 ? -26.560 9.767 0.469 1.00 89.56 701 PRO A N 1
ATOM 5393 C CA . PRO A 1 701 ? -25.097 9.744 0.512 1.00 89.56 701 PRO A CA 1
ATOM 5394 C C . PRO A 1 701 ? -24.461 10.927 1.252 1.00 89.56 701 PRO A C 1
ATOM 5396 O O . PRO A 1 701 ? -23.419 10.758 1.881 1.00 89.56 701 PRO A O 1
ATOM 5399 N N . MET A 1 702 ? -25.086 12.111 1.220 1.00 87.94 702 MET A N 1
ATOM 5400 C CA . MET A 1 702 ? -24.592 13.288 1.940 1.00 87.94 702 MET A CA 1
ATOM 5401 C C . MET A 1 702 ? -24.606 13.057 3.452 1.00 87.94 702 MET A C 1
ATOM 5403 O O . MET A 1 702 ? -23.610 13.329 4.121 1.00 87.94 702 MET A O 1
ATOM 5407 N N . LYS A 1 703 ? -25.697 12.492 3.986 1.00 90.56 703 LYS A N 1
ATOM 5408 C CA . LYS A 1 703 ? -25.789 12.164 5.410 1.00 90.56 703 LYS A CA 1
ATOM 5409 C C . LYS A 1 703 ? -24.835 11.038 5.806 1.00 90.56 703 LYS A C 1
ATOM 5411 O O . LYS A 1 703 ? -24.228 11.117 6.869 1.00 90.56 703 LYS A O 1
ATOM 5416 N N . LEU A 1 704 ? -24.669 10.020 4.956 1.00 91.94 704 LEU A N 1
ATOM 5417 C CA . LEU A 1 704 ? -23.715 8.934 5.211 1.00 91.94 704 LEU A CA 1
ATOM 5418 C C . LEU A 1 704 ? -22.291 9.467 5.373 1.00 91.94 704 LEU A C 1
ATOM 5420 O O . LEU A 1 704 ? -21.577 9.093 6.298 1.00 91.94 704 LEU A O 1
ATOM 5424 N N . ALA A 1 705 ? -21.892 10.363 4.482 1.00 89.25 705 ALA A N 1
ATOM 5425 C CA . ALA A 1 705 ? -20.569 10.952 4.512 1.00 89.25 705 ALA A CA 1
ATOM 5426 C C . ALA A 1 705 ? -20.375 11.930 5.683 1.00 89.25 705 ALA A C 1
ATOM 5428 O O . ALA A 1 705 ? -19.305 11.933 6.276 1.00 89.25 705 ALA A O 1
ATOM 5429 N N . GLU A 1 706 ? -21.401 12.692 6.083 1.00 90.25 706 GLU A N 1
ATOM 5430 C CA . GLU A 1 706 ? -21.360 13.500 7.315 1.00 90.25 706 GLU A CA 1
ATOM 5431 C C . GLU A 1 706 ? -21.097 12.624 8.554 1.00 90.25 706 GLU A C 1
ATOM 5433 O O . GLU A 1 706 ? -20.236 12.943 9.374 1.00 90.25 706 GLU A O 1
ATOM 5438 N N . LEU A 1 707 ? -21.803 11.492 8.667 1.00 93.69 707 LEU A N 1
ATOM 5439 C CA . LEU A 1 707 ? -21.608 10.531 9.756 1.00 93.69 707 LEU A CA 1
ATOM 5440 C C . LEU A 1 707 ? -20.205 9.905 9.707 1.00 93.69 707 LEU A C 1
ATOM 5442 O O . LEU A 1 707 ? -19.544 9.820 10.740 1.00 93.69 707 LEU A O 1
ATOM 5446 N N . ALA A 1 708 ? -19.718 9.542 8.516 1.00 93.38 708 ALA A N 1
ATOM 5447 C CA . ALA A 1 708 ? -18.362 9.028 8.327 1.00 93.38 708 ALA A CA 1
ATOM 5448 C C . ALA A 1 708 ? -17.290 10.046 8.755 1.00 93.38 708 ALA A C 1
ATOM 5450 O O . ALA A 1 708 ? -16.378 9.693 9.498 1.00 93.38 708 ALA A O 1
ATOM 5451 N N . SER A 1 709 ? -17.424 11.320 8.369 1.00 91.38 709 SER A N 1
ATOM 5452 C CA . SER A 1 709 ? -16.523 12.392 8.813 1.00 91.38 709 SER A CA 1
ATOM 5453 C C . SER A 1 709 ? -16.567 12.604 10.333 1.00 91.38 709 SER A C 1
ATOM 5455 O O . SER A 1 709 ? -15.547 12.943 10.933 1.00 91.38 709 SER A O 1
ATOM 5457 N N . GLY A 1 710 ? -17.719 12.380 10.976 1.00 92.81 710 GLY A N 1
ATOM 5458 C CA . GLY A 1 710 ? -17.838 12.374 12.437 1.00 92.81 710 GLY A CA 1
ATOM 5459 C C . GLY A 1 710 ? -17.006 11.267 13.092 1.00 92.81 710 GLY A C 1
ATOM 5460 O O . GLY A 1 710 ? -16.238 11.546 14.012 1.00 92.81 710 GLY A O 1
ATOM 5461 N N . ILE A 1 711 ? -17.094 10.040 12.568 1.00 96.00 711 ILE A N 1
ATOM 5462 C CA . ILE A 1 711 ? -16.289 8.889 13.018 1.00 96.00 711 ILE A CA 1
ATOM 5463 C C . ILE A 1 711 ? -14.792 9.181 12.836 1.00 96.00 711 ILE A C 1
ATOM 5465 O O . ILE A 1 711 ? -14.001 9.012 13.762 1.00 96.00 711 ILE A O 1
ATOM 5469 N N . GLN A 1 712 ? -14.400 9.681 11.661 1.00 95.25 712 GLN A N 1
ATOM 5470 C CA . GLN A 1 712 ? -13.014 10.039 11.342 1.00 95.25 712 GLN A CA 1
ATOM 5471 C C . GLN A 1 712 ? -12.436 11.060 12.332 1.00 95.25 712 GLN A C 1
ATOM 5473 O O . GLN A 1 712 ? -11.320 10.875 12.819 1.00 95.25 712 GLN A O 1
ATOM 5478 N N . ARG A 1 713 ? -13.200 12.114 12.650 1.00 92.69 713 ARG A N 1
ATOM 5479 C CA . ARG A 1 713 ? -12.797 13.162 13.597 1.00 92.69 713 ARG A CA 1
ATOM 5480 C C . ARG A 1 713 ? -12.632 12.623 15.012 1.00 92.69 713 ARG A C 1
ATOM 5482 O O . ARG A 1 713 ? -11.603 12.876 15.630 1.00 92.69 713 ARG A O 1
ATOM 5489 N N . LYS A 1 714 ? -13.605 11.839 15.486 1.00 95.19 714 LYS A N 1
ATOM 5490 C CA . LYS A 1 714 ? -13.554 11.184 16.797 1.00 95.19 714 LYS A CA 1
ATOM 5491 C C . LYS A 1 714 ? -12.281 10.352 16.947 1.00 95.19 714 LYS A C 1
ATOM 5493 O O . LYS A 1 714 ? -11.593 10.475 17.952 1.00 95.19 714 LYS A O 1
ATOM 5498 N N . VAL A 1 715 ? -11.939 9.544 15.940 1.00 97.25 715 VAL A N 1
ATOM 5499 C CA . VAL A 1 715 ? -10.709 8.736 15.964 1.00 97.25 715 VAL A CA 1
ATOM 5500 C C . VAL A 1 715 ? -9.468 9.618 16.079 1.00 97.25 715 VAL A C 1
ATOM 5502 O O . VAL A 1 715 ? -8.606 9.329 16.901 1.00 97.25 715 VAL A O 1
ATOM 5505 N N . THR A 1 716 ? -9.383 10.708 15.310 1.00 94.88 716 THR A N 1
ATOM 5506 C CA . THR A 1 716 ? -8.256 11.649 15.402 1.00 94.88 716 THR A CA 1
ATOM 5507 C C . THR A 1 716 ? -8.136 12.280 16.792 1.00 94.88 716 THR A C 1
ATOM 5509 O O . THR A 1 716 ? -7.036 12.338 17.335 1.00 94.88 716 THR A O 1
ATOM 5512 N N . GLU A 1 717 ? -9.245 12.726 17.383 1.00 93.44 717 GLU A N 1
ATOM 5513 C CA . GLU A 1 717 ? -9.267 13.324 18.726 1.00 93.44 717 GLU A CA 1
ATOM 5514 C C . GLU A 1 717 ? -8.861 12.312 19.811 1.00 93.44 717 GLU A C 1
ATOM 5516 O O . GLU A 1 717 ? -8.015 12.610 20.652 1.00 93.44 717 GLU A O 1
ATOM 5521 N N . GLU A 1 718 ? -9.404 11.094 19.760 1.00 96.25 718 GLU A N 1
ATOM 5522 C CA . GLU A 1 718 ? -9.076 9.998 20.683 1.00 96.25 718 GLU A CA 1
ATOM 5523 C C . GLU A 1 718 ? -7.598 9.586 20.597 1.00 96.25 718 GLU A C 1
ATOM 5525 O O . GLU A 1 718 ? -6.982 9.272 21.617 1.00 96.25 718 GLU A O 1
ATOM 5530 N N . TRP A 1 719 ? -7.004 9.608 19.399 1.00 96.50 719 TRP A N 1
ATOM 5531 C CA . TRP A 1 719 ? -5.584 9.296 19.220 1.00 96.50 719 TRP A CA 1
ATOM 5532 C C . TRP A 1 719 ? -4.668 10.395 19.768 1.00 96.50 719 TRP A C 1
ATOM 5534 O O . TRP A 1 719 ? -3.672 10.081 20.418 1.00 96.50 719 TRP A O 1
ATOM 5544 N N . TRP A 1 720 ? -5.021 11.674 19.602 1.00 94.62 720 TRP A N 1
ATOM 5545 C CA . TRP A 1 720 ? -4.282 12.765 20.248 1.00 94.62 720 TRP A CA 1
ATOM 5546 C C . TRP A 1 720 ? -4.393 12.716 21.777 1.00 94.62 720 TRP A C 1
ATOM 5548 O O . TRP A 1 720 ? -3.387 12.869 22.466 1.00 94.62 720 TRP A O 1
ATOM 5558 N N . GLN A 1 721 ? -5.569 12.397 22.323 1.00 94.81 721 GLN A N 1
ATOM 5559 C CA . GLN A 1 721 ? -5.727 12.174 23.767 1.00 94.81 721 GLN A CA 1
ATOM 5560 C C . GLN A 1 721 ? -4.896 10.980 24.260 1.00 94.81 721 GLN A C 1
ATOM 5562 O O . GLN A 1 721 ? -4.332 11.012 25.358 1.00 94.81 721 GLN A O 1
ATOM 5567 N N . LEU A 1 722 ? -4.787 9.917 23.455 1.00 96.06 722 LEU A N 1
ATOM 5568 C CA . LEU A 1 722 ? -3.907 8.793 23.760 1.00 96.06 722 LEU A CA 1
ATOM 5569 C C . LEU A 1 722 ? -2.434 9.227 23.765 1.00 96.06 722 LEU A C 1
ATOM 5571 O O . LEU A 1 722 ? -1.716 8.855 24.693 1.00 96.06 722 LEU A O 1
ATOM 5575 N N . ALA A 1 723 ? -2.002 10.042 22.800 1.00 94.00 723 ALA A N 1
ATOM 5576 C CA . ALA A 1 723 ? -0.652 10.604 22.754 1.00 94.00 723 ALA A CA 1
ATOM 5577 C C . ALA A 1 723 ? -0.331 11.418 24.019 1.00 94.00 723 ALA A C 1
ATOM 5579 O O . ALA A 1 723 ? 0.662 11.139 24.693 1.00 94.00 723 ALA A O 1
ATOM 5580 N N . GLU A 1 724 ? -1.206 12.352 24.403 1.00 93.19 724 GLU A N 1
ATOM 5581 C CA . GLU A 1 724 ? -1.075 13.131 25.644 1.00 93.19 724 GLU A CA 1
ATOM 5582 C C . GLU A 1 724 ? -0.943 12.219 26.868 1.00 93.19 724 GLU A C 1
ATOM 5584 O O . GLU A 1 724 ? -0.056 12.392 27.711 1.00 93.19 724 GLU A O 1
ATOM 5589 N N . LYS A 1 725 ? -1.785 11.183 26.939 1.00 93.19 725 LYS A N 1
ATOM 5590 C CA . LYS A 1 725 ? -1.736 10.199 28.017 1.00 93.19 725 LYS A CA 1
ATOM 5591 C C . LYS A 1 725 ? -0.409 9.443 28.040 1.00 93.19 725 LYS A C 1
ATOM 5593 O O . LYS A 1 725 ? 0.103 9.210 29.132 1.00 93.19 725 LYS A O 1
ATOM 5598 N N . MET A 1 726 ? 0.158 9.053 26.898 1.00 94.44 726 MET A N 1
ATOM 5599 C CA . MET A 1 726 ? 1.439 8.332 26.854 1.00 94.44 726 MET A CA 1
ATOM 5600 C C . MET A 1 726 ? 2.612 9.204 27.305 1.00 94.44 726 MET A C 1
ATOM 5602 O O . MET A 1 726 ? 3.454 8.720 28.062 1.00 94.44 726 MET A O 1
ATOM 5606 N N . ILE A 1 727 ? 2.618 10.491 26.942 1.00 93.31 727 ILE A N 1
ATOM 5607 C CA . ILE A 1 727 ? 3.617 11.467 27.410 1.00 93.31 727 ILE A CA 1
ATOM 5608 C C . ILE A 1 727 ? 3.576 11.598 28.936 1.00 93.31 727 ILE A C 1
ATOM 5610 O O . ILE A 1 727 ? 4.616 11.630 29.593 1.00 93.31 727 ILE A O 1
ATOM 5614 N N . VAL A 1 728 ? 2.371 11.673 29.513 1.00 91.81 728 VAL A N 1
ATOM 5615 C CA . VAL A 1 728 ? 2.212 11.797 30.966 1.00 91.81 728 VAL A CA 1
ATOM 5616 C C . VAL A 1 728 ? 2.554 10.488 31.662 1.00 91.81 728 VAL A C 1
ATOM 5618 O O . VAL A 1 728 ? 3.288 10.513 32.642 1.00 91.81 728 VAL A O 1
ATOM 5621 N N . ARG A 1 729 ? 2.032 9.348 31.195 1.00 92.44 729 ARG A N 1
ATOM 5622 C CA . ARG A 1 729 ? 2.201 8.056 31.877 1.00 92.44 729 ARG A CA 1
ATOM 5623 C C . ARG A 1 729 ? 3.636 7.565 31.857 1.00 92.44 729 ARG A C 1
ATOM 5625 O O . ARG A 1 729 ? 4.053 7.013 32.863 1.00 92.44 729 ARG A O 1
ATOM 5632 N N . TYR A 1 730 ? 4.371 7.780 30.773 1.00 92.75 730 TYR A N 1
ATOM 5633 C CA . TYR A 1 730 ? 5.751 7.329 30.629 1.00 92.75 730 TYR A CA 1
ATOM 5634 C C . TYR A 1 730 ? 6.648 8.522 30.321 1.00 92.75 730 TYR A C 1
ATOM 5636 O O . TYR A 1 730 ? 6.859 8.885 29.164 1.00 92.75 730 TYR A O 1
ATOM 5644 N N . ASN A 1 731 ? 7.169 9.124 31.382 1.00 91.25 731 ASN A N 1
ATOM 5645 C CA . ASN A 1 731 ? 7.977 10.331 31.322 1.00 91.25 731 ASN A CA 1
ATOM 5646 C C . ASN A 1 731 ? 9.367 10.028 31.887 1.00 91.25 731 ASN A C 1
ATOM 5648 O O . ASN A 1 731 ? 9.472 9.537 33.008 1.00 91.25 731 ASN A O 1
ATOM 5652 N N . ASP A 1 732 ? 10.421 10.271 31.108 1.00 89.38 732 ASP A N 1
ATOM 5653 C CA . ASP A 1 732 ? 11.818 10.130 31.542 1.00 89.38 732 ASP A CA 1
ATOM 5654 C C . ASP A 1 732 ? 12.153 8.768 32.195 1.00 89.38 732 ASP A C 1
ATOM 5656 O O . ASP A 1 732 ? 12.892 8.687 33.175 1.00 89.38 732 ASP A O 1
ATOM 5660 N N . HIS A 1 733 ? 11.602 7.671 31.653 1.00 87.81 733 HIS A N 1
ATOM 5661 C CA . HIS A 1 733 ? 11.701 6.299 32.194 1.00 87.81 733 HIS A CA 1
ATOM 5662 C C . HIS A 1 733 ? 11.061 6.080 33.576 1.00 87.81 733 HIS A C 1
ATOM 5664 O O . HIS A 1 733 ? 11.299 5.057 34.230 1.00 87.81 733 HIS A O 1
ATOM 5670 N N . PHE A 1 734 ? 10.195 6.994 33.997 1.00 91.69 734 PHE A N 1
ATOM 5671 C CA . PHE A 1 734 ? 9.287 6.817 35.115 1.00 91.69 734 PHE A CA 1
ATOM 5672 C C . PHE A 1 734 ? 7.861 6.587 34.627 1.00 91.69 734 PHE A C 1
ATOM 5674 O O . PHE A 1 734 ? 7.428 7.106 33.598 1.00 91.69 734 PHE A O 1
ATOM 5681 N N . PHE A 1 735 ? 7.122 5.807 35.407 1.00 92.69 735 PHE A N 1
ATOM 5682 C CA . PHE A 1 735 ? 5.694 5.634 35.261 1.00 92.69 735 PHE A CA 1
ATOM 5683 C C . PHE A 1 735 ? 4.950 6.546 36.239 1.00 92.69 735 PHE A C 1
ATOM 5685 O O . PHE A 1 735 ? 5.067 6.382 37.459 1.00 92.69 735 PHE A O 1
ATOM 5692 N N . ASN A 1 736 ? 4.168 7.483 35.705 1.00 92.06 736 ASN A N 1
ATOM 5693 C CA . ASN A 1 736 ? 3.295 8.354 36.487 1.00 92.06 736 ASN A CA 1
ATOM 5694 C C . ASN A 1 736 ? 1.928 7.693 36.655 1.00 92.06 736 ASN A C 1
ATOM 5696 O O . ASN A 1 736 ? 1.176 7.515 35.689 1.00 92.06 736 ASN A O 1
ATOM 5700 N N . TYR A 1 737 ? 1.586 7.344 37.893 1.00 87.56 737 TYR A N 1
ATOM 5701 C CA . TYR A 1 737 ? 0.371 6.589 38.176 1.00 87.56 737 TYR A CA 1
ATO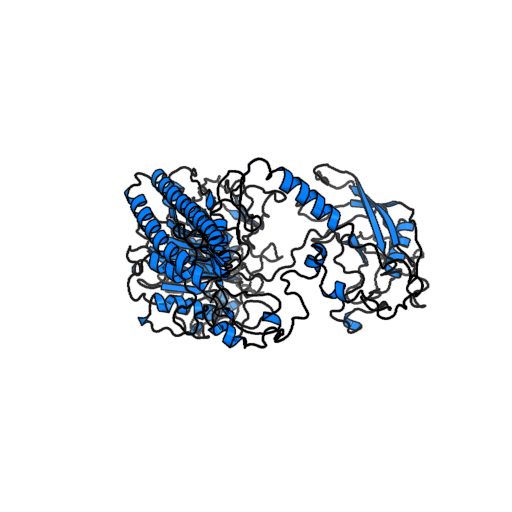M 5702 C C . TYR A 1 737 ? -0.903 7.402 37.873 1.00 87.56 737 TYR A C 1
ATOM 5704 O O . TYR A 1 737 ? -0.859 8.635 37.821 1.00 87.56 737 TYR A O 1
ATOM 5712 N N . PRO A 1 738 ? -2.048 6.728 37.634 1.00 84.75 738 PRO A N 1
ATOM 5713 C CA . PRO A 1 738 ? -3.315 7.394 37.346 1.00 84.75 738 PRO A CA 1
ATOM 5714 C C . PRO A 1 738 ? -3.802 8.347 38.432 1.00 84.75 738 PRO A C 1
ATOM 5716 O O . PRO A 1 738 ? -3.256 8.410 39.528 1.00 84.75 738 PRO A O 1
ATOM 5719 N N . GLU A 1 739 ? -4.875 9.075 38.131 1.00 79.69 739 GLU A N 1
ATOM 5720 C CA . GLU A 1 739 ? -5.411 10.175 38.942 1.00 79.69 739 GLU A CA 1
ATOM 5721 C C . GLU A 1 739 ? -5.783 9.744 40.370 1.00 79.69 739 GLU A C 1
ATOM 5723 O O . GLU A 1 739 ? -5.826 10.577 41.271 1.00 79.69 739 GLU A O 1
ATOM 5728 N N . PHE A 1 740 ? -6.019 8.447 40.603 1.00 82.44 740 PHE A N 1
ATOM 5729 C CA . PHE A 1 740 ? -6.262 7.890 41.937 1.00 82.44 740 PHE A CA 1
ATOM 5730 C C . PHE A 1 740 ? -4.993 7.774 42.806 1.00 82.44 740 PHE A C 1
ATOM 5732 O O . PHE A 1 740 ? -5.101 7.537 44.007 1.00 82.44 740 PHE A O 1
ATOM 5739 N N . ALA A 1 741 ? -3.801 7.934 42.226 1.00 80.94 741 ALA A N 1
ATOM 5740 C CA . ALA A 1 741 ? -2.504 7.906 42.901 1.00 80.94 741 ALA A CA 1
ATOM 5741 C C . ALA A 1 741 ? -1.564 9.016 42.366 1.00 80.94 741 ALA A C 1
ATOM 5743 O O . ALA A 1 741 ? -0.451 8.730 41.923 1.00 80.94 741 ALA A O 1
ATOM 5744 N N . PRO A 1 742 ? -1.971 10.299 42.432 1.00 77.75 742 PRO A N 1
ATOM 5745 C CA . PRO A 1 742 ? -1.322 11.396 41.706 1.00 77.75 742 PRO A CA 1
ATOM 5746 C C . PRO A 1 742 ? 0.072 11.764 42.239 1.00 77.75 742 PRO A C 1
ATOM 5748 O O . PRO A 1 742 ? 0.823 12.468 41.575 1.00 77.75 742 PRO A O 1
ATOM 5751 N N . THR A 1 743 ? 0.426 11.312 43.444 1.00 84.62 743 THR A N 1
ATOM 5752 C CA . THR A 1 743 ? 1.750 11.513 44.056 1.00 84.62 743 THR A CA 1
ATOM 5753 C C . THR A 1 743 ? 2.687 10.323 43.858 1.00 84.62 743 THR A C 1
ATOM 5755 O O . THR A 1 743 ? 3.822 10.355 44.330 1.00 84.62 743 THR A O 1
ATOM 5758 N N . SER A 1 744 ? 2.218 9.255 43.207 1.00 88.06 744 SER A N 1
ATOM 5759 C CA . SER A 1 744 ? 3.006 8.048 42.982 1.00 88.06 744 SER A CA 1
ATOM 5760 C C . SER A 1 744 ? 3.699 8.116 41.630 1.00 88.06 744 SER A C 1
ATOM 5762 O O . SER A 1 744 ? 3.067 8.316 40.593 1.00 88.06 744 SER A O 1
ATOM 5764 N N . VAL A 1 745 ? 5.008 7.900 41.660 1.00 89.38 745 VAL A N 1
ATOM 5765 C CA . VAL A 1 745 ? 5.870 7.777 40.487 1.00 89.38 745 VAL A CA 1
ATOM 5766 C C . VAL A 1 745 ? 6.783 6.581 40.733 1.00 89.38 745 VAL A C 1
ATOM 5768 O O . VAL A 1 745 ? 7.296 6.416 41.841 1.00 89.38 745 VAL A O 1
ATOM 5771 N N . GLY A 1 746 ? 6.950 5.715 39.736 1.00 90.06 746 GLY A N 1
ATOM 5772 C CA . GLY A 1 746 ? 7.778 4.512 39.851 1.00 90.06 746 GLY A CA 1
ATOM 5773 C C . GLY A 1 746 ? 8.790 4.420 38.716 1.00 90.06 746 GLY A C 1
ATOM 5774 O O . GLY A 1 746 ? 8.418 4.696 37.579 1.00 90.06 746 GLY A O 1
ATOM 5775 N N . PRO A 1 747 ? 10.053 4.041 38.970 1.00 91.94 747 PRO A N 1
ATOM 5776 C CA . PRO A 1 747 ? 10.994 3.800 37.883 1.00 91.94 747 PRO A CA 1
ATOM 5777 C C . PRO A 1 747 ? 10.531 2.588 37.067 1.00 91.94 747 PRO A C 1
ATOM 5779 O O . PRO A 1 747 ? 10.195 1.552 37.641 1.00 91.94 747 PRO A O 1
ATOM 5782 N N . VAL A 1 748 ? 10.534 2.703 35.738 1.00 91.25 748 VAL A N 1
ATOM 5783 C CA . VAL A 1 748 ? 10.262 1.565 34.843 1.00 91.25 748 VAL A CA 1
ATOM 5784 C C . VAL A 1 748 ? 11.405 0.551 34.939 1.00 91.25 748 VAL A C 1
ATOM 5786 O O . VAL A 1 748 ? 11.167 -0.636 35.141 1.00 91.25 748 VAL A O 1
ATOM 5789 N N . GLY A 1 749 ? 12.649 1.041 34.866 1.00 89.94 749 GLY A N 1
ATOM 5790 C CA . GLY A 1 749 ? 13.862 0.228 34.968 1.00 89.94 749 GLY A CA 1
ATOM 5791 C C . GLY A 1 749 ? 14.074 -0.736 33.793 1.00 89.94 749 GLY A C 1
ATOM 5792 O O . GLY A 1 749 ? 13.221 -0.898 32.923 1.00 89.94 749 GLY A O 1
ATOM 5793 N N . TYR A 1 750 ? 15.242 -1.378 33.764 1.00 92.00 750 TYR A N 1
ATOM 5794 C CA . TYR A 1 750 ? 15.496 -2.484 32.842 1.00 92.00 750 TYR A CA 1
ATOM 5795 C C . TYR A 1 750 ? 14.999 -3.801 33.445 1.00 92.00 750 TYR A C 1
ATOM 5797 O O . TYR A 1 750 ? 15.185 -4.028 34.645 1.00 92.00 750 TYR A O 1
ATOM 5805 N N . PRO A 1 751 ? 14.409 -4.698 32.640 1.00 90.38 751 PRO A N 1
ATOM 5806 C CA . PRO A 1 751 ? 14.013 -6.009 33.125 1.00 90.38 751 PRO A CA 1
ATOM 5807 C C . PRO A 1 751 ? 15.237 -6.879 33.436 1.00 90.38 751 PRO A C 1
ATOM 5809 O O . PRO A 1 751 ? 16.279 -6.777 32.784 1.00 90.38 751 PRO A O 1
ATOM 5812 N N . ALA A 1 752 ? 15.083 -7.780 34.411 1.00 90.81 752 ALA A N 1
ATOM 5813 C CA . ALA A 1 752 ? 16.166 -8.636 34.897 1.00 90.81 752 ALA A CA 1
ATOM 5814 C C . ALA A 1 752 ? 16.830 -9.457 33.780 1.00 90.81 752 ALA A C 1
ATOM 5816 O O . ALA A 1 752 ? 18.052 -9.486 33.709 1.00 90.81 752 ALA A O 1
ATOM 5817 N N . PHE A 1 753 ? 16.048 -10.028 32.854 1.00 88.50 753 PHE A N 1
ATOM 5818 C CA . PHE A 1 753 ? 16.597 -10.821 31.745 1.00 88.50 753 PHE A CA 1
ATOM 5819 C C . PHE A 1 753 ? 17.584 -10.018 30.885 1.00 88.50 753 PHE A C 1
ATOM 5821 O O . PHE A 1 753 ? 18.581 -10.558 30.417 1.00 88.50 753 PHE A O 1
ATOM 5828 N N . TRP A 1 754 ? 17.310 -8.727 30.661 1.00 89.12 754 TRP A N 1
ATOM 5829 C CA . TRP A 1 754 ? 18.163 -7.873 29.841 1.00 89.12 754 TRP A CA 1
ATOM 5830 C C . TRP A 1 754 ? 19.457 -7.555 30.580 1.00 89.12 754 TRP A C 1
ATOM 5832 O O . TRP A 1 754 ? 20.535 -7.638 29.999 1.00 89.12 754 TRP A O 1
ATOM 5842 N N . LEU A 1 755 ? 19.344 -7.238 31.872 1.00 89.94 755 LEU A N 1
ATOM 5843 C CA . LEU A 1 755 ? 20.485 -7.012 32.753 1.00 89.94 755 LEU A CA 1
ATOM 5844 C C . LEU A 1 755 ? 21.387 -8.253 32.810 1.00 89.94 755 LEU A C 1
ATOM 5846 O O . LEU A 1 755 ? 22.589 -8.140 32.596 1.00 89.94 755 LEU A O 1
ATOM 5850 N N . GLU A 1 756 ? 20.817 -9.441 32.992 1.00 88.44 756 GLU A N 1
ATOM 5851 C CA . GLU A 1 756 ? 21.553 -10.709 32.946 1.00 88.44 756 GLU A CA 1
ATOM 5852 C C . GLU A 1 756 ? 22.224 -10.933 31.583 1.00 88.44 756 GLU A C 1
ATOM 5854 O O . GLU A 1 756 ? 23.405 -11.274 31.526 1.00 88.44 756 GLU A O 1
ATOM 5859 N N . MET A 1 757 ? 21.506 -10.680 30.483 1.00 85.38 757 MET A N 1
ATOM 5860 C CA . MET A 1 757 ? 22.020 -10.851 29.120 1.00 85.38 757 MET A CA 1
ATOM 5861 C C . MET A 1 757 ? 23.245 -9.972 28.839 1.00 85.38 757 MET A C 1
ATOM 5863 O O . MET A 1 757 ? 24.176 -10.417 28.169 1.00 85.38 757 MET A O 1
ATOM 5867 N N . ILE A 1 758 ? 23.261 -8.734 29.342 1.00 85.50 758 ILE A N 1
ATOM 5868 C CA . ILE A 1 758 ? 24.401 -7.821 29.166 1.00 85.50 758 ILE A CA 1
ATOM 5869 C C . ILE A 1 758 ? 25.501 -8.023 30.217 1.00 85.50 758 ILE A C 1
ATOM 5871 O O . ILE A 1 758 ? 26.507 -7.319 30.166 1.00 85.50 758 ILE A O 1
ATOM 5875 N N . GLY A 1 759 ? 25.334 -8.967 31.150 1.00 84.88 759 GLY A N 1
ATOM 5876 C CA . GLY A 1 759 ? 26.297 -9.239 32.217 1.00 84.88 759 GLY A CA 1
ATOM 5877 C C . GLY A 1 759 ? 26.294 -8.190 33.330 1.00 84.88 759 GLY A C 1
ATOM 5878 O O . GLY A 1 759 ? 27.345 -7.900 33.891 1.00 84.88 759 GLY A O 1
ATOM 5879 N N . TYR A 1 760 ? 25.138 -7.594 33.629 1.00 86.94 760 TYR A N 1
ATOM 5880 C CA . TYR A 1 760 ? 24.979 -6.640 34.723 1.00 86.94 760 TYR A CA 1
ATOM 5881 C C . TYR A 1 760 ? 25.259 -7.302 36.074 1.00 86.94 760 TYR A C 1
ATOM 5883 O O . TYR A 1 760 ? 24.561 -8.225 36.497 1.00 86.94 760 TYR A O 1
ATOM 5891 N N . ASP A 1 761 ? 26.270 -6.795 36.766 1.00 86.69 761 ASP A N 1
ATOM 5892 C CA . ASP A 1 761 ? 26.708 -7.269 38.069 1.00 86.69 761 ASP A CA 1
ATOM 5893 C C . ASP A 1 761 ? 27.135 -6.095 38.975 1.00 86.69 761 ASP A C 1
ATOM 5895 O O . ASP A 1 761 ? 26.929 -4.918 38.667 1.00 86.69 761 ASP A O 1
ATOM 5899 N N . GLN A 1 762 ? 27.722 -6.412 40.130 1.00 87.31 762 GLN A N 1
ATOM 5900 C CA . GLN A 1 762 ? 28.202 -5.407 41.087 1.00 87.31 762 GLN A CA 1
ATOM 5901 C C . GLN A 1 762 ? 29.422 -4.612 40.577 1.00 87.31 762 GLN A C 1
ATOM 5903 O O . GLN A 1 762 ? 29.774 -3.591 41.169 1.00 87.31 762 GLN A O 1
ATOM 5908 N N . GLU A 1 763 ? 30.072 -5.049 39.494 1.00 82.38 763 GLU A N 1
ATOM 5909 C CA . GLU A 1 763 ? 31.226 -4.389 38.874 1.00 82.38 763 GLU A CA 1
ATOM 5910 C C . GLU A 1 763 ? 30.859 -3.557 37.629 1.00 82.38 763 GLU A C 1
ATOM 5912 O O . GLU A 1 763 ? 31.684 -2.770 37.151 1.00 82.38 763 GLU A O 1
ATOM 5917 N N . PHE A 1 764 ? 29.599 -3.619 37.180 1.00 79.00 764 PHE A N 1
ATOM 5918 C CA . PHE A 1 764 ? 29.083 -2.961 35.970 1.00 79.00 764 PHE A CA 1
ATOM 5919 C C . PHE A 1 764 ? 29.130 -1.420 35.979 1.00 79.00 764 PHE A C 1
ATOM 5921 O O . PHE A 1 764 ? 28.821 -0.763 34.986 1.00 79.00 764 PHE A O 1
ATOM 5928 N N . TYR A 1 765 ? 29.556 -0.800 37.085 1.00 76.88 765 TYR A N 1
ATOM 5929 C CA . TYR A 1 765 ? 29.908 0.625 37.123 1.00 76.88 765 TYR A CA 1
ATOM 5930 C C . TYR A 1 765 ? 31.113 0.956 36.220 1.00 76.88 765 TYR A C 1
ATOM 5932 O O . TYR A 1 765 ? 31.371 2.125 35.920 1.00 76.88 765 TYR A O 1
ATOM 5940 N N . ARG A 1 766 ? 31.871 -0.061 35.790 1.00 68.94 766 ARG A N 1
ATOM 5941 C CA . ARG A 1 766 ? 32.885 0.052 34.742 1.00 68.94 766 ARG A CA 1
ATOM 5942 C C . ARG A 1 766 ? 32.211 -0.144 33.385 1.00 68.94 766 ARG A C 1
ATOM 5944 O O . ARG A 1 766 ? 31.457 -1.093 33.226 1.00 68.94 766 ARG A O 1
ATOM 5951 N N . PRO A 1 767 ? 32.481 0.697 32.378 1.00 61.62 767 PRO A N 1
ATOM 5952 C CA . PRO A 1 767 ? 31.887 0.497 31.063 1.00 61.62 767 PRO A CA 1
ATOM 5953 C C . PRO A 1 767 ? 32.296 -0.852 30.440 1.00 61.62 767 PRO A C 1
ATOM 5955 O O . PRO A 1 767 ? 33.445 -1.027 30.030 1.00 61.62 767 PRO A O 1
ATOM 5958 N N . HIS A 1 768 ? 31.354 -1.791 30.335 1.00 64.25 768 HIS A N 1
ATOM 5959 C CA . HIS A 1 768 ? 31.517 -3.029 29.572 1.00 64.25 768 HIS A CA 1
ATOM 5960 C C . HIS A 1 768 ? 31.198 -2.740 28.099 1.00 64.25 768 HIS A C 1
ATOM 5962 O O . HIS A 1 768 ? 30.076 -2.915 27.631 1.00 64.25 768 HIS A O 1
ATOM 5968 N N . TRP A 1 769 ? 32.173 -2.206 27.360 1.00 58.84 769 TRP A N 1
ATOM 5969 C CA . TRP A 1 769 ? 32.029 -1.995 25.918 1.00 58.84 769 TRP A CA 1
ATOM 5970 C C . TRP A 1 769 ? 32.350 -3.286 25.166 1.00 58.84 769 TRP A C 1
ATOM 5972 O O . TRP A 1 769 ? 33.436 -3.833 25.337 1.00 58.84 769 TRP A O 1
ATOM 5982 N N . PHE A 1 770 ? 31.471 -3.718 24.261 1.00 57.81 770 PHE A N 1
ATOM 5983 C CA . PHE A 1 770 ? 31.828 -4.749 23.280 1.00 57.81 770 PHE A CA 1
ATOM 5984 C C . PHE A 1 770 ? 32.741 -4.177 22.182 1.00 57.81 770 PHE A C 1
ATOM 5986 O O . PHE A 1 770 ? 33.689 -4.836 21.773 1.00 57.81 770 PHE A O 1
ATOM 5993 N N . GLN A 1 771 ? 32.524 -2.918 21.787 1.00 52.44 771 GLN A N 1
ATOM 5994 C CA . GLN A 1 771 ? 33.460 -2.038 21.075 1.00 52.44 771 GLN A CA 1
ATOM 5995 C C . GLN A 1 771 ? 32.765 -0.675 20.931 1.00 52.44 771 GLN A C 1
ATOM 5997 O O . GLN A 1 771 ? 31.605 -0.629 20.525 1.00 52.44 771 GLN A O 1
ATOM 6002 N N . ARG A 1 772 ? 33.418 0.451 21.245 1.00 50.28 772 ARG A N 1
ATOM 6003 C CA . ARG A 1 772 ? 32.854 1.762 20.876 1.00 50.28 772 ARG A CA 1
ATOM 6004 C C . ARG A 1 772 ? 32.951 1.889 19.357 1.00 50.28 772 ARG A C 1
ATOM 6006 O O . ARG A 1 772 ? 34.054 1.763 18.826 1.00 50.28 772 ARG A O 1
ATOM 6013 N N . SER A 1 773 ? 31.838 2.160 18.671 1.00 52.56 773 SER A N 1
ATOM 6014 C CA . SER A 1 773 ? 31.909 2.536 17.256 1.00 52.56 773 SER A CA 1
ATOM 6015 C C . SER A 1 773 ? 32.827 3.760 17.125 1.00 52.56 773 SER A C 1
ATOM 6017 O O . SER A 1 773 ? 32.592 4.759 17.815 1.00 52.56 773 SER A O 1
ATOM 6019 N N . PRO A 1 774 ? 33.876 3.717 16.284 1.00 51.12 774 PRO A N 1
ATOM 6020 C CA . PRO A 1 774 ? 34.721 4.884 16.045 1.00 51.12 774 PRO A CA 1
ATOM 6021 C C . PRO A 1 774 ? 33.968 6.011 15.318 1.00 51.12 774 PRO A C 1
ATOM 6023 O O . PRO A 1 774 ? 34.455 7.139 15.276 1.00 51.12 774 PRO A O 1
ATOM 6026 N N . PHE A 1 775 ? 32.770 5.724 14.798 1.00 52.19 775 PHE A N 1
ATOM 6027 C CA . PHE A 1 775 ? 31.912 6.656 14.076 1.00 52.19 775 PHE A CA 1
ATOM 6028 C C . PHE A 1 775 ? 30.579 6.847 14.810 1.00 52.19 775 PHE A C 1
ATOM 6030 O O . PHE A 1 775 ? 30.000 5.886 15.325 1.00 52.19 775 PHE A O 1
ATOM 6037 N N . VAL A 1 776 ? 30.077 8.083 14.847 1.00 52.94 776 VAL A N 1
ATOM 6038 C CA . VAL A 1 776 ? 28.682 8.345 15.232 1.00 52.94 776 VAL A CA 1
ATOM 6039 C C . VAL A 1 776 ? 27.790 7.779 14.124 1.00 52.94 776 VAL A C 1
ATOM 6041 O O . VAL A 1 776 ? 28.035 8.110 12.963 1.00 52.94 776 VAL A O 1
ATOM 6044 N N . PRO A 1 777 ? 26.791 6.931 14.435 1.00 50.78 777 PRO A N 1
ATOM 6045 C CA . PRO A 1 777 ? 25.817 6.499 13.443 1.00 50.78 777 PRO A CA 1
ATOM 6046 C C . PRO A 1 777 ? 25.154 7.730 12.833 1.00 50.78 777 PRO A C 1
ATOM 6048 O O . PRO A 1 777 ? 24.567 8.534 13.555 1.00 50.78 777 PRO A O 1
ATOM 6051 N N . SER A 1 778 ? 25.272 7.899 11.521 1.00 50.19 778 SER A N 1
ATOM 6052 C CA . SER A 1 778 ? 24.620 8.993 10.820 1.00 50.19 778 SER A CA 1
ATOM 6053 C C . SER A 1 778 ? 23.910 8.480 9.584 1.00 50.19 778 SER A C 1
ATOM 6055 O O . SER A 1 778 ? 24.486 7.762 8.773 1.00 50.19 778 SER A O 1
ATOM 6057 N N . MET A 1 779 ? 22.647 8.869 9.455 1.00 43.22 779 MET A N 1
ATOM 6058 C CA . MET A 1 779 ? 21.813 8.600 8.280 1.00 43.22 779 MET A CA 1
ATOM 6059 C C . MET A 1 779 ? 22.098 9.589 7.140 1.00 43.22 779 MET A C 1
ATOM 6061 O O . MET A 1 779 ? 21.577 9.444 6.038 1.00 43.22 779 MET A O 1
ATOM 6065 N N . LEU A 1 780 ? 22.899 10.623 7.414 1.00 47.00 780 LEU A N 1
ATOM 6066 C CA . LEU A 1 780 ? 23.209 11.693 6.480 1.00 47.00 780 LEU A CA 1
ATOM 6067 C C . LEU A 1 780 ? 24.585 11.450 5.854 1.00 47.00 780 LEU A C 1
ATOM 6069 O O . LEU A 1 780 ? 25.542 11.218 6.601 1.00 47.00 780 LEU A O 1
ATOM 6073 N N . PRO A 1 781 ? 24.732 11.574 4.523 1.00 52.16 781 PRO A N 1
ATOM 6074 C CA . PRO A 1 781 ? 26.047 11.652 3.897 1.00 52.16 781 PRO A CA 1
ATOM 6075 C C . PRO A 1 781 ? 26.907 12.718 4.593 1.00 52.16 781 PRO A C 1
ATOM 6077 O O . PRO A 1 781 ? 26.380 13.752 5.011 1.00 52.16 781 PRO A O 1
ATOM 6080 N N . GLU A 1 782 ? 28.219 12.494 4.717 1.00 50.81 782 GLU A N 1
ATOM 6081 C CA . GLU A 1 782 ? 29.137 13.441 5.382 1.00 50.81 782 GLU A CA 1
ATOM 6082 C C . GLU A 1 782 ? 29.005 14.867 4.819 1.00 50.81 782 GLU A C 1
ATOM 6084 O O . GLU A 1 782 ? 29.009 15.836 5.572 1.00 50.81 782 GLU A O 1
ATOM 6089 N N . THR A 1 783 ? 28.750 14.991 3.515 1.00 46.16 783 THR A N 1
ATOM 6090 C CA . THR A 1 783 ? 28.497 16.265 2.827 1.00 46.16 783 THR A CA 1
ATOM 6091 C C . THR A 1 783 ? 27.284 17.025 3.373 1.00 46.16 783 THR A C 1
ATOM 6093 O O . THR A 1 783 ? 27.327 18.247 3.501 1.00 46.16 783 THR A O 1
ATOM 6096 N N . VAL A 1 784 ? 26.207 16.325 3.739 1.00 50.38 784 VAL A N 1
ATOM 6097 C CA . VAL A 1 784 ? 24.993 16.928 4.313 1.00 50.38 784 VAL A CA 1
ATOM 6098 C C . VAL A 1 784 ? 25.211 17.282 5.784 1.00 50.38 784 VAL A C 1
ATOM 6100 O O . VAL A 1 784 ? 24.735 18.315 6.248 1.00 50.38 784 VAL A O 1
ATOM 6103 N N . GLN A 1 785 ? 25.975 16.472 6.521 1.00 49.94 785 GLN A N 1
ATOM 6104 C CA . GLN A 1 785 ? 26.351 16.786 7.904 1.00 49.94 785 GLN A CA 1
ATOM 6105 C C . GLN A 1 785 ? 27.211 18.049 7.992 1.00 49.94 785 GLN A C 1
ATOM 6107 O O . GLN A 1 785 ? 26.946 18.904 8.838 1.00 49.94 785 GLN A O 1
ATOM 6112 N N . GLU A 1 786 ? 28.194 18.193 7.097 1.00 52.81 786 GLU A N 1
ATOM 6113 C CA . GLU A 1 786 ? 29.036 19.390 7.001 1.00 52.81 786 GLU A CA 1
ATOM 6114 C C . GLU A 1 786 ? 28.205 20.635 6.657 1.00 52.81 786 GLU A C 1
ATOM 6116 O O . GLU A 1 786 ? 28.394 21.687 7.269 1.00 52.81 786 GLU A O 1
ATOM 6121 N N . GLN A 1 787 ? 27.230 20.512 5.747 1.00 47.06 787 GLN A N 1
ATOM 6122 C CA . GLN A 1 787 ? 26.303 21.599 5.403 1.00 47.06 787 GLN A CA 1
ATOM 6123 C C . GLN A 1 787 ? 25.365 21.986 6.557 1.00 47.06 787 GLN A C 1
ATOM 6125 O O . GLN A 1 787 ? 25.038 23.161 6.713 1.00 47.06 787 GLN A O 1
ATOM 6130 N N . LEU A 1 788 ? 24.953 21.020 7.383 1.00 46.25 788 LEU A N 1
ATOM 6131 C CA . LEU A 1 788 ? 24.146 21.252 8.586 1.00 46.25 788 LEU A CA 1
ATOM 6132 C C . LEU A 1 788 ? 24.984 21.677 9.805 1.00 46.25 788 LEU A C 1
ATOM 6134 O O . LEU A 1 788 ? 24.425 21.951 10.866 1.00 46.25 788 LEU A O 1
ATOM 6138 N N . GLY A 1 789 ? 26.312 21.756 9.671 1.00 43.06 789 GLY A N 1
ATOM 6139 C CA . GLY A 1 789 ? 27.215 22.181 10.741 1.00 43.06 789 GLY A CA 1
ATOM 6140 C C . GLY A 1 789 ? 27.441 21.138 11.841 1.00 43.06 789 GLY A C 1
ATOM 6141 O O . GLY A 1 789 ? 27.953 21.486 12.907 1.00 43.06 789 GLY A O 1
ATOM 6142 N N . PHE A 1 790 ? 27.095 19.866 11.612 1.00 44.62 790 PHE A N 1
ATOM 6143 C CA . PHE A 1 790 ? 27.449 18.780 12.525 1.00 44.62 790 PHE A CA 1
ATOM 6144 C C . PHE A 1 790 ? 28.936 18.448 12.349 1.00 44.62 790 PHE A C 1
ATOM 6146 O O . PHE A 1 790 ? 29.329 17.744 11.423 1.00 44.62 790 PHE A O 1
ATOM 6153 N N . ALA A 1 791 ? 29.791 18.976 13.227 1.00 41.78 791 ALA A N 1
ATOM 6154 C CA . ALA A 1 791 ? 31.206 18.620 13.228 1.00 41.78 791 ALA A CA 1
ATOM 6155 C C . ALA A 1 791 ? 31.378 17.127 13.560 1.00 41.78 791 ALA A C 1
ATOM 6157 O O . ALA A 1 791 ? 30.892 16.649 14.588 1.00 41.78 791 ALA A O 1
ATOM 6158 N N . SER A 1 792 ? 32.110 16.398 12.714 1.00 43.47 792 SER A N 1
ATOM 6159 C CA . SER A 1 792 ? 32.531 15.024 13.004 1.00 43.47 792 SER A CA 1
ATOM 6160 C C . SER A 1 792 ? 33.260 14.974 14.360 1.00 43.47 792 SER A C 1
ATOM 6162 O O . SER A 1 792 ? 34.160 15.790 14.594 1.00 43.47 792 SER A O 1
ATOM 6164 N N . PRO A 1 793 ? 32.961 14.005 15.250 1.00 41.47 793 PRO A N 1
ATOM 6165 C CA . PRO A 1 793 ? 33.648 13.856 16.539 1.00 41.47 793 PRO A CA 1
ATOM 6166 C C . PRO A 1 793 ? 35.174 13.752 16.411 1.00 41.47 793 PRO A C 1
ATOM 6168 O O . PRO A 1 793 ? 35.906 14.062 17.351 1.00 41.47 793 PRO A O 1
ATOM 6171 N N . ILE A 1 794 ? 35.664 13.336 15.238 1.00 39.69 794 ILE A N 1
ATOM 6172 C CA . ILE A 1 794 ? 37.090 13.180 14.946 1.00 39.69 794 ILE A CA 1
ATOM 6173 C C . ILE A 1 794 ? 37.793 14.546 14.832 1.00 39.69 794 ILE A C 1
ATOM 6175 O O . ILE A 1 794 ? 38.953 14.656 15.226 1.00 39.69 794 ILE A O 1
ATOM 6179 N N . GLN A 1 795 ? 37.104 15.616 14.413 1.00 36.12 795 GLN A N 1
ATOM 6180 C CA . GLN A 1 795 ? 37.706 16.956 14.310 1.00 36.12 795 GLN A CA 1
ATOM 6181 C C . GLN A 1 795 ? 37.941 17.632 15.670 1.00 36.12 795 GLN A C 1
ATOM 6183 O O . GLN A 1 795 ? 38.822 18.484 15.779 1.00 36.12 795 GLN A O 1
ATOM 6188 N N . VAL A 1 796 ? 37.212 17.237 16.719 1.00 36.34 796 VAL A N 1
ATOM 6189 C CA . VAL A 1 796 ? 37.381 17.812 18.068 1.00 36.34 796 VAL A CA 1
ATOM 6190 C C . VAL A 1 796 ? 38.561 17.175 18.813 1.00 36.34 796 VAL A C 1
ATOM 6192 O O . VAL A 1 796 ? 39.198 17.829 19.635 1.00 36.34 796 VAL A O 1
ATOM 6195 N N . LEU A 1 797 ? 38.921 15.927 18.492 1.00 31.77 797 LEU A N 1
ATOM 6196 C CA . LEU A 1 797 ? 40.042 15.226 19.134 1.00 31.77 797 LEU A CA 1
ATOM 6197 C C . LEU A 1 797 ? 41.382 15.380 18.395 1.00 31.77 797 LEU A C 1
ATOM 6199 O O . LEU A 1 797 ? 42.429 15.179 19.007 1.00 31.77 797 LEU A O 1
ATOM 6203 N N . SER A 1 798 ? 41.389 15.781 17.118 1.00 34.69 798 SER A N 1
ATOM 6204 C CA . SER A 1 798 ? 42.620 15.931 16.325 1.00 34.69 798 SER A CA 1
ATOM 6205 C C . SER A 1 798 ? 43.245 17.336 16.348 1.00 34.69 798 SER A C 1
ATOM 6207 O O . SER A 1 798 ? 44.263 17.547 15.692 1.00 34.69 798 SER A O 1
ATOM 6209 N N . GLN A 1 799 ? 42.659 18.306 17.063 1.00 33.56 799 GLN A N 1
ATOM 6210 C CA . GLN A 1 799 ? 43.178 19.684 17.158 1.00 33.56 799 GLN A CA 1
ATOM 6211 C C . GLN A 1 799 ? 44.003 19.978 18.422 1.00 33.56 799 GLN A C 1
ATOM 6213 O O . GLN A 1 799 ? 44.407 21.120 18.628 1.00 33.56 799 GLN A O 1
ATOM 6218 N N . ALA A 1 800 ? 44.315 18.980 19.251 1.00 30.47 800 ALA A N 1
ATOM 6219 C CA . ALA A 1 800 ? 45.314 19.145 20.304 1.00 30.47 800 ALA A CA 1
ATOM 6220 C C . ALA A 1 800 ? 46.718 18.869 19.728 1.00 30.47 800 ALA A C 1
ATOM 6222 O O . ALA A 1 800 ? 47.001 17.723 19.368 1.00 30.47 800 ALA A O 1
ATOM 6223 N N . PRO A 1 801 ? 47.626 19.860 19.634 1.00 29.97 801 PRO A N 1
ATOM 6224 C CA . PRO A 1 801 ? 48.995 19.586 19.231 1.00 29.97 801 PRO A CA 1
ATOM 6225 C C . PRO A 1 801 ? 49.697 18.816 20.354 1.00 29.97 801 PRO A C 1
ATOM 6227 O O . PRO A 1 801 ? 49.836 19.310 21.475 1.00 29.97 801 PRO A O 1
ATOM 6230 N N . ALA A 1 802 ? 50.198 17.620 20.043 1.00 38.00 802 ALA A N 1
ATOM 6231 C CA . ALA A 1 802 ? 51.405 17.133 20.698 1.00 38.00 802 ALA A CA 1
ATOM 6232 C C . ALA A 1 802 ? 52.506 18.184 20.457 1.00 38.00 802 ALA A C 1
ATOM 6234 O O . ALA A 1 802 ? 52.529 18.771 19.386 1.00 38.00 802 ALA A O 1
ATOM 6235 N N . TRP A 1 803 ? 53.379 18.428 21.436 1.00 38.12 803 TRP A N 1
ATOM 6236 C CA . TRP A 1 803 ? 54.490 19.400 21.421 1.00 38.12 803 TRP A CA 1
ATOM 6237 C C . TRP A 1 803 ? 54.121 20.905 21.356 1.00 38.12 803 TRP A C 1
ATOM 6239 O O . TRP A 1 803 ? 54.276 21.581 20.350 1.00 38.12 803 TRP A O 1
ATOM 6249 N N . ALA A 1 804 ? 53.787 21.499 22.506 1.00 27.95 804 ALA A N 1
ATOM 6250 C CA . ALA A 1 804 ? 54.094 22.910 22.769 1.00 27.95 804 ALA A CA 1
ATOM 6251 C C . ALA A 1 804 ? 54.601 23.065 24.219 1.00 27.95 804 ALA A C 1
ATOM 6253 O O . ALA A 1 804 ? 53.960 22.549 25.139 1.00 27.95 804 ALA A O 1
ATOM 6254 N N . PRO A 1 805 ? 55.760 23.712 24.452 1.00 31.39 805 PRO A N 1
ATOM 6255 C CA . PRO A 1 805 ? 56.346 23.858 25.780 1.00 31.39 805 PRO A CA 1
ATOM 6256 C C . PRO A 1 805 ? 55.597 24.922 26.593 1.00 31.39 805 PRO A C 1
ATOM 6258 O O . PRO A 1 805 ? 55.246 25.983 26.080 1.00 31.39 805 PRO A O 1
ATOM 6261 N N . MET A 1 806 ? 55.382 24.648 27.882 1.00 29.27 806 MET A N 1
ATOM 6262 C CA . MET A 1 806 ? 54.855 25.622 28.843 1.00 29.27 806 MET A CA 1
ATOM 6263 C C . MET A 1 806 ? 55.813 26.819 28.990 1.00 29.27 806 MET A C 1
ATOM 6265 O O . MET A 1 806 ? 56.981 26.601 29.320 1.00 29.27 806 MET A O 1
ATOM 6269 N N . PRO A 1 807 ? 55.352 28.079 28.875 1.00 30.08 807 PRO A N 1
ATOM 6270 C CA . PRO A 1 807 ? 56.067 29.215 29.429 1.00 30.08 807 PRO A CA 1
ATOM 6271 C C . PRO A 1 807 ? 55.715 29.336 30.916 1.00 30.08 807 PRO A C 1
ATOM 6273 O O . PRO A 1 807 ? 54.686 29.884 31.311 1.00 30.08 807 PRO A O 1
ATOM 6276 N N . SER A 1 808 ? 56.598 28.809 31.757 1.00 31.44 808 SER A N 1
ATOM 6277 C CA . SER A 1 808 ? 56.709 29.185 33.161 1.00 31.44 808 SER A CA 1
ATOM 6278 C C . SER A 1 808 ? 57.163 30.643 33.252 1.00 31.44 808 SER A C 1
ATOM 6280 O O . SER A 1 808 ? 58.288 30.933 32.872 1.00 31.44 808 SER A O 1
ATOM 6282 N N . TYR A 1 809 ? 56.288 31.549 33.688 1.00 28.58 809 TYR A N 1
ATOM 6283 C CA . TYR A 1 809 ? 56.514 32.560 34.737 1.00 28.58 809 TYR A CA 1
ATOM 6284 C C . TYR A 1 809 ? 55.241 33.409 34.862 1.00 28.58 809 TYR A C 1
ATOM 6286 O O . TYR A 1 809 ? 55.050 34.423 34.202 1.00 28.58 809 TYR A O 1
ATOM 6294 N N . GLY A 1 810 ? 54.358 32.933 35.735 1.00 27.41 810 GLY A N 1
ATOM 6295 C CA . GLY A 1 810 ? 53.157 33.606 36.225 1.00 27.41 810 GLY A CA 1
ATOM 6296 C C . GLY A 1 810 ? 52.614 32.889 37.465 1.00 27.41 810 GLY A C 1
ATOM 6297 O O . GLY A 1 810 ? 51.410 32.825 37.676 1.00 27.41 810 GLY A O 1
ATOM 6298 N N . VAL A 1 811 ? 53.506 32.276 38.255 1.00 38.03 811 VAL A N 1
ATOM 6299 C CA . VAL A 1 811 ? 53.195 31.622 39.533 1.00 38.03 811 VAL A CA 1
ATOM 6300 C C . VAL A 1 811 ? 53.478 32.630 40.641 1.00 38.03 811 VAL A C 1
ATOM 6302 O O . VAL A 1 811 ? 54.596 32.693 41.135 1.00 38.03 811 VAL A O 1
ATOM 6305 N N . LEU A 1 812 ? 52.484 33.470 40.940 1.00 29.98 812 LEU A N 1
ATOM 6306 C CA . LEU A 1 812 ? 52.231 34.184 42.206 1.00 29.98 812 LEU A CA 1
ATOM 6307 C C . LEU A 1 812 ? 51.148 35.233 41.921 1.00 29.98 812 LEU A C 1
ATOM 6309 O O . LEU A 1 812 ? 51.440 36.367 41.559 1.00 29.98 812 LEU A O 1
ATOM 6313 N N . GLY A 1 813 ? 49.882 34.822 42.013 1.00 28.80 813 GLY A N 1
ATOM 6314 C CA . GLY A 1 813 ? 48.747 35.723 41.772 1.00 28.80 813 GLY A CA 1
ATOM 6315 C C . GLY A 1 813 ? 47.414 35.068 41.408 1.00 28.80 813 GLY A C 1
ATOM 6316 O O . GLY A 1 813 ? 46.475 35.788 41.104 1.00 28.80 813 GLY A O 1
ATOM 6317 N N . PHE A 1 814 ? 47.307 33.735 41.429 1.00 28.11 814 PHE A N 1
ATOM 6318 C CA . PHE A 1 814 ? 46.045 33.014 41.185 1.00 28.11 814 PHE A CA 1
ATOM 6319 C C . PHE A 1 814 ? 45.816 31.858 42.176 1.00 28.11 814 PHE A C 1
ATOM 6321 O O . PHE A 1 814 ? 45.247 30.822 41.858 1.00 28.11 814 PHE A O 1
ATOM 6328 N N . PHE A 1 815 ? 46.238 32.070 43.421 1.00 30.20 815 PHE A N 1
ATOM 6329 C CA . PHE A 1 815 ? 45.528 31.548 44.585 1.00 30.20 815 PHE A CA 1
ATOM 6330 C C . PHE A 1 815 ? 44.964 32.776 45.295 1.00 30.20 815 PHE A C 1
ATOM 6332 O O . PHE A 1 815 ? 45.730 33.688 45.587 1.00 30.20 815 PHE A O 1
ATOM 6339 N N . LEU A 1 816 ? 43.651 32.776 45.553 1.00 32.69 816 LEU A N 1
ATOM 6340 C CA . LEU A 1 816 ? 42.810 33.900 46.005 1.00 32.69 816 LEU A CA 1
ATOM 6341 C C . LEU A 1 816 ? 42.239 34.747 44.854 1.00 32.69 816 LEU A C 1
ATOM 6343 O O . LEU A 1 816 ? 42.751 35.815 44.565 1.00 32.69 816 LEU A O 1
ATOM 6347 N N . ILE A 1 817 ? 41.170 34.262 44.209 1.00 33.22 817 ILE A N 1
ATOM 6348 C CA . ILE A 1 817 ? 39.886 34.964 43.954 1.00 33.22 817 ILE A CA 1
ATOM 6349 C C . ILE A 1 817 ? 38.962 33.966 43.224 1.00 33.22 817 ILE A C 1
ATOM 6351 O O . ILE A 1 817 ? 38.700 34.035 42.031 1.00 33.22 817 ILE A O 1
ATOM 6355 N N . THR A 1 818 ? 38.482 32.989 43.990 1.00 35.66 818 THR A N 1
ATOM 6356 C CA . THR A 1 818 ? 37.253 32.209 43.750 1.00 35.66 818 THR A CA 1
ATOM 6357 C C . THR A 1 818 ? 36.913 31.551 45.088 1.00 35.66 818 THR A C 1
ATOM 6359 O O . THR A 1 818 ? 37.338 30.435 45.371 1.00 35.66 818 THR A O 1
ATOM 6362 N N . PRO A 1 819 ? 36.334 32.336 46.017 1.00 34.88 819 PRO A N 1
ATOM 6363 C CA . PRO A 1 819 ? 34.950 32.067 46.416 1.00 34.88 819 PRO A CA 1
ATOM 6364 C C . PRO A 1 819 ? 34.141 33.352 46.713 1.00 34.88 819 PRO A C 1
ATOM 6366 O O . PRO A 1 819 ? 33.336 33.375 47.637 1.00 34.88 819 PRO A O 1
ATOM 6369 N N . ALA A 1 820 ? 34.341 34.443 45.961 1.00 34.69 820 ALA A N 1
ATOM 6370 C CA . ALA A 1 820 ? 33.634 35.716 46.199 1.00 34.69 820 ALA A CA 1
ATOM 6371 C C . ALA A 1 820 ? 32.503 36.016 45.190 1.00 34.69 820 ALA A C 1
ATOM 6373 O O . ALA A 1 820 ? 31.498 36.620 45.557 1.00 34.69 820 ALA A O 1
ATOM 6374 N N . THR A 1 821 ? 32.597 35.541 43.946 1.00 36.69 821 THR A N 1
ATOM 6375 C CA . THR A 1 821 ? 31.609 35.840 42.888 1.00 36.69 821 THR A CA 1
ATOM 6376 C C . THR A 1 821 ? 30.500 34.795 42.747 1.00 36.69 821 THR A C 1
ATOM 6378 O O . THR A 1 821 ? 29.413 35.136 42.298 1.00 36.69 821 THR A O 1
ATOM 6381 N N . ALA A 1 822 ? 30.703 33.561 43.221 1.00 34.84 822 ALA A N 1
ATOM 6382 C CA . ALA A 1 822 ? 29.623 32.575 43.366 1.00 34.84 822 ALA A CA 1
ATOM 6383 C C . ALA A 1 822 ? 28.832 32.754 44.683 1.00 34.84 822 ALA A C 1
ATOM 6385 O O . ALA A 1 822 ? 27.664 32.380 44.763 1.00 34.84 822 ALA A O 1
ATOM 6386 N N . LEU A 1 823 ? 29.432 33.394 45.698 1.00 33.66 823 LEU A N 1
ATOM 6387 C CA . LEU A 1 823 ? 28.764 33.695 46.967 1.00 33.66 823 LEU A CA 1
ATOM 6388 C C . LEU A 1 823 ? 27.823 34.909 46.858 1.00 33.66 823 LEU A C 1
ATOM 6390 O O . LEU A 1 823 ? 26.755 34.889 47.459 1.00 33.66 823 LEU A O 1
ATOM 6394 N N . MET A 1 824 ? 28.147 35.950 46.077 1.00 35.44 824 MET A N 1
ATOM 6395 C CA . MET A 1 824 ? 27.269 37.131 45.960 1.00 35.44 824 MET A CA 1
ATOM 6396 C C . MET A 1 824 ? 25.951 36.845 45.225 1.00 35.44 824 MET A C 1
ATOM 6398 O O . MET A 1 824 ? 24.914 37.368 45.628 1.00 35.44 824 MET A O 1
ATOM 6402 N N . THR A 1 825 ? 25.945 35.965 44.222 1.00 39.19 825 THR A N 1
ATOM 6403 C CA . THR A 1 825 ? 24.711 35.590 43.508 1.00 39.19 825 THR A CA 1
ATOM 6404 C C . THR A 1 825 ? 23.822 34.674 44.359 1.00 39.19 825 THR A C 1
ATOM 6406 O O . THR A 1 825 ? 22.600 34.812 44.341 1.00 39.19 825 THR A O 1
ATOM 6409 N N . TYR A 1 826 ? 24.425 33.827 45.203 1.00 36.44 826 TYR A N 1
ATOM 6410 C CA . TYR A 1 826 ? 23.707 33.012 46.188 1.00 36.44 826 TYR A CA 1
ATOM 6411 C C . TYR A 1 826 ? 23.155 33.863 47.352 1.00 36.44 826 TYR A C 1
ATOM 6413 O O . TYR A 1 826 ? 21.995 33.717 47.726 1.00 36.44 826 TYR A O 1
ATOM 6421 N N . PHE A 1 827 ? 23.913 34.843 47.867 1.00 32.53 827 PHE A N 1
ATOM 6422 C CA . PHE A 1 827 ? 23.461 35.721 48.961 1.00 32.53 827 PHE A CA 1
ATOM 6423 C C . PHE A 1 827 ? 22.447 36.800 48.535 1.00 32.53 827 PHE A C 1
ATOM 6425 O O . PHE A 1 827 ? 21.615 37.190 49.356 1.00 32.53 827 PHE A O 1
ATOM 6432 N N . MET A 1 828 ? 22.453 37.269 47.279 1.00 38.56 828 MET A N 1
ATOM 6433 C CA . MET A 1 828 ? 21.449 38.230 46.783 1.00 38.56 828 MET A CA 1
ATOM 6434 C C . MET A 1 828 ? 20.131 37.555 46.367 1.00 38.56 828 MET A C 1
ATOM 6436 O O . MET A 1 828 ? 19.068 38.141 46.582 1.00 38.56 828 MET A O 1
ATOM 6440 N N . GLY A 1 829 ? 20.176 36.315 45.862 1.00 41.03 829 GLY A N 1
ATOM 6441 C CA . GLY A 1 829 ? 18.980 35.493 45.627 1.00 41.03 829 GLY A CA 1
ATOM 6442 C C . GLY A 1 829 ? 18.325 35.022 46.931 1.00 41.03 829 GLY A C 1
ATOM 6443 O O . GLY A 1 829 ? 17.112 35.138 47.097 1.00 41.03 829 GLY A O 1
ATOM 6444 N N . TYR A 1 830 ? 19.133 34.608 47.912 1.00 38.88 830 TYR A N 1
ATOM 6445 C CA . TYR A 1 830 ? 18.648 34.152 49.218 1.00 38.88 830 TYR A CA 1
ATOM 6446 C C . TYR A 1 830 ? 18.102 35.302 50.092 1.00 38.88 830 TYR A C 1
ATOM 6448 O O . TYR A 1 830 ? 17.093 35.127 50.773 1.00 38.88 830 TYR A O 1
ATOM 6456 N N . ARG A 1 831 ? 18.672 36.523 50.021 1.00 36.19 831 ARG A N 1
ATOM 6457 C CA . ARG A 1 831 ? 18.130 37.703 50.736 1.00 36.19 831 ARG A CA 1
ATOM 6458 C C . ARG A 1 831 ? 16.804 38.227 50.176 1.00 36.19 831 ARG A C 1
ATOM 6460 O O . ARG A 1 831 ? 16.021 38.764 50.953 1.00 36.19 831 ARG A O 1
ATOM 6467 N N . ARG A 1 832 ? 16.526 38.064 48.875 1.00 39.03 832 ARG A N 1
ATOM 6468 C CA . ARG A 1 832 ? 15.215 38.421 48.295 1.00 39.03 832 ARG A CA 1
ATOM 6469 C C . ARG A 1 832 ? 14.149 37.349 48.541 1.00 39.03 832 ARG A C 1
ATOM 6471 O O . ARG A 1 832 ? 12.996 37.708 48.737 1.00 39.03 832 ARG A O 1
ATOM 6478 N N . GLY A 1 833 ? 14.536 36.073 48.617 1.00 40.75 833 GLY A N 1
ATOM 6479 C CA . GLY A 1 833 ? 13.637 34.981 49.015 1.00 40.75 833 GLY A CA 1
ATOM 6480 C C . GLY A 1 833 ? 13.235 35.021 50.496 1.00 40.75 833 GLY A C 1
ATOM 6481 O O . GLY A 1 833 ? 12.077 34.785 50.821 1.00 40.75 833 GLY A O 1
ATOM 6482 N N . LEU A 1 834 ? 14.149 35.407 51.395 1.00 33.94 834 LEU A N 1
ATOM 6483 C CA . LEU A 1 834 ? 13.872 35.487 52.840 1.00 33.94 834 LEU A CA 1
ATOM 6484 C C . LEU A 1 834 ? 13.110 36.746 53.284 1.00 33.94 834 LEU A C 1
ATOM 6486 O O . LEU A 1 834 ? 12.451 36.714 54.319 1.00 33.94 834 LEU A O 1
ATOM 6490 N N . GLN A 1 835 ? 13.148 37.842 52.518 1.00 35.81 835 GLN A N 1
ATOM 6491 C CA . GLN A 1 835 ? 12.315 39.023 52.804 1.00 35.81 835 GLN A CA 1
ATOM 6492 C C . GLN A 1 835 ? 10.836 38.819 52.434 1.00 35.81 835 GLN A C 1
ATOM 6494 O O . GLN A 1 835 ? 9.987 39.532 52.959 1.00 35.81 835 GLN A O 1
ATOM 6499 N N . ALA A 1 836 ? 10.518 37.827 51.594 1.00 36.28 836 ALA A N 1
ATOM 6500 C CA . ALA A 1 836 ? 9.143 37.453 51.254 1.00 36.28 836 ALA A CA 1
ATOM 6501 C C . ALA A 1 836 ? 8.536 36.404 52.210 1.00 36.28 836 ALA A C 1
ATOM 6503 O O . ALA A 1 836 ? 7.328 36.199 52.182 1.00 36.28 836 ALA A O 1
ATOM 6504 N N . SER A 1 837 ? 9.339 35.769 53.078 1.00 34.88 837 SER A N 1
ATOM 6505 C CA . SER A 1 837 ? 8.879 34.736 54.026 1.00 34.88 837 SER A CA 1
ATOM 6506 C C . SER A 1 837 ? 8.969 35.151 55.505 1.00 34.88 837 SER A C 1
ATOM 6508 O O . SER A 1 837 ? 8.843 34.303 56.385 1.00 34.88 837 SER A O 1
ATOM 6510 N N . GLN A 1 838 ? 9.225 36.433 55.799 1.00 31.53 838 GLN A N 1
ATOM 6511 C CA . GLN A 1 838 ? 9.302 36.993 57.162 1.00 31.53 838 GLN A CA 1
ATOM 6512 C C . GLN A 1 838 ? 8.212 38.038 57.465 1.00 31.53 838 GLN A C 1
ATOM 6514 O O . GLN A 1 838 ? 8.382 38.895 58.330 1.00 31.53 838 GLN A O 1
ATOM 6519 N N . ALA A 1 839 ? 7.064 37.934 56.801 1.00 33.97 839 ALA A N 1
ATOM 6520 C CA . ALA A 1 839 ? 5.830 38.588 57.221 1.00 33.97 839 ALA A CA 1
ATOM 6521 C C . ALA A 1 839 ? 4.747 37.520 57.421 1.00 33.97 839 ALA A C 1
ATOM 6523 O O . ALA A 1 839 ? 3.853 37.405 56.601 1.00 33.97 839 ALA A O 1
ATOM 6524 N N . ASP A 1 840 ? 4.936 36.658 58.423 1.00 33.97 840 ASP A N 1
ATOM 6525 C CA . ASP A 1 840 ? 3.883 36.126 59.305 1.00 33.97 840 ASP A CA 1
ATOM 6526 C C . ASP A 1 840 ? 4.525 35.159 60.312 1.00 33.97 840 ASP A C 1
ATOM 6528 O O . ASP A 1 840 ? 5.273 34.248 59.962 1.00 33.97 840 ASP A O 1
ATOM 6532 N N . GLY A 1 841 ? 4.352 35.468 61.597 1.00 30.11 841 GLY A N 1
ATOM 6533 C CA . GLY A 1 841 ? 5.174 34.950 62.685 1.00 30.11 841 GLY A CA 1
ATOM 6534 C C . GLY A 1 841 ? 4.565 33.827 63.526 1.00 30.11 841 GLY A C 1
ATOM 6535 O O . GLY A 1 841 ? 3.385 33.509 63.430 1.00 30.11 841 GLY A O 1
ATOM 6536 N N . TYR A 1 842 ? 5.425 33.387 64.454 1.00 27.52 842 TYR A N 1
ATOM 6537 C CA . TYR A 1 842 ? 5.217 32.577 65.666 1.00 27.52 842 TYR A CA 1
ATOM 6538 C C . TYR A 1 842 ? 5.159 31.046 65.504 1.00 27.52 842 TYR A C 1
ATOM 6540 O O . TYR A 1 842 ? 4.449 30.535 64.656 1.00 27.52 842 TYR A O 1
ATOM 6548 N N . SER A 1 843 ? 5.788 30.210 66.339 1.00 29.59 843 SER A N 1
ATOM 6549 C CA . SER A 1 843 ? 6.894 30.322 67.310 1.00 29.59 843 SER A CA 1
ATOM 6550 C C . SER A 1 843 ? 7.069 28.945 67.984 1.00 29.59 843 SER A C 1
ATOM 6552 O O . SER A 1 843 ? 6.066 28.397 68.426 1.00 29.59 843 SER A O 1
ATOM 6554 N N . GLN A 1 844 ? 8.327 28.515 68.183 1.00 29.22 844 GLN A N 1
ATOM 6555 C CA . GLN A 1 844 ? 8.832 27.626 69.262 1.00 29.22 844 GLN A CA 1
ATOM 6556 C C . GLN A 1 844 ? 8.440 26.131 69.275 1.00 29.22 844 GLN A C 1
ATOM 6558 O O . GLN A 1 844 ? 7.321 25.778 68.949 1.00 29.22 844 GLN A O 1
ATOM 6563 N N . LEU A 1 845 ? 9.227 25.186 69.808 1.00 29.86 845 LEU A N 1
ATOM 6564 C CA . LEU A 1 845 ? 10.669 24.911 70.007 1.00 29.86 845 LEU A CA 1
ATOM 6565 C C . LEU A 1 845 ? 10.730 23.607 70.847 1.00 29.86 845 LEU A C 1
ATOM 6567 O O . LEU A 1 845 ? 9.776 23.289 71.556 1.00 29.86 845 LEU A O 1
ATOM 6571 N N . SER A 1 846 ? 11.909 22.975 70.865 1.00 29.27 846 SER A N 1
ATOM 6572 C CA . SER A 1 846 ? 12.395 21.884 71.741 1.00 29.27 846 SER A CA 1
ATOM 6573 C C . SER A 1 846 ? 12.130 20.452 71.250 1.00 29.27 846 SER A C 1
ATOM 6575 O O . SER A 1 846 ? 11.007 20.118 70.899 1.00 29.27 846 SER A O 1
ATOM 6577 N N . ALA A 1 847 ? 13.117 19.556 71.200 1.00 36.81 847 ALA A N 1
ATOM 6578 C CA . ALA A 1 847 ? 14.565 19.639 71.423 1.00 36.81 847 ALA A CA 1
ATOM 6579 C C . ALA A 1 847 ? 15.238 18.494 70.653 1.00 36.81 847 ALA A C 1
ATOM 6581 O O . ALA A 1 847 ? 14.542 17.478 70.421 1.00 36.81 847 ALA A O 1
#

Radius of gyration: 33.47 Å; chains: 1; bounding box: 91×70×110 Å

pLDDT: mean 77.78, std 21.94, range [19.81, 98.88]